Protein AF-A0ABD2AYF2-F1 (afdb_monomer)

Nearest PDB structures (foldseek):
  8u4e-assembly1_A  TM=7.410E-01  e=1.366E-64  Homo sapiens
  8cls-assembly1_A  TM=4.613E-01  e=4.935E-63  Drosophila melanogaster
  2hr7-assembly1_B  TM=6.188E-01  e=3.073E-35  Homo sapiens
  2hr7-assembly1_A  TM=5.538E-01  e=6.768E-36  Homo sapiens
  7tyj-assembly1_A  TM=7.821E-01  e=4.396E-28  Homo sapiens

Foldseek 3Di:
DAAAQFPPPLLQQADADDEAADAQHANYDQPVLADRCRHYVHCRPVHHHDNYHDPVPHDAEDPPADADPVDRVGGHARHNVGGRDDADCVLPNFAEAPVSHGADRQADSYFPDNAQQGHPAGPFEDEPNRGGDNADPPQWAQEPRGYTDGQVRLQPDADDPPDDPQQDRRQWHDEPRHTDNADDAQWHWDQDPNGTYIDGDPPQDADEDEEDEAADLVRLQVQASHAEYPEEHEYAYQDDALSLVSNLRRQCNHAEYAAAYHYENRAFAQEQQSVQRHAEQAHPYADVNAARYEYYQHARHAAYHDPVRHDQHEGHHPVPFHAAAAFQHQNHQPVRVVVNCVSRVGDDDDCRRHPNCRGNLQHAPAAAAWDKDWDDFAQFKTKIKIFQDDDPDPQQFQFKKKKKAFDPDPPDDPRPSGTPVDDSRIDIDTGGSPVQPPDPPDPDDDDDDDGDMDMDMDGRDHAQTKMWMKMWTDGGSNHNYTYIHDIDMDTHHAFAFAFWWLWFWAALALFKIKTFTHGGLGGSAAFFWKKKKKAFDADDPVVLQVDQCQVPPDPAPDDDDSNVRRVVSVVVSVVSRVVRVDHPPPDDDDDPDPPVVVVVVVVVVVVVVVVVVCCVVVVPDDDDDDDDDDDDPPPPPPPPDDDDDDDDDDDDDWDDDPQATRMDMDIGTPVDRMDMDGRHHGLTKMKMWMKIFHDDDPPDPHDRIYGIDIDIDTRHHDQQQQFFDPPFWDKDWDDPDPDFIKIKIATDGRPRHNRDWFKKKKWKDFPVDPPTDIDIDIDTPVVCVVVVRMDMDTDDDFGKMWMWMWIADPNGTHDIDDIDMDGDDDDDPVVVVVVVVVVVVVVVVVVVVVVVVVVVVVPPDDDDDDDDDDDDDDPPPDDPPDDDDPLADAPVQKAFDAWPDADPFGTKTWIWGAPNDPPDRIDIAIEGDGDPPDDPVSVVVVVVVVVVVVVVPPPDPDDDRRYHDDDDDDDDDDDDDDDDD

Solvent-accessible surface area (backbone atoms only — not comparable to full-atom values): 56521 Å² total; per-residue (Å²): 106,79,77,47,47,53,82,74,61,62,75,70,48,70,38,88,72,53,56,56,75,50,67,65,23,68,47,27,33,43,66,87,30,43,71,55,54,75,26,19,58,72,20,55,94,61,59,45,79,44,66,46,38,56,72,94,82,40,85,73,55,51,91,88,33,53,54,39,94,91,44,78,90,42,46,25,13,40,44,75,88,40,48,53,84,75,63,54,78,90,38,67,94,33,25,28,33,96,85,61,48,55,27,24,79,35,19,27,66,16,27,85,43,64,46,45,62,29,36,74,36,46,60,35,21,31,39,93,86,54,37,29,33,86,64,56,58,94,78,32,22,32,36,91,74,44,27,39,38,43,62,67,55,37,44,64,37,66,57,61,92,86,53,61,86,87,56,51,66,50,43,30,25,66,50,97,62,27,43,38,71,70,60,57,94,64,32,26,84,38,79,55,94,93,39,62,35,64,40,77,44,93,65,87,51,75,29,79,34,72,42,48,70,30,53,44,70,76,49,35,54,73,42,47,70,25,26,33,30,72,26,36,44,34,37,38,32,74,75,80,77,54,52,43,48,55,42,24,73,12,38,28,55,27,28,38,32,39,10,20,44,33,41,34,52,22,43,39,40,29,52,50,52,40,47,60,43,50,33,38,32,45,10,75,39,43,54,93,79,61,25,24,37,38,43,35,45,20,64,43,23,47,49,57,66,58,71,90,80,44,75,77,39,43,61,34,35,74,90,53,84,42,34,58,34,40,37,45,20,26,34,25,34,56,70,60,54,52,49,50,35,65,58,34,71,50,74,93,82,52,63,90,33,45,32,75,81,30,22,20,53,55,31,48,66,50,60,43,79,38,63,73,47,78,79,48,66,38,32,35,34,36,36,36,35,31,60,61,86,82,57,99,57,68,84,45,52,64,22,35,38,39,38,37,31,84,33,96,58,100,77,80,61,99,62,71,52,39,36,71,83,58,80,59,71,65,43,80,47,82,42,69,69,64,86,80,73,85,65,79,91,75,92,73,95,86,70,86,80,71,83,55,68,47,75,49,75,48,65,88,44,62,36,49,35,41,31,36,31,36,44,34,55,38,57,45,47,89,39,50,63,40,37,34,31,66,80,44,74,51,62,28,33,58,40,44,20,36,38,41,31,40,77,32,70,41,38,83,39,30,32,30,42,40,39,34,47,38,77,35,90,44,49,24,47,61,66,50,30,32,44,36,38,38,35,57,50,81,84,62,61,78,67,56,70,70,55,60,52,67,86,54,61,77,88,70,74,80,90,69,54,66,72,58,53,25,53,56,45,47,52,52,39,51,54,54,36,60,65,50,68,63,74,90,85,66,88,80,88,88,83,94,62,65,86,69,37,54,57,46,49,51,51,48,49,52,44,49,54,47,49,50,51,48,42,63,69,71,55,71,79,77,92,79,85,91,88,90,89,87,89,89,82,82,81,80,75,79,85,77,84,85,88,86,83,90,78,84,90,77,84,75,69,71,36,71,56,95,86,20,54,43,28,43,65,49,80,39,53,52,92,56,52,61,51,77,49,70,49,38,53,40,30,33,38,32,42,34,32,35,24,30,25,36,65,87,58,91,94,64,89,64,57,44,48,21,55,72,32,74,52,74,46,65,28,39,65,48,86,70,30,31,28,56,49,85,91,39,71,48,77,47,79,50,53,93,77,94,47,80,57,32,40,38,37,33,49,55,79,42,93,63,32,26,59,47,69,48,33,35,41,39,40,37,31,58,68,82,49,88,92,61,76,65,48,75,47,68,44,36,42,69,59,31,55,75,52,72,41,36,47,77,49,69,87,68,71,61,46,42,34,39,36,32,41,25,31,26,28,75,79,39,77,25,52,68,48,79,71,46,76,54,75,43,79,78,80,79,68,66,66,60,56,54,55,52,51,52,53,51,52,52,50,54,52,50,50,51,52,50,51,53,49,52,56,53,54,74,74,71,72,83,88,87,84,90,82,92,79,84,85,85,76,76,92,75,86,72,82,76,77,86,71,92,54,97,81,64,56,65,64,92,40,50,44,80,75,47,83,71,48,80,53,102,70,31,45,31,26,36,24,38,35,44,70,77,47,93,95,41,68,68,43,81,28,59,35,63,42,70,54,92,86,59,51,75,67,57,53,49,51,54,50,49,55,56,52,55,57,60,67,72,58,81,84,58,101,67,78,90,77,65,66,60,62,79,81,86,87,86,90,85,86,81,88,84,86,87,78,96,128

Organism: Vespula maculifrons (NCBI:txid7453)

pLDDT: mean 77.02, std 17.77, range [24.52, 96.31]

InterPro domains:
  IPR000494 Receptor L-domain [PF01030] (2-37)
  IPR000494 Receptor L-domain [PF01030] (225-340)
  IPR000719 Protein kinase domain [PS50011] (894-981)
  IPR001245 Serine-threonine/tyrosine-protein kinase, catalytic domain [PF07714] (894-956)
  IPR003961 Fibronectin type III [PF00041] (736-818)
  IPR003961 Fibronectin type III [PS50853] (366-495)
  IPR003961 Fibronectin type III [PS50853] (725-827)
  IPR003961 Fibronectin type III [SM00060] (366-480)
  IPR003961 Fibronectin type III [SM00060] (497-699)
  IPR003961 Fibronectin type III [SM00060] (725-814)
  IPR003961 Fibronectin type III [cd00063] (497-549)
  IPR003961 Fibronectin type III [cd00063] (733-822)
  IPR006211 Furin-like cysteine-rich domain [PF00757] (58-209)
  IPR006212 Furin-like repeat [SM00261] (99-142)
  IPR006212 Furin-like repeat [cd00064] (102-148)
  IPR009030 Growth factor receptor cysteine-rich domain superfamily [SSF57184] (58-206)
  IPR011009 Protein kinase-like domain superfamily [SSF56112] (867-955)
  IPR013783 Immunoglobulin-like fold [G3DSA:2.60.40.10] (376-492)
  IPR013783 Immunoglobulin-like fold [G3DSA:2.60.40.10] (500-715)
  IPR013783 Immunoglobulin-like fold [G3DSA:2.60.40.10] (720-830)

Mean predicted aligned error: 21.65 Å

Sequence (981 aa):
MMHLQEIGLHSLTDILRGSVRFEKNPALCYVDTIDWDIIAKAGKGEHVISGNKPKNGCPICEKNCTTRLTKPDETLCWNRQHCQRICRKKCGEDSCDETNACCHSSCLGGCTGPTENNCKVCKNVLVGGSHCQERCPNGTYEFMNRRCIGEDECRQMVKPREALSIVKDKPYKPFNGSCIIECPAGYMDEEVNNKTSCKKCKGPCLKECAGTSVDSIASAQKLRGCTHITGSLEIQIRGGKNIVNELEDSLNMIEVIDGYLKIVRSFPLISLNFLKSLRTINGKYLDNSKYTLAVLDNQNLQELWDWSTHGKIKILSKDGPAKVFFHFNPKLCFHKIETLIKKAELGDFSELEVAPNSNGDKVACNVTELKTIVTKTTSDAALIEWEQFTHHDPRSLLGYVVYFIEAPNENVTMYDGRDACGGDGWRVDDVSAIEGSTKPIATNYTEAEKPSYLSHILTQLKPFTQYAFYVKTYTIATERSGAQSKVTYFTTKPHAPSAPRGLSTYSNSSSELIVSWLPPLRKNGNLTHYRIVGRWVPDDSNFIDQRNYCDEPMSLPEKKSMSVMAEEERKRAEEEKELAKIPETTSCDCADREMDQSLREKEVSSSIAFEDALHNQVYVKRIDARRRRDTSEIFEIIKKRDHSYYSEKESTADKQVNSTYVVFEREVPSPNLSFVMKNLRHFAYYNIEVQACREVVKNDTNDTCSTKSMKTYRTLPLDSADNIPVNTFRLSISGENNSLTTVTLYWAEPPQPNGLIVTYQIEYKRVDIQNIKATVVCITRRDFTKAGNSYVLKDLPAGNYSIKVRATSLAGNGNYTEAQYFFIKEYSSLGLFWILFWSILCSLFAVMIFVAFYVCKRKFMRNVPSRRLIATVNPEYVSSVYVPDEWEVPRKKIHVLKELGNGSFGMVYEGLARDVVKGKPEVRCAVKTVNENATDRERIEFLNEASVMKQSFQHSSRGKIARCSVSRTTNLGSNGADGER

Structure (mmCIF, N/CA/C/O backbone):
data_AF-A0ABD2AYF2-F1
#
_entry.id   AF-A0ABD2AYF2-F1
#
loop_
_atom_site.group_PDB
_atom_site.id
_atom_site.type_symbol
_atom_site.label_atom_id
_atom_site.label_alt_id
_atom_site.label_comp_id
_atom_site.label_asym_id
_atom_site.label_entity_id
_atom_site.label_seq_id
_atom_site.pdbx_PDB_ins_code
_atom_site.Cartn_x
_atom_site.Cartn_y
_atom_site.Cartn_z
_atom_site.occupancy
_atom_site.B_iso_or_equiv
_atom_site.auth_seq_id
_atom_site.auth_comp_id
_atom_site.auth_asym_id
_atom_site.auth_atom_id
_atom_site.pdbx_PDB_model_num
ATOM 1 N N . MET A 1 1 ? -17.114 -22.055 -16.780 1.00 49.16 1 MET A N 1
ATOM 2 C CA . MET A 1 1 ? -17.834 -22.963 -17.708 1.00 49.16 1 MET A CA 1
ATOM 3 C C . MET A 1 1 ? -16.833 -23.484 -18.732 1.00 49.16 1 MET A C 1
ATOM 5 O O . MET A 1 1 ? -16.324 -22.690 -19.503 1.00 49.16 1 MET A O 1
ATOM 9 N N . MET A 1 2 ? -16.496 -24.778 -18.737 1.00 62.66 2 MET A N 1
ATOM 10 C CA . MET A 1 2 ? -15.343 -25.281 -19.517 1.00 62.66 2 MET A CA 1
ATOM 11 C C . MET A 1 2 ? -15.607 -25.462 -21.026 1.00 62.66 2 MET A C 1
ATOM 13 O O . MET A 1 2 ? -14.661 -25.640 -21.787 1.00 62.66 2 MET A O 1
ATOM 17 N N . HIS A 1 3 ? -16.870 -25.407 -21.467 1.00 75.44 3 HIS A N 1
ATOM 18 C CA . HIS A 1 3 ? -17.276 -25.705 -22.851 1.00 75.44 3 HIS A CA 1
ATOM 19 C C . HIS A 1 3 ? -17.737 -24.486 -23.663 1.00 75.44 3 HIS A C 1
ATOM 21 O O . HIS A 1 3 ? -18.126 -24.644 -24.817 1.00 75.44 3 HIS A O 1
ATOM 27 N N . LEU A 1 4 ? -17.735 -23.285 -23.080 1.00 83.56 4 LEU A N 1
ATOM 28 C CA . LEU A 1 4 ? -18.220 -22.088 -23.766 1.00 83.56 4 LEU A CA 1
ATOM 29 C C . LEU A 1 4 ? -17.229 -21.678 -24.868 1.00 83.56 4 LEU A C 1
ATOM 31 O O . LEU A 1 4 ? -16.086 -21.352 -24.557 1.00 83.56 4 LEU A O 1
ATOM 35 N N . GLN A 1 5 ? -17.659 -21.726 -26.134 1.00 83.31 5 GLN A N 1
ATOM 36 C CA . GLN A 1 5 ? -16.810 -21.444 -27.304 1.00 83.31 5 GLN A CA 1
ATOM 37 C C . GLN A 1 5 ? -16.916 -20.002 -27.808 1.00 83.31 5 GLN A C 1
ATOM 39 O O . GLN A 1 5 ? -15.936 -19.445 -28.291 1.00 83.31 5 GLN A O 1
ATOM 44 N N . GLU A 1 6 ? -18.085 -19.385 -27.672 1.00 87.12 6 GLU A N 1
ATOM 45 C CA . GLU A 1 6 ? -18.360 -17.994 -28.034 1.00 87.12 6 GLU A CA 1
ATOM 46 C C . GLU A 1 6 ? -19.442 -17.430 -27.103 1.00 87.12 6 GLU A C 1
ATOM 48 O O . GLU A 1 6 ? -20.213 -18.189 -26.514 1.00 87.12 6 GLU A O 1
ATOM 53 N N . ILE A 1 7 ? -19.492 -16.102 -26.945 1.00 87.25 7 ILE A N 1
ATOM 54 C CA . ILE A 1 7 ? -20.488 -15.431 -26.088 1.00 87.25 7 ILE A CA 1
ATOM 55 C C . ILE A 1 7 ? -21.887 -15.489 -26.728 1.00 87.25 7 ILE A C 1
ATOM 57 O O . ILE A 1 7 ? -22.888 -15.574 -26.023 1.00 87.25 7 ILE A O 1
ATOM 61 N N . GLY A 1 8 ? -21.971 -15.423 -28.063 1.00 81.19 8 GLY A N 1
ATOM 62 C CA . GLY A 1 8 ? -23.223 -15.560 -28.821 1.00 81.19 8 GLY A CA 1
ATOM 63 C C . GLY A 1 8 ? -24.222 -14.400 -28.683 1.00 81.19 8 GLY A C 1
ATOM 64 O O . GLY A 1 8 ? -25.258 -14.405 -29.349 1.00 81.19 8 GLY A O 1
ATOM 65 N N . LEU A 1 9 ? -23.919 -13.372 -27.879 1.00 90.50 9 LEU A N 1
ATOM 66 C CA . LEU A 1 9 ? -24.781 -12.208 -27.625 1.00 90.50 9 LEU A CA 1
ATOM 67 C C . LEU A 1 9 ? -24.719 -11.158 -28.748 1.00 90.50 9 LEU A C 1
ATOM 69 O O . LEU A 1 9 ? -24.587 -9.967 -28.496 1.00 90.50 9 LEU A O 1
ATOM 73 N N . HIS A 1 10 ? -24.877 -11.583 -29.999 1.00 87.31 10 HIS A N 1
ATOM 74 C CA . HIS A 1 10 ? -24.787 -10.724 -31.187 1.00 87.31 10 HIS A CA 1
ATOM 75 C C . HIS A 1 10 ? -25.817 -9.579 -31.246 1.00 87.31 10 HIS A C 1
ATOM 77 O O . HIS A 1 10 ? -25.654 -8.629 -32.011 1.00 87.31 10 HIS A O 1
ATOM 83 N N . SER A 1 11 ? -26.871 -9.655 -30.427 1.00 87.00 11 SER A N 1
ATOM 84 C CA . SER A 1 11 ? -27.879 -8.600 -30.268 1.00 87.00 11 SER A CA 1
ATOM 85 C C . SER A 1 11 ? -27.553 -7.579 -29.166 1.00 87.00 11 SER A C 1
ATOM 87 O O . SER A 1 11 ? -28.301 -6.616 -29.012 1.00 87.00 11 SER A O 1
ATOM 89 N N . LEU A 1 12 ? -26.482 -7.768 -28.387 1.00 90.25 12 LEU A N 1
ATOM 90 C CA . LEU A 1 12 ? -26.082 -6.835 -27.333 1.00 90.25 12 LEU A CA 1
ATOM 91 C C . LEU A 1 12 ? -25.415 -5.596 -27.941 1.00 90.25 12 LEU A C 1
ATOM 93 O O . LEU A 1 12 ? -24.437 -5.717 -28.676 1.00 90.25 12 LEU A O 1
ATOM 97 N N . THR A 1 13 ? -25.917 -4.409 -27.601 1.00 85.25 13 THR A N 1
ATOM 98 C CA . THR A 1 13 ? -25.349 -3.137 -28.082 1.00 85.25 13 THR A CA 1
ATOM 99 C C . THR A 1 13 ? -24.910 -2.205 -26.962 1.00 85.25 13 THR A C 1
ATOM 101 O O . THR A 1 13 ? -23.957 -1.467 -27.169 1.00 85.25 13 THR A O 1
ATOM 104 N N . ASP A 1 14 ? -25.555 -2.242 -25.788 1.00 85.31 14 ASP A N 1
ATOM 105 C CA . ASP A 1 14 ? -25.296 -1.297 -24.697 1.00 85.31 14 ASP A CA 1
ATOM 106 C C . ASP A 1 14 ? -25.333 -1.979 -23.315 1.00 85.31 14 ASP A C 1
ATOM 108 O O . ASP A 1 14 ? -26.231 -2.765 -23.002 1.00 85.31 14 ASP A O 1
ATOM 112 N N . ILE A 1 15 ? -24.374 -1.619 -22.459 1.00 86.62 15 ILE A N 1
ATOM 113 C CA . ILE A 1 15 ? -24.312 -1.912 -21.023 1.00 86.62 15 ILE A CA 1
ATOM 114 C C . ILE A 1 15 ? -24.273 -0.562 -20.298 1.00 86.62 15 ILE A C 1
ATOM 116 O O . ILE A 1 15 ? -23.277 0.158 -20.333 1.00 86.62 15 ILE A O 1
ATOM 120 N N . LEU A 1 16 ? -25.380 -0.208 -19.641 1.00 79.19 16 LEU A N 1
ATOM 121 C CA . LEU A 1 16 ? -25.581 1.129 -19.064 1.00 79.19 16 LEU A CA 1
ATOM 122 C C . LEU A 1 16 ? -24.749 1.405 -17.803 1.00 79.19 16 LEU A C 1
ATOM 124 O O . LEU A 1 16 ? -24.498 2.562 -17.475 1.00 79.19 16 LEU A O 1
ATOM 128 N N . ARG A 1 17 ? -24.351 0.363 -17.064 1.00 75.81 17 ARG A N 1
ATOM 129 C CA . ARG A 1 17 ? -23.610 0.497 -15.805 1.00 75.81 17 ARG A CA 1
ATOM 130 C C . ARG A 1 17 ? -22.654 -0.673 -15.604 1.00 75.81 17 ARG A C 1
ATOM 132 O O . ARG A 1 17 ? -23.053 -1.823 -15.769 1.00 75.81 17 ARG A O 1
ATOM 139 N N . GLY A 1 18 ? -21.445 -0.354 -15.146 1.00 76.75 18 GLY A N 1
ATOM 140 C CA . GLY A 1 18 ? -20.392 -1.324 -14.855 1.00 76.75 18 GLY A CA 1
ATOM 141 C C . GLY A 1 18 ? -19.546 -1.681 -16.077 1.00 76.75 18 GLY A C 1
ATOM 142 O O . GLY A 1 18 ? -19.719 -1.125 -17.161 1.00 76.75 18 GLY A O 1
ATOM 143 N N . SER A 1 19 ? -18.621 -2.613 -15.873 1.00 82.19 19 SER A N 1
ATOM 144 C CA . SER A 1 19 ? -17.711 -3.150 -16.882 1.00 82.19 19 SER A CA 1
ATOM 145 C C . SER A 1 19 ? -17.955 -4.648 -17.098 1.00 82.19 19 SER A C 1
ATOM 147 O O . SER A 1 19 ? -18.717 -5.285 -16.366 1.00 82.19 19 SER A O 1
ATOM 149 N N . VAL A 1 20 ? -17.330 -5.223 -18.128 1.00 84.88 20 VAL A N 1
ATOM 150 C CA . VAL A 1 20 ? -17.376 -6.668 -18.388 1.00 84.88 20 VAL A CA 1
ATOM 151 C C . VAL A 1 20 ? -16.131 -7.369 -17.848 1.00 84.88 20 VAL A C 1
ATOM 153 O O . VAL A 1 20 ? -15.024 -6.836 -17.936 1.00 84.88 20 VAL A O 1
ATOM 156 N N . ARG A 1 21 ? -16.315 -8.583 -17.315 1.00 85.00 21 ARG A N 1
ATOM 157 C CA . ARG A 1 21 ? -15.231 -9.454 -16.844 1.00 85.00 21 ARG A CA 1
ATOM 158 C C . ARG A 1 21 ? -15.386 -10.863 -17.416 1.00 85.00 21 ARG A C 1
ATOM 160 O O . ARG A 1 21 ? -16.301 -11.586 -17.029 1.00 85.00 21 ARG A O 1
ATOM 167 N N . PHE A 1 22 ? -14.489 -11.250 -18.320 1.00 87.69 22 PHE A N 1
ATOM 168 C CA . PHE A 1 22 ? -14.408 -12.592 -18.900 1.00 87.69 22 PHE A CA 1
ATOM 169 C C . PHE A 1 22 ? -13.092 -13.241 -18.488 1.00 87.69 22 PHE A C 1
ATOM 171 O O . PHE A 1 22 ? -12.036 -12.893 -19.016 1.00 87.69 22 PHE A O 1
ATOM 178 N N . GLU A 1 23 ? -13.163 -14.199 -17.565 1.00 82.81 23 GLU A N 1
ATOM 179 C CA . GLU A 1 23 ? -11.977 -14.820 -16.979 1.00 82.81 23 GLU A CA 1
ATOM 180 C C . GLU A 1 23 ? -12.061 -16.350 -16.950 1.00 82.81 23 GLU A C 1
ATOM 182 O O . GLU A 1 23 ? -13.132 -16.906 -16.698 1.00 82.81 23 GLU A O 1
ATOM 187 N N . LYS A 1 24 ? -10.929 -17.028 -17.184 1.00 80.19 24 LYS A N 1
ATOM 188 C CA . LYS A 1 24 ? -10.756 -18.489 -17.023 1.00 80.19 24 LYS A CA 1
ATOM 189 C C . LYS A 1 24 ? -11.688 -19.353 -17.901 1.00 80.19 24 LYS A C 1
ATOM 191 O O . LYS A 1 24 ? -12.205 -20.377 -17.448 1.00 80.19 24 LYS A O 1
ATOM 196 N N . ASN A 1 25 ? -11.882 -18.988 -19.177 1.00 84.56 25 ASN A N 1
ATOM 197 C CA . ASN A 1 25 ? -12.672 -19.773 -20.145 1.00 84.56 25 ASN A CA 1
ATOM 198 C C . ASN A 1 25 ? -11.784 -20.353 -21.271 1.00 84.56 25 ASN A C 1
ATOM 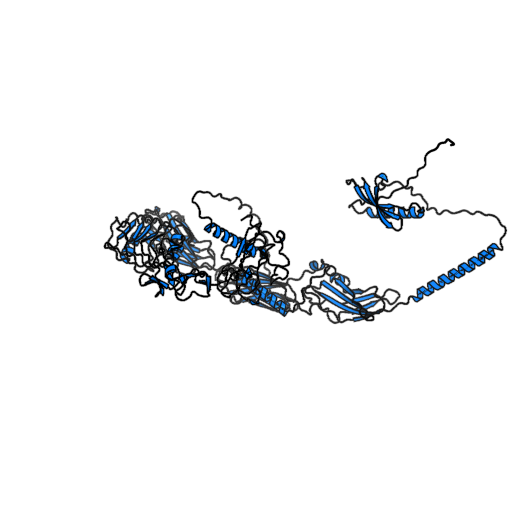200 O O . ASN A 1 25 ? -11.567 -19.697 -22.292 1.00 84.56 25 ASN A O 1
ATOM 204 N N . PRO A 1 26 ? -11.282 -21.598 -21.143 1.00 83.31 26 PRO A N 1
ATOM 205 C CA . PRO A 1 26 ? -10.245 -22.140 -22.034 1.00 83.31 26 PRO A CA 1
ATOM 206 C C . PRO A 1 26 ? -10.718 -22.425 -23.469 1.00 83.31 26 PRO A C 1
ATOM 208 O O . PRO A 1 26 ? -9.895 -22.526 -24.378 1.00 83.31 26 PRO A O 1
ATOM 211 N N . ALA A 1 27 ? -12.028 -22.567 -23.687 1.00 84.00 27 ALA A N 1
ATOM 212 C CA . ALA A 1 27 ? -12.617 -22.803 -25.005 1.00 84.00 27 ALA A CA 1
ATOM 213 C C . ALA A 1 27 ? -13.104 -21.515 -25.701 1.00 84.00 27 ALA A C 1
ATOM 215 O O . ALA A 1 27 ? -13.414 -21.567 -26.890 1.00 84.00 27 ALA A O 1
ATOM 216 N N . LEU A 1 28 ? -13.145 -20.383 -24.988 1.00 89.00 28 LEU A N 1
ATOM 217 C CA . LEU A 1 28 ? -13.849 -19.170 -25.406 1.00 89.00 28 LEU A CA 1
ATOM 218 C C . LEU A 1 28 ? -13.029 -18.326 -26.389 1.00 89.00 28 LEU A C 1
ATOM 220 O O . LEU A 1 28 ? -11.951 -17.846 -26.045 1.00 89.00 28 LEU A O 1
ATOM 224 N N . CYS A 1 29 ? -13.579 -18.114 -27.583 1.00 87.50 29 CYS A N 1
ATOM 225 C CA . CYS A 1 29 ? -13.086 -17.236 -28.642 1.00 87.50 29 CYS A CA 1
ATOM 226 C C . CYS A 1 29 ? -14.013 -16.022 -28.846 1.00 87.50 29 CYS A C 1
ATOM 228 O O . CYS A 1 29 ? -15.061 -15.913 -28.213 1.00 87.50 29 CYS A O 1
ATOM 230 N N . TYR A 1 30 ? -13.621 -15.109 -29.743 1.00 88.81 30 TYR A N 1
ATOM 231 C CA . TYR A 1 30 ? -14.380 -13.912 -30.148 1.00 88.81 30 TYR A CA 1
ATOM 232 C C . TYR A 1 30 ? -14.597 -12.828 -29.079 1.00 88.81 30 TYR A C 1
ATOM 234 O O . TYR A 1 30 ? -15.336 -11.877 -29.302 1.00 88.81 30 TYR A O 1
ATOM 242 N N . VAL A 1 31 ? -13.930 -12.912 -27.926 1.00 87.88 31 VAL A N 1
ATOM 243 C CA . VAL A 1 31 ? -14.033 -11.873 -26.880 1.00 87.88 31 VAL A CA 1
ATOM 244 C C . VAL A 1 31 ? -13.219 -10.630 -27.244 1.00 87.88 31 VAL A C 1
ATOM 246 O O . VAL A 1 31 ? -13.666 -9.508 -27.022 1.00 87.88 31 VAL A O 1
ATOM 249 N N . ASP A 1 32 ? -12.047 -10.836 -27.851 1.00 85.50 32 ASP A N 1
ATOM 250 C CA . ASP A 1 32 ? -11.131 -9.768 -28.270 1.00 85.50 32 ASP A CA 1
ATOM 251 C C . ASP A 1 32 ? -11.545 -9.085 -29.583 1.00 85.50 32 ASP A C 1
ATOM 253 O O . ASP A 1 32 ? -11.070 -7.989 -29.893 1.00 85.50 32 ASP A O 1
ATOM 257 N N . THR A 1 33 ? -12.406 -9.747 -30.365 1.00 87.56 33 THR A N 1
ATOM 258 C CA . THR A 1 33 ? -12.972 -9.239 -31.624 1.00 87.56 33 THR A CA 1
ATOM 259 C C . THR A 1 33 ? -14.200 -8.362 -31.393 1.00 87.56 33 THR A C 1
ATOM 261 O O . THR A 1 33 ? -14.815 -7.922 -32.355 1.00 87.56 33 THR A O 1
ATOM 264 N N . ILE A 1 34 ? -14.564 -8.099 -30.137 1.00 89.81 34 ILE A N 1
ATOM 265 C CA . ILE A 1 34 ? -15.643 -7.189 -29.760 1.00 89.81 34 ILE A CA 1
ATOM 266 C C . ILE A 1 34 ? -15.019 -5.935 -29.148 1.00 89.81 34 ILE A C 1
ATOM 268 O O . ILE A 1 34 ? -14.099 -5.990 -28.331 1.00 89.81 34 ILE A O 1
ATOM 272 N N . ASP A 1 35 ? -15.510 -4.778 -29.561 1.00 88.94 35 ASP A N 1
ATOM 273 C CA . ASP A 1 35 ? -15.196 -3.494 -28.961 1.00 88.94 35 ASP A CA 1
ATOM 274 C C . ASP A 1 35 ? -16.151 -3.218 -27.794 1.00 88.94 35 ASP A C 1
ATOM 276 O O . ASP A 1 35 ? -17.286 -2.768 -27.984 1.00 88.94 35 ASP A O 1
ATOM 280 N N . TRP A 1 36 ? -15.692 -3.552 -26.588 1.00 88.94 36 TRP A N 1
ATOM 281 C CA . TRP A 1 36 ? -16.456 -3.391 -25.353 1.00 88.94 36 TRP A CA 1
ATOM 282 C C . TRP A 1 36 ? -16.575 -1.936 -24.909 1.00 88.94 36 TRP A C 1
ATOM 284 O O . TRP A 1 36 ? -17.581 -1.607 -24.293 1.00 88.94 36 TRP A O 1
ATOM 294 N N . ASP A 1 37 ? -15.649 -1.052 -25.292 1.00 86.31 37 ASP A N 1
ATOM 295 C CA . ASP A 1 37 ? -15.707 0.369 -24.920 1.00 86.31 37 ASP A CA 1
ATOM 296 C C . ASP A 1 37 ? -16.918 1.073 -25.560 1.00 86.31 37 ASP A C 1
ATOM 298 O O . ASP A 1 37 ? -17.450 2.042 -25.013 1.00 86.31 37 ASP A O 1
ATOM 302 N N . ILE A 1 38 ? -17.370 0.583 -26.722 1.00 85.94 38 ILE A N 1
ATOM 303 C CA . ILE A 1 38 ? -18.569 1.084 -27.413 1.00 85.94 38 ILE A CA 1
ATOM 304 C C . ILE A 1 38 ? -19.847 0.568 -26.737 1.00 85.94 38 ILE A C 1
ATOM 306 O O . ILE A 1 38 ? -20.840 1.293 -26.676 1.00 85.94 38 ILE A O 1
ATOM 310 N N . ILE A 1 39 ? -19.817 -0.664 -26.219 1.00 87.12 39 ILE A N 1
ATOM 311 C CA . ILE A 1 39 ? -20.967 -1.319 -25.584 1.00 87.12 39 ILE A CA 1
ATOM 312 C C . ILE A 1 39 ? -21.126 -0.846 -24.130 1.00 87.12 39 ILE A C 1
ATOM 314 O O . ILE A 1 39 ? -22.205 -0.435 -23.719 1.00 87.12 39 ILE A O 1
ATOM 318 N N . ALA A 1 40 ? -20.058 -0.868 -23.336 1.00 85.50 40 ALA A N 1
ATOM 319 C CA . ALA A 1 40 ? -20.036 -0.566 -21.907 1.00 85.50 40 ALA A CA 1
ATOM 320 C C . ALA A 1 40 ? -19.373 0.792 -21.625 1.00 85.50 40 ALA A C 1
ATOM 322 O O . ALA A 1 40 ? -18.376 0.895 -20.910 1.00 85.50 40 ALA A O 1
ATOM 323 N N . LYS A 1 41 ? -19.974 1.857 -22.165 1.00 79.94 41 LYS A N 1
ATOM 324 C CA . LYS A 1 41 ? -19.445 3.235 -22.138 1.00 79.94 41 LYS A CA 1
ATOM 325 C C . LYS A 1 41 ? -19.074 3.735 -20.733 1.00 79.94 41 LYS A C 1
ATOM 327 O O . LYS A 1 41 ? -18.102 4.469 -20.582 1.00 79.94 41 LYS A O 1
ATOM 332 N N . ALA A 1 42 ? -19.837 3.340 -19.709 1.00 72.00 42 ALA A N 1
ATOM 333 C CA . ALA A 1 42 ? -19.634 3.761 -18.320 1.00 72.00 42 ALA A CA 1
ATOM 334 C C . ALA A 1 42 ? -18.433 3.090 -17.626 1.00 72.00 42 ALA A C 1
ATOM 336 O O . ALA A 1 42 ? -17.936 3.628 -16.644 1.00 72.00 42 ALA A O 1
ATOM 337 N N . GLY A 1 43 ? -17.987 1.928 -18.117 1.00 66.81 43 GLY A N 1
ATOM 338 C CA . GLY A 1 43 ? -16.851 1.166 -17.584 1.00 66.81 43 GLY A CA 1
ATOM 339 C C . GLY A 1 43 ? -15.643 1.167 -18.522 1.00 66.81 43 GLY A C 1
ATOM 340 O O . GLY A 1 43 ? -14.864 0.213 -18.510 1.00 66.81 43 GLY A O 1
ATOM 341 N N . LYS A 1 44 ? -15.532 2.184 -19.387 1.00 76.94 44 LYS A N 1
ATOM 342 C CA . LYS A 1 44 ? -14.485 2.299 -20.407 1.00 76.94 44 LYS A CA 1
ATOM 343 C C . LYS A 1 44 ? -13.096 2.226 -19.769 1.00 76.94 44 LYS A C 1
ATOM 345 O O . LYS A 1 44 ? -12.780 3.017 -18.885 1.00 76.94 44 LYS A O 1
ATOM 350 N N . GLY A 1 45 ? -12.262 1.307 -20.253 1.00 70.25 45 GLY A N 1
ATOM 351 C CA . GLY A 1 45 ? -10.920 1.066 -19.706 1.00 70.25 45 GLY A CA 1
ATOM 352 C C . GLY A 1 45 ? -10.870 0.211 -18.430 1.00 70.25 45 GLY A C 1
ATOM 353 O O . GLY A 1 45 ? -9.778 -0.095 -17.963 1.00 70.25 45 GLY A O 1
ATOM 354 N N . GLU A 1 46 ? -12.016 -0.228 -17.899 1.00 72.12 46 GLU A N 1
ATOM 355 C CA . GLU A 1 46 ? -12.122 -1.077 -16.697 1.00 72.12 46 GLU A CA 1
ATOM 356 C C . GLU A 1 46 ? -12.609 -2.506 -17.021 1.00 72.12 46 GLU A C 1
ATOM 358 O O . GLU A 1 46 ? -13.085 -3.239 -16.150 1.00 72.12 46 GLU A O 1
ATOM 363 N N . HIS A 1 47 ? -12.558 -2.905 -18.295 1.00 81.31 47 HIS A N 1
ATOM 364 C CA . HIS A 1 47 ? -12.928 -4.246 -18.755 1.00 81.31 47 HIS A CA 1
ATOM 365 C C . HIS A 1 47 ? -11.795 -5.246 -18.494 1.00 81.31 47 HIS A C 1
ATOM 367 O O . HIS A 1 47 ? -10.646 -4.984 -18.838 1.00 81.31 47 HIS A O 1
ATOM 373 N N . VAL A 1 48 ? -12.118 -6.417 -17.939 1.00 80.62 48 VAL A N 1
ATOM 374 C CA . VAL A 1 48 ? -11.131 -7.460 -17.609 1.00 80.62 48 VAL A CA 1
ATOM 375 C C . VAL A 1 48 ? -11.357 -8.677 -18.502 1.00 80.62 48 VAL A C 1
ATOM 377 O O . VAL A 1 48 ? -12.355 -9.383 -18.367 1.00 80.62 48 VAL A O 1
ATOM 380 N N . ILE A 1 49 ? -10.438 -8.933 -19.433 1.00 84.69 49 ILE A N 1
ATOM 381 C CA . ILE A 1 49 ? -10.493 -10.077 -20.355 1.00 84.69 49 ILE A CA 1
ATOM 382 C C . ILE A 1 49 ? -9.160 -10.816 -20.257 1.00 84.69 49 ILE A C 1
ATOM 384 O O . ILE A 1 49 ? -8.174 -10.416 -20.870 1.00 84.69 49 ILE A O 1
ATOM 388 N N . SER A 1 50 ? -9.110 -11.889 -19.469 1.00 80.56 50 SER A N 1
ATOM 389 C CA . SER A 1 50 ? -7.863 -12.617 -19.205 1.00 80.56 50 SER A CA 1
ATOM 390 C C . SER A 1 50 ? -8.105 -14.117 -18.998 1.00 80.56 50 SER A C 1
ATOM 392 O O . SER A 1 50 ? -9.214 -14.565 -18.728 1.00 80.56 50 SER A O 1
ATOM 394 N N . GLY A 1 51 ? -7.083 -14.952 -19.211 1.00 76.44 51 GLY A N 1
ATOM 395 C CA . GLY A 1 51 ? -7.202 -16.406 -19.007 1.00 76.44 51 GLY A CA 1
ATOM 396 C C . GLY A 1 51 ? -8.213 -17.128 -19.921 1.00 76.44 51 GLY A C 1
ATOM 397 O O . GLY A 1 51 ? -8.706 -18.195 -19.554 1.00 76.44 51 GLY A O 1
ATOM 398 N N . ASN A 1 52 ? -8.544 -16.558 -21.086 1.00 84.00 52 ASN A N 1
ATOM 399 C CA . ASN A 1 52 ? -9.390 -17.181 -22.115 1.00 84.00 52 ASN A CA 1
ATOM 400 C C . ASN A 1 52 ? -8.534 -17.826 -23.227 1.00 84.00 52 ASN A C 1
ATOM 402 O O . ASN A 1 52 ? -7.302 -17.799 -23.164 1.00 84.00 52 ASN A O 1
ATOM 406 N N . LYS A 1 53 ? -9.158 -18.428 -24.252 1.00 83.44 53 LYS A N 1
ATOM 407 C CA . LYS A 1 53 ? -8.422 -19.080 -25.347 1.00 83.44 53 LYS A CA 1
ATOM 408 C C . LYS A 1 53 ? -7.548 -18.058 -26.103 1.00 83.44 53 LYS A C 1
ATOM 410 O O . LYS A 1 53 ? -8.054 -17.007 -26.492 1.00 83.44 53 LYS A O 1
ATOM 415 N N . PRO A 1 54 ? -6.249 -18.333 -26.339 1.00 81.06 54 PRO A N 1
ATOM 416 C CA . PRO A 1 54 ? -5.350 -17.370 -26.974 1.00 81.06 54 PRO A CA 1
ATOM 417 C C . PRO A 1 54 ? -5.765 -17.072 -28.421 1.00 81.06 54 PRO A C 1
ATOM 419 O O . PRO A 1 54 ? -6.154 -17.985 -29.152 1.00 81.06 54 PRO A O 1
ATOM 422 N N . LYS A 1 55 ? -5.587 -15.815 -28.860 1.00 77.69 55 LYS A N 1
ATOM 423 C CA . LYS A 1 55 ? -5.958 -15.319 -30.205 1.00 77.69 55 LYS A CA 1
ATOM 424 C C . LYS A 1 55 ? -5.489 -16.225 -31.348 1.00 77.69 55 LYS A C 1
ATOM 426 O O . LYS A 1 55 ? -6.263 -16.512 -32.253 1.00 77.69 55 LYS A O 1
ATOM 431 N N . ASN A 1 56 ? -4.262 -16.745 -31.267 1.00 77.38 56 ASN A N 1
ATOM 432 C CA . ASN A 1 56 ? -3.676 -17.623 -32.292 1.00 77.38 56 ASN A CA 1
ATOM 433 C C . ASN A 1 56 ? -4.410 -18.970 -32.441 1.00 77.38 56 ASN A C 1
ATOM 435 O O . ASN A 1 56 ? -4.296 -19.620 -33.475 1.00 77.38 56 ASN A O 1
ATOM 439 N N . GLY A 1 57 ? -5.143 -19.406 -31.412 1.00 73.25 57 GLY A N 1
ATOM 440 C CA . GLY A 1 57 ? -5.959 -20.621 -31.429 1.00 73.25 57 GLY A CA 1
ATOM 441 C C . GLY A 1 57 ? -7.430 -20.375 -31.776 1.00 73.25 57 GLY A C 1
ATOM 442 O O . GLY A 1 57 ? -8.219 -21.327 -31.752 1.00 73.25 57 GLY A O 1
ATOM 443 N N . CYS A 1 58 ? -7.818 -19.127 -32.051 1.00 82.62 58 CYS A N 1
ATOM 444 C CA . CYS A 1 58 ? -9.191 -18.731 -32.336 1.00 82.62 58 CYS A CA 1
ATOM 445 C C . CYS A 1 58 ? -9.405 -18.421 -33.823 1.00 82.62 58 CYS A C 1
ATOM 447 O O . CYS A 1 58 ? -8.485 -17.967 -34.504 1.00 82.62 58 CYS A O 1
ATOM 449 N N . PRO A 1 59 ? -10.614 -18.660 -34.360 1.00 82.75 59 PRO A N 1
ATOM 450 C CA . PRO A 1 59 ? -10.918 -18.271 -35.725 1.00 82.75 59 PRO A CA 1
ATOM 451 C C . PRO A 1 59 ? -11.107 -16.750 -35.856 1.00 82.75 59 PRO A C 1
ATOM 453 O O . PRO A 1 59 ? -11.537 -16.081 -34.921 1.00 82.75 59 PRO A O 1
ATOM 456 N N . ILE A 1 60 ? -10.784 -16.217 -37.035 1.00 82.31 60 ILE A N 1
ATOM 457 C CA . ILE A 1 60 ? -10.816 -14.778 -37.344 1.00 82.31 60 ILE A CA 1
ATOM 458 C C . ILE A 1 60 ? -12.201 -14.397 -37.901 1.00 82.31 60 ILE A C 1
ATOM 460 O O . ILE A 1 60 ? -12.913 -15.256 -38.431 1.00 82.31 60 ILE A O 1
ATOM 464 N N . CYS A 1 61 ? -12.583 -13.126 -37.764 1.00 83.56 61 CYS A N 1
ATOM 465 C CA . CYS A 1 61 ? -13.781 -12.561 -38.388 1.00 83.56 61 CYS A CA 1
ATOM 466 C C . CYS A 1 61 ? -13.693 -12.557 -39.921 1.00 83.56 61 CYS A C 1
ATOM 468 O O . CYS A 1 61 ? -12.609 -12.582 -40.510 1.00 83.56 61 CYS A O 1
ATOM 470 N N . GLU A 1 62 ? -14.845 -12.471 -40.579 1.00 83.88 62 GLU A N 1
ATOM 471 C CA . GLU A 1 62 ? -14.903 -12.229 -42.016 1.00 83.88 62 GLU A CA 1
ATOM 472 C C . GLU A 1 62 ? -14.461 -10.797 -42.369 1.00 83.88 62 GLU A C 1
ATOM 474 O O . GLU A 1 62 ? -14.674 -9.845 -41.617 1.00 83.88 62 GLU A O 1
ATOM 479 N N . LYS A 1 63 ? -13.854 -10.624 -43.552 1.00 79.12 63 LYS A N 1
ATOM 480 C CA . LYS A 1 63 ? -13.350 -9.318 -44.029 1.00 79.12 63 LYS A CA 1
ATOM 481 C C . LYS A 1 63 ? -14.455 -8.293 -44.326 1.00 79.12 63 LYS A C 1
ATOM 483 O O . LYS A 1 63 ? -14.150 -7.126 -44.535 1.00 79.12 63 LYS A O 1
ATOM 488 N N . ASN A 1 64 ? -15.711 -8.730 -44.397 1.00 81.50 64 ASN A N 1
ATOM 489 C CA . ASN A 1 64 ? -16.887 -7.877 -44.595 1.00 81.50 64 ASN A CA 1
ATOM 490 C C . ASN A 1 64 ? -17.324 -7.156 -43.303 1.00 81.50 64 ASN A C 1
ATOM 492 O O . ASN A 1 64 ? -18.166 -6.260 -43.372 1.00 81.50 64 ASN A O 1
ATOM 496 N N . CYS A 1 65 ? -16.767 -7.525 -42.145 1.00 83.00 65 CYS A N 1
ATOM 497 C CA . CYS A 1 65 ? -17.091 -6.901 -40.872 1.00 83.00 65 CYS A CA 1
ATOM 498 C C . CYS A 1 65 ? -16.438 -5.523 -40.713 1.00 83.00 65 CYS A C 1
ATOM 500 O O . CYS A 1 65 ? -15.362 -5.239 -41.238 1.00 83.00 65 CYS A O 1
ATOM 502 N N . THR A 1 66 ? -17.089 -4.663 -39.932 1.00 81.00 66 THR A N 1
ATOM 503 C CA . THR A 1 66 ? -16.600 -3.321 -39.594 1.00 81.00 66 THR A CA 1
ATOM 504 C C . THR A 1 66 ? -15.270 -3.372 -38.846 1.00 81.00 66 THR A C 1
ATOM 506 O O . THR A 1 66 ? -15.089 -4.205 -37.958 1.00 81.00 66 THR A O 1
ATOM 509 N N . THR A 1 67 ? -14.352 -2.463 -39.173 1.00 80.88 67 THR A N 1
ATOM 510 C CA . THR A 1 67 ? -13.032 -2.366 -38.534 1.00 80.88 67 THR A CA 1
ATOM 511 C C . THR A 1 67 ? -13.035 -1.433 -37.325 1.00 80.88 67 THR A C 1
ATOM 513 O O . THR A 1 67 ? -13.849 -0.509 -37.219 1.00 80.88 67 THR A O 1
ATOM 516 N N . ARG A 1 68 ? -12.118 -1.682 -36.387 1.00 77.31 68 ARG A N 1
ATOM 517 C CA . ARG A 1 68 ? -11.954 -0.900 -35.159 1.00 77.31 68 ARG A CA 1
ATOM 518 C C . ARG A 1 68 ? -11.416 0.502 -35.474 1.00 77.31 68 ARG A C 1
ATOM 520 O O . ARG A 1 68 ? -10.421 0.664 -36.174 1.00 77.31 68 ARG A O 1
ATOM 527 N N . LEU A 1 69 ? -12.042 1.532 -34.899 1.00 68.81 69 LEU A N 1
ATOM 528 C CA . LEU A 1 69 ? -11.701 2.944 -35.149 1.00 68.81 69 LEU A CA 1
ATOM 529 C C . LEU A 1 69 ? -10.274 3.325 -34.716 1.00 68.81 69 LEU A C 1
ATOM 531 O O . LEU A 1 69 ? -9.691 4.243 -35.285 1.00 68.81 69 LEU A O 1
ATOM 535 N N . THR A 1 70 ? -9.720 2.641 -33.713 1.00 63.12 70 THR A N 1
ATOM 536 C CA . THR A 1 70 ? -8.372 2.886 -33.171 1.00 63.12 70 THR A CA 1
ATOM 537 C C . THR A 1 70 ? -7.278 2.070 -33.865 1.00 63.12 70 THR A C 1
ATOM 539 O O . THR A 1 70 ? -6.109 2.440 -33.782 1.00 63.12 70 THR A O 1
ATOM 542 N N . LYS A 1 71 ? -7.638 0.976 -34.553 1.00 70.12 71 LYS A N 1
ATOM 543 C CA . LYS A 1 71 ? -6.726 0.074 -35.273 1.00 70.12 71 LYS A CA 1
ATOM 544 C C . LYS A 1 71 ? -7.422 -0.476 -36.529 1.00 70.12 71 LYS A C 1
ATOM 546 O O . LYS A 1 71 ? -8.177 -1.442 -36.418 1.00 70.12 71 LYS A O 1
ATOM 551 N N . PRO A 1 72 ? -7.172 0.095 -37.718 1.00 66.62 72 PRO A N 1
ATOM 552 C CA . PRO A 1 72 ? -7.882 -0.284 -38.942 1.00 66.62 72 PRO A CA 1
ATOM 553 C C . PRO A 1 72 ? -7.609 -1.724 -39.416 1.00 66.62 72 PRO A C 1
ATOM 555 O O . PRO A 1 72 ? -8.371 -2.234 -40.234 1.00 66.62 72 PRO A O 1
ATOM 558 N N . ASP A 1 73 ? -6.585 -2.390 -38.874 1.00 68.88 73 ASP A N 1
ATOM 559 C CA . ASP A 1 73 ? -6.218 -3.776 -39.197 1.00 68.88 73 ASP A CA 1
ATOM 560 C C . ASP A 1 73 ? -7.050 -4.841 -38.443 1.00 68.88 73 ASP A C 1
ATOM 562 O O . ASP A 1 73 ? -6.926 -6.033 -38.724 1.00 68.88 73 ASP A O 1
ATOM 566 N N . GLU A 1 74 ? -7.910 -4.446 -37.491 1.00 78.44 74 GLU A N 1
ATOM 567 C CA . GLU A 1 74 ? -8.730 -5.362 -36.680 1.00 78.44 74 GLU A CA 1
ATOM 568 C C . GLU A 1 74 ? -10.229 -5.258 -37.035 1.00 78.44 74 GLU A C 1
ATOM 570 O O . GLU A 1 74 ? -10.855 -4.210 -36.872 1.00 78.44 74 GLU A O 1
ATOM 575 N N . THR A 1 75 ? -10.830 -6.360 -37.498 1.00 85.75 75 THR A N 1
ATOM 576 C CA . THR A 1 75 ? -12.275 -6.500 -37.785 1.00 85.75 75 THR A CA 1
ATOM 577 C C . THR A 1 75 ? -13.068 -6.941 -36.553 1.00 85.75 75 THR A C 1
ATOM 579 O O . THR A 1 75 ? -12.609 -7.818 -35.819 1.00 85.75 75 THR A O 1
ATOM 582 N N . LEU A 1 76 ? -14.275 -6.397 -36.368 1.00 89.31 76 LEU A N 1
ATOM 583 C CA . LEU A 1 76 ? -15.112 -6.627 -35.189 1.00 89.31 76 LEU A CA 1
ATOM 584 C C . LEU A 1 76 ? -16.260 -7.620 -35.448 1.00 89.31 76 LEU A C 1
ATOM 586 O O . LEU A 1 76 ? -17.115 -7.388 -36.308 1.00 89.31 76 LEU A O 1
ATOM 590 N N . CYS A 1 77 ? -16.325 -8.709 -34.680 1.00 89.38 77 CYS A N 1
ATOM 591 C CA . CYS A 1 77 ? -17.367 -9.731 -34.796 1.00 89.38 77 CYS A CA 1
ATOM 592 C C . CYS A 1 77 ? -17.663 -10.459 -33.480 1.00 89.38 77 CYS A C 1
ATOM 594 O O . CYS A 1 77 ? -16.789 -10.610 -32.627 1.00 89.38 77 CYS A O 1
ATOM 596 N N . TRP A 1 78 ? -18.902 -10.942 -33.353 1.00 88.81 78 TRP A N 1
ATOM 597 C CA . TRP A 1 78 ? -19.361 -11.808 -32.263 1.00 88.81 78 TRP A CA 1
ATOM 598 C C . TRP A 1 78 ? -19.031 -13.283 -32.512 1.00 88.81 78 TRP A C 1
ATOM 600 O O . TRP A 1 78 ? -18.806 -14.025 -31.559 1.00 88.81 78 TRP A O 1
ATOM 610 N N . ASN A 1 79 ? -19.029 -13.698 -33.783 1.00 87.38 79 ASN A N 1
ATOM 611 C CA . ASN A 1 79 ? -18.593 -15.007 -34.273 1.00 87.38 79 ASN A CA 1
ATOM 612 C C . ASN A 1 79 ? -18.318 -14.936 -35.792 1.00 87.38 79 ASN A C 1
ATOM 614 O O . ASN A 1 79 ? -18.302 -13.848 -36.367 1.00 87.38 79 ASN A O 1
ATOM 618 N N . ARG A 1 80 ? -18.112 -16.080 -36.470 1.00 83.62 80 ARG A N 1
ATOM 619 C CA . ARG A 1 80 ? -17.891 -16.105 -37.935 1.00 83.62 80 ARG A CA 1
ATOM 620 C C . ARG A 1 80 ? -19.049 -15.524 -38.751 1.00 83.62 80 ARG A C 1
ATOM 622 O O . ARG A 1 80 ? -18.798 -15.008 -39.828 1.00 83.62 80 ARG A O 1
ATOM 629 N N . GLN A 1 81 ? -20.284 -15.650 -38.269 1.00 84.38 81 GLN A N 1
ATOM 630 C CA . GLN A 1 81 ? -21.496 -15.316 -39.026 1.00 84.38 81 GLN A CA 1
ATOM 631 C C . GLN A 1 81 ? -22.031 -13.915 -38.709 1.00 84.38 81 GLN A C 1
ATOM 633 O O . GLN A 1 81 ? -22.707 -13.308 -39.536 1.00 84.38 81 GLN A O 1
ATOM 638 N N . HIS A 1 82 ? -21.744 -13.391 -37.517 1.00 88.06 82 HIS A N 1
ATOM 639 C CA . HIS A 1 82 ? -22.306 -12.143 -37.020 1.00 88.06 82 HIS A CA 1
ATOM 640 C C . HIS A 1 82 ? -21.209 -11.137 -36.669 1.00 88.06 82 HIS A C 1
ATOM 642 O O . HIS A 1 82 ? -20.469 -11.300 -35.694 1.00 88.06 82 HIS A O 1
ATOM 648 N N . CYS A 1 83 ? -21.146 -10.048 -37.436 1.00 88.44 83 CYS A N 1
ATOM 649 C CA . CYS A 1 83 ? -20.301 -8.896 -37.133 1.00 88.44 83 CYS A CA 1
ATOM 650 C C . CYS A 1 83 ? -20.841 -8.101 -35.929 1.00 88.44 83 CYS A C 1
ATOM 652 O O . CYS A 1 83 ? -22.034 -8.153 -35.615 1.00 88.44 83 CYS A O 1
ATOM 654 N N . GLN A 1 84 ? -19.980 -7.328 -35.263 1.00 88.88 84 GLN A N 1
ATOM 655 C CA . GLN A 1 84 ? -20.438 -6.388 -34.240 1.00 88.88 84 GLN A CA 1
ATOM 656 C C . GLN A 1 84 ? -21.202 -5.246 -34.916 1.00 88.88 84 GLN A C 1
ATOM 658 O O . GLN A 1 84 ? -20.687 -4.584 -35.815 1.00 88.88 84 GLN A O 1
ATOM 663 N N . ARG A 1 85 ? -22.443 -5.012 -34.487 1.00 82.88 85 ARG A N 1
ATOM 664 C CA . ARG A 1 85 ? -23.275 -3.936 -35.032 1.00 82.88 85 ARG A CA 1
ATOM 665 C C . ARG A 1 85 ? -22.757 -2.588 -34.530 1.00 82.88 85 ARG A C 1
ATOM 667 O O . ARG A 1 85 ? -22.718 -2.355 -33.326 1.00 82.88 85 ARG A O 1
ATOM 674 N N . ILE A 1 86 ? -22.384 -1.707 -35.457 1.00 82.31 86 ILE A N 1
ATOM 675 C CA . ILE A 1 86 ? -21.985 -0.325 -35.173 1.00 82.31 86 ILE A CA 1
ATOM 676 C C . ILE A 1 86 ? -22.857 0.605 -36.012 1.00 82.31 86 ILE A C 1
ATOM 678 O O . ILE A 1 86 ? -22.868 0.524 -37.242 1.00 82.31 86 ILE A O 1
ATOM 682 N N . CYS A 1 87 ? -23.576 1.501 -35.342 1.00 80.81 87 CYS A N 1
ATOM 683 C CA . CYS A 1 87 ? -24.426 2.480 -36.004 1.00 80.81 87 CYS A CA 1
ATOM 684 C C . CYS A 1 87 ? -23.594 3.562 -36.704 1.00 80.81 87 CYS A C 1
ATOM 686 O O . CYS A 1 87 ? -22.468 3.882 -36.315 1.00 80.81 87 CYS A O 1
ATOM 688 N N . ARG A 1 88 ? -24.149 4.155 -37.768 1.00 78.50 88 ARG A N 1
ATOM 689 C CA . ARG A 1 88 ? -23.486 5.249 -38.492 1.00 78.50 88 ARG A CA 1
ATOM 690 C C . ARG A 1 88 ? -23.246 6.430 -37.549 1.00 78.50 88 ARG A C 1
ATOM 692 O O . ARG A 1 88 ? -24.131 6.782 -36.779 1.00 78.50 88 ARG A O 1
ATOM 699 N N . LYS A 1 89 ? -22.121 7.143 -37.715 1.00 71.75 89 LYS A N 1
ATOM 700 C CA . LYS A 1 89 ? -21.800 8.370 -36.946 1.00 71.75 89 LYS A CA 1
ATOM 701 C C . LYS A 1 89 ? -22.929 9.415 -36.938 1.00 71.75 89 LYS A C 1
ATOM 703 O O . LYS A 1 89 ? -23.032 10.185 -35.995 1.00 71.75 89 LYS A O 1
ATOM 708 N N . LYS A 1 90 ? -23.785 9.430 -37.969 1.00 76.19 90 LYS A N 1
ATOM 709 C CA . LYS A 1 90 ? -24.954 10.320 -38.070 1.00 76.19 90 LYS A CA 1
ATOM 710 C C . LYS A 1 90 ? -26.004 10.076 -36.973 1.00 76.19 90 LYS A C 1
ATOM 712 O O . LYS A 1 90 ? -26.741 11.001 -36.664 1.00 76.19 90 LYS A O 1
ATOM 717 N N . CYS A 1 91 ? -26.057 8.877 -36.392 1.00 74.50 91 CYS A N 1
ATOM 718 C CA . CYS A 1 91 ? -26.957 8.553 -35.284 1.00 74.50 91 CYS A CA 1
ATOM 719 C C . CYS A 1 91 ? -26.413 9.009 -33.917 1.00 74.50 91 CYS A C 1
ATOM 721 O O . CYS A 1 91 ? -27.122 8.907 -32.927 1.00 74.50 91 CYS A O 1
ATOM 723 N N . GLY A 1 92 ? -25.175 9.519 -33.831 1.00 72.94 92 GLY A N 1
ATOM 724 C CA . GLY A 1 92 ? -24.601 9.982 -32.564 1.00 72.94 92 GLY A CA 1
ATOM 725 C C . GLY A 1 92 ? -24.582 8.885 -31.492 1.00 72.94 92 GLY A C 1
ATOM 726 O O . GLY A 1 92 ? -23.944 7.851 -31.681 1.00 72.94 92 GLY A O 1
ATOM 727 N N . GLU A 1 93 ? -25.271 9.130 -30.373 1.00 66.62 93 GLU A N 1
ATOM 728 C CA . GLU A 1 93 ? -25.442 8.174 -29.268 1.00 66.62 93 GLU A CA 1
ATOM 729 C C . GLU A 1 93 ? -26.670 7.259 -29.411 1.00 66.62 93 GLU A C 1
ATOM 731 O O . GLU A 1 93 ? -26.883 6.395 -28.556 1.00 66.62 93 GLU A O 1
ATOM 736 N N . ASP A 1 94 ? -27.478 7.447 -30.456 1.00 74.69 94 ASP A N 1
ATOM 737 C CA . ASP A 1 94 ? -28.731 6.725 -30.651 1.00 74.69 94 ASP A CA 1
ATOM 738 C C . ASP A 1 94 ? -28.513 5.364 -31.328 1.00 74.69 94 ASP A C 1
ATOM 740 O O . ASP A 1 94 ? -27.576 5.147 -32.106 1.00 74.69 94 ASP A O 1
ATOM 744 N N . SER A 1 95 ? -29.410 4.426 -31.022 1.00 82.50 95 SER A N 1
ATOM 745 C CA . SER A 1 95 ? -29.387 3.068 -31.575 1.00 82.50 95 SER A CA 1
ATOM 746 C C . SER A 1 95 ? -29.838 3.037 -33.044 1.00 82.50 95 SER A C 1
ATOM 748 O O . SER A 1 95 ? -30.367 4.014 -33.569 1.00 82.50 95 SER A O 1
ATOM 750 N N . CYS A 1 96 ? -29.617 1.921 -33.741 1.00 85.19 96 CYS A N 1
ATOM 751 C CA . CYS A 1 96 ? -30.027 1.740 -35.135 1.00 85.19 96 CYS A CA 1
ATOM 752 C C . CYS A 1 96 ? -30.698 0.381 -35.367 1.00 85.19 96 CYS A C 1
ATOM 754 O O . CYS A 1 96 ? -30.515 -0.577 -34.603 1.00 85.19 96 CYS A O 1
ATOM 756 N N . ASP A 1 97 ? -31.501 0.305 -36.425 1.00 84.06 97 ASP A N 1
ATOM 757 C CA . ASP A 1 97 ? -32.157 -0.922 -36.874 1.00 84.06 97 ASP A CA 1
ATOM 758 C C . ASP A 1 97 ? -31.187 -1.844 -37.653 1.00 84.06 97 ASP A C 1
ATOM 760 O O . ASP A 1 97 ? -29.966 -1.655 -37.655 1.00 84.06 97 ASP A O 1
ATOM 764 N N . GLU A 1 98 ? -31.703 -2.906 -38.274 1.00 79.19 98 GLU A N 1
ATOM 765 C CA . GLU A 1 98 ? -30.899 -3.846 -39.076 1.00 79.19 98 GLU A CA 1
ATOM 766 C C . GLU A 1 98 ? -30.453 -3.255 -40.428 1.00 79.19 98 GLU A C 1
ATOM 768 O O . GLU A 1 98 ? -29.476 -3.722 -41.010 1.00 79.19 98 GLU A O 1
ATOM 773 N N . THR A 1 99 ? -31.107 -2.188 -40.900 1.00 81.62 99 THR A N 1
ATOM 774 C CA . THR A 1 99 ? -30.785 -1.488 -42.155 1.00 81.62 99 THR A CA 1
ATOM 775 C C . THR A 1 99 ? -29.851 -0.287 -41.959 1.00 81.62 99 THR A C 1
ATOM 777 O O . THR A 1 99 ? -29.532 0.421 -42.919 1.00 81.62 99 THR A O 1
ATOM 780 N N . ASN A 1 100 ? -29.350 -0.083 -40.731 1.00 78.62 100 ASN A N 1
ATOM 781 C CA . ASN A 1 100 ? -28.563 1.077 -40.297 1.00 78.62 100 ASN A CA 1
ATOM 782 C C . ASN A 1 100 ? -29.324 2.421 -40.341 1.00 78.62 100 ASN A C 1
ATOM 784 O O . ASN A 1 100 ? -28.697 3.486 -40.408 1.00 78.62 100 ASN A O 1
ATOM 788 N N . ALA A 1 101 ? -30.654 2.399 -40.277 1.00 85.00 101 ALA A N 1
ATOM 789 C CA . ALA A 1 101 ? -31.461 3.578 -39.996 1.00 85.00 101 ALA A CA 1
ATOM 790 C C . ALA A 1 101 ? -31.428 3.887 -38.490 1.00 85.00 101 ALA A C 1
ATOM 792 O O . ALA A 1 101 ? -31.492 2.982 -37.658 1.00 85.00 101 ALA A O 1
ATOM 793 N N . CYS A 1 102 ? -31.296 5.167 -38.133 1.00 87.56 102 CYS A N 1
ATOM 794 C CA . CYS A 1 102 ? -31.272 5.581 -36.731 1.00 87.56 102 CYS A CA 1
ATOM 795 C C . CYS A 1 102 ? -32.654 5.367 -36.099 1.00 87.56 102 CYS A C 1
ATOM 797 O O . CYS A 1 102 ? -33.676 5.736 -36.682 1.00 87.56 102 CYS A O 1
ATOM 799 N N . CYS A 1 103 ? -32.667 4.782 -34.910 1.00 88.75 103 CYS A N 1
ATOM 800 C CA . CYS A 1 103 ? -33.852 4.630 -34.086 1.00 88.75 103 CYS A CA 1
ATOM 801 C C . CYS A 1 103 ? -34.247 5.961 -33.444 1.00 88.75 103 CYS A C 1
ATOM 803 O O . CYS A 1 103 ? -33.490 6.933 -33.460 1.00 88.75 103 CYS A O 1
ATOM 805 N N . HIS A 1 104 ? -35.435 5.986 -32.841 1.00 88.50 104 HIS A N 1
ATOM 806 C CA . HIS A 1 104 ? -35.836 7.097 -31.989 1.00 88.50 104 HIS A CA 1
ATOM 807 C C . HIS A 1 104 ? -34.838 7.277 -30.832 1.00 88.50 104 HIS A C 1
ATOM 809 O O . HIS A 1 104 ? -34.322 6.292 -30.301 1.00 88.50 104 HIS A O 1
ATOM 815 N N . SER A 1 105 ? -34.606 8.513 -30.389 1.00 86.75 105 SER A N 1
ATOM 816 C CA . SER A 1 105 ? -33.636 8.838 -29.325 1.00 86.75 105 SER A CA 1
ATOM 817 C C . SER A 1 105 ? -33.985 8.230 -27.958 1.00 86.75 105 SER A C 1
ATOM 819 O O . SER A 1 105 ? -33.130 8.060 -27.087 1.00 86.75 105 SER A O 1
ATOM 821 N N . SER A 1 106 ? -35.253 7.856 -27.768 1.00 87.06 106 SER A N 1
ATOM 822 C CA . SER A 1 106 ? -35.742 7.131 -26.588 1.00 87.06 106 SER A CA 1
ATOM 823 C C . SER A 1 106 ? -35.477 5.619 -26.645 1.00 87.06 106 SER A C 1
ATOM 825 O O . SER A 1 106 ? -35.712 4.932 -25.650 1.00 87.06 106 SER A O 1
ATOM 827 N N . CYS A 1 107 ? -34.993 5.091 -27.775 1.00 87.69 107 CYS A N 1
ATOM 828 C CA . CYS A 1 107 ? -34.670 3.677 -27.953 1.00 87.69 107 CYS A CA 1
ATOM 829 C C . CYS A 1 107 ? -33.217 3.360 -27.572 1.00 87.69 107 CYS A C 1
ATOM 831 O O . CYS A 1 107 ? -32.284 4.096 -27.891 1.00 87.69 107 CYS A O 1
ATOM 833 N N . LEU A 1 108 ? -33.019 2.181 -26.991 1.00 86.75 108 LEU A N 1
ATOM 834 C CA . LEU A 1 108 ? -31.727 1.578 -26.664 1.00 86.75 108 LEU A CA 1
ATOM 835 C C . LEU A 1 108 ? -31.691 0.153 -27.233 1.00 86.75 108 LEU A C 1
ATOM 837 O O . LEU A 1 108 ? -32.737 -0.489 -27.341 1.00 86.75 108 LEU A O 1
ATOM 841 N N . GLY A 1 109 ? -30.530 -0.378 -27.627 1.00 81.69 109 GLY A N 1
ATOM 842 C CA . GLY A 1 109 ? -30.474 -1.740 -28.193 1.00 81.69 109 GLY A CA 1
ATOM 843 C C . GLY A 1 109 ? -30.738 -1.818 -29.700 1.00 81.69 109 GLY A C 1
ATOM 844 O O . GLY A 1 109 ? -30.077 -2.538 -30.449 1.00 81.69 109 GLY A O 1
ATOM 845 N N . GLY A 1 110 ? -31.758 -1.092 -30.148 1.00 87.00 110 GLY A N 1
ATOM 846 C CA . GLY A 1 110 ? -32.251 -1.093 -31.520 1.00 87.00 110 GLY A CA 1
ATOM 847 C C . GLY A 1 110 ? -33.766 -0.937 -31.574 1.00 87.00 110 GLY A C 1
ATOM 848 O O . GLY A 1 110 ? -34.443 -0.803 -30.552 1.00 87.00 110 GLY A O 1
ATOM 849 N N . CYS A 1 111 ? -34.310 -0.984 -32.783 1.00 87.62 111 CYS A N 1
ATOM 850 C CA . CYS A 1 111 ? -35.725 -0.763 -33.039 1.00 87.62 111 CYS A CA 1
ATOM 851 C C . CYS A 1 111 ? -36.220 -1.616 -34.214 1.00 87.62 111 CYS A C 1
ATOM 853 O O . CYS A 1 111 ? -35.429 -2.115 -35.013 1.00 87.62 111 CYS A O 1
ATOM 855 N N . THR A 1 112 ? -37.535 -1.807 -34.289 1.00 87.50 112 THR A N 1
ATOM 856 C CA . THR A 1 112 ? -38.248 -2.410 -35.429 1.00 87.50 112 THR A CA 1
ATOM 857 C C . THR A 1 112 ? -38.765 -1.357 -36.416 1.00 87.50 112 THR A C 1
ATOM 859 O O . THR A 1 112 ? -39.301 -1.700 -37.463 1.00 87.50 112 THR A O 1
ATOM 862 N N . GLY A 1 113 ? -38.608 -0.075 -36.084 1.00 84.12 113 GLY A N 1
ATOM 863 C CA . GLY A 1 113 ? -39.114 1.076 -36.820 1.00 84.12 113 GLY A CA 1
ATOM 864 C C . GLY A 1 113 ? -38.665 2.388 -36.160 1.00 84.12 113 GLY A C 1
ATOM 865 O O . GLY A 1 113 ? -38.100 2.363 -35.068 1.00 84.12 113 GLY A O 1
ATOM 866 N N . PRO A 1 114 ? -38.906 3.544 -36.793 1.00 82.81 114 PRO A N 1
ATOM 867 C CA . PRO A 1 114 ? -38.320 4.821 -36.374 1.00 82.81 114 PRO A CA 1
ATOM 868 C C . PRO A 1 114 ? -39.039 5.500 -35.197 1.00 82.81 114 PRO A C 1
ATOM 870 O O . PRO A 1 114 ? -38.595 6.554 -34.749 1.00 82.81 114 PRO A O 1
ATOM 873 N N . THR A 1 115 ? -40.160 4.953 -34.715 1.00 85.50 115 THR A N 1
ATOM 874 C CA . THR A 1 115 ? -40.963 5.582 -33.654 1.00 85.50 115 THR A CA 1
ATOM 875 C C . THR A 1 115 ? -40.577 5.089 -32.259 1.00 85.50 115 THR A C 1
ATOM 877 O O . THR A 1 115 ? -40.014 4.008 -32.091 1.00 85.50 115 THR A O 1
ATOM 880 N N . GLU A 1 116 ? -40.943 5.864 -31.241 1.00 84.19 116 GLU A N 1
ATOM 881 C CA . GLU A 1 116 ? -40.778 5.552 -29.813 1.00 84.19 116 GLU A CA 1
ATOM 882 C C . GLU A 1 116 ? -41.489 4.270 -29.341 1.00 84.19 116 GLU A C 1
ATOM 884 O O . GLU A 1 116 ? -41.110 3.705 -28.316 1.00 84.19 116 GLU A O 1
ATOM 889 N N . ASN A 1 117 ? -42.469 3.770 -30.103 1.00 85.25 117 ASN A N 1
ATOM 890 C CA . ASN A 1 117 ? -43.164 2.507 -29.822 1.00 85.25 117 ASN A CA 1
ATOM 891 C C . ASN A 1 117 ? -42.486 1.291 -30.467 1.00 85.25 117 ASN A C 1
ATOM 893 O O . ASN A 1 117 ? -42.815 0.146 -30.169 1.00 85.25 117 ASN A O 1
ATOM 897 N N . ASN A 1 118 ? -41.558 1.529 -31.392 1.00 87.69 118 ASN A N 1
ATOM 898 C CA . ASN A 1 118 ? -40.845 0.477 -32.103 1.00 87.69 118 ASN A CA 1
ATOM 899 C C . ASN A 1 118 ? -39.498 0.136 -31.451 1.00 87.69 118 ASN A C 1
ATOM 901 O O . ASN A 1 118 ? -38.707 -0.609 -32.033 1.00 87.69 118 ASN A O 1
ATOM 905 N N . CYS A 1 119 ? -39.201 0.671 -30.268 1.00 87.81 119 CYS A N 1
ATOM 906 C CA . CYS A 1 119 ? -37.965 0.368 -29.558 1.00 87.81 119 CYS A CA 1
ATOM 907 C C . CYS A 1 119 ? -37.951 -1.090 -29.075 1.00 87.81 119 CYS A C 1
ATOM 909 O O . CYS A 1 119 ? -38.926 -1.573 -28.504 1.00 87.81 119 CYS A O 1
ATOM 911 N N . LYS A 1 120 ? -36.818 -1.786 -29.236 1.00 86.56 120 LYS A N 1
ATOM 912 C CA . LYS A 1 120 ? -36.624 -3.109 -28.616 1.00 86.56 120 LYS A CA 1
ATOM 913 C C . LYS A 1 120 ? -36.483 -2.988 -27.094 1.00 86.56 120 LYS A C 1
ATOM 915 O O . LYS A 1 120 ? -36.990 -3.834 -26.365 1.00 86.56 120 LYS A O 1
ATOM 920 N N . VAL A 1 121 ? -35.798 -1.942 -26.624 1.00 88.19 121 VAL A N 1
ATOM 921 C CA . VAL A 1 121 ? -35.650 -1.579 -25.207 1.00 88.19 121 VAL A CA 1
ATOM 922 C C . VAL A 1 121 ? -35.699 -0.053 -25.089 1.00 88.19 121 VAL A C 1
ATOM 924 O O . VAL A 1 121 ? -35.191 0.655 -25.959 1.00 88.19 121 VAL A O 1
ATOM 927 N N . CYS A 1 122 ? -36.300 0.473 -24.024 1.00 88.44 122 CYS A N 1
ATOM 928 C CA . CYS A 1 122 ? -36.287 1.910 -23.753 1.00 88.44 122 CYS A CA 1
ATOM 929 C C . CYS A 1 122 ? -34.955 2.343 -23.132 1.00 88.44 122 CYS A C 1
ATOM 931 O O . CYS A 1 122 ? -34.431 1.665 -22.251 1.00 88.44 122 CYS A O 1
ATOM 933 N N . LYS A 1 123 ? -34.434 3.496 -23.561 1.00 85.12 123 LYS A N 1
ATOM 934 C CA . LYS A 1 123 ? -33.219 4.115 -23.004 1.00 85.12 123 LYS A CA 1
ATOM 935 C C . LYS A 1 123 ? -33.387 4.507 -21.539 1.00 85.12 123 LYS A C 1
ATOM 937 O O . LYS A 1 123 ? -32.470 4.298 -20.755 1.00 85.12 123 LYS A O 1
ATOM 942 N N . ASN A 1 124 ? -34.563 5.032 -21.197 1.00 85.69 124 ASN A N 1
ATOM 943 C CA . ASN A 1 124 ? -34.913 5.455 -19.846 1.00 85.69 124 ASN A CA 1
ATOM 944 C C . ASN A 1 124 ? -36.079 4.610 -19.324 1.00 85.69 124 ASN A C 1
ATOM 946 O O . ASN A 1 124 ? -35.861 3.525 -18.787 1.00 85.69 124 ASN A O 1
ATOM 950 N N . VAL A 1 125 ? -37.322 5.055 -19.531 1.00 87.44 125 VAL A N 1
ATOM 951 C CA . VAL A 1 125 ? -38.495 4.411 -18.936 1.00 87.44 125 VAL A CA 1
ATOM 952 C C . VAL A 1 125 ? -39.492 3.912 -19.975 1.00 87.44 125 VAL A C 1
ATOM 954 O O . VAL A 1 125 ? -39.775 4.574 -20.973 1.00 87.44 125 VAL A O 1
ATOM 957 N N . LEU A 1 126 ? -40.041 2.728 -19.711 1.00 89.06 126 LEU A N 1
ATOM 958 C CA . LEU A 1 126 ? -41.180 2.161 -20.427 1.00 89.06 126 LEU A CA 1
ATOM 959 C C . LEU A 1 126 ? -42.499 2.610 -19.780 1.00 89.06 126 LEU A C 1
ATOM 961 O O . LEU A 1 126 ? -42.737 2.349 -18.597 1.00 89.06 126 LEU A O 1
ATOM 965 N N . VAL A 1 127 ? -43.367 3.237 -20.568 1.00 85.94 127 VAL A N 1
ATOM 966 C CA . VAL A 1 127 ? -44.692 3.744 -20.195 1.00 85.94 127 VAL A CA 1
ATOM 967 C C . VAL A 1 127 ? -45.765 2.894 -20.880 1.00 85.94 127 VAL A C 1
ATOM 969 O O . VAL A 1 127 ? -45.682 2.604 -22.073 1.00 85.94 127 VAL A O 1
ATOM 972 N N . GLY A 1 128 ? -46.777 2.448 -20.128 1.00 78.94 128 GLY A N 1
ATOM 973 C CA . GLY A 1 128 ? -47.933 1.725 -20.686 1.00 78.94 128 GLY A CA 1
ATOM 974 C C . GLY A 1 128 ? -47.613 0.382 -21.364 1.00 78.94 128 GLY A C 1
ATOM 975 O O . GLY A 1 128 ? -48.464 -0.167 -22.052 1.00 78.94 128 GLY A O 1
ATOM 976 N N . GLY A 1 129 ? -46.397 -0.146 -21.189 1.00 74.25 129 GLY A N 1
ATOM 977 C CA . GLY A 1 129 ? -45.958 -1.430 -21.742 1.00 74.25 129 GLY A CA 1
ATOM 978 C C . GLY A 1 129 ? -45.418 -1.390 -23.177 1.00 74.25 129 GLY A C 1
ATOM 979 O O . GLY A 1 129 ? -44.846 -2.387 -23.607 1.00 74.25 129 GLY A O 1
ATOM 980 N N . SER A 1 130 ? -45.534 -0.269 -23.898 1.00 78.19 130 SER A N 1
ATOM 981 C CA . SER A 1 130 ? -45.087 -0.172 -25.300 1.00 78.19 130 SER A CA 1
ATOM 982 C C . SER A 1 130 ? -44.410 1.143 -25.687 1.00 78.19 130 SER A C 1
ATOM 984 O O . SER A 1 130 ? -43.833 1.208 -26.764 1.00 78.19 130 SER A O 1
ATOM 986 N N . HIS A 1 131 ? -44.494 2.185 -24.859 1.00 86.75 131 HIS A N 1
ATOM 987 C CA . HIS A 1 131 ? -44.047 3.535 -25.207 1.00 86.75 131 HIS A CA 1
ATOM 988 C C . HIS A 1 131 ? -42.774 3.898 -24.438 1.00 86.75 131 HIS A C 1
ATOM 990 O O . HIS A 1 131 ? -42.737 3.763 -23.215 1.00 86.75 131 HIS A O 1
ATOM 996 N N . CYS A 1 132 ? -41.717 4.322 -25.131 1.00 89.50 132 CYS A N 1
ATOM 997 C CA . CYS A 1 132 ? -40.464 4.724 -24.493 1.00 89.50 132 CYS A CA 1
ATOM 998 C C . CYS A 1 132 ? -40.385 6.237 -24.308 1.00 89.50 132 CYS A C 1
ATOM 1000 O O . CYS A 1 132 ? -40.382 6.982 -25.284 1.00 89.50 132 CYS A O 1
ATOM 1002 N N . GLN A 1 133 ? -40.203 6.687 -23.067 1.00 88.00 133 GLN A N 1
ATOM 1003 C CA . GLN A 1 133 ? -40.128 8.108 -22.730 1.00 88.00 133 GLN A CA 1
ATOM 1004 C C . GLN A 1 133 ? -38.901 8.417 -21.864 1.00 88.00 133 GLN A C 1
ATOM 1006 O O . GLN A 1 133 ? -38.302 7.529 -21.258 1.00 88.00 133 GLN A O 1
ATOM 1011 N N . GLU A 1 134 ? -38.490 9.687 -21.820 1.00 84.56 134 GLU A N 1
ATOM 1012 C CA . GLU A 1 134 ? -37.367 10.131 -20.984 1.00 84.56 134 GLU A CA 1
ATOM 1013 C C . GLU A 1 134 ? -37.705 10.116 -19.490 1.00 84.56 134 GLU A C 1
ATOM 1015 O O . GLU A 1 134 ? -36.870 9.755 -18.668 1.00 84.56 134 GLU A O 1
ATOM 1020 N N . ARG A 1 135 ? -38.940 10.484 -19.143 1.00 85.19 135 ARG A N 1
ATOM 1021 C CA . ARG A 1 135 ? -39.444 10.522 -17.770 1.00 85.19 135 ARG A CA 1
ATOM 1022 C C . ARG A 1 135 ? -40.849 9.964 -17.724 1.00 85.19 135 ARG A C 1
ATOM 1024 O O . ARG A 1 135 ? -41.566 9.993 -18.721 1.00 85.19 135 ARG A O 1
ATOM 1031 N N . CYS A 1 136 ? -41.240 9.499 -16.547 1.00 88.44 136 CYS A N 1
ATOM 1032 C CA . CYS A 1 136 ? -42.592 9.029 -16.327 1.00 88.44 1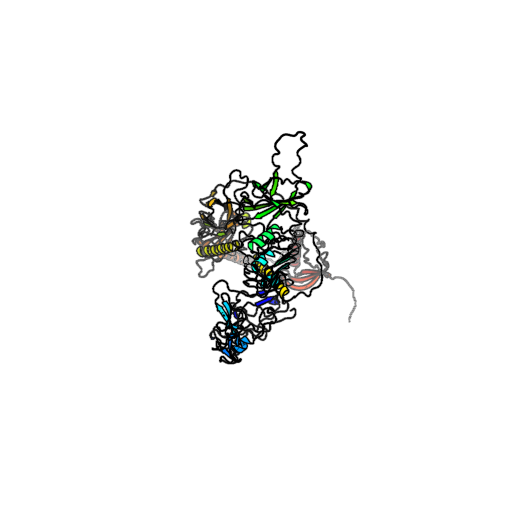36 CYS A CA 1
ATOM 1033 C C . CYS A 1 136 ? -43.604 10.181 -16.435 1.00 88.44 136 CYS A C 1
ATOM 1035 O O . CYS A 1 136 ? -43.351 11.261 -15.892 1.00 88.44 136 CYS A O 1
ATOM 1037 N N . PRO A 1 137 ? -44.739 9.982 -17.131 1.00 88.06 137 PRO A N 1
ATOM 1038 C CA . PRO A 1 137 ? -45.788 10.988 -17.218 1.00 88.06 137 PRO A CA 1
ATOM 1039 C C . PRO A 1 137 ? -46.389 11.287 -15.841 1.00 88.06 137 PRO A C 1
ATOM 1041 O O . PRO A 1 137 ? -46.381 10.445 -14.936 1.00 88.06 137 PRO A O 1
ATOM 1044 N N . ASN A 1 138 ? -46.946 12.490 -15.694 1.00 82.69 138 ASN A N 1
ATOM 1045 C CA . ASN A 1 138 ? -47.554 12.948 -14.445 1.00 82.69 138 ASN A CA 1
ATOM 1046 C C . ASN A 1 138 ? -48.596 11.939 -13.931 1.00 82.69 138 ASN A C 1
ATOM 1048 O O . ASN A 1 138 ? -49.521 11.576 -14.652 1.00 82.69 138 ASN A O 1
ATOM 1052 N N . GLY A 1 139 ? -48.437 11.503 -12.678 1.00 82.12 139 GLY A N 1
ATOM 1053 C CA . GLY A 1 139 ? -49.271 10.465 -12.054 1.00 82.12 139 GLY A CA 1
ATOM 1054 C C . GLY A 1 139 ? -48.679 9.050 -12.094 1.00 82.12 139 GLY A C 1
ATOM 1055 O O . GLY A 1 139 ? -49.265 8.134 -11.520 1.00 82.12 139 GLY A O 1
ATOM 1056 N N . THR A 1 140 ? -47.510 8.863 -12.713 1.00 90.00 140 THR A N 1
ATOM 1057 C CA . THR A 1 140 ? -46.744 7.606 -12.687 1.00 90.00 140 THR A CA 1
ATOM 1058 C C . THR A 1 140 ? -45.340 7.824 -12.119 1.00 90.00 140 THR A C 1
ATOM 1060 O O . THR A 1 140 ? -44.826 8.943 -12.129 1.00 90.00 140 THR A O 1
ATOM 1063 N N . TYR A 1 141 ? -44.727 6.760 -11.600 1.00 89.56 141 TYR A N 1
ATOM 1064 C CA . TYR A 1 141 ? -43.458 6.809 -10.876 1.00 89.56 141 TYR A CA 1
ATOM 1065 C C . TYR A 1 141 ? -42.437 5.854 -11.476 1.00 89.56 141 TYR A C 1
ATOM 1067 O O . TYR A 1 141 ? -42.758 4.724 -11.844 1.00 89.56 141 TYR A O 1
ATOM 1075 N N . GLU A 1 142 ? -41.189 6.301 -11.528 1.00 89.19 142 GLU A N 1
ATOM 1076 C CA . GLU A 1 142 ? -40.071 5.519 -12.037 1.00 89.19 142 GLU A CA 1
ATOM 1077 C C . GLU A 1 142 ? -39.706 4.387 -11.071 1.00 89.19 142 GLU A C 1
ATOM 1079 O O . GLU A 1 142 ? -39.425 4.611 -9.894 1.00 89.19 142 GLU A O 1
ATOM 1084 N N . PHE A 1 143 ? -39.691 3.155 -11.571 1.00 87.75 143 PHE A N 1
ATOM 1085 C CA . PHE A 1 143 ? -39.333 1.965 -10.809 1.00 87.75 143 PHE A CA 1
ATOM 1086 C C . PHE A 1 143 ? -38.114 1.274 -11.420 1.00 87.75 143 PHE A C 1
ATOM 1088 O O . PHE A 1 143 ? -38.093 0.968 -12.617 1.00 87.75 143 PHE A O 1
ATOM 1095 N N . MET A 1 144 ? -37.099 1.019 -10.581 1.00 78.69 144 MET A N 1
ATOM 1096 C CA . MET A 1 144 ? -35.805 0.431 -10.973 1.00 78.69 144 MET A CA 1
ATOM 1097 C C . MET A 1 144 ? -35.138 1.132 -12.171 1.00 78.69 144 MET A C 1
ATOM 1099 O O . MET A 1 144 ? -34.390 0.501 -12.916 1.00 78.69 144 MET A O 1
ATOM 1103 N N . ASN A 1 145 ? -35.437 2.417 -12.372 1.00 79.31 145 ASN A N 1
ATOM 1104 C CA . ASN A 1 145 ? -34.985 3.234 -13.498 1.00 79.31 145 ASN A CA 1
ATOM 1105 C C . ASN A 1 145 ? -35.216 2.597 -14.879 1.00 79.31 145 ASN A C 1
ATOM 1107 O O . ASN A 1 145 ? -34.365 2.683 -15.761 1.00 79.31 145 ASN A O 1
ATOM 1111 N N . ARG A 1 146 ? -36.324 1.859 -15.042 1.00 82.12 146 ARG A N 1
ATOM 1112 C CA . ARG A 1 146 ? -36.624 1.108 -16.278 1.00 82.12 146 ARG A CA 1
ATOM 1113 C C . ARG A 1 146 ? -38.057 1.228 -16.766 1.00 82.12 146 ARG A C 1
ATOM 1115 O O . ARG A 1 146 ? -38.317 1.090 -17.958 1.00 82.12 146 ARG A O 1
ATOM 1122 N N . ARG A 1 147 ? -39.014 1.415 -15.862 1.00 89.81 147 ARG A N 1
ATOM 1123 C CA . ARG A 1 147 ? -40.436 1.468 -16.210 1.00 89.81 147 ARG A CA 1
ATOM 1124 C C . ARG A 1 147 ? -41.192 2.409 -15.297 1.00 89.81 147 ARG A C 1
ATOM 1126 O O . ARG A 1 147 ? -40.775 2.640 -14.163 1.00 89.81 147 ARG A O 1
ATOM 1133 N N . CYS A 1 148 ? -42.317 2.889 -15.796 1.00 90.44 148 CYS A N 1
ATOM 1134 C CA . CYS A 1 148 ? -43.250 3.703 -15.045 1.00 90.44 148 CYS A CA 1
ATOM 1135 C C . CYS A 1 148 ? -44.370 2.829 -14.511 1.00 90.44 148 CYS A C 1
ATOM 1137 O O . CYS A 1 148 ? -44.985 2.072 -15.261 1.00 90.44 148 CYS A O 1
ATOM 1139 N N . ILE A 1 149 ? -44.624 2.950 -13.218 1.00 90.19 149 ILE A N 1
ATOM 1140 C CA . ILE A 1 149 ? -45.713 2.257 -12.539 1.00 90.19 149 ILE A CA 1
ATOM 1141 C C . ILE A 1 149 ? -46.665 3.279 -11.928 1.00 90.19 149 ILE A C 1
ATOM 1143 O O . ILE A 1 149 ? -46.270 4.403 -11.607 1.00 90.19 149 ILE A O 1
ATOM 1147 N N . GLY A 1 150 ? -47.934 2.907 -11.786 1.00 89.88 150 GLY A N 1
ATOM 1148 C CA . GLY A 1 150 ? -48.919 3.759 -11.118 1.00 89.88 150 GLY A CA 1
ATOM 1149 C C . GLY A 1 150 ? -48.633 3.906 -9.619 1.00 89.88 150 GLY A C 1
ATOM 1150 O O . GLY A 1 150 ? -47.900 3.103 -9.035 1.00 89.88 150 GLY A O 1
ATOM 1151 N N . GLU A 1 151 ? -49.241 4.906 -8.972 1.00 87.94 151 GLU A N 1
ATOM 1152 C CA . GLU A 1 151 ? -49.147 5.062 -7.509 1.00 87.94 151 GLU A CA 1
ATOM 1153 C C . GLU A 1 151 ? -49.627 3.801 -6.779 1.00 87.94 151 GLU A C 1
ATOM 1155 O O . GLU A 1 151 ? -48.960 3.309 -5.868 1.00 87.94 151 GLU A O 1
ATOM 1160 N N . ASP A 1 152 ? -50.769 3.261 -7.211 1.00 87.56 152 ASP A N 1
ATOM 1161 C CA . ASP A 1 152 ? -51.382 2.087 -6.595 1.00 87.56 152 ASP A CA 1
ATOM 1162 C C . ASP A 1 152 ? -50.532 0.836 -6.803 1.00 87.56 152 ASP A C 1
ATOM 1164 O O . ASP A 1 152 ? -50.347 0.058 -5.870 1.00 87.56 152 ASP A O 1
ATOM 1168 N N . GLU A 1 153 ? -49.951 0.674 -7.993 1.00 89.19 153 GLU A N 1
ATOM 1169 C CA . GLU A 1 153 ? -49.037 -0.429 -8.282 1.00 89.19 153 GLU A CA 1
ATOM 1170 C C . GLU A 1 153 ? -47.801 -0.344 -7.383 1.00 89.19 153 GLU A C 1
ATOM 1172 O O . GLU A 1 153 ? -47.518 -1.310 -6.681 1.00 89.19 153 GLU A O 1
ATOM 1177 N N . CYS A 1 154 ? -47.140 0.823 -7.312 1.00 89.06 154 CYS A N 1
ATOM 1178 C CA . CYS A 1 154 ? -45.992 1.070 -6.431 1.00 89.06 154 CYS A CA 1
ATOM 1179 C C . CYS A 1 154 ? -46.307 0.683 -4.984 1.00 89.06 154 CYS A C 1
ATOM 1181 O O . CYS A 1 154 ? -45.576 -0.090 -4.376 1.00 89.06 154 CYS A O 1
ATOM 1183 N N . ARG A 1 155 ? -47.439 1.143 -4.444 1.00 87.62 155 ARG A N 1
ATOM 1184 C CA . ARG A 1 155 ? -47.827 0.876 -3.051 1.00 87.62 155 ARG A CA 1
ATOM 1185 C C . ARG A 1 155 ? -48.266 -0.565 -2.795 1.00 87.62 155 ARG A C 1
ATOM 1187 O O . ARG A 1 155 ? -48.281 -0.992 -1.644 1.00 87.62 155 ARG A O 1
ATOM 1194 N N . GLN A 1 156 ? -48.655 -1.315 -3.825 1.00 87.88 156 GLN A N 1
ATOM 1195 C CA . GLN A 1 156 ? -49.081 -2.710 -3.691 1.00 87.88 156 GLN A CA 1
ATOM 1196 C C . GLN A 1 156 ? -47.941 -3.719 -3.869 1.00 87.88 156 GLN A C 1
ATOM 1198 O O . GLN A 1 156 ? -48.149 -4.900 -3.576 1.00 87.88 156 GLN A O 1
ATOM 1203 N N . MET A 1 157 ? -46.753 -3.274 -4.292 1.00 84.81 157 MET A N 1
ATOM 1204 C CA . MET A 1 157 ? -45.595 -4.141 -4.502 1.00 84.81 157 MET A CA 1
ATOM 1205 C C . MET A 1 157 ? -45.122 -4.786 -3.200 1.00 84.81 157 MET A C 1
ATOM 1207 O O . MET A 1 157 ? -44.882 -4.109 -2.200 1.00 84.81 157 MET A O 1
ATOM 1211 N N . VAL A 1 158 ? -44.953 -6.107 -3.244 1.00 84.38 158 VAL A N 1
ATOM 1212 C CA . VAL A 1 158 ? -44.457 -6.896 -2.115 1.00 84.38 158 VAL A CA 1
ATOM 1213 C C . VAL A 1 158 ? -42.937 -6.771 -2.020 1.00 84.38 158 VAL A C 1
ATOM 1215 O O . VAL A 1 158 ? -42.252 -6.637 -3.038 1.00 84.38 158 VAL A O 1
ATOM 1218 N N . LYS A 1 159 ? -42.396 -6.813 -0.802 1.00 79.06 159 LYS A N 1
ATOM 1219 C CA . LYS A 1 159 ? -40.950 -6.774 -0.562 1.00 79.06 159 LYS A CA 1
ATOM 1220 C C . LYS A 1 159 ? -40.180 -7.880 -1.320 1.00 79.06 159 LYS A C 1
ATOM 1222 O O . LYS A 1 159 ? -40.699 -8.989 -1.475 1.00 79.06 159 LYS A O 1
ATOM 1227 N N . PRO A 1 160 ? -38.928 -7.621 -1.749 1.00 78.00 160 PRO A N 1
ATOM 1228 C CA . PRO A 1 160 ? -38.044 -8.650 -2.304 1.00 78.00 160 PRO A CA 1
ATOM 1229 C C . PRO A 1 160 ? -37.827 -9.811 -1.326 1.00 78.00 160 PRO A C 1
ATOM 1231 O O . PRO A 1 160 ? -37.830 -9.607 -0.111 1.00 78.00 160 PRO A O 1
ATOM 1234 N N . ARG A 1 161 ? -37.588 -11.027 -1.835 1.00 67.62 161 ARG A N 1
ATOM 1235 C CA . ARG A 1 161 ? -37.352 -12.218 -0.990 1.00 67.62 161 ARG A CA 1
ATOM 1236 C C . ARG A 1 161 ? -36.094 -12.091 -0.127 1.00 67.62 161 ARG A C 1
ATOM 1238 O O . ARG A 1 161 ? -36.010 -12.712 0.926 1.00 67.62 161 ARG A O 1
ATOM 1245 N N . GLU A 1 162 ? -35.140 -11.287 -0.577 1.00 60.12 162 GLU A N 1
ATOM 1246 C CA . GLU A 1 162 ? -33.861 -10.995 0.066 1.00 60.12 162 GLU A CA 1
ATOM 1247 C C . GLU A 1 162 ? -33.974 -9.892 1.134 1.00 60.12 162 GLU A C 1
ATOM 1249 O O . GLU A 1 162 ? -33.039 -9.680 1.907 1.00 60.12 162 GLU A O 1
ATOM 1254 N N . ALA A 1 163 ? -35.102 -9.172 1.183 1.00 57.25 163 ALA A N 1
ATOM 1255 C CA . ALA A 1 163 ? -35.312 -8.095 2.139 1.00 57.25 163 ALA A CA 1
ATOM 1256 C C . ALA A 1 163 ? -35.532 -8.646 3.555 1.00 57.25 163 ALA A C 1
ATOM 1258 O O . ALA A 1 163 ? -36.238 -9.635 3.767 1.00 57.25 163 ALA A O 1
ATOM 1259 N N . LEU A 1 164 ? -34.944 -7.969 4.546 1.00 57.31 164 LEU A N 1
ATOM 1260 C CA . LEU A 1 164 ? -35.077 -8.324 5.958 1.00 57.31 164 LEU A CA 1
ATOM 1261 C C . LEU A 1 164 ? -36.559 -8.404 6.365 1.00 57.31 164 LEU A C 1
ATOM 1263 O O . LEU A 1 164 ? -37.400 -7.630 5.904 1.00 57.31 164 LEU A O 1
ATOM 1267 N N . SER A 1 165 ? -36.887 -9.312 7.286 1.00 55.84 165 SER A N 1
ATOM 1268 C CA . SER A 1 165 ? -38.252 -9.498 7.806 1.00 55.84 165 SER A CA 1
ATOM 1269 C C . SER A 1 165 ? -38.870 -8.220 8.394 1.00 55.84 165 SER A C 1
ATOM 1271 O O . SER A 1 165 ? -40.090 -8.096 8.387 1.00 55.84 165 SER A O 1
ATOM 1273 N N . ILE A 1 166 ? -38.025 -7.276 8.825 1.00 57.59 166 ILE A N 1
ATOM 1274 C CA . ILE A 1 166 ? -38.347 -5.958 9.401 1.00 57.59 166 ILE A CA 1
ATOM 1275 C C . ILE A 1 166 ? -39.012 -5.016 8.383 1.00 57.59 166 ILE A C 1
ATOM 1277 O O . ILE A 1 166 ? -39.762 -4.116 8.754 1.00 57.59 166 ILE A O 1
ATOM 1281 N N . VAL A 1 167 ? -38.764 -5.223 7.091 1.00 63.59 167 VAL A N 1
ATOM 1282 C CA . VAL A 1 167 ? -39.364 -4.420 6.026 1.00 63.59 167 VAL A CA 1
ATOM 1283 C C . VAL A 1 167 ? -40.849 -4.786 5.905 1.00 63.59 167 VAL A C 1
ATOM 1285 O O . VAL A 1 167 ? -41.189 -5.975 5.808 1.00 63.59 167 VAL A O 1
ATOM 1288 N N . LYS A 1 168 ? -41.728 -3.765 5.919 1.00 68.94 168 LYS A N 1
ATOM 1289 C CA . LYS A 1 168 ? -43.183 -3.916 5.715 1.00 68.94 168 LYS A CA 1
ATOM 1290 C C . LYS A 1 168 ? -43.448 -4.774 4.477 1.00 68.94 168 LYS A C 1
ATOM 1292 O O . LYS A 1 168 ? -42.688 -4.717 3.515 1.00 68.94 168 LYS A O 1
ATOM 1297 N N . ASP A 1 169 ? -44.532 -5.547 4.496 1.00 75.00 169 ASP A N 1
ATOM 1298 C CA . ASP A 1 169 ? -44.860 -6.457 3.391 1.00 75.00 169 ASP A CA 1
ATOM 1299 C C . ASP A 1 169 ? -45.011 -5.706 2.061 1.00 75.00 169 ASP A C 1
ATOM 1301 O O . ASP A 1 169 ? -44.539 -6.170 1.029 1.00 75.00 169 ASP A O 1
ATOM 1305 N N . LYS A 1 170 ? -45.547 -4.479 2.127 1.00 83.56 170 LYS A N 1
ATOM 1306 C CA . LYS A 1 170 ? -45.621 -3.514 1.025 1.00 83.56 170 LYS A CA 1
ATOM 1307 C C . LYS A 1 170 ? -44.826 -2.243 1.360 1.00 83.56 170 LYS A C 1
ATOM 1309 O O . LYS A 1 170 ? -45.399 -1.295 1.899 1.00 83.56 170 LYS A O 1
ATOM 1314 N N . PRO A 1 171 ? -43.497 -2.222 1.142 1.00 81.25 171 PRO A N 1
ATOM 1315 C CA . PRO A 1 171 ? -42.635 -1.149 1.649 1.00 81.25 171 PRO A CA 1
ATOM 1316 C C . PRO A 1 171 ? -42.446 0.021 0.677 1.00 81.25 171 PRO A C 1
ATOM 1318 O O . PRO A 1 171 ? -41.917 1.065 1.059 1.00 81.25 171 PRO A O 1
ATOM 1321 N N . TYR A 1 172 ? -42.847 -0.163 -0.577 1.00 87.12 172 TYR A N 1
ATOM 1322 C CA . TYR A 1 172 ? -42.619 0.780 -1.658 1.00 87.12 172 TYR A CA 1
ATOM 1323 C C . TYR A 1 172 ? -43.492 2.032 -1.515 1.00 87.12 172 TYR A C 1
ATOM 1325 O O . TYR A 1 172 ? -44.698 1.953 -1.264 1.00 87.12 172 TYR A O 1
ATOM 1333 N N . LYS A 1 173 ? -42.876 3.203 -1.693 1.00 89.25 173 LYS A N 1
ATOM 1334 C CA . LYS A 1 173 ? -43.548 4.506 -1.675 1.00 89.25 173 LYS A CA 1
ATOM 1335 C C . LYS A 1 173 ? -43.067 5.415 -2.804 1.00 89.25 173 LYS A C 1
ATOM 1337 O O . LYS A 1 173 ? -41.889 5.372 -3.168 1.00 89.25 173 LYS A O 1
ATOM 1342 N N . PRO A 1 174 ? -43.951 6.270 -3.336 1.00 89.06 174 PRO A N 1
ATOM 1343 C CA . PRO A 1 174 ? -43.550 7.295 -4.277 1.00 89.06 174 PRO A CA 1
ATOM 1344 C C . PRO A 1 174 ? -42.801 8.431 -3.574 1.00 89.06 174 PRO A C 1
ATOM 1346 O O . PRO A 1 174 ? -43.270 8.975 -2.575 1.00 89.06 174 PRO A O 1
ATOM 1349 N N . PHE A 1 175 ? -41.659 8.825 -4.123 1.00 87.50 175 PHE A N 1
ATOM 1350 C CA . PHE A 1 175 ? -40.867 9.957 -3.668 1.00 87.50 175 PHE A CA 1
ATOM 1351 C C . PHE A 1 175 ? -40.159 10.619 -4.849 1.00 87.50 175 PHE A C 1
ATOM 1353 O O . PHE A 1 175 ? -39.446 9.962 -5.602 1.00 87.50 175 PHE A O 1
ATOM 1360 N N . ASN A 1 176 ? -40.356 11.931 -4.997 1.00 85.19 176 ASN A N 1
ATOM 1361 C CA . ASN A 1 176 ? -39.693 12.767 -6.003 1.00 85.19 176 ASN A CA 1
ATOM 1362 C C . ASN A 1 176 ? -39.705 12.186 -7.439 1.00 85.19 176 ASN A C 1
ATOM 1364 O O . ASN A 1 176 ? -38.709 12.263 -8.150 1.00 85.19 176 ASN A O 1
ATOM 1368 N N . GLY A 1 177 ? -40.826 11.580 -7.851 1.00 84.69 177 GLY A N 1
ATOM 1369 C CA . GLY A 1 177 ? -40.991 10.977 -9.182 1.00 84.69 177 GLY A CA 1
ATOM 1370 C C . GLY A 1 177 ? -40.568 9.506 -9.305 1.00 84.69 177 GLY A C 1
ATOM 1371 O O . GLY A 1 177 ? -40.816 8.905 -10.346 1.00 84.69 177 GLY A O 1
ATOM 1372 N N . SER A 1 178 ? -40.023 8.890 -8.253 1.00 88.50 178 SER A N 1
ATOM 1373 C CA . SER A 1 178 ? -39.591 7.483 -8.247 1.00 88.50 178 SER A CA 1
ATOM 1374 C C . SER A 1 178 ? -40.329 6.655 -7.191 1.00 88.50 178 SER A C 1
ATOM 1376 O O . SER A 1 178 ? -40.786 7.178 -6.180 1.00 88.50 178 SER A O 1
ATOM 1378 N N . CYS A 1 179 ? -40.439 5.347 -7.404 1.00 90.12 179 CYS A N 1
ATOM 1379 C CA . CYS A 1 179 ? -40.976 4.395 -6.438 1.00 90.12 179 CYS A CA 1
ATOM 1380 C C . CYS A 1 179 ? -39.822 3.713 -5.687 1.00 90.12 179 CYS A C 1
ATOM 1382 O O . CYS A 1 179 ? -39.087 2.911 -6.268 1.00 90.12 179 CYS A O 1
ATOM 1384 N N . ILE A 1 180 ? -39.649 4.036 -4.403 1.00 87.94 180 ILE A N 1
ATOM 1385 C CA . ILE A 1 180 ? -38.487 3.637 -3.591 1.00 87.94 180 ILE A CA 1
ATOM 1386 C C . ILE A 1 180 ? -38.890 2.824 -2.354 1.00 87.94 180 ILE A C 1
ATOM 1388 O O . ILE A 1 180 ? -40.001 2.960 -1.845 1.00 87.94 180 ILE A O 1
ATOM 1392 N N . ILE A 1 181 ? -37.976 1.976 -1.864 1.00 83.06 181 ILE A N 1
ATOM 1393 C CA . ILE A 1 181 ? -38.165 1.163 -0.644 1.00 83.06 181 IL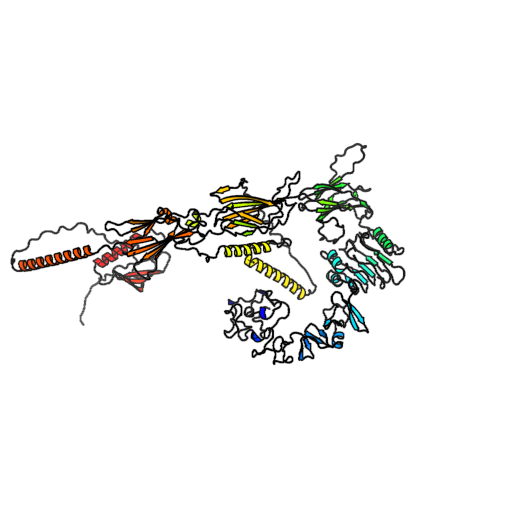E A CA 1
ATOM 1394 C C . ILE A 1 181 ? -37.760 1.950 0.614 1.00 83.06 181 ILE A C 1
ATOM 1396 O O . ILE A 1 181 ? -38.469 1.921 1.617 1.00 83.06 181 ILE A O 1
ATOM 1400 N N . GLU A 1 182 ? -36.646 2.684 0.562 1.00 80.31 182 GLU A N 1
ATOM 1401 C CA . GLU A 1 182 ? -36.090 3.458 1.682 1.00 80.31 182 GLU A CA 1
ATOM 1402 C C . GLU A 1 182 ? -35.944 4.930 1.292 1.00 80.31 182 GLU A C 1
ATOM 1404 O O . GLU A 1 182 ? -35.570 5.229 0.158 1.00 80.31 182 GLU A O 1
ATOM 1409 N N . CYS A 1 183 ? -36.232 5.848 2.221 1.00 83.50 183 CYS A N 1
ATOM 1410 C CA . CYS A 1 183 ? -36.025 7.275 1.990 1.00 83.50 183 CYS A CA 1
ATOM 1411 C C . CYS A 1 183 ? -34.527 7.609 1.863 1.00 83.50 183 CYS A C 1
ATOM 1413 O O . CYS A 1 183 ? -33.703 7.026 2.570 1.00 83.50 183 CYS A O 1
ATOM 1415 N N . PRO A 1 184 ? -34.149 8.553 0.985 1.00 82.06 184 PRO A N 1
ATOM 1416 C CA . PRO A 1 184 ? -32.754 8.945 0.803 1.00 82.06 184 PRO A CA 1
ATOM 1417 C C . PRO A 1 184 ? -32.196 9.704 2.017 1.00 82.06 184 PRO A C 1
ATOM 1419 O O . PRO A 1 184 ? -32.944 10.219 2.848 1.00 82.06 184 PRO A O 1
ATOM 1422 N N . ALA A 1 185 ? -30.866 9.823 2.098 1.00 72.19 185 ALA A N 1
ATOM 1423 C CA . ALA A 1 185 ? -30.178 10.508 3.195 1.00 72.19 185 ALA A CA 1
ATOM 1424 C C . ALA A 1 185 ? -30.732 11.927 3.439 1.00 72.19 185 ALA A C 1
ATOM 1426 O O . ALA A 1 185 ? -30.880 12.723 2.511 1.00 72.19 185 ALA A O 1
ATOM 1427 N N . GLY A 1 186 ? -31.039 12.248 4.700 1.00 73.81 186 GLY A N 1
ATOM 1428 C CA . GLY A 1 186 ? -31.677 13.514 5.080 1.00 73.81 186 GLY A CA 1
ATOM 1429 C C . GLY A 1 186 ? -33.212 13.505 5.027 1.00 73.81 186 GLY A C 1
ATOM 1430 O O . GLY A 1 186 ? -33.822 14.528 5.352 1.00 73.81 186 GLY A O 1
ATOM 1431 N N . TYR A 1 187 ? -33.835 12.379 4.659 1.00 81.12 187 TYR A N 1
ATOM 1432 C CA . TYR A 1 187 ? -35.282 12.163 4.685 1.00 81.12 187 TYR A CA 1
ATOM 1433 C C . TYR A 1 187 ? -35.652 10.915 5.509 1.00 81.12 187 TYR A C 1
ATOM 1435 O O . TYR A 1 187 ? -34.889 9.955 5.569 1.00 81.12 187 TYR A O 1
ATOM 1443 N N . MET A 1 188 ? -36.831 10.923 6.130 1.00 79.50 188 MET A N 1
ATOM 1444 C CA . MET A 1 188 ? -37.392 9.830 6.937 1.00 79.50 188 MET A CA 1
ATOM 1445 C C . MET A 1 188 ? -38.821 9.500 6.494 1.00 79.50 188 MET A C 1
ATOM 1447 O O . MET A 1 188 ? -39.480 10.346 5.888 1.00 79.50 188 MET A O 1
ATOM 1451 N N . ASP A 1 189 ? -39.304 8.297 6.804 1.00 80.75 189 ASP A N 1
ATOM 1452 C CA . ASP A 1 189 ? -40.684 7.898 6.510 1.00 80.75 189 ASP A CA 1
ATOM 1453 C C . ASP A 1 189 ? -41.691 8.761 7.301 1.00 80.75 189 ASP A C 1
ATOM 1455 O O . ASP A 1 189 ? -41.520 9.028 8.489 1.00 80.75 189 ASP A O 1
ATOM 1459 N N . GLU A 1 190 ? -42.760 9.189 6.635 1.00 83.44 190 GLU A N 1
ATOM 1460 C CA . GLU A 1 190 ? -43.911 9.889 7.203 1.00 83.44 190 GLU A CA 1
ATOM 1461 C C . GLU A 1 190 ? -45.195 9.222 6.697 1.00 83.44 190 GLU A C 1
ATOM 1463 O O . GLU A 1 190 ? -45.369 9.001 5.497 1.00 83.44 190 GLU A O 1
ATOM 1468 N N . GLU A 1 191 ? -46.102 8.883 7.612 1.00 78.62 191 GLU A N 1
ATOM 1469 C CA . GLU A 1 191 ? -47.424 8.355 7.275 1.00 78.62 191 GLU A CA 1
ATOM 1470 C C . GLU A 1 191 ? -48.437 9.501 7.216 1.00 78.62 191 GLU A C 1
ATOM 1472 O O . GLU A 1 191 ? -48.809 10.077 8.236 1.00 78.62 191 GLU A O 1
ATOM 1477 N N . VAL A 1 192 ? -48.902 9.831 6.009 1.00 73.62 192 VAL A N 1
ATOM 1478 C CA . VAL A 1 192 ? -49.943 10.842 5.776 1.00 73.62 192 VAL A CA 1
ATOM 1479 C C . VAL A 1 192 ? -51.154 10.141 5.168 1.00 73.62 192 VAL A C 1
ATOM 1481 O O . VAL A 1 192 ? -51.052 9.563 4.090 1.00 73.62 192 VAL A O 1
ATOM 1484 N N . ASN A 1 193 ? -52.311 10.168 5.839 1.00 68.56 193 ASN A N 1
ATOM 1485 C CA . ASN A 1 193 ? -53.559 9.539 5.367 1.00 68.56 193 ASN A CA 1
ATOM 1486 C C . ASN A 1 193 ? -53.401 8.049 4.964 1.00 68.56 193 ASN A C 1
ATOM 1488 O O . ASN A 1 193 ? -53.809 7.660 3.871 1.00 68.56 193 ASN A O 1
ATOM 1492 N N . ASN A 1 194 ? -52.775 7.217 5.813 1.00 69.75 194 ASN A N 1
ATOM 1493 C CA . ASN A 1 194 ? -52.430 5.805 5.531 1.00 69.75 194 ASN A CA 1
ATOM 1494 C C . ASN A 1 194 ? -51.505 5.579 4.314 1.00 69.75 194 ASN A C 1
ATOM 1496 O O . ASN A 1 194 ? -51.335 4.447 3.859 1.00 69.75 194 ASN A O 1
ATOM 1500 N N . LYS A 1 195 ? -50.873 6.635 3.790 1.00 77.19 195 LYS A N 1
ATOM 1501 C CA . LYS A 1 195 ? -49.876 6.564 2.721 1.00 77.19 195 LYS A CA 1
ATOM 1502 C C . LYS A 1 195 ? -48.503 6.951 3.273 1.00 77.19 195 LYS A C 1
ATOM 1504 O O . LYS A 1 195 ? -48.307 8.066 3.746 1.00 77.19 195 LYS A O 1
ATOM 1509 N N . THR A 1 196 ? -47.535 6.043 3.178 1.00 80.44 196 THR A N 1
ATOM 1510 C CA . THR A 1 196 ? -46.120 6.326 3.463 1.00 80.44 196 THR A CA 1
ATOM 1511 C C . THR A 1 196 ? -45.534 7.254 2.392 1.00 80.44 196 THR A C 1
ATOM 1513 O O . THR A 1 196 ? -45.749 7.038 1.194 1.00 80.44 196 THR A O 1
ATOM 1516 N N . SER A 1 197 ? -44.810 8.283 2.828 1.00 84.75 197 SER A N 1
ATOM 1517 C CA . SER A 1 197 ? -44.066 9.270 2.033 1.00 84.75 197 SER A CA 1
ATOM 1518 C C . SER A 1 197 ? -42.748 9.605 2.747 1.00 84.75 197 SER A C 1
ATOM 1520 O O . SER A 1 197 ? -42.562 9.192 3.886 1.00 84.75 197 SER A O 1
ATOM 1522 N N . CYS A 1 198 ? -41.829 10.342 2.120 1.00 86.62 198 CYS A N 1
ATOM 1523 C CA . CYS A 1 198 ? -40.574 10.749 2.760 1.00 86.62 198 CYS A CA 1
ATOM 1524 C C . CYS A 1 198 ? -40.573 12.240 3.121 1.00 86.62 198 CYS A C 1
ATOM 1526 O O . CYS A 1 198 ? -40.781 13.103 2.265 1.00 86.62 198 CYS A O 1
ATOM 1528 N N . LYS A 1 199 ? -40.250 12.548 4.377 1.00 86.75 199 LYS A N 1
ATOM 1529 C CA . LYS A 1 199 ? -40.160 13.897 4.947 1.00 86.75 199 LYS A CA 1
ATOM 1530 C C . LYS A 1 199 ? -38.716 14.276 5.244 1.00 86.75 199 LYS A C 1
ATOM 1532 O O . LYS A 1 199 ? -37.957 13.465 5.758 1.00 86.75 199 LYS A O 1
ATOM 1537 N N . LYS A 1 200 ? -38.338 15.531 4.995 1.00 84.00 200 LYS A N 1
ATOM 1538 C CA . LYS A 1 200 ? -37.004 16.053 5.334 1.00 84.00 200 LYS A CA 1
ATOM 1539 C C . LYS A 1 200 ? -36.787 16.105 6.855 1.00 84.00 200 LYS A C 1
ATOM 1541 O O . LYS A 1 200 ? -37.606 16.678 7.578 1.00 84.00 200 LYS A O 1
ATOM 1546 N N . CYS A 1 201 ? -35.671 15.556 7.329 1.00 82.81 201 CYS A N 1
ATOM 1547 C CA . CYS A 1 201 ? -35.308 15.519 8.747 1.00 82.81 201 CYS A CA 1
ATOM 1548 C C . CYS A 1 201 ? -34.921 16.915 9.274 1.00 82.81 201 CYS A C 1
ATOM 1550 O O . CYS A 1 201 ? -34.279 17.700 8.572 1.00 82.81 201 CYS A O 1
ATOM 1552 N N . LYS A 1 202 ? -35.271 17.226 10.530 1.00 76.62 202 LYS A N 1
ATOM 1553 C CA . LYS A 1 202 ? -34.797 18.420 11.258 1.00 76.62 202 LYS A CA 1
ATOM 1554 C C . LYS A 1 202 ? -33.656 18.023 12.212 1.00 76.62 202 LYS A C 1
ATOM 1556 O O . LYS A 1 202 ? -33.891 17.891 13.406 1.00 76.62 202 LYS A O 1
ATOM 1561 N N . GLY A 1 203 ? -32.450 17.796 11.682 1.00 72.06 203 GLY A N 1
ATOM 1562 C CA . GLY A 1 203 ? -31.297 17.253 12.430 1.00 72.06 203 GLY A CA 1
ATOM 1563 C C . GLY A 1 203 ? -30.894 15.845 11.953 1.00 72.06 203 GLY A C 1
ATOM 1564 O O . GLY A 1 203 ? -31.260 15.489 10.827 1.00 72.06 203 GLY A O 1
ATOM 1565 N N . PRO A 1 204 ? -30.143 15.049 12.749 1.00 65.81 204 PRO A N 1
ATOM 1566 C CA . PRO A 1 204 ? -29.888 13.645 12.423 1.00 65.81 204 PRO A CA 1
ATOM 1567 C C . PRO A 1 204 ? -31.221 12.905 12.257 1.00 65.81 204 PRO A C 1
ATOM 1569 O O . PRO A 1 204 ? -32.139 13.066 13.061 1.00 65.81 204 PRO A O 1
ATOM 1572 N N . CYS A 1 205 ? -31.362 12.159 11.160 1.00 73.56 205 CYS A N 1
ATOM 1573 C CA . CYS A 1 205 ? -32.619 11.494 10.837 1.00 73.56 205 CYS A CA 1
ATOM 1574 C C . CYS A 1 205 ? -32.951 10.430 11.879 1.00 73.56 205 CYS A C 1
ATOM 1576 O O . CYS A 1 205 ? -32.127 9.564 12.173 1.00 73.56 205 CYS A O 1
ATOM 1578 N N . LEU A 1 206 ? -34.180 10.475 12.396 1.00 77.88 206 LEU A N 1
ATOM 1579 C CA . LEU A 1 206 ? -34.709 9.390 13.204 1.00 77.88 206 LEU A CA 1
ATOM 1580 C C . LEU A 1 206 ? -34.817 8.150 12.312 1.00 77.88 206 LEU A C 1
ATOM 1582 O O . LEU A 1 206 ? -35.603 8.133 11.364 1.00 77.88 206 LEU A O 1
ATOM 1586 N N . LYS A 1 207 ? -34.007 7.134 12.598 1.00 80.31 207 LYS A N 1
ATOM 1587 C CA . LYS A 1 207 ? -34.095 5.830 11.951 1.00 80.31 207 LYS A CA 1
ATOM 1588 C C . LYS A 1 207 ? -34.574 4.843 12.999 1.00 80.31 207 LYS A C 1
ATOM 1590 O O . LYS A 1 207 ? -33.807 4.432 13.874 1.00 80.31 207 LYS A O 1
ATOM 1595 N N . GLU A 1 208 ? -35.856 4.517 12.901 1.00 83.69 208 GLU A N 1
ATOM 1596 C CA . GLU A 1 208 ? -36.489 3.501 13.726 1.00 83.69 208 GLU A CA 1
ATOM 1597 C C . GLU A 1 208 ? -36.111 2.112 13.217 1.00 83.69 208 GLU A C 1
ATOM 1599 O O . GLU A 1 208 ? -36.281 1.791 12.039 1.00 83.69 208 GLU A O 1
ATOM 1604 N N . CYS A 1 209 ? -35.596 1.281 14.112 1.00 86.12 209 CYS A N 1
ATOM 1605 C CA . CYS A 1 209 ? -35.200 -0.083 13.806 1.00 86.12 209 CYS A CA 1
ATOM 1606 C C . CYS A 1 209 ? -35.873 -1.041 14.783 1.00 86.12 209 CYS A C 1
ATOM 1608 O O . CYS A 1 209 ? -35.978 -0.757 15.974 1.00 86.12 209 CYS A O 1
ATOM 1610 N N . ALA A 1 210 ? -36.335 -2.187 14.286 1.00 85.00 210 ALA A N 1
ATOM 1611 C CA . ALA A 1 210 ? -36.943 -3.189 15.150 1.00 85.00 210 ALA A CA 1
ATOM 1612 C C . ALA A 1 210 ? -35.922 -3.739 16.159 1.00 85.00 210 ALA A C 1
ATOM 1614 O O . ALA A 1 210 ? -34.729 -3.851 15.862 1.00 85.00 210 ALA A O 1
ATOM 1615 N N . GLY A 1 211 ? -36.413 -4.123 17.338 1.00 85.38 211 GLY A N 1
ATOM 1616 C CA . GLY A 1 211 ? -35.615 -4.856 18.317 1.00 85.38 211 GLY A CA 1
ATOM 1617 C C . GLY A 1 211 ? -35.049 -6.149 17.726 1.00 85.38 211 GLY A C 1
ATOM 1618 O O . GLY A 1 211 ? -35.742 -6.868 17.006 1.00 85.38 211 GLY A O 1
ATOM 1619 N N . THR A 1 212 ? -33.784 -6.442 18.015 1.00 87.50 212 THR A N 1
ATOM 1620 C CA . THR A 1 212 ? -33.082 -7.626 17.506 1.00 87.50 212 THR A CA 1
ATOM 1621 C C . THR A 1 212 ? -32.132 -8.183 18.558 1.00 87.50 212 THR A C 1
ATOM 1623 O O . THR A 1 212 ? -31.705 -7.475 19.473 1.00 87.50 212 THR A O 1
ATOM 1626 N N . SER A 1 213 ? -31.777 -9.456 18.393 1.00 88.50 213 SER A N 1
ATOM 1627 C CA . SER A 1 213 ? -30.644 -10.064 19.085 1.00 88.50 213 SER A CA 1
ATOM 1628 C C . SER A 1 213 ? -29.381 -9.888 18.236 1.00 88.50 213 SER A C 1
ATOM 1630 O O . SER A 1 213 ? -29.393 -10.176 17.037 1.00 88.50 213 SER A O 1
ATOM 1632 N N . VAL A 1 214 ? -28.323 -9.359 18.842 1.00 87.56 214 VAL A N 1
ATOM 1633 C CA . VAL A 1 214 ? -27.010 -9.105 18.254 1.00 87.56 214 VAL A CA 1
ATOM 1634 C C . VAL A 1 214 ? -26.062 -10.206 18.715 1.00 87.56 214 VAL A C 1
ATOM 1636 O O . VAL A 1 214 ? -25.455 -10.120 19.783 1.00 87.56 214 VAL A O 1
ATOM 1639 N N . ASP A 1 215 ? -25.953 -11.267 17.922 1.00 83.75 215 ASP A N 1
ATOM 1640 C CA . ASP A 1 215 ? -25.114 -12.439 18.209 1.00 83.75 215 ASP A CA 1
ATOM 1641 C C . ASP A 1 215 ? -23.810 -12.490 17.389 1.00 83.75 215 ASP A C 1
ATOM 1643 O O . ASP A 1 215 ? -22.903 -13.281 17.663 1.00 83.75 215 ASP A O 1
ATOM 1647 N N . SER A 1 216 ? -23.717 -11.628 16.379 1.00 81.62 216 SER A N 1
ATOM 1648 C CA . SER A 1 216 ? -22.673 -11.602 15.355 1.00 81.62 216 SER A CA 1
ATOM 1649 C C . SER A 1 216 ? -22.464 -10.194 14.788 1.00 81.62 216 SER A C 1
ATOM 1651 O O . SER A 1 216 ? -23.371 -9.361 14.813 1.00 81.62 216 SER A O 1
ATOM 1653 N N . ILE A 1 217 ? -21.300 -9.932 14.185 1.00 79.06 217 ILE A N 1
ATOM 1654 C CA . ILE A 1 217 ? -21.010 -8.632 13.546 1.00 79.06 217 ILE A CA 1
ATOM 1655 C C . ILE A 1 217 ? -22.047 -8.308 12.454 1.00 79.06 217 ILE A C 1
ATOM 1657 O O . ILE A 1 217 ? -22.573 -7.202 12.405 1.00 79.06 217 ILE A O 1
ATOM 1661 N N . ALA A 1 218 ? -22.439 -9.296 11.644 1.00 76.00 218 ALA A N 1
ATOM 1662 C CA . ALA A 1 218 ? -23.462 -9.114 10.613 1.00 76.00 218 ALA A CA 1
ATOM 1663 C C . ALA A 1 218 ? -24.838 -8.726 11.189 1.00 76.00 218 ALA A C 1
ATOM 1665 O O . ALA A 1 218 ? -25.593 -8.000 10.546 1.00 76.00 218 ALA A O 1
ATOM 1666 N N . SER A 1 219 ? -25.187 -9.194 12.394 1.00 81.31 219 SER A N 1
ATOM 1667 C CA . SER A 1 219 ? -26.422 -8.777 13.071 1.00 81.31 219 SER A CA 1
ATOM 1668 C C . SER A 1 219 ? -26.332 -7.346 13.614 1.00 81.31 219 SER A C 1
ATOM 1670 O O . SER A 1 219 ? -27.307 -6.607 13.503 1.00 81.31 219 SER A O 1
ATOM 1672 N N . ALA A 1 220 ? -25.157 -6.928 14.102 1.00 83.44 220 ALA A N 1
ATOM 1673 C CA . ALA A 1 220 ? -24.906 -5.560 14.550 1.00 83.44 220 ALA A CA 1
ATOM 1674 C C . ALA A 1 220 ? -24.966 -4.563 13.385 1.00 83.44 220 ALA A C 1
ATOM 1676 O O . ALA A 1 220 ? -25.632 -3.539 13.488 1.00 83.44 220 ALA A O 1
ATOM 1677 N N . GLN A 1 221 ? -24.364 -4.898 12.240 1.00 82.50 221 GLN A N 1
ATOM 1678 C CA . GLN A 1 221 ? -24.330 -4.038 11.051 1.00 82.50 221 GLN A CA 1
ATOM 1679 C C . GLN A 1 221 ? -25.726 -3.702 10.497 1.00 82.50 221 GLN A C 1
ATOM 1681 O O . GLN A 1 221 ? -25.907 -2.652 9.880 1.00 82.50 221 GLN A O 1
ATOM 1686 N N . LYS A 1 222 ? -26.744 -4.534 10.762 1.00 81.56 222 LYS A N 1
ATOM 1687 C CA . LYS A 1 222 ? -28.147 -4.222 10.419 1.00 81.56 222 LYS A CA 1
ATOM 1688 C C . LYS A 1 222 ? -28.680 -3.004 11.173 1.00 81.56 222 LYS A C 1
ATOM 1690 O O . LYS A 1 222 ? -29.588 -2.340 10.683 1.00 81.56 222 LYS A O 1
ATOM 1695 N N . LEU A 1 223 ? -28.117 -2.719 12.345 1.00 85.69 223 LEU A N 1
ATOM 1696 C CA . LEU A 1 223 ? -28.484 -1.587 13.187 1.00 85.69 223 LEU A CA 1
ATOM 1697 C C . LEU A 1 223 ? -27.682 -0.315 12.871 1.00 85.69 223 LEU A C 1
ATOM 1699 O O . LEU A 1 223 ? -27.861 0.708 13.532 1.00 85.69 223 LEU A O 1
ATOM 1703 N N . ARG A 1 224 ? -26.831 -0.337 11.836 1.00 85.75 224 ARG A N 1
ATOM 1704 C CA . ARG A 1 224 ? -26.008 0.816 11.472 1.00 85.75 224 ARG A CA 1
ATOM 1705 C C . ARG A 1 224 ? -26.878 2.025 11.121 1.00 85.75 224 ARG A C 1
ATOM 1707 O O . ARG A 1 224 ? -27.770 1.966 10.261 1.00 85.75 224 ARG A O 1
ATOM 1714 N N . GLY A 1 225 ? -26.603 3.135 11.803 1.00 81.12 225 GLY A N 1
ATOM 1715 C CA . GLY A 1 225 ? -27.338 4.391 11.652 1.00 81.12 225 GLY A CA 1
ATOM 1716 C C . GLY A 1 225 ? -28.704 4.432 12.338 1.00 81.12 225 GLY A C 1
ATOM 1717 O O . GLY A 1 225 ? -29.430 5.397 12.127 1.00 81.12 225 GLY A O 1
ATOM 1718 N N . CYS A 1 226 ? -29.087 3.407 13.106 1.00 87.56 226 CYS A N 1
ATOM 1719 C CA . CYS A 1 226 ? -30.319 3.429 13.893 1.00 87.56 226 CYS A CA 1
ATOM 1720 C C . CYS A 1 226 ? -30.167 4.369 15.093 1.00 87.56 226 CYS A C 1
ATOM 1722 O O . CYS A 1 226 ? -29.168 4.304 15.806 1.00 87.56 226 CYS A O 1
ATOM 1724 N N . THR A 1 227 ? -31.178 5.204 15.334 1.00 89.12 227 THR A N 1
ATOM 1725 C CA . THR A 1 227 ? -31.217 6.124 16.484 1.00 89.12 227 THR A CA 1
ATOM 1726 C C . THR A 1 227 ? -32.263 5.713 17.517 1.00 89.12 227 THR A C 1
ATOM 1728 O O . THR A 1 227 ? -32.081 5.955 18.711 1.00 89.12 227 THR A O 1
ATOM 1731 N N . HIS A 1 228 ? -33.322 5.017 17.091 1.00 91.00 228 HIS A N 1
ATOM 1732 C CA . HIS A 1 228 ? -34.400 4.554 17.965 1.00 91.00 228 HIS A CA 1
ATOM 1733 C C . HIS A 1 228 ? -34.729 3.083 17.701 1.00 91.00 228 HIS A C 1
ATOM 1735 O O . HIS A 1 228 ? -34.993 2.687 16.568 1.00 91.00 228 HIS A O 1
ATOM 1741 N N . ILE A 1 229 ? -34.708 2.260 18.750 1.00 93.00 229 ILE A N 1
ATOM 1742 C CA . ILE A 1 229 ? -35.064 0.841 18.678 1.00 93.00 229 ILE A CA 1
ATOM 1743 C C . ILE A 1 229 ? -36.508 0.636 19.150 1.00 93.00 229 ILE A C 1
ATOM 1745 O O . ILE A 1 229 ? -36.802 0.785 20.337 1.00 93.00 229 ILE A O 1
ATOM 1749 N N . THR A 1 230 ? -37.399 0.231 18.241 1.00 89.38 230 THR A N 1
ATOM 1750 C CA . THR A 1 230 ? -38.835 -0.030 18.478 1.00 89.38 230 THR A CA 1
ATOM 1751 C C . THR A 1 230 ? -39.085 -1.457 18.987 1.00 89.38 230 THR A C 1
ATOM 1753 O O . THR A 1 230 ? -39.910 -2.215 18.480 1.00 89.38 230 THR A O 1
ATOM 1756 N N . GLY A 1 231 ? -38.329 -1.859 20.006 1.00 91.44 231 GLY A N 1
ATOM 1757 C CA . GLY A 1 231 ? -38.374 -3.186 20.615 1.00 91.44 231 GLY A CA 1
ATOM 1758 C C . GLY A 1 231 ? -37.291 -3.335 21.680 1.00 91.44 231 GLY A C 1
ATOM 1759 O O . GLY A 1 231 ? -36.760 -2.339 22.170 1.00 91.44 231 GLY A O 1
ATOM 1760 N N . SER A 1 232 ? -36.962 -4.572 22.037 1.00 93.62 232 SER A N 1
ATOM 1761 C CA . SER A 1 232 ? -35.847 -4.873 22.944 1.00 93.62 232 SER A CA 1
ATOM 1762 C C . SER A 1 232 ? -34.553 -5.133 22.176 1.00 93.62 232 SER A C 1
ATOM 1764 O O . SER A 1 232 ? -34.584 -5.660 21.063 1.00 93.62 232 SER A O 1
ATOM 1766 N N . LEU A 1 233 ? -33.419 -4.790 22.783 1.00 95.25 233 LEU A N 1
ATOM 1767 C CA . LEU A 1 233 ? -32.090 -5.063 22.243 1.00 95.25 233 LEU A CA 1
ATOM 1768 C C . LEU A 1 233 ? -31.408 -6.111 23.121 1.00 95.25 233 LEU A C 1
ATOM 1770 O O . LEU A 1 233 ? -31.215 -5.891 24.316 1.00 95.25 233 LEU A O 1
ATOM 1774 N N . GLU A 1 234 ? -31.042 -7.245 22.533 1.00 94.69 234 GLU A N 1
ATOM 1775 C CA . GLU A 1 234 ? -30.268 -8.284 23.214 1.00 94.69 234 GLU A CA 1
ATOM 1776 C C . GLU A 1 234 ? -28.893 -8.406 22.558 1.00 94.69 234 GLU A C 1
ATOM 1778 O O . GLU A 1 234 ? -28.809 -8.450 21.341 1.00 94.69 234 GLU A O 1
ATOM 1783 N N . ILE A 1 235 ? -27.812 -8.447 23.331 1.00 93.81 235 ILE A N 1
ATOM 1784 C CA . ILE A 1 235 ? -26.437 -8.558 22.839 1.00 93.81 235 ILE A CA 1
ATOM 1785 C C . ILE A 1 235 ? -25.830 -9.835 23.418 1.00 93.81 235 ILE A C 1
ATOM 1787 O O . ILE A 1 235 ? -25.738 -9.989 24.638 1.00 93.81 235 ILE A O 1
ATOM 1791 N N . GLN A 1 236 ? -25.436 -10.754 22.534 1.00 90.12 236 GLN A N 1
ATOM 1792 C CA . GLN A 1 236 ? -24.876 -12.056 22.886 1.00 90.12 236 GLN A CA 1
ATOM 1793 C C . GLN A 1 236 ? -23.745 -12.475 21.941 1.00 90.12 236 GLN A C 1
ATOM 1795 O O . GLN A 1 236 ? -23.891 -13.409 21.147 1.00 90.12 236 GLN A O 1
ATOM 1800 N N . ILE A 1 237 ? -22.584 -11.835 22.052 1.00 81.25 237 ILE A N 1
ATOM 1801 C CA . ILE A 1 237 ? -21.463 -12.103 21.142 1.00 81.25 237 ILE A CA 1
ATOM 1802 C C . ILE A 1 237 ? -20.474 -13.085 21.756 1.00 81.25 237 ILE A C 1
ATOM 1804 O O . ILE A 1 237 ? -19.893 -12.834 22.806 1.00 81.25 237 ILE A O 1
ATOM 1808 N N . ARG A 1 238 ? -20.237 -14.208 21.074 1.00 75.44 238 ARG A N 1
ATOM 1809 C CA . ARG A 1 238 ? -19.337 -15.261 21.575 1.00 75.44 238 ARG A CA 1
ATOM 1810 C C . ARG A 1 238 ? -17.912 -15.200 21.025 1.00 75.44 238 ARG A C 1
ATOM 1812 O O . ARG A 1 238 ? -17.036 -15.829 21.608 1.00 75.44 238 ARG A O 1
ATOM 1819 N N . GLY A 1 239 ? -17.672 -14.479 19.929 1.00 67.06 239 GLY A N 1
ATOM 1820 C CA . GLY A 1 239 ? -16.342 -14.345 19.330 1.00 67.06 239 GLY A CA 1
ATOM 1821 C C . GLY A 1 239 ? -16.343 -13.645 17.968 1.00 67.06 239 GLY A C 1
ATOM 1822 O O . GLY A 1 239 ? -17.393 -13.447 17.361 1.00 67.06 239 GLY A O 1
ATOM 1823 N N . GLY A 1 240 ? -15.150 -13.264 17.507 1.00 63.03 240 GLY A N 1
ATOM 1824 C CA . GLY A 1 240 ? -14.902 -12.416 16.335 1.00 63.03 240 GLY A CA 1
ATOM 1825 C C . GLY A 1 240 ? -13.561 -11.682 16.486 1.00 63.03 240 GLY A C 1
ATOM 1826 O O . GLY A 1 240 ? -12.933 -11.781 17.534 1.00 63.03 240 GLY A O 1
ATOM 1827 N N . LYS A 1 241 ? -13.093 -10.985 15.445 1.00 61.72 241 LYS A N 1
ATOM 1828 C CA . LYS A 1 241 ? -11.931 -10.079 15.534 1.00 61.72 241 LYS A CA 1
ATOM 1829 C C . LYS A 1 241 ? -12.432 -8.638 15.495 1.00 61.72 241 LYS A C 1
ATOM 1831 O O . LYS A 1 241 ? -13.344 -8.363 14.722 1.00 61.72 241 LYS A O 1
ATOM 1836 N N . ASN A 1 242 ? -11.828 -7.748 16.285 1.00 68.94 242 ASN A N 1
ATOM 1837 C CA . ASN A 1 242 ? -12.156 -6.313 16.344 1.00 68.94 242 ASN A CA 1
ATOM 1838 C C . ASN A 1 242 ? -13.649 -6.026 16.589 1.00 68.94 242 ASN A C 1
ATOM 1840 O O . ASN A 1 242 ? -14.217 -5.088 16.034 1.00 68.94 242 ASN A O 1
ATOM 1844 N N . ILE A 1 243 ? -14.295 -6.846 17.423 1.00 77.50 243 ILE A N 1
ATOM 1845 C CA . ILE A 1 243 ? -15.750 -6.811 17.617 1.00 77.50 243 ILE A CA 1
ATOM 1846 C C . ILE A 1 243 ? -16.198 -5.473 18.198 1.00 77.50 243 ILE A C 1
ATOM 1848 O O . ILE A 1 243 ? -17.209 -4.933 17.767 1.00 77.50 243 ILE A O 1
ATOM 1852 N N . VAL A 1 244 ? -15.460 -4.942 19.175 1.00 79.88 244 VAL A N 1
ATOM 1853 C CA . VAL A 1 244 ? -15.844 -3.709 19.875 1.00 79.88 244 VAL A CA 1
ATOM 1854 C C . VAL A 1 244 ? -15.845 -2.509 18.927 1.00 79.88 244 VAL A C 1
ATOM 1856 O O . VAL A 1 244 ? -16.805 -1.747 18.954 1.00 79.88 244 VAL A O 1
ATOM 1859 N N . ASN A 1 245 ? -14.860 -2.400 18.029 1.00 81.31 245 ASN A N 1
ATOM 1860 C CA . ASN A 1 245 ? -14.830 -1.348 17.004 1.00 81.31 245 ASN A CA 1
ATOM 1861 C C . ASN A 1 245 ? -16.016 -1.464 16.035 1.00 81.31 245 ASN A C 1
ATOM 1863 O O . ASN A 1 245 ? -16.702 -0.482 15.774 1.00 81.31 245 ASN A O 1
ATOM 1867 N N . GLU A 1 246 ? -16.315 -2.673 15.550 1.00 83.81 246 GLU A N 1
ATOM 1868 C CA . GLU A 1 246 ? -17.463 -2.901 14.659 1.00 83.81 246 GLU A CA 1
ATOM 1869 C C . GLU A 1 246 ? -18.809 -2.626 15.346 1.00 83.81 246 GLU A C 1
ATOM 1871 O O . GLU A 1 246 ? -19.747 -2.116 14.725 1.00 83.81 246 GLU A O 1
ATOM 1876 N N . LEU A 1 247 ? -18.926 -2.960 16.635 1.00 86.81 247 LEU A N 1
ATOM 1877 C CA . LEU A 1 247 ? -20.109 -2.639 17.427 1.00 86.81 247 LEU A CA 1
ATOM 1878 C C . LEU A 1 247 ? -20.246 -1.145 17.654 1.00 86.81 247 LEU A C 1
ATOM 1880 O O . LEU A 1 247 ? -21.363 -0.642 17.596 1.00 86.81 247 LEU A O 1
ATOM 1884 N N . GLU A 1 248 ? -19.148 -0.445 17.907 1.00 86.06 248 GLU A N 1
ATOM 1885 C CA . GLU A 1 248 ? -19.169 1.002 18.044 1.00 86.06 248 GLU A CA 1
ATOM 1886 C C . GLU A 1 248 ? -19.642 1.651 16.742 1.00 86.06 248 GLU A C 1
ATOM 1888 O O . GLU A 1 248 ? -20.621 2.391 16.753 1.00 86.06 248 GLU A O 1
ATOM 1893 N N . ASP A 1 249 ? -19.069 1.281 15.601 1.00 86.25 249 ASP A N 1
ATOM 1894 C CA . ASP A 1 249 ? -19.491 1.794 14.292 1.00 86.25 249 ASP A CA 1
ATOM 1895 C C . ASP A 1 249 ? -20.956 1.484 13.954 1.00 86.25 249 ASP A C 1
ATOM 1897 O O . ASP A 1 249 ? -21.614 2.232 13.221 1.00 86.25 249 ASP A O 1
ATOM 1901 N N . SER A 1 250 ? -21.472 0.366 14.466 1.00 88.56 250 SER A N 1
ATOM 1902 C CA . SER A 1 250 ? -22.834 -0.088 14.191 1.00 88.56 250 SER A CA 1
ATOM 1903 C C . SER A 1 250 ? -23.873 0.479 15.161 1.00 88.56 250 SER A C 1
ATOM 1905 O O . SER A 1 250 ? -25.004 0.724 14.747 1.00 88.56 250 SER A O 1
ATOM 1907 N N . LEU A 1 251 ? -23.523 0.674 16.435 1.00 91.75 251 LEU A N 1
ATOM 1908 C CA . LEU A 1 251 ? -24.468 0.932 17.530 1.00 91.75 251 LEU A CA 1
ATOM 1909 C C . LEU A 1 251 ? -24.254 2.286 18.226 1.00 91.75 251 LEU A C 1
ATOM 1911 O O . LEU A 1 251 ? -25.072 2.656 19.069 1.00 91.75 251 LEU A O 1
ATOM 1915 N N . ASN A 1 252 ? -23.205 3.047 17.884 1.00 89.25 252 ASN A N 1
ATOM 1916 C CA . ASN A 1 252 ? -22.880 4.316 18.549 1.00 89.25 252 ASN A CA 1
ATOM 1917 C C . ASN A 1 252 ? -24.002 5.363 18.505 1.00 89.25 252 ASN A C 1
ATOM 1919 O O . ASN A 1 252 ? -24.080 6.180 19.419 1.00 89.25 252 ASN A O 1
ATOM 1923 N N . MET A 1 253 ? -24.847 5.348 17.471 1.00 88.88 253 MET A N 1
ATOM 1924 C CA . MET A 1 253 ? -25.911 6.327 17.210 1.00 88.88 253 MET A CA 1
ATOM 1925 C C . MET A 1 253 ? -27.226 6.019 17.935 1.00 88.88 253 MET A C 1
ATOM 1927 O O . MET A 1 253 ? -28.132 6.847 17.904 1.00 88.88 253 MET A O 1
ATOM 1931 N N . ILE A 1 254 ? -27.357 4.857 18.582 1.00 92.25 254 ILE A N 1
ATOM 1932 C CA . ILE A 1 254 ? -28.598 4.471 19.260 1.00 92.25 254 ILE A CA 1
ATOM 1933 C C . ILE A 1 254 ? -28.792 5.355 20.495 1.00 92.25 254 ILE A C 1
ATOM 1935 O O . ILE A 1 254 ? -27.993 5.305 21.426 1.00 92.25 254 ILE A O 1
ATOM 1939 N N . GLU A 1 255 ? -29.877 6.129 20.526 1.00 91.31 255 GLU A N 1
ATOM 1940 C CA . GLU A 1 255 ? -30.213 7.046 21.621 1.00 91.31 255 GLU A CA 1
ATOM 1941 C C . GLU A 1 255 ? -31.327 6.506 22.525 1.00 91.31 255 GLU A C 1
ATOM 1943 O O . GLU A 1 255 ? -31.294 6.703 23.747 1.00 91.31 255 GLU A O 1
ATOM 1948 N N . VAL A 1 256 ? -32.312 5.820 21.935 1.00 93.12 256 VAL A N 1
ATOM 1949 C CA . VAL A 1 256 ? -33.527 5.366 22.628 1.00 93.12 256 VAL A CA 1
ATOM 1950 C C . VAL A 1 256 ? -33.811 3.893 22.337 1.00 93.12 256 VAL A C 1
ATOM 1952 O O . VAL A 1 256 ? -33.790 3.464 21.184 1.00 93.12 256 VAL A O 1
ATOM 1955 N N . ILE A 1 257 ? -34.139 3.128 23.380 1.00 95.69 257 ILE A N 1
ATOM 1956 C CA . ILE A 1 257 ? -34.623 1.743 23.290 1.00 95.69 257 ILE A CA 1
ATOM 1957 C C . ILE A 1 257 ? -36.007 1.665 23.940 1.00 95.69 257 ILE A C 1
ATOM 1959 O O . ILE A 1 257 ? -36.161 1.998 25.113 1.00 95.69 257 ILE A O 1
ATOM 1963 N N . ASP A 1 258 ? -37.023 1.221 23.199 1.00 93.75 258 ASP A N 1
ATOM 1964 C CA . ASP A 1 258 ? -38.395 1.157 23.713 1.00 93.75 258 ASP A CA 1
ATOM 1965 C C . ASP A 1 258 ? -38.641 -0.008 24.684 1.00 93.75 258 ASP A C 1
ATOM 1967 O O . ASP A 1 258 ? -39.430 0.125 25.621 1.00 93.75 258 ASP A O 1
ATOM 1971 N N . GLY A 1 259 ? -37.997 -1.152 24.455 1.00 93.94 259 GLY A N 1
ATOM 1972 C CA . GLY A 1 259 ? -38.099 -2.354 25.278 1.00 93.94 259 GLY A CA 1
ATOM 1973 C C . GLY A 1 259 ? -37.061 -2.419 26.398 1.00 93.94 259 GLY A C 1
ATOM 1974 O O . GLY A 1 259 ? -36.742 -1.409 27.027 1.00 93.94 259 GLY A O 1
ATOM 1975 N N . TYR A 1 260 ? -36.542 -3.623 26.638 1.00 95.19 260 TYR A N 1
ATOM 1976 C CA . TYR A 1 260 ? -35.446 -3.880 27.574 1.00 95.19 260 TYR A CA 1
ATOM 1977 C C . TYR A 1 260 ? -34.100 -3.956 26.840 1.00 95.19 260 TYR A C 1
ATOM 1979 O O . TYR A 1 260 ? -34.045 -4.269 25.646 1.00 95.19 260 TYR A O 1
ATOM 1987 N N . LEU A 1 261 ? -33.009 -3.712 27.567 1.00 96.31 261 LEU A N 1
ATOM 1988 C CA . LEU A 1 261 ? -31.643 -3.977 27.112 1.00 96.31 261 LEU A CA 1
ATOM 1989 C C . LEU A 1 261 ? -31.103 -5.201 27.851 1.00 96.31 261 LEU A C 1
ATOM 1991 O O . LEU A 1 261 ? -31.084 -5.231 29.081 1.00 96.31 261 LEU A O 1
ATOM 1995 N N . LYS A 1 262 ? -30.657 -6.209 27.106 1.00 96.12 262 LYS A N 1
ATOM 1996 C CA . LYS A 1 262 ? -30.095 -7.437 27.667 1.00 96.12 262 LYS A CA 1
ATOM 1997 C C . LYS A 1 262 ? -28.713 -7.702 27.102 1.00 96.12 262 LYS A C 1
ATOM 1999 O O . LYS A 1 262 ? -28.548 -7.766 25.894 1.00 96.12 262 LYS A O 1
ATOM 2004 N N . ILE A 1 263 ? -27.720 -7.876 27.960 1.00 96.19 263 ILE A N 1
ATOM 2005 C CA . ILE A 1 263 ? -26.349 -8.202 27.569 1.00 96.19 263 ILE A CA 1
ATOM 2006 C C . ILE A 1 263 ? -25.986 -9.497 28.270 1.00 96.19 263 ILE A C 1
ATOM 2008 O O . ILE A 1 263 ? -25.835 -9.542 29.493 1.00 96.19 263 ILE A O 1
ATOM 2012 N N . VAL A 1 264 ? -25.904 -10.569 27.493 1.00 94.69 264 VAL A N 1
ATOM 2013 C CA . VAL A 1 264 ? -25.766 -11.921 28.023 1.00 94.69 264 VAL A CA 1
ATOM 2014 C C . VAL A 1 264 ? -24.639 -12.664 27.330 1.00 94.69 264 VAL A C 1
ATOM 2016 O O . VAL A 1 264 ? -24.498 -12.550 26.117 1.00 94.69 264 VAL A O 1
ATOM 2019 N N . ARG A 1 265 ? -23.842 -13.449 28.067 1.00 90.94 265 ARG A N 1
ATOM 2020 C CA . ARG A 1 265 ? -22.811 -14.348 27.497 1.00 90.94 265 ARG A CA 1
ATOM 2021 C C . ARG A 1 265 ? -21.906 -13.682 26.455 1.00 90.94 265 ARG A C 1
ATOM 2023 O O . ARG A 1 265 ? -21.508 -14.317 25.474 1.00 90.94 265 ARG A O 1
ATOM 2030 N N . SER A 1 266 ? -21.608 -12.400 26.650 1.00 91.19 266 SER A N 1
ATOM 2031 C CA . SER A 1 266 ? -20.820 -11.607 25.714 1.00 91.19 266 SER A CA 1
ATOM 2032 C C . SER A 1 266 ? -19.359 -11.561 26.157 1.00 91.19 266 SER A C 1
ATOM 2034 O O . SER A 1 266 ? -18.893 -10.579 26.728 1.00 91.19 266 SER A O 1
ATOM 2036 N N . PHE A 1 267 ? -18.635 -12.660 25.919 1.00 84.94 267 PHE A N 1
ATOM 2037 C CA . PHE A 1 267 ? -17.237 -12.839 26.347 1.00 84.94 267 PHE A CA 1
ATOM 2038 C C . PHE A 1 267 ? -16.249 -11.771 25.837 1.00 84.94 267 PHE A C 1
ATOM 2040 O O . PHE A 1 267 ? -15.342 -11.437 26.596 1.00 84.94 267 PHE A O 1
ATOM 2047 N N . PRO A 1 268 ? -16.378 -11.234 24.609 1.00 85.38 268 PRO A N 1
ATOM 2048 C CA . PRO A 1 268 ? -15.472 -10.210 24.077 1.00 85.38 268 PRO A CA 1
ATOM 2049 C C . PRO A 1 268 ? -15.584 -8.836 24.751 1.00 85.38 268 PRO A C 1
ATOM 2051 O O . PRO A 1 268 ? -14.647 -8.043 24.704 1.00 85.38 268 PRO A O 1
ATOM 2054 N N . LEU A 1 269 ? -16.733 -8.530 25.366 1.00 88.44 269 LEU A N 1
ATOM 2055 C CA . LEU A 1 269 ? -17.030 -7.185 25.856 1.00 88.44 269 LEU A CA 1
ATOM 2056 C C . LEU A 1 269 ? -16.319 -6.907 27.181 1.00 88.44 269 LEU A C 1
ATOM 2058 O O . LEU A 1 269 ? -16.545 -7.594 28.177 1.00 88.44 269 LEU A O 1
ATOM 2062 N N . ILE A 1 270 ? -15.507 -5.851 27.192 1.00 88.69 270 ILE A N 1
ATOM 2063 C CA . ILE A 1 270 ? -14.863 -5.319 28.402 1.00 88.69 270 ILE A CA 1
ATOM 2064 C C . ILE A 1 270 ? -15.599 -4.077 28.921 1.00 88.69 270 ILE A C 1
ATOM 2066 O O . ILE A 1 270 ? -15.619 -3.834 30.128 1.00 88.69 270 ILE A O 1
ATOM 2070 N N . SER A 1 271 ? -16.244 -3.319 28.031 1.00 91.00 271 SER A N 1
ATOM 2071 C CA . SER A 1 271 ? -17.031 -2.130 28.359 1.00 91.00 271 SER A CA 1
ATOM 2072 C C . SER A 1 271 ? -18.297 -2.031 27.502 1.00 91.00 271 SER A C 1
ATOM 2074 O O . SER A 1 271 ? -18.329 -2.572 26.396 1.00 91.00 271 SER A O 1
ATOM 2076 N N . LEU A 1 272 ? -19.325 -1.319 27.983 1.00 91.75 272 LEU A N 1
ATOM 2077 C CA . LEU A 1 272 ? -20.514 -0.939 27.199 1.00 91.75 272 LEU A CA 1
ATOM 2078 C C . LEU A 1 272 ? -20.385 0.449 26.558 1.00 91.75 272 LEU A C 1
ATOM 2080 O O . LEU A 1 272 ? -21.347 0.961 25.982 1.00 91.75 272 LEU A O 1
ATOM 2084 N N . ASN A 1 273 ? -19.192 1.049 26.609 1.00 89.00 273 ASN A N 1
ATOM 2085 C CA . ASN A 1 273 ? -18.938 2.387 26.084 1.00 89.00 273 ASN A CA 1
ATOM 2086 C C . ASN A 1 273 ? -19.180 2.520 24.569 1.00 89.00 273 ASN A C 1
ATOM 2088 O O . ASN A 1 273 ? -19.338 3.633 24.087 1.00 89.00 273 ASN A O 1
ATOM 2092 N N . PHE A 1 274 ? -19.269 1.415 23.821 1.00 87.69 274 PHE A N 1
ATOM 2093 C CA . PHE A 1 274 ? -19.646 1.430 22.402 1.00 87.69 274 PHE A CA 1
ATOM 2094 C C . PHE A 1 274 ? -21.069 1.982 22.167 1.00 87.69 274 PHE A C 1
ATOM 2096 O O . PHE A 1 274 ? -21.356 2.519 21.099 1.00 87.69 274 PHE A O 1
ATOM 2103 N N . LEU A 1 275 ? -21.955 1.936 23.173 1.00 91.56 275 LEU A N 1
ATOM 2104 C CA . LEU A 1 275 ? -23.273 2.590 23.165 1.00 91.56 275 LEU A CA 1
ATOM 2105 C C . LEU A 1 275 ? -23.163 4.071 23.577 1.00 91.56 275 LEU A C 1
ATOM 2107 O O . LEU A 1 275 ? -23.802 4.506 24.535 1.00 91.56 275 LEU A O 1
ATOM 2111 N N . LYS A 1 276 ? -22.340 4.852 22.864 1.00 87.00 276 LYS A N 1
ATOM 2112 C CA . LYS A 1 276 ? -21.970 6.238 23.231 1.00 87.00 276 LYS A CA 1
ATOM 2113 C C . LYS A 1 276 ? -23.164 7.195 23.351 1.00 87.00 276 LYS A C 1
ATOM 2115 O O . LYS A 1 276 ? -23.182 8.076 24.221 1.00 87.00 276 LYS A O 1
ATOM 2120 N N . SER A 1 277 ? -24.164 7.041 22.483 1.00 90.44 277 SER A N 1
ATOM 2121 C CA . SER A 1 277 ? -25.306 7.965 22.403 1.00 90.44 277 SER A CA 1
ATOM 2122 C C . SER A 1 277 ? -26.524 7.507 23.194 1.00 90.44 277 SER A C 1
ATOM 2124 O O . SER A 1 277 ? -27.490 8.258 23.266 1.00 90.44 277 SER A O 1
ATOM 2126 N N . LEU A 1 278 ? -26.493 6.338 23.841 1.00 93.31 278 LEU A N 1
ATOM 2127 C CA . LEU A 1 278 ? -27.667 5.811 24.533 1.00 93.31 278 LEU A CA 1
ATOM 2128 C C . LEU A 1 278 ? -28.051 6.731 25.700 1.00 93.31 278 LEU A C 1
ATOM 2130 O O . LEU A 1 278 ? -27.235 7.047 26.566 1.00 93.31 278 LEU A O 1
ATOM 2134 N N . ARG A 1 279 ? -29.301 7.198 25.720 1.00 91.25 279 ARG A N 1
ATOM 2135 C CA . ARG A 1 279 ? -29.824 8.090 26.769 1.00 91.25 279 ARG A CA 1
ATOM 2136 C C . ARG A 1 279 ? -31.049 7.529 27.464 1.00 91.25 279 ARG A C 1
ATOM 2138 O O . ARG A 1 279 ? -31.209 7.791 28.652 1.00 91.25 279 ARG A O 1
ATOM 2145 N N . THR A 1 280 ? -31.907 6.783 26.768 1.00 93.25 280 THR A N 1
ATOM 2146 C CA . THR A 1 280 ? -33.198 6.356 27.333 1.00 93.25 280 THR A CA 1
ATOM 2147 C C . THR A 1 280 ? -33.514 4.893 27.034 1.00 93.25 280 THR A C 1
ATOM 2149 O O . THR A 1 280 ? -33.438 4.463 25.886 1.00 93.25 280 THR A O 1
ATOM 2152 N N . ILE A 1 281 ? -33.929 4.146 28.060 1.00 95.00 281 ILE A N 1
ATOM 2153 C CA . ILE A 1 281 ? -34.504 2.799 27.950 1.00 95.00 281 ILE A CA 1
ATOM 2154 C C . ILE A 1 281 ? -35.917 2.854 28.543 1.00 95.00 281 ILE A C 1
ATOM 2156 O O . ILE A 1 281 ? -36.063 3.067 29.745 1.00 95.00 281 ILE A O 1
ATOM 2160 N N . ASN A 1 282 ? -36.956 2.715 27.717 1.00 92.00 282 ASN A N 1
ATOM 2161 C CA . ASN A 1 282 ? -38.342 2.978 28.123 1.00 92.00 282 ASN A CA 1
ATOM 2162 C C . ASN A 1 282 ? -39.007 1.810 28.873 1.00 92.00 282 ASN A C 1
ATOM 2164 O O . ASN A 1 282 ? -39.953 2.045 29.623 1.00 92.00 282 ASN A O 1
ATOM 2168 N N . GLY A 1 283 ? -38.564 0.563 28.672 1.00 89.56 283 GLY A N 1
ATOM 2169 C CA . GLY A 1 283 ? -39.119 -0.596 29.378 1.00 89.56 283 GLY A CA 1
ATOM 2170 C C . GLY A 1 283 ? -40.594 -0.890 29.070 1.00 89.56 283 GLY A C 1
ATOM 2171 O O . GLY A 1 283 ? -41.314 -1.390 29.936 1.00 89.56 283 GLY A O 1
ATOM 2172 N N . LYS A 1 284 ? -41.066 -0.606 27.842 1.00 90.38 284 LYS A N 1
ATOM 2173 C CA . LYS A 1 284 ? -42.403 -1.030 27.360 1.00 90.38 284 LYS A CA 1
ATOM 2174 C C . LYS A 1 284 ? -42.539 -2.556 27.331 1.00 90.38 284 LYS A C 1
ATOM 2176 O O . LYS A 1 284 ? -43.628 -3.098 27.509 1.00 90.38 284 LYS A O 1
ATOM 2181 N N . TYR A 1 285 ? -41.421 -3.241 27.111 1.00 90.88 285 TYR A N 1
ATOM 2182 C CA . TYR A 1 285 ? -41.270 -4.688 27.208 1.00 90.88 285 TYR A CA 1
ATOM 2183 C C . TYR A 1 285 ? -40.206 -4.980 28.264 1.00 90.88 285 TYR A C 1
ATOM 2185 O O . TYR A 1 285 ? -39.192 -4.287 28.305 1.00 90.88 285 TYR A O 1
ATOM 2193 N N . LEU A 1 286 ? -40.427 -5.997 29.096 1.00 91.62 286 LEU A N 1
ATOM 2194 C CA . LEU A 1 286 ? -39.539 -6.357 30.203 1.00 91.62 286 LEU A CA 1
ATOM 2195 C C . LEU A 1 286 ? -39.011 -7.784 30.012 1.00 91.62 286 LEU A C 1
ATOM 2197 O O . LEU A 1 286 ? -39.770 -8.672 29.619 1.00 91.62 286 LEU A O 1
ATOM 2201 N N . ASP A 1 287 ? -37.736 -8.014 30.322 1.00 89.25 287 ASP A N 1
ATOM 2202 C CA . ASP A 1 287 ? -37.146 -9.356 30.365 1.00 89.25 287 ASP A CA 1
ATOM 2203 C C . ASP A 1 287 ? -37.737 -10.116 31.560 1.00 89.25 287 ASP A C 1
ATOM 2205 O O . ASP A 1 287 ? -37.844 -9.578 32.670 1.00 89.25 287 ASP A O 1
ATOM 2209 N N . ASN A 1 288 ? -38.200 -11.344 31.313 1.00 86.00 288 ASN A N 1
ATOM 2210 C CA . ASN A 1 288 ? -38.949 -12.162 32.277 1.00 86.00 288 ASN A CA 1
ATOM 2211 C C . ASN A 1 288 ? -40.116 -11.415 32.954 1.00 86.00 288 ASN A C 1
ATOM 2213 O O . ASN A 1 288 ? -40.419 -11.654 34.123 1.00 86.00 288 ASN A O 1
ATOM 2217 N N . SER A 1 289 ? -40.747 -10.478 32.233 1.00 85.56 289 SER A N 1
ATOM 2218 C CA . SER A 1 289 ? -41.832 -9.622 32.737 1.00 85.56 289 SER A CA 1
ATOM 2219 C C . SER A 1 289 ? -41.463 -8.772 33.962 1.00 85.56 289 SER A C 1
ATOM 2221 O O . SER A 1 289 ? -42.355 -8.313 34.670 1.00 85.56 289 SER A O 1
ATOM 2223 N N . LYS A 1 290 ? -40.167 -8.563 34.237 1.00 87.00 290 LYS A N 1
ATOM 2224 C CA . LYS A 1 290 ? -39.712 -7.883 35.459 1.00 87.00 290 LYS A CA 1
ATOM 2225 C C . LYS A 1 290 ? -38.598 -6.862 35.234 1.00 87.00 290 LYS A C 1
ATOM 2227 O O . LYS A 1 290 ? -38.612 -5.828 35.894 1.00 87.00 290 LYS A O 1
ATOM 2232 N N . TYR A 1 291 ? -37.640 -7.133 34.348 1.00 91.69 291 TYR A N 1
ATOM 2233 C CA . TYR A 1 291 ? -36.394 -6.363 34.262 1.00 91.69 291 TYR A CA 1
ATOM 2234 C C . TYR A 1 291 ? -36.320 -5.487 33.005 1.00 91.69 291 TYR A C 1
ATOM 2236 O O . TYR A 1 291 ? -36.605 -5.950 31.902 1.00 91.69 291 TYR A O 1
ATOM 2244 N N . THR A 1 292 ? -35.888 -4.233 33.163 1.00 93.31 292 THR A N 1
ATOM 2245 C CA . THR A 1 292 ? -35.647 -3.296 32.047 1.00 93.31 292 THR A CA 1
ATOM 2246 C C . THR A 1 292 ? -34.210 -3.395 31.521 1.00 93.31 292 THR A C 1
ATOM 2248 O O . THR A 1 292 ? -33.967 -3.226 30.327 1.00 93.31 292 THR A O 1
ATOM 2251 N N . LEU A 1 293 ? -33.245 -3.674 32.400 1.00 94.81 293 LEU A N 1
ATOM 2252 C CA . LEU A 1 293 ? -31.839 -3.873 32.045 1.00 94.81 293 LEU A CA 1
ATOM 2253 C C . LEU A 1 293 ? -31.344 -5.172 32.676 1.00 94.81 293 LEU A C 1
ATOM 2255 O O . LEU A 1 293 ? -31.396 -5.314 33.896 1.00 94.81 293 LEU A O 1
ATOM 2259 N N . ALA A 1 294 ? -30.850 -6.093 31.856 1.00 95.62 294 ALA A N 1
ATOM 2260 C CA . ALA A 1 294 ? -30.313 -7.370 32.308 1.00 95.62 294 ALA A CA 1
ATOM 2261 C C . ALA A 1 294 ? -28.883 -7.568 31.792 1.00 95.62 294 ALA A C 1
ATOM 2263 O O . ALA A 1 294 ? -28.649 -7.585 30.587 1.00 95.62 294 ALA A O 1
ATOM 2264 N N . VAL A 1 295 ? -27.923 -7.741 32.696 1.00 96.31 295 VAL A N 1
ATOM 2265 C CA . VAL A 1 295 ? -26.510 -7.978 32.387 1.00 96.31 295 VAL A CA 1
ATOM 2266 C C . VAL A 1 295 ? -26.075 -9.256 33.099 1.00 96.31 295 VAL A C 1
ATOM 2268 O O . VAL A 1 295 ? -25.955 -9.302 34.324 1.00 96.31 295 VAL A O 1
ATOM 2271 N N . LEU A 1 296 ? -25.893 -10.322 32.326 1.00 94.38 296 LEU A N 1
ATOM 2272 C CA . LEU A 1 296 ? -25.771 -11.690 32.828 1.00 94.38 296 LEU A CA 1
ATOM 2273 C C . LEU A 1 296 ? -24.604 -12.433 32.166 1.00 94.38 296 LEU A C 1
ATOM 2275 O O . LEU A 1 296 ? -24.531 -12.497 30.943 1.00 94.38 296 LEU A O 1
ATOM 2279 N N . ASP A 1 297 ? -23.769 -13.109 32.953 1.00 93.81 297 ASP A N 1
ATOM 2280 C CA . ASP A 1 297 ? -22.759 -14.057 32.443 1.00 93.81 297 ASP A CA 1
ATOM 2281 C C . ASP A 1 297 ? -21.762 -13.428 31.444 1.00 93.81 297 ASP A C 1
ATOM 2283 O O . ASP A 1 297 ? -21.403 -14.014 30.421 1.00 93.81 297 ASP A O 1
ATOM 2287 N N . ASN A 1 298 ? -21.316 -12.195 31.709 1.00 93.75 298 ASN A N 1
ATOM 2288 C CA . ASN A 1 298 ? -20.296 -11.524 30.899 1.00 93.75 298 ASN A CA 1
ATOM 2289 C C . ASN A 1 298 ? -18.936 -11.622 31.597 1.00 93.75 298 ASN A C 1
ATOM 2291 O O . ASN A 1 298 ? -18.587 -10.811 32.454 1.00 93.75 298 ASN A O 1
ATOM 2295 N N . GLN A 1 299 ? -18.149 -12.632 31.219 1.00 89.94 299 GLN A N 1
ATOM 2296 C CA . GLN A 1 299 ? -16.920 -13.012 31.932 1.00 89.94 299 GLN A CA 1
ATOM 2297 C C . GLN A 1 299 ? -15.818 -11.939 31.942 1.00 89.94 299 GLN A C 1
ATOM 2299 O O . GLN A 1 299 ? -14.970 -11.952 32.835 1.00 89.94 299 GLN A O 1
ATOM 2304 N N . ASN A 1 300 ? -15.796 -11.034 30.957 1.00 90.44 300 ASN A N 1
ATOM 2305 C CA . ASN A 1 300 ? -14.733 -10.033 30.806 1.00 90.44 300 ASN A CA 1
ATOM 2306 C C . ASN A 1 300 ? -15.178 -8.581 31.004 1.00 90.44 300 ASN A C 1
ATOM 2308 O O . ASN A 1 300 ? -14.319 -7.695 30.990 1.00 90.44 300 ASN A O 1
ATOM 2312 N N . LEU A 1 301 ? -16.473 -8.349 31.235 1.00 92.38 301 LEU A N 1
ATOM 2313 C CA . LEU A 1 301 ? -17.033 -7.014 31.407 1.00 92.38 301 LEU A CA 1
ATOM 2314 C C . LEU A 1 301 ? -16.487 -6.394 32.697 1.00 92.38 301 LEU A C 1
ATOM 2316 O O . LEU A 1 301 ? -16.650 -6.967 33.771 1.00 92.38 301 LEU A O 1
ATOM 2320 N N . GLN A 1 302 ? -15.818 -5.250 32.573 1.00 90.19 302 GLN A N 1
ATOM 2321 C CA . GLN A 1 302 ? -15.149 -4.537 33.666 1.00 90.19 302 GLN A CA 1
ATOM 2322 C C . GLN A 1 302 ? -15.783 -3.176 33.949 1.00 90.19 302 GLN A C 1
ATOM 2324 O O . GLN A 1 302 ? -15.850 -2.751 35.101 1.00 90.19 302 GLN A O 1
ATOM 2329 N N . GLU A 1 303 ? -16.272 -2.507 32.908 1.00 90.06 303 GLU A N 1
ATOM 2330 C CA . GLU A 1 303 ? -16.862 -1.173 32.990 1.00 90.06 303 GLU A CA 1
ATOM 2331 C C . GLU A 1 303 ? -18.222 -1.161 32.281 1.00 90.06 303 GLU A C 1
ATOM 2333 O O . GLU A 1 303 ? -18.437 -1.905 31.326 1.00 90.06 303 GLU A O 1
ATOM 2338 N N . LEU A 1 304 ? -19.152 -0.313 32.725 1.00 92.06 304 LEU A N 1
ATOM 2339 C CA . LEU A 1 304 ? -20.410 -0.092 32.003 1.00 92.06 304 LEU A CA 1
ATOM 2340 C C . LEU A 1 304 ? -20.230 1.059 31.013 1.00 92.06 304 LEU A C 1
ATOM 2342 O O . LEU A 1 304 ? -19.951 0.825 29.843 1.00 92.06 304 LEU A 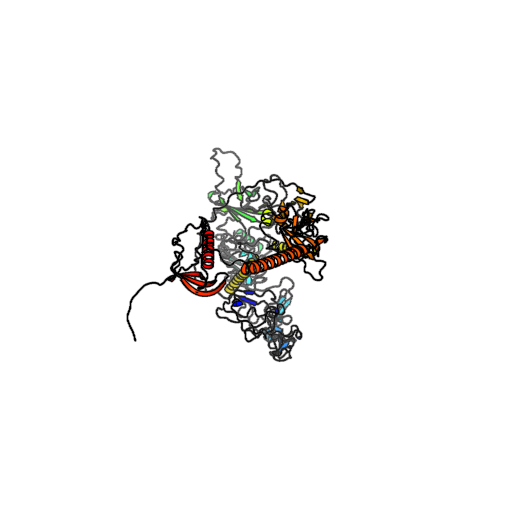O 1
ATOM 2346 N N . TRP A 1 305 ? -20.287 2.293 31.504 1.00 90.00 305 TRP A N 1
ATOM 2347 C CA . TRP A 1 305 ? -20.022 3.502 30.730 1.00 90.00 305 TRP A CA 1
ATOM 2348 C C . TRP A 1 305 ? -18.969 4.346 31.433 1.00 90.00 305 TRP A C 1
ATOM 2350 O O . TRP A 1 305 ? -18.880 4.344 32.663 1.00 90.00 305 TRP A O 1
ATOM 2360 N N . ASP A 1 306 ? -18.205 5.107 30.656 1.00 85.62 306 ASP A N 1
ATOM 2361 C CA . ASP A 1 306 ? -17.383 6.169 31.214 1.00 85.62 306 ASP A CA 1
ATOM 2362 C C . ASP A 1 306 ? -18.271 7.368 31.576 1.00 85.62 306 ASP A C 1
ATOM 2364 O O . ASP A 1 306 ? -18.645 8.182 30.736 1.00 85.62 306 ASP A O 1
ATOM 2368 N N . TRP A 1 307 ? -18.620 7.486 32.855 1.00 85.56 307 TRP A N 1
ATOM 2369 C CA . TRP A 1 307 ? -19.502 8.542 33.363 1.00 85.56 307 TRP A CA 1
ATOM 2370 C C . TRP A 1 307 ? -18.912 9.957 33.304 1.00 85.56 307 TRP A C 1
ATOM 2372 O O . TRP A 1 307 ? -19.624 10.907 33.635 1.00 85.56 307 TRP A O 1
ATOM 2382 N N . SER A 1 308 ? -17.632 10.108 32.945 1.00 82.06 308 SER A N 1
ATOM 2383 C CA . SER A 1 308 ? -17.025 11.423 32.718 1.00 82.06 308 SER A CA 1
ATOM 2384 C C . SER A 1 308 ? -17.415 12.005 31.355 1.00 82.06 308 SER A C 1
ATOM 2386 O O . SER A 1 308 ? -17.625 13.211 31.238 1.00 82.06 308 SER A O 1
ATOM 2388 N N . THR A 1 309 ? -17.582 11.141 30.351 1.00 80.62 309 THR A N 1
ATOM 2389 C CA . THR A 1 309 ? -17.940 11.501 28.973 1.00 80.62 309 THR A CA 1
ATOM 2390 C C . THR A 1 309 ? -19.408 11.216 28.660 1.00 80.62 309 THR A C 1
ATOM 2392 O O . THR A 1 309 ? -20.034 11.923 27.867 1.00 80.62 309 THR A O 1
ATOM 2395 N N . HIS A 1 310 ? -19.993 10.207 29.304 1.00 81.50 310 HIS A N 1
ATOM 2396 C CA . HIS A 1 310 ? -21.369 9.798 29.080 1.00 81.50 310 HIS A CA 1
ATOM 2397 C C . HIS A 1 310 ? -22.373 10.713 29.802 1.00 81.50 310 HIS A C 1
ATOM 2399 O O . HIS A 1 310 ? -22.264 10.984 31.000 1.00 81.50 310 HIS A O 1
ATOM 2405 N N . GLY A 1 311 ? -23.402 11.158 29.072 1.00 75.75 311 GLY A N 1
ATOM 2406 C CA . GLY A 1 311 ? -24.499 11.963 29.619 1.00 75.75 311 GLY A CA 1
ATOM 2407 C C . GLY A 1 311 ? -25.409 11.192 30.591 1.00 75.75 311 GLY A C 1
ATOM 2408 O O . GLY A 1 311 ? -25.246 9.992 30.819 1.00 75.75 311 GLY A O 1
ATOM 2409 N N . LYS A 1 312 ? -26.411 11.877 31.161 1.00 83.06 312 LYS A N 1
ATOM 2410 C CA . LYS A 1 312 ? -27.410 11.251 32.049 1.00 83.06 312 LYS A CA 1
ATOM 2411 C C . LYS A 1 312 ? -28.229 10.202 31.280 1.00 83.06 312 LYS A C 1
ATOM 2413 O O . LYS A 1 312 ? -28.769 10.511 30.219 1.00 83.06 312 LYS A O 1
ATOM 2418 N N . ILE A 1 313 ? -28.334 8.992 31.834 1.00 90.38 313 ILE A N 1
ATOM 2419 C CA . ILE A 1 313 ? -29.149 7.893 31.297 1.00 90.38 313 ILE A CA 1
ATOM 2420 C C . ILE A 1 313 ? -30.465 7.789 32.081 1.00 90.38 313 ILE A C 1
ATOM 2422 O O . ILE A 1 313 ? -30.475 7.981 33.293 1.00 90.38 313 ILE A O 1
ATOM 2426 N N . LYS A 1 314 ? -31.579 7.509 31.403 1.00 91.81 314 LYS A N 1
ATOM 2427 C CA . LYS A 1 314 ? -32.902 7.292 32.004 1.00 91.81 314 LYS A CA 1
ATOM 2428 C C . LYS A 1 314 ? -33.368 5.869 31.725 1.00 91.81 314 LYS A C 1
ATOM 2430 O O . LYS A 1 314 ? -33.434 5.462 30.568 1.00 91.81 314 LYS A O 1
ATOM 2435 N N . ILE A 1 315 ? -33.710 5.131 32.777 1.00 92.00 315 ILE A N 1
ATOM 2436 C CA . ILE A 1 315 ? -34.203 3.753 32.683 1.00 92.00 315 ILE A CA 1
ATOM 2437 C C . ILE A 1 315 ? -35.608 3.724 33.292 1.00 92.00 315 ILE A C 1
ATOM 2439 O O . ILE A 1 315 ? -35.781 4.011 34.473 1.00 92.00 315 ILE A O 1
ATOM 2443 N N . LEU A 1 316 ? -36.608 3.421 32.468 1.00 90.88 316 LEU A N 1
ATOM 2444 C CA . LEU A 1 316 ? -38.031 3.458 32.804 1.00 90.88 316 LEU A CA 1
ATOM 2445 C C . LEU A 1 316 ? -38.648 2.053 32.717 1.00 90.88 316 LEU A C 1
ATOM 2447 O O . LEU A 1 316 ? -38.047 1.111 32.202 1.00 90.88 316 LEU A O 1
ATOM 2451 N N . SER A 1 317 ? -39.846 1.886 33.266 1.00 88.56 317 SER A N 1
ATOM 2452 C CA . SER A 1 317 ? -40.602 0.636 33.189 1.00 88.56 317 SER A CA 1
ATOM 2453 C C . SER A 1 317 ? -42.089 0.935 33.100 1.00 88.56 317 SER A C 1
ATOM 2455 O O . SER A 1 317 ? -42.561 1.948 33.619 1.00 88.56 317 SER A O 1
ATOM 2457 N N . LYS A 1 318 ? -42.834 0.041 32.446 1.00 85.50 318 LYS A N 1
ATOM 2458 C CA . LYS A 1 318 ? -44.297 0.115 32.388 1.00 85.50 318 LYS A CA 1
ATOM 2459 C C . LYS A 1 318 ? -44.967 -0.247 33.726 1.00 85.50 318 LYS A C 1
ATOM 2461 O O . LYS A 1 318 ? -46.039 0.269 34.015 1.00 85.50 318 LYS A O 1
ATOM 2466 N N . ASP A 1 319 ? -44.338 -1.113 34.529 1.00 79.88 319 ASP A N 1
ATOM 2467 C CA . ASP A 1 319 ? -44.933 -1.753 35.719 1.00 79.88 319 ASP A CA 1
ATOM 2468 C C . ASP A 1 319 ? -44.437 -1.124 37.044 1.00 79.88 319 ASP A C 1
ATOM 2470 O O . ASP A 1 319 ? -44.297 -1.802 38.063 1.00 79.88 319 ASP A O 1
ATOM 2474 N N . GLY A 1 320 ? -44.143 0.183 37.044 1.00 79.25 320 GLY A N 1
ATOM 2475 C CA . GLY A 1 320 ? -43.659 0.925 38.218 1.00 79.25 320 GLY A CA 1
ATOM 2476 C C . GLY A 1 320 ? -42.163 1.273 38.143 1.00 79.25 320 GLY A C 1
ATOM 2477 O O . GLY A 1 320 ? -41.681 1.595 37.056 1.00 79.25 320 GLY A O 1
ATOM 2478 N N . PRO A 1 321 ? -41.410 1.277 39.267 1.00 83.25 321 PRO A N 1
ATOM 2479 C CA . PRO A 1 321 ? -39.988 1.613 39.240 1.00 83.25 321 PRO A CA 1
ATOM 2480 C C . PRO A 1 321 ? -39.212 0.581 38.414 1.00 83.25 321 PRO A C 1
ATOM 2482 O O . PRO A 1 321 ? -39.442 -0.626 38.525 1.00 83.25 321 PRO A O 1
ATOM 2485 N N . ALA A 1 322 ? -38.296 1.053 37.568 1.00 87.00 322 ALA A N 1
ATOM 2486 C CA . ALA A 1 322 ? -37.519 0.173 36.708 1.00 87.00 322 ALA A CA 1
ATOM 2487 C C . ALA A 1 322 ? -36.582 -0.723 37.524 1.00 87.00 322 ALA A C 1
ATOM 2489 O O . ALA A 1 322 ? -35.921 -0.269 38.457 1.00 87.00 322 ALA A O 1
ATOM 2490 N N . LYS A 1 323 ? -36.523 -2.003 37.150 1.00 89.56 323 LYS A N 1
ATOM 2491 C CA . LYS A 1 323 ? -35.702 -3.012 37.824 1.00 89.56 323 LYS A CA 1
ATOM 2492 C C . LYS A 1 323 ? -34.557 -3.457 36.935 1.00 89.56 323 LYS A C 1
ATOM 2494 O O . LYS A 1 323 ? -34.717 -3.595 35.718 1.00 89.56 323 LYS A O 1
ATOM 2499 N N . VAL A 1 324 ? -33.419 -3.724 37.562 1.00 93.12 324 VAL A N 1
ATOM 2500 C CA . VAL A 1 324 ? -32.196 -4.181 36.900 1.00 93.12 324 VAL A CA 1
ATOM 2501 C C . VAL A 1 324 ? -31.834 -5.590 37.354 1.00 93.12 324 VAL A C 1
ATOM 2503 O O . VAL A 1 324 ? -32.212 -6.004 38.447 1.00 93.12 324 VAL A O 1
ATOM 2506 N N . PHE A 1 325 ? -31.122 -6.332 36.512 1.00 94.88 325 PHE A N 1
ATOM 2507 C CA . PHE A 1 325 ? -30.652 -7.678 36.817 1.00 94.88 325 PHE A CA 1
ATOM 2508 C C . PHE A 1 325 ? -29.162 -7.798 36.509 1.00 94.88 325 PHE A C 1
ATOM 2510 O O . PHE A 1 325 ? -28.766 -7.651 35.355 1.00 94.88 325 PHE A O 1
ATOM 2517 N N . PHE A 1 326 ? -28.342 -8.069 37.523 1.00 95.94 326 PHE A N 1
ATOM 2518 C CA . PHE A 1 326 ? -26.889 -8.208 37.388 1.00 95.94 326 PHE A CA 1
ATOM 2519 C C . PHE A 1 326 ? -26.411 -9.469 38.097 1.00 95.94 326 PHE A C 1
ATOM 2521 O O . PHE A 1 326 ? -26.404 -9.532 39.328 1.00 95.94 326 PHE A O 1
ATOM 2528 N N . HIS A 1 327 ? -25.989 -10.468 37.327 1.00 94.69 327 HIS A N 1
ATOM 2529 C CA . HIS A 1 327 ? -25.519 -11.754 37.848 1.00 94.69 327 HIS A CA 1
ATOM 2530 C C . HIS A 1 327 ? -24.378 -12.307 36.998 1.00 94.69 327 HIS A C 1
ATOM 2532 O O . HIS A 1 327 ? -24.381 -12.165 35.776 1.00 94.69 327 HIS A O 1
ATOM 2538 N N . PHE A 1 328 ? -23.431 -12.997 37.632 1.00 93.94 328 PHE A N 1
ATOM 2539 C CA . PHE A 1 328 ? -22.321 -13.679 36.955 1.00 93.94 328 PHE A CA 1
ATOM 2540 C C . PHE A 1 328 ? -21.479 -12.755 36.052 1.00 93.94 328 PHE A C 1
ATOM 2542 O O . PHE A 1 328 ? -21.074 -13.145 34.959 1.00 93.94 328 PHE A O 1
ATOM 2549 N N . ASN A 1 329 ? -21.195 -11.528 36.496 1.00 95.25 329 ASN A N 1
ATOM 2550 C CA . ASN A 1 329 ? -20.256 -10.621 35.826 1.00 95.25 329 ASN A CA 1
ATOM 2551 C C . ASN A 1 329 ? -18.981 -10.508 36.675 1.00 95.25 329 ASN A C 1
ATOM 2553 O O . ASN A 1 329 ? -18.785 -9.525 37.397 1.00 95.25 329 ASN A O 1
ATOM 2557 N N . PRO A 1 330 ? -18.092 -11.512 36.627 1.00 91.69 330 PRO A N 1
ATOM 2558 C CA . PRO A 1 330 ? -17.062 -11.681 37.643 1.00 91.69 330 PRO A CA 1
ATOM 2559 C C . PRO A 1 330 ? -15.972 -10.608 37.641 1.00 91.69 330 PRO A C 1
ATOM 2561 O O . PRO A 1 330 ? -15.251 -10.470 38.625 1.00 91.69 330 PRO A O 1
ATOM 2564 N N . LYS A 1 331 ? -15.847 -9.828 36.561 1.00 90.88 331 LYS A N 1
ATOM 2565 C CA . LYS A 1 331 ? -14.916 -8.695 36.476 1.00 90.88 331 LYS A CA 1
ATOM 2566 C C . LYS A 1 331 ? -15.591 -7.324 36.609 1.00 90.88 331 LYS A C 1
ATOM 2568 O O . LYS A 1 331 ? -14.891 -6.315 36.594 1.00 90.88 331 LYS A O 1
ATOM 2573 N N . LEU A 1 332 ? -16.915 -7.270 36.772 1.00 93.94 332 LEU A N 1
ATOM 2574 C CA . LEU A 1 332 ? -17.658 -6.021 36.925 1.00 93.94 332 LEU A CA 1
ATOM 2575 C C . LEU A 1 332 ? -17.849 -5.718 38.408 1.00 93.94 332 LEU A C 1
ATOM 2577 O O . LEU A 1 332 ? -18.655 -6.349 39.088 1.00 93.94 332 LEU A O 1
ATOM 2581 N N . CYS A 1 333 ? -17.124 -4.727 38.909 1.00 91.81 333 CYS A N 1
ATOM 2582 C CA . CYS A 1 333 ? -17.181 -4.378 40.319 1.00 91.81 333 CYS A CA 1
ATOM 2583 C C . CYS A 1 333 ? -18.549 -3.855 40.765 1.00 91.81 333 CYS A C 1
ATOM 2585 O O . CYS A 1 333 ? -19.152 -3.004 40.113 1.00 91.81 333 CYS A O 1
ATOM 2587 N N . PHE A 1 334 ? -18.991 -4.293 41.945 1.00 90.56 334 PHE A N 1
ATOM 2588 C CA . PHE A 1 334 ? -20.310 -3.969 42.495 1.00 90.56 334 PHE A CA 1
ATOM 2589 C C . PHE A 1 334 ? -20.594 -2.455 42.586 1.00 90.56 334 PHE A C 1
ATOM 2591 O O . PHE A 1 334 ? -21.640 -1.993 42.139 1.00 90.56 334 PHE A O 1
ATOM 2598 N N . HIS A 1 335 ? -19.628 -1.650 43.044 1.00 90.38 335 HIS A N 1
ATOM 2599 C CA . HIS A 1 335 ? -19.770 -0.187 43.145 1.00 90.38 335 HIS A CA 1
ATOM 2600 C C . HIS A 1 335 ? -20.020 0.514 41.789 1.00 90.38 335 HIS A C 1
ATOM 2602 O O . HIS A 1 335 ? -20.579 1.615 41.736 1.00 90.38 335 HIS A O 1
ATOM 2608 N N . LYS A 1 336 ? -19.642 -0.108 40.662 1.00 91.88 336 LYS A N 1
ATOM 2609 C CA . LYS A 1 336 ? -19.939 0.411 39.314 1.00 91.88 336 LYS A CA 1
ATOM 2610 C C . LYS A 1 336 ? -21.426 0.292 38.984 1.00 91.88 336 LYS A C 1
ATOM 2612 O O . LYS A 1 336 ? -21.987 1.184 38.349 1.00 91.88 336 LYS A O 1
ATOM 2617 N N . ILE A 1 337 ? -22.069 -0.767 39.472 1.00 92.44 337 ILE A N 1
ATOM 2618 C CA . ILE A 1 337 ? -23.516 -0.977 39.365 1.00 92.44 337 ILE A CA 1
ATOM 2619 C C . ILE A 1 337 ? -24.244 0.040 40.254 1.00 92.44 337 ILE A C 1
ATOM 2621 O O . ILE A 1 337 ? -25.173 0.699 39.797 1.00 92.44 337 ILE A O 1
ATOM 2625 N N . GLU A 1 338 ? -23.767 0.277 41.479 1.00 90.75 338 GLU A N 1
ATOM 2626 C CA . GLU A 1 338 ? -24.316 1.334 42.347 1.00 90.75 338 GLU A CA 1
ATOM 2627 C C . GLU A 1 338 ? -24.206 2.728 41.710 1.00 90.75 338 GLU A C 1
ATOM 2629 O O . GLU A 1 338 ? -25.105 3.560 41.836 1.00 90.75 338 GLU A O 1
ATOM 2634 N N . THR A 1 339 ? -23.109 2.991 40.994 1.00 91.31 339 THR A N 1
ATOM 2635 C CA . THR A 1 339 ? -22.914 4.247 40.256 1.00 91.31 339 THR A CA 1
ATOM 2636 C C . THR A 1 339 ? -23.948 4.406 39.143 1.00 91.31 339 THR A C 1
ATOM 2638 O O . THR A 1 339 ? -24.534 5.482 39.019 1.00 91.31 339 THR A O 1
ATOM 2641 N N . LEU A 1 340 ? -24.222 3.343 38.375 1.00 91.50 340 LEU A N 1
ATOM 2642 C CA . LEU A 1 340 ? -25.297 3.334 37.378 1.00 91.50 340 LEU A CA 1
ATOM 2643 C C . LEU A 1 340 ? -26.645 3.673 38.026 1.00 91.50 340 LEU A C 1
ATOM 2645 O O . LEU A 1 340 ? -27.359 4.533 37.523 1.00 91.50 340 LEU A O 1
ATOM 2649 N N . ILE A 1 341 ? -26.975 3.028 39.144 1.00 89.75 341 ILE A N 1
ATOM 2650 C CA . ILE A 1 341 ? -28.254 3.198 39.848 1.00 89.75 341 ILE A CA 1
ATOM 2651 C C . ILE A 1 341 ? -28.433 4.646 40.310 1.00 89.75 341 ILE A C 1
ATOM 2653 O O . ILE A 1 341 ? -29.476 5.249 40.057 1.00 89.75 341 ILE A O 1
ATOM 2657 N N . LYS A 1 342 ? -27.380 5.250 40.875 1.00 89.62 342 LYS A N 1
ATOM 2658 C CA . LYS A 1 342 ? -27.363 6.673 41.252 1.00 89.62 342 LYS A CA 1
ATOM 2659 C C . LYS A 1 342 ? -27.520 7.598 40.042 1.00 89.62 342 LYS A C 1
ATOM 2661 O O . LYS A 1 342 ? -28.259 8.573 40.111 1.00 89.62 342 LYS A O 1
ATOM 2666 N N . LYS A 1 343 ? -26.833 7.314 38.928 1.00 88.38 343 LYS A N 1
ATOM 2667 C CA . LYS A 1 343 ? -26.887 8.132 37.699 1.00 88.38 343 LYS A CA 1
ATOM 2668 C C . LYS A 1 343 ? -28.225 8.021 36.964 1.00 88.38 343 LYS A C 1
ATOM 2670 O O . LYS A 1 343 ? -28.645 8.997 36.344 1.00 88.38 343 LYS A O 1
ATOM 2675 N N . ALA A 1 344 ? -28.862 6.856 37.037 1.00 87.75 344 ALA A N 1
ATOM 2676 C CA . ALA A 1 344 ? -30.152 6.558 36.427 1.00 87.75 344 ALA A CA 1
ATOM 2677 C C . ALA A 1 344 ? -31.355 6.893 37.329 1.00 87.75 344 ALA A C 1
ATOM 2679 O O . ALA A 1 344 ? -32.486 6.763 36.870 1.00 87.75 344 ALA A O 1
ATOM 2680 N N . GLU A 1 345 ? -31.117 7.334 38.573 1.00 86.94 345 GLU A N 1
ATOM 2681 C CA . GLU A 1 345 ? -32.150 7.657 39.574 1.00 86.94 345 GLU A CA 1
ATOM 2682 C C . GLU A 1 345 ? -33.106 6.478 39.841 1.00 86.94 345 GLU A C 1
ATOM 2684 O O . GLU A 1 345 ? -34.321 6.638 39.940 1.00 86.94 345 GLU A O 1
ATOM 2689 N N . LEU A 1 346 ? -32.539 5.272 39.938 1.00 86.50 346 LEU A N 1
ATOM 2690 C CA . LEU A 1 346 ? -33.273 4.041 40.228 1.00 86.50 346 LEU A CA 1
ATOM 2691 C C . LEU A 1 346 ? -33.462 3.841 41.741 1.00 86.50 346 LEU A C 1
ATOM 2693 O O . LEU A 1 346 ? -32.653 4.309 42.540 1.00 86.50 346 LEU A O 1
ATOM 2697 N N . GLY A 1 347 ? -34.535 3.139 42.124 1.00 79.88 347 GLY A N 1
ATOM 2698 C CA . GLY A 1 347 ? -34.801 2.770 43.520 1.00 79.88 347 GLY A CA 1
ATOM 2699 C C . GLY A 1 347 ? -33.880 1.659 44.042 1.00 79.88 347 GLY A C 1
ATOM 2700 O O . GLY A 1 347 ? -33.119 1.061 43.279 1.00 79.88 347 GLY A O 1
ATOM 2701 N N . ASP A 1 348 ? -33.979 1.370 45.342 1.00 79.31 348 ASP A N 1
ATOM 2702 C CA . ASP A 1 348 ? -33.205 0.306 45.990 1.00 79.31 348 ASP A CA 1
ATOM 2703 C C . ASP A 1 348 ? -33.510 -1.076 45.387 1.00 79.31 348 ASP A C 1
ATOM 2705 O O . ASP A 1 348 ? -34.634 -1.369 44.968 1.00 79.31 348 ASP A O 1
ATOM 2709 N N . PHE A 1 349 ? -32.496 -1.941 45.360 1.00 84.62 349 PHE A N 1
ATOM 2710 C CA . PHE A 1 349 ? -32.545 -3.273 44.756 1.00 84.62 349 PHE A CA 1
ATOM 2711 C C . PHE A 1 349 ? -32.286 -4.367 45.797 1.00 84.62 349 PHE A C 1
ATOM 2713 O O . PHE A 1 349 ? -31.654 -4.141 46.827 1.00 84.62 349 PHE A O 1
ATOM 2720 N N . SER A 1 350 ? -32.765 -5.579 45.514 1.00 87.06 350 SER A N 1
ATOM 2721 C CA . SER A 1 350 ? -32.525 -6.753 46.371 1.00 87.06 350 SER A CA 1
ATOM 2722 C C . SER A 1 350 ? -31.339 -7.594 45.889 1.00 87.06 350 SER A C 1
ATOM 2724 O O . SER A 1 350 ? -30.978 -7.552 44.712 1.00 87.06 350 SER A O 1
ATOM 2726 N N . GLU A 1 351 ? -30.792 -8.443 46.765 1.00 86.44 351 GLU A N 1
ATOM 2727 C CA . GLU A 1 351 ? -29.721 -9.397 46.411 1.00 86.44 351 GLU A CA 1
ATOM 2728 C C . GLU A 1 351 ? -30.133 -10.397 45.315 1.00 86.44 351 GLU A C 1
ATOM 2730 O O . GLU A 1 351 ? -29.295 -10.910 44.577 1.00 86.44 351 GLU A O 1
ATOM 2735 N N . LEU A 1 352 ? -31.438 -10.652 45.168 1.00 86.25 352 LEU A N 1
ATOM 2736 C CA . LEU A 1 352 ? -31.980 -11.479 44.086 1.00 86.25 352 LEU A CA 1
ATOM 2737 C C . LEU A 1 352 ? -31.862 -10.790 42.719 1.00 86.25 352 LEU A C 1
ATOM 2739 O O . LEU A 1 352 ? -31.827 -11.451 41.683 1.00 86.25 352 LEU A O 1
ATOM 2743 N N . GLU A 1 353 ? -31.831 -9.461 42.697 1.00 88.56 353 GLU A N 1
ATOM 2744 C CA . GLU A 1 353 ? -31.771 -8.654 41.477 1.00 88.56 353 GLU A CA 1
ATOM 2745 C C . GLU A 1 353 ? -30.324 -8.327 41.108 1.00 88.56 353 GLU A C 1
ATOM 2747 O O . GLU A 1 353 ? -29.934 -8.479 39.951 1.00 88.56 353 GLU A O 1
ATOM 2752 N N . VAL A 1 354 ? -29.504 -7.979 42.098 1.00 92.19 354 VAL A N 1
ATOM 2753 C CA . VAL A 1 354 ? -28.070 -7.735 41.925 1.00 92.19 354 VAL A CA 1
ATOM 2754 C C . VAL A 1 354 ? -27.315 -8.573 42.947 1.00 92.19 354 VAL A C 1
ATOM 2756 O O . VAL A 1 354 ? -27.299 -8.254 44.133 1.00 92.19 354 VAL A O 1
ATOM 2759 N N . ALA A 1 355 ? -26.674 -9.644 42.485 1.00 90.38 355 ALA A N 1
ATOM 2760 C CA . ALA A 1 355 ? -25.966 -10.566 43.364 1.00 90.38 355 ALA A CA 1
ATOM 2761 C C . ALA A 1 355 ? -24.557 -10.045 43.721 1.00 90.38 355 ALA A C 1
ATOM 2763 O O . ALA A 1 355 ? -23.680 -10.020 42.851 1.00 90.38 355 ALA A O 1
ATOM 2764 N N . PRO A 1 356 ? -24.266 -9.678 44.983 1.00 87.69 356 PRO A N 1
ATOM 2765 C CA . PRO A 1 356 ? -22.949 -9.156 45.366 1.00 87.69 356 PRO A CA 1
ATOM 2766 C C . PRO A 1 356 ? -21.833 -10.212 45.313 1.00 87.69 356 PRO A C 1
ATOM 2768 O O . PRO A 1 356 ? -20.653 -9.873 45.259 1.00 87.69 356 PRO A O 1
ATOM 2771 N N . ASN A 1 357 ? -22.191 -11.496 45.329 1.00 87.56 357 ASN A N 1
ATOM 2772 C CA . ASN A 1 357 ? -21.266 -12.630 45.318 1.00 87.56 357 ASN A CA 1
ATOM 2773 C C . ASN A 1 357 ? -20.908 -13.144 43.912 1.00 87.56 357 ASN A C 1
ATOM 2775 O O . ASN A 1 357 ? -20.061 -14.024 43.807 1.00 87.56 357 ASN A O 1
ATOM 2779 N N . SER A 1 358 ? -21.540 -12.626 42.854 1.00 90.06 358 SER A N 1
ATOM 2780 C CA . SER A 1 358 ? -21.278 -13.031 41.460 1.00 90.06 358 SER A CA 1
ATOM 2781 C C . SER A 1 358 ? -20.923 -11.862 40.533 1.00 90.06 358 SER A C 1
ATOM 2783 O O . SER A 1 358 ? -20.787 -12.044 39.322 1.00 90.06 358 SER A O 1
ATOM 2785 N N . ASN A 1 359 ? -20.819 -10.648 41.085 1.00 91.25 359 ASN A N 1
ATOM 2786 C CA . ASN A 1 359 ? -20.375 -9.458 40.369 1.00 91.25 359 ASN A CA 1
ATOM 2787 C C . ASN A 1 359 ? -19.082 -8.941 41.009 1.00 91.25 359 ASN A C 1
ATOM 2789 O O . ASN A 1 359 ? -19.076 -8.525 42.169 1.00 91.25 359 ASN A O 1
ATOM 2793 N N . GLY A 1 360 ? -17.991 -8.967 40.245 1.00 89.00 360 GLY A N 1
ATOM 2794 C CA . GLY A 1 360 ? -16.671 -8.538 40.711 1.00 89.00 360 GLY A CA 1
ATOM 2795 C C . GLY A 1 360 ? -15.950 -9.561 41.597 1.00 89.00 360 GLY A C 1
ATOM 2796 O O . GLY A 1 360 ? -15.035 -9.187 42.321 1.00 89.00 360 GLY A O 1
ATOM 2797 N N . ASP A 1 361 ? -16.352 -10.835 41.573 1.00 85.88 361 ASP A N 1
ATOM 2798 C CA . ASP A 1 361 ? -15.779 -11.919 42.387 1.00 85.88 361 ASP A CA 1
ATOM 2799 C C . ASP A 1 361 ? -14.458 -12.496 41.846 1.00 85.88 361 ASP A C 1
ATOM 2801 O O . ASP A 1 361 ? -13.813 -13.272 42.544 1.00 85.88 361 ASP A O 1
ATOM 2805 N N . LYS A 1 362 ? -14.032 -12.122 40.631 1.00 85.44 362 LYS A N 1
ATOM 2806 C CA . LYS A 1 362 ? -12.736 -12.519 40.040 1.00 85.44 362 LYS A CA 1
ATOM 2807 C C . LYS A 1 362 ? -11.853 -11.328 39.663 1.00 85.44 362 LYS A C 1
ATOM 2809 O O . LYS A 1 362 ? -10.985 -11.456 38.796 1.00 85.44 362 LYS A O 1
ATOM 2814 N N . VAL A 1 363 ? -12.087 -10.156 40.252 1.00 85.56 363 VAL A N 1
ATOM 2815 C CA . VAL A 1 363 ? -11.239 -8.976 40.054 1.00 85.56 363 VAL A CA 1
ATOM 2816 C C . VAL A 1 363 ? -11.092 -8.197 41.356 1.00 85.56 363 VAL A C 1
ATOM 2818 O O . VAL A 1 363 ? -12.034 -8.073 42.135 1.00 85.56 363 VAL A O 1
ATOM 2821 N N . ALA A 1 364 ? -9.917 -7.611 41.564 1.00 85.12 364 ALA A N 1
ATOM 2822 C CA . ALA A 1 364 ? -9.715 -6.661 42.643 1.00 85.12 364 ALA A CA 1
ATOM 2823 C C . ALA A 1 364 ? -10.484 -5.358 42.361 1.00 85.12 364 ALA A C 1
ATOM 2825 O O . ALA A 1 364 ? -10.170 -4.637 41.413 1.00 85.12 364 ALA A O 1
ATOM 2826 N N . CYS A 1 365 ? -11.483 -5.058 43.190 1.00 85.44 365 CYS A N 1
ATOM 2827 C CA . CYS A 1 365 ? -12.294 -3.844 43.078 1.00 85.44 365 CYS A CA 1
ATOM 2828 C C . CYS A 1 365 ? -11.761 -2.675 43.904 1.00 85.44 365 CYS A C 1
ATOM 2830 O O . CYS A 1 365 ? -12.029 -1.523 43.567 1.00 85.44 365 CYS A O 1
ATOM 2832 N N . ASN A 1 366 ? -10.993 -2.961 44.956 1.00 86.88 366 ASN A N 1
ATOM 2833 C CA . ASN A 1 366 ? -10.313 -1.949 45.752 1.00 86.88 366 ASN A CA 1
ATOM 2834 C C . ASN A 1 366 ? -8.938 -1.707 45.133 1.00 86.88 366 ASN A C 1
ATOM 2836 O O . ASN A 1 366 ? -7.960 -2.360 45.490 1.00 86.88 366 ASN A O 1
ATOM 2840 N N . VAL A 1 367 ? -8.899 -0.811 44.150 1.00 85.38 367 VAL A N 1
ATOM 2841 C CA . VAL A 1 367 ? -7.695 -0.522 43.370 1.00 85.38 367 VAL A CA 1
ATOM 2842 C C . VAL A 1 367 ? -6.996 0.712 43.936 1.00 85.38 367 VAL A C 1
ATOM 2844 O O . VAL A 1 367 ? -7.565 1.803 43.925 1.00 85.38 367 VAL A O 1
ATOM 2847 N N . THR A 1 368 ? -5.766 0.555 44.423 1.00 89.56 368 THR A N 1
ATOM 2848 C CA . THR A 1 368 ? -4.896 1.678 44.796 1.00 89.56 368 THR A CA 1
ATOM 2849 C C . THR A 1 368 ? -4.138 2.207 43.578 1.00 89.56 368 THR A C 1
ATOM 2851 O O . THR A 1 368 ? -3.891 1.485 42.610 1.00 89.56 368 THR A O 1
ATOM 2854 N N . GLU A 1 369 ? -3.776 3.489 43.591 1.00 90.00 369 GLU A N 1
ATOM 2855 C CA . GLU A 1 369 ? -3.027 4.086 42.484 1.00 90.00 369 GLU A CA 1
ATOM 2856 C C . GLU A 1 369 ? -1.541 3.705 42.564 1.00 90.00 369 GLU A C 1
ATOM 2858 O O . GLU A 1 369 ? -0.864 4.055 43.531 1.00 90.00 369 GLU A O 1
ATOM 2863 N N . LEU A 1 370 ? -1.022 3.030 41.532 1.00 90.31 370 LEU A N 1
ATOM 2864 C CA . LEU A 1 370 ? 0.419 2.808 41.373 1.00 90.31 370 LEU A CA 1
ATOM 2865 C C . LEU A 1 370 ? 1.076 4.035 40.746 1.00 90.31 370 LEU A C 1
ATOM 2867 O O . LEU A 1 370 ? 0.666 4.493 39.677 1.00 90.31 370 LEU A O 1
ATOM 2871 N N . LYS A 1 371 ? 2.142 4.530 41.374 1.00 90.38 371 LYS A N 1
ATOM 2872 C CA . LYS A 1 371 ? 2.973 5.592 40.803 1.00 90.38 371 LYS A CA 1
ATOM 2873 C C . LYS A 1 371 ? 4.033 4.981 39.895 1.00 90.38 371 LYS A C 1
ATOM 2875 O O . LYS A 1 371 ? 4.878 4.216 40.354 1.00 90.38 371 LYS A O 1
ATOM 2880 N N . THR A 1 372 ? 3.979 5.339 38.618 1.00 92.12 372 THR A N 1
ATOM 2881 C CA . THR A 1 372 ? 4.907 4.891 37.574 1.00 92.12 372 THR A CA 1
ATOM 2882 C C . THR A 1 372 ? 5.824 6.029 37.139 1.00 92.12 372 THR A C 1
ATOM 2884 O O . THR A 1 372 ? 5.380 7.168 36.993 1.00 92.12 372 THR A O 1
ATOM 2887 N N . ILE A 1 373 ? 7.098 5.725 36.900 1.00 92.38 373 ILE A N 1
ATOM 2888 C CA . ILE A 1 373 ? 8.132 6.665 36.457 1.00 92.38 373 ILE A CA 1
ATOM 2889 C C . ILE A 1 373 ? 8.862 6.052 35.260 1.00 92.38 373 ILE A C 1
ATOM 2891 O O . ILE A 1 373 ? 9.093 4.848 35.208 1.00 92.38 373 ILE A O 1
ATOM 2895 N N . VAL A 1 374 ? 9.241 6.881 34.289 1.00 92.69 374 VAL A N 1
ATOM 2896 C CA . VAL A 1 374 ? 10.114 6.472 33.181 1.00 92.69 374 VAL A CA 1
ATOM 2897 C C . VAL A 1 374 ? 11.517 6.976 33.481 1.00 92.69 374 VAL A C 1
ATOM 2899 O O . VAL A 1 374 ? 11.739 8.186 33.521 1.00 92.69 374 VAL A O 1
ATOM 2902 N N . THR A 1 375 ? 12.463 6.071 33.722 1.00 90.00 375 THR A N 1
ATOM 2903 C CA . THR A 1 375 ? 13.812 6.451 34.169 1.00 90.00 375 THR A CA 1
ATOM 2904 C C . THR A 1 375 ? 14.775 6.655 33.012 1.00 90.00 375 THR A C 1
ATOM 2906 O O . THR A 1 375 ? 15.543 7.619 33.001 1.00 90.00 375 THR A O 1
ATOM 2909 N N . LYS A 1 376 ? 14.732 5.781 32.001 1.00 89.75 376 LYS A N 1
ATOM 2910 C CA . LYS A 1 376 ? 15.628 5.862 30.843 1.00 89.75 376 LYS A CA 1
ATOM 2911 C C . LYS A 1 376 ? 14.906 5.495 29.558 1.00 89.75 376 LYS A C 1
ATOM 2913 O O . LYS A 1 376 ? 14.221 4.485 29.493 1.00 89.75 376 LYS A O 1
ATOM 2918 N N . THR A 1 377 ? 15.134 6.270 28.505 1.00 91.12 377 THR A N 1
ATOM 2919 C CA . THR A 1 377 ? 14.633 5.973 27.158 1.00 91.12 377 THR A CA 1
ATOM 2920 C C . THR A 1 377 ? 15.787 5.834 26.166 1.00 91.12 377 THR A C 1
ATOM 2922 O O . THR A 1 377 ? 16.785 6.567 26.226 1.00 91.12 377 THR A O 1
ATOM 2925 N N . THR A 1 378 ? 15.664 4.873 25.254 1.00 90.12 378 THR A N 1
ATOM 2926 C CA . THR A 1 378 ? 16.492 4.717 24.049 1.00 90.12 378 THR A CA 1
ATOM 2927 C C . THR A 1 378 ? 15.619 4.932 22.810 1.00 90.12 378 THR A C 1
ATOM 2929 O O . THR A 1 378 ? 14.467 5.362 22.917 1.00 90.12 378 THR A O 1
ATOM 2932 N N . SER A 1 379 ? 16.168 4.718 21.614 1.00 89.12 379 SER A N 1
ATOM 2933 C CA . SER A 1 379 ? 15.402 4.807 20.365 1.00 89.12 379 SER A CA 1
ATOM 2934 C C . SER A 1 379 ? 14.394 3.672 20.187 1.00 89.12 379 SER A C 1
ATOM 2936 O O . SER A 1 379 ? 13.437 3.812 19.440 1.00 89.12 379 SER A O 1
ATOM 2938 N N . ASP A 1 380 ? 14.601 2.552 20.864 1.00 90.31 380 ASP A N 1
ATOM 2939 C CA . ASP A 1 380 ? 13.898 1.289 20.649 1.00 90.31 380 ASP A CA 1
ATOM 2940 C C . ASP A 1 380 ? 13.415 0.630 21.949 1.00 90.31 380 ASP A C 1
ATOM 2942 O O . ASP A 1 380 ? 12.755 -0.410 21.906 1.00 90.31 380 ASP A O 1
ATOM 2946 N N . ALA A 1 381 ? 13.713 1.232 23.100 1.00 92.38 381 ALA A N 1
ATOM 2947 C CA . ALA A 1 381 ? 13.341 0.719 24.405 1.00 92.38 381 ALA A CA 1
ATOM 2948 C C . ALA A 1 381 ? 13.102 1.836 25.433 1.00 92.38 381 ALA A C 1
ATOM 2950 O O . ALA A 1 381 ? 13.544 2.980 25.278 1.00 92.38 381 ALA A O 1
ATOM 2951 N N . ALA A 1 382 ? 12.404 1.493 26.512 1.00 93.94 382 ALA A N 1
ATOM 2952 C CA . ALA A 1 382 ? 12.220 2.356 27.673 1.00 93.94 382 ALA A CA 1
ATOM 2953 C C . ALA A 1 382 ? 12.261 1.538 28.964 1.00 93.94 382 ALA A C 1
ATOM 2955 O O . ALA A 1 382 ? 11.647 0.480 29.055 1.00 93.94 382 ALA A O 1
ATOM 2956 N N . LEU A 1 383 ? 12.989 2.041 29.958 1.00 94.25 383 LEU A N 1
ATOM 2957 C CA . LEU A 1 383 ? 13.019 1.514 31.313 1.00 94.25 383 LEU A CA 1
ATOM 2958 C C . LEU A 1 383 ? 11.962 2.248 32.137 1.00 94.25 383 LEU A C 1
ATOM 2960 O O . LEU A 1 383 ? 12.023 3.474 32.291 1.00 94.25 383 LEU A O 1
ATOM 2964 N N . ILE A 1 384 ? 10.997 1.486 32.633 1.00 94.38 384 ILE A N 1
ATOM 2965 C CA . ILE A 1 384 ? 9.910 1.967 33.477 1.00 94.38 384 ILE A CA 1
ATOM 2966 C C . ILE A 1 384 ? 10.066 1.401 34.886 1.00 94.38 384 ILE A C 1
ATOM 2968 O O . ILE A 1 384 ? 10.537 0.279 35.062 1.00 94.38 384 ILE A O 1
ATOM 2972 N N . GLU A 1 385 ? 9.670 2.184 35.881 1.00 92.62 385 GLU A N 1
ATOM 2973 C CA . GLU A 1 385 ? 9.754 1.827 37.293 1.00 92.62 385 GLU A CA 1
ATOM 2974 C C . GLU A 1 385 ? 8.447 2.149 38.011 1.00 92.62 385 GLU A C 1
ATOM 2976 O O . GLU A 1 385 ? 7.790 3.149 37.714 1.00 92.62 385 GLU A O 1
ATOM 2981 N N . TRP A 1 386 ? 8.061 1.308 38.965 1.00 91.50 386 TRP A N 1
ATOM 2982 C CA . TRP A 1 386 ? 6.921 1.564 39.841 1.00 91.50 386 TRP A CA 1
ATOM 2983 C C . TRP A 1 386 ? 7.168 1.035 41.246 1.00 91.50 386 TRP A C 1
ATOM 2985 O O . TRP A 1 386 ? 7.980 0.138 41.470 1.00 91.50 386 TRP A O 1
ATOM 2995 N N . GLU A 1 387 ? 6.457 1.619 42.203 1.00 87.00 387 GLU A N 1
ATOM 2996 C CA . GLU A 1 387 ? 6.481 1.178 43.593 1.00 87.00 387 GLU A CA 1
ATOM 2997 C C . GLU A 1 387 ? 5.826 -0.203 43.732 1.00 87.00 387 GLU A C 1
ATOM 2999 O O . GLU A 1 387 ? 4.735 -0.449 43.207 1.00 87.00 387 GLU A O 1
ATOM 3004 N N . GLN A 1 388 ? 6.496 -1.115 44.436 1.00 84.06 388 GLN A N 1
ATOM 3005 C CA . GLN A 1 388 ? 5.984 -2.449 44.708 1.00 84.06 388 GLN A CA 1
ATOM 3006 C C . GLN A 1 388 ? 4.720 -2.358 45.570 1.00 84.06 388 GLN A C 1
ATOM 3008 O O . GLN A 1 388 ? 4.734 -1.831 46.680 1.00 84.06 388 GLN A O 1
ATOM 3013 N N . PHE A 1 389 ? 3.627 -2.925 45.066 1.00 85.81 389 PHE A N 1
ATOM 3014 C CA . PHE A 1 389 ? 2.382 -3.070 45.800 1.00 85.81 389 PHE A CA 1
ATOM 3015 C C . PHE A 1 389 ? 2.578 -4.006 46.993 1.00 85.81 389 PHE A C 1
ATOM 3017 O O . PHE A 1 389 ? 2.879 -5.192 46.829 1.00 85.81 389 PHE A O 1
ATOM 3024 N N . THR A 1 390 ? 2.399 -3.466 48.196 1.00 79.25 390 THR A N 1
ATOM 3025 C CA . THR A 1 390 ? 2.414 -4.232 49.440 1.00 79.25 390 THR A CA 1
ATOM 3026 C C . THR A 1 390 ? 0.994 -4.625 49.821 1.00 79.25 390 THR A C 1
ATOM 3028 O O . THR A 1 390 ? 0.051 -3.836 49.741 1.00 79.25 390 THR A O 1
ATOM 3031 N N . HIS A 1 391 ? 0.832 -5.883 50.219 1.00 76.81 391 HIS A N 1
ATOM 3032 C CA . HIS A 1 391 ? -0.458 -6.456 50.569 1.00 76.81 391 HIS A CA 1
ATOM 3033 C C . HIS A 1 391 ? -0.346 -7.282 51.856 1.00 76.81 391 HIS A C 1
ATOM 3035 O O . HIS A 1 391 ? 0.743 -7.741 52.198 1.00 76.81 391 HIS A O 1
ATOM 3041 N N . HIS A 1 392 ? -1.459 -7.455 52.582 1.00 79.94 392 HIS A N 1
ATOM 3042 C CA . HIS A 1 392 ? -1.460 -8.125 53.889 1.00 79.94 392 HIS A CA 1
ATOM 3043 C C . HIS A 1 392 ? -1.023 -9.598 53.807 1.00 79.94 392 HIS A C 1
ATOM 3045 O O . HIS A 1 392 ? -0.336 -10.079 54.704 1.00 79.94 392 HIS A O 1
ATOM 3051 N N . ASP A 1 393 ? -1.377 -10.293 52.721 1.00 79.56 393 ASP A N 1
ATOM 3052 C CA . ASP A 1 393 ? -0.779 -11.575 52.333 1.00 79.56 393 ASP A CA 1
ATOM 3053 C C . ASP A 1 393 ? 0.056 -11.366 51.056 1.00 79.56 393 ASP A C 1
ATOM 3055 O O . ASP A 1 393 ? -0.522 -11.081 50.005 1.00 79.56 393 ASP A O 1
ATOM 3059 N N . PRO A 1 394 ? 1.394 -11.499 51.100 1.00 73.19 394 PRO A N 1
ATOM 3060 C CA . PRO A 1 394 ? 2.243 -11.321 49.923 1.00 73.19 394 PRO A CA 1
ATOM 3061 C C . PRO A 1 394 ? 2.049 -12.425 48.873 1.00 73.19 394 PRO A C 1
ATOM 3063 O O . PRO A 1 394 ? 2.408 -12.233 47.715 1.00 73.19 394 PRO A O 1
ATOM 3066 N N . ARG A 1 395 ? 1.464 -13.574 49.241 1.00 79.19 395 ARG A N 1
ATOM 3067 C CA . ARG A 1 395 ? 1.210 -14.692 48.315 1.00 79.19 395 ARG A CA 1
ATOM 3068 C C . ARG A 1 395 ? 0.005 -14.448 47.412 1.00 79.19 395 ARG A C 1
ATOM 3070 O O . ARG A 1 395 ? -0.191 -15.195 46.455 1.00 79.19 395 ARG A O 1
ATOM 3077 N N . SER A 1 396 ? -0.818 -13.442 47.717 1.00 83.38 396 SER A N 1
ATOM 3078 C CA . SER A 1 396 ? -1.973 -13.102 46.887 1.00 83.38 396 SER A CA 1
ATOM 3079 C C . SER A 1 396 ? -1.586 -12.315 45.631 1.00 83.38 396 SER A C 1
ATOM 3081 O O . SER A 1 396 ? -2.357 -12.300 44.670 1.00 83.38 396 SER A O 1
ATOM 3083 N N . LEU A 1 397 ? -0.387 -11.720 45.599 1.00 86.38 397 LEU A N 1
ATOM 3084 C CA . LEU A 1 397 ? 0.171 -11.029 44.440 1.00 86.38 397 LEU A CA 1
ATOM 3085 C C . LEU A 1 397 ? 0.961 -12.010 43.561 1.00 86.38 397 LEU A C 1
ATOM 3087 O O . LEU A 1 397 ? 2.033 -12.476 43.935 1.00 86.38 397 LEU A O 1
ATOM 3091 N N . LEU A 1 398 ? 0.446 -12.295 42.366 1.00 86.19 398 LEU A N 1
ATOM 3092 C CA . LEU A 1 398 ? 1.103 -13.156 41.379 1.00 86.19 398 LEU A CA 1
ATOM 3093 C C . LEU A 1 398 ? 2.142 -12.381 40.554 1.00 86.19 398 LEU A C 1
ATOM 3095 O O . LEU A 1 398 ? 3.165 -12.937 40.160 1.00 86.19 398 LEU A O 1
ATOM 3099 N N . GLY A 1 399 ? 1.895 -11.093 40.302 1.00 89.81 399 GLY A N 1
ATOM 3100 C CA . GLY A 1 399 ? 2.777 -10.248 39.501 1.00 89.81 399 GLY A CA 1
ATOM 3101 C C . GLY A 1 399 ? 2.150 -8.914 39.118 1.00 89.81 399 GLY A C 1
ATOM 3102 O O . GLY A 1 399 ? 1.199 -8.444 39.744 1.00 89.81 399 GLY A O 1
ATOM 3103 N N . TYR A 1 400 ? 2.678 -8.325 38.057 1.00 91.56 400 TYR A N 1
ATOM 3104 C CA . TYR A 1 400 ? 2.196 -7.113 37.414 1.00 91.56 400 TYR A CA 1
ATOM 3105 C C . TYR A 1 400 ? 2.016 -7.382 35.928 1.00 91.56 400 TYR A C 1
ATOM 3107 O O . TYR A 1 400 ? 2.715 -8.201 35.346 1.00 91.56 400 TYR A O 1
ATOM 3115 N N . VAL A 1 401 ? 1.090 -6.663 35.316 1.00 91.75 401 VAL A N 1
ATOM 3116 C CA . VAL A 1 401 ? 0.862 -6.675 33.880 1.00 91.75 401 VAL A CA 1
ATOM 3117 C C . VAL A 1 401 ? 1.052 -5.257 33.380 1.00 91.75 401 VAL A C 1
ATOM 3119 O O . VAL A 1 401 ? 0.389 -4.326 33.855 1.00 91.75 401 VAL A O 1
ATOM 3122 N N . VAL A 1 402 ? 1.975 -5.094 32.442 1.00 93.06 402 VAL A N 1
ATOM 3123 C CA . VAL A 1 402 ? 2.309 -3.815 31.829 1.00 93.06 402 VAL A CA 1
ATOM 3124 C C . VAL A 1 402 ? 1.658 -3.745 30.460 1.00 93.06 402 VAL A C 1
ATOM 3126 O O . VAL A 1 402 ? 1.883 -4.598 29.607 1.00 93.06 402 VAL A O 1
ATOM 3129 N N . TYR A 1 403 ? 0.867 -2.703 30.245 1.00 91.19 403 TYR A N 1
ATOM 3130 C CA . TYR A 1 403 ? 0.189 -2.438 28.985 1.00 91.19 403 TYR A CA 1
ATOM 3131 C C . TYR A 1 403 ? 0.811 -1.223 28.324 1.00 91.19 403 TYR A C 1
ATOM 3133 O O . TYR A 1 403 ? 0.948 -0.192 28.978 1.00 91.19 403 TYR A O 1
ATOM 3141 N N . PHE A 1 404 ? 1.141 -1.309 27.037 1.00 92.06 404 PHE A N 1
ATOM 3142 C CA . PHE A 1 404 ? 1.689 -0.178 26.291 1.00 92.06 404 PHE A CA 1
ATOM 3143 C C . PHE A 1 404 ? 1.251 -0.153 24.822 1.00 92.06 404 PHE A C 1
ATOM 3145 O O . PHE A 1 404 ? 1.112 -1.195 24.184 1.00 92.06 404 PHE A O 1
ATOM 3152 N N . ILE A 1 405 ? 1.043 1.045 24.275 1.00 91.00 405 ILE A N 1
ATOM 3153 C CA . ILE A 1 405 ? 0.569 1.278 22.901 1.00 91.00 405 ILE A CA 1
ATOM 3154 C C . ILE A 1 405 ? 1.195 2.549 22.314 1.00 91.00 405 ILE A C 1
ATOM 3156 O O . ILE A 1 405 ? 1.597 3.452 23.047 1.00 91.00 405 ILE A O 1
ATOM 3160 N N . GLU A 1 406 ? 1.293 2.619 20.987 1.00 91.44 406 GLU A N 1
ATOM 3161 C CA . GLU A 1 406 ? 1.635 3.854 20.274 1.00 91.44 406 GLU A CA 1
ATOM 3162 C C . GLU A 1 406 ? 0.489 4.867 20.416 1.00 91.44 406 GLU A C 1
ATOM 3164 O O . GLU A 1 406 ? -0.650 4.576 20.057 1.00 91.44 406 GLU A O 1
ATOM 3169 N N . ALA A 1 407 ? 0.791 6.052 20.944 1.00 90.25 407 ALA A N 1
ATOM 3170 C CA . ALA A 1 407 ? -0.197 7.081 21.244 1.00 90.25 407 ALA A CA 1
ATOM 3171 C C . ALA A 1 407 ? 0.277 8.422 20.675 1.00 90.25 407 ALA A C 1
ATOM 3173 O O . ALA A 1 407 ? 1.075 9.101 21.312 1.00 90.25 407 ALA A O 1
ATOM 3174 N N . PRO A 1 408 ? -0.181 8.810 19.471 1.00 88.25 408 PRO A N 1
ATOM 3175 C CA . PRO A 1 408 ? 0.181 10.099 18.882 1.00 88.25 408 PRO A CA 1
ATOM 3176 C C . PRO A 1 408 ? -0.385 11.303 19.648 1.00 88.25 408 PRO A C 1
ATOM 3178 O O . PRO A 1 408 ? 0.154 12.399 19.538 1.00 88.25 408 PRO A O 1
ATOM 3181 N N . ASN A 1 409 ? -1.487 11.093 20.378 1.00 86.69 409 ASN A N 1
ATOM 3182 C CA . ASN A 1 409 ? -2.183 12.092 21.181 1.00 86.69 409 ASN A CA 1
ATOM 3183 C C . ASN A 1 409 ? -2.383 11.567 22.611 1.00 86.69 409 ASN A C 1
ATOM 3185 O O . ASN A 1 409 ? -2.554 10.366 22.822 1.00 86.69 409 ASN A O 1
ATOM 3189 N N . GLU A 1 410 ? -2.485 12.477 23.580 1.00 86.81 410 GLU A N 1
ATOM 3190 C CA . GLU A 1 410 ? -2.676 12.148 25.002 1.00 86.81 410 GLU A CA 1
ATOM 3191 C C . GLU A 1 410 ? -4.149 11.890 25.393 1.00 86.81 410 GLU A C 1
ATOM 3193 O O . GLU A 1 410 ? -4.593 12.248 26.482 1.00 86.81 410 GLU A O 1
ATOM 3198 N N . ASN A 1 411 ? -4.942 11.282 24.505 1.00 82.25 411 ASN A N 1
ATOM 3199 C CA . ASN A 1 411 ? -6.375 11.016 24.710 1.00 82.25 411 ASN A CA 1
ATOM 3200 C C . ASN A 1 411 ? -6.722 9.521 24.830 1.00 82.25 411 ASN A C 1
ATOM 3202 O O . ASN A 1 411 ? -7.892 9.149 24.737 1.00 82.25 411 ASN A O 1
ATOM 3206 N N . VAL A 1 412 ? -5.722 8.659 25.017 1.00 80.00 412 VAL A N 1
ATOM 3207 C CA . VAL A 1 412 ? -5.915 7.207 25.043 1.00 80.00 412 VAL A CA 1
ATOM 3208 C C . VAL A 1 412 ? -6.566 6.775 26.359 1.00 80.00 412 VAL A C 1
ATOM 3210 O O . VAL A 1 412 ? -6.056 7.061 27.444 1.00 80.00 412 VAL A O 1
ATOM 3213 N N . THR A 1 413 ? -7.676 6.036 26.267 1.00 78.75 413 THR A N 1
ATOM 3214 C CA . THR A 1 413 ? -8.320 5.398 27.427 1.00 78.75 413 THR A CA 1
ATOM 3215 C C . THR A 1 413 ? -8.026 3.896 27.464 1.00 78.75 413 THR A C 1
ATOM 3217 O O . THR A 1 413 ? -7.692 3.279 26.457 1.00 78.75 413 THR A O 1
ATOM 3220 N N . MET A 1 414 ? -8.153 3.280 28.642 1.00 77.50 414 MET A N 1
ATOM 3221 C CA . MET A 1 414 ? -7.790 1.870 28.875 1.00 77.50 414 MET A CA 1
ATOM 3222 C C . MET A 1 414 ? -8.755 0.857 28.228 1.00 77.50 414 MET A C 1
ATOM 3224 O O . MET A 1 414 ? -8.458 -0.342 28.200 1.00 77.50 414 MET A O 1
ATOM 3228 N N . TYR A 1 415 ? -9.919 1.328 27.766 1.00 70.81 415 TYR A N 1
ATOM 3229 C CA . TYR A 1 415 ? -11.042 0.501 27.317 1.00 70.81 415 TYR A CA 1
ATOM 3230 C C . TYR A 1 415 ? -11.465 0.767 25.865 1.00 70.81 415 TYR A C 1
ATOM 3232 O O . TYR A 1 415 ? -12.316 0.039 25.356 1.00 70.81 415 TYR A O 1
ATOM 3240 N N . ASP A 1 416 ? -10.908 1.789 25.206 1.00 63.97 416 ASP A N 1
ATOM 3241 C CA . ASP A 1 416 ? -11.329 2.179 23.856 1.00 63.97 416 ASP A CA 1
ATOM 3242 C C . ASP A 1 416 ? -10.966 1.093 22.835 1.00 63.97 416 ASP A C 1
ATOM 3244 O O . ASP A 1 416 ? -9.811 0.676 22.751 1.00 63.97 416 ASP A O 1
ATOM 3248 N N . GLY A 1 417 ? -11.967 0.591 22.105 1.00 61.44 417 GLY A N 1
ATOM 3249 C CA . GLY A 1 417 ? -11.796 -0.432 21.065 1.00 61.44 417 GLY A CA 1
ATOM 3250 C C . GLY A 1 417 ? -11.283 -1.805 21.525 1.00 61.44 417 GLY A C 1
ATOM 3251 O O . GLY A 1 417 ? -10.905 -2.632 20.691 1.00 61.44 417 GLY A O 1
ATOM 3252 N N . ARG A 1 418 ? -11.257 -2.071 22.839 1.00 70.19 418 ARG A N 1
ATOM 3253 C CA . ARG A 1 418 ? -10.584 -3.242 23.417 1.00 70.19 418 ARG A CA 1
ATOM 3254 C C . ARG A 1 418 ? -11.481 -4.472 23.541 1.00 70.19 418 ARG A C 1
ATOM 3256 O O . ARG A 1 418 ? -12.489 -4.450 24.243 1.00 70.19 418 ARG A O 1
ATOM 3263 N N . ASP A 1 419 ? -11.053 -5.568 22.920 1.00 69.62 419 ASP A N 1
ATOM 3264 C CA . ASP A 1 419 ? -11.660 -6.900 23.027 1.00 69.62 419 ASP A CA 1
ATOM 3265 C C . ASP A 1 419 ? -10.854 -7.779 24.005 1.00 69.62 419 ASP A C 1
ATOM 3267 O O . ASP A 1 419 ? -9.624 -7.707 24.064 1.00 69.62 419 ASP A O 1
ATOM 3271 N N . ALA A 1 420 ? -11.531 -8.645 24.759 1.00 64.50 420 ALA A N 1
ATOM 3272 C CA . ALA A 1 420 ? -10.904 -9.630 25.638 1.00 64.50 420 ALA A CA 1
ATOM 3273 C C . ALA A 1 420 ? -9.981 -10.627 24.910 1.00 64.50 420 ALA A C 1
ATOM 3275 O O . ALA A 1 420 ? -9.107 -11.215 25.547 1.00 64.50 420 ALA A O 1
ATOM 3276 N N . CYS A 1 421 ? -10.167 -10.830 23.602 1.00 61.03 421 CYS A N 1
ATOM 3277 C CA . CYS A 1 421 ? -9.364 -11.749 22.790 1.00 61.03 421 CYS A CA 1
ATOM 3278 C C . CYS A 1 421 ? -8.126 -11.111 22.118 1.00 61.03 421 CYS A C 1
ATOM 3280 O O . CYS A 1 421 ? -7.388 -11.828 21.439 1.00 61.03 421 CYS A O 1
ATOM 3282 N N . GLY A 1 422 ? -7.876 -9.808 22.317 1.00 60.44 422 GLY A N 1
ATOM 3283 C CA . GLY A 1 422 ? -6.768 -9.061 21.700 1.00 60.44 422 GLY A CA 1
ATOM 3284 C C . GLY A 1 422 ? -7.040 -8.601 20.256 1.00 60.44 422 GLY A C 1
ATOM 3285 O O . GLY A 1 422 ? -7.940 -9.108 19.587 1.00 60.44 422 GLY A O 1
ATOM 3286 N N . GLY A 1 423 ? -6.266 -7.618 19.772 1.00 61.75 423 GLY A N 1
ATOM 3287 C CA . GLY A 1 423 ? -6.422 -7.003 18.432 1.00 61.75 423 GLY A CA 1
ATOM 3288 C C . GLY A 1 423 ? -6.588 -5.474 18.435 1.00 61.75 423 GLY A C 1
ATOM 3289 O O . GLY A 1 423 ? -6.741 -4.856 17.388 1.00 61.75 423 GLY A O 1
ATOM 3290 N N . ASP A 1 424 ? -6.512 -4.881 19.619 1.00 64.50 424 ASP A N 1
ATOM 3291 C CA . ASP A 1 424 ? -6.657 -3.470 19.993 1.00 64.50 424 ASP A CA 1
ATOM 3292 C C . ASP A 1 424 ? -5.362 -2.644 19.865 1.00 64.50 424 ASP A C 1
ATOM 3294 O O . ASP A 1 424 ? -5.363 -1.439 20.099 1.00 64.50 424 ASP A O 1
ATOM 3298 N N . GLY A 1 425 ? -4.244 -3.284 19.510 1.00 70.62 425 GLY A N 1
ATOM 3299 C CA . GLY A 1 425 ? -2.935 -2.639 19.353 1.00 70.62 425 GLY A CA 1
ATOM 3300 C C . GLY A 1 425 ? -2.134 -2.482 20.650 1.00 70.62 425 GLY A C 1
ATOM 3301 O O . GLY A 1 425 ? -0.958 -2.117 20.585 1.00 70.62 425 GLY A O 1
ATOM 3302 N N . TRP A 1 426 ? -2.716 -2.802 21.811 1.00 82.38 426 TRP A N 1
ATOM 3303 C CA . TRP A 1 426 ? -1.998 -2.824 23.084 1.00 82.38 426 TRP A CA 1
ATOM 3304 C C . TRP A 1 426 ? -1.072 -4.036 23.162 1.00 82.38 426 TRP A C 1
ATOM 3306 O O . TRP A 1 426 ? -1.471 -5.176 22.923 1.00 82.38 426 TRP A O 1
ATOM 3316 N N . ARG A 1 427 ? 0.177 -3.788 23.545 1.00 87.56 427 ARG A N 1
ATOM 3317 C CA . ARG A 1 427 ? 1.140 -4.826 23.907 1.00 87.56 427 ARG A CA 1
ATOM 3318 C C . ARG A 1 427 ? 1.108 -5.052 25.409 1.00 87.56 427 ARG A C 1
ATOM 3320 O O . ARG A 1 427 ? 0.862 -4.114 26.169 1.00 87.56 427 ARG A O 1
ATOM 3327 N N . VAL A 1 428 ? 1.306 -6.306 25.803 1.00 89.00 428 VAL A N 1
ATOM 3328 C CA . VAL A 1 428 ? 1.125 -6.780 27.175 1.00 89.00 428 VAL A CA 1
ATOM 3329 C C . VAL A 1 428 ? 2.355 -7.570 27.591 1.00 89.00 428 VAL A C 1
ATOM 3331 O O . VAL A 1 428 ? 2.668 -8.567 26.943 1.00 89.00 428 VAL A O 1
ATOM 3334 N N . ASP A 1 429 ? 2.997 -7.138 28.673 1.00 89.88 429 ASP A N 1
ATOM 3335 C CA . ASP A 1 429 ? 4.120 -7.838 29.296 1.00 89.88 429 ASP A CA 1
ATOM 3336 C C . ASP A 1 429 ? 3.743 -8.250 30.726 1.00 89.88 429 ASP A C 1
ATOM 3338 O O . ASP A 1 429 ? 3.288 -7.419 31.518 1.00 89.88 429 ASP A O 1
ATOM 3342 N N . ASP A 1 430 ? 3.967 -9.518 31.069 1.00 89.75 430 ASP A N 1
ATOM 3343 C CA . ASP A 1 430 ? 3.787 -10.036 32.427 1.00 89.75 430 ASP A CA 1
ATOM 3344 C C . ASP A 1 430 ? 5.111 -9.946 33.203 1.00 89.75 430 ASP A C 1
ATOM 3346 O O . ASP A 1 430 ? 6.146 -10.438 32.754 1.00 89.75 430 ASP A O 1
ATOM 3350 N N . VAL A 1 431 ? 5.074 -9.330 34.385 1.00 88.25 431 VAL A N 1
ATOM 3351 C CA . VAL A 1 431 ? 6.236 -9.076 35.248 1.00 88.25 431 VAL A CA 1
ATOM 3352 C C . VAL A 1 431 ? 6.030 -9.763 36.591 1.00 88.25 431 VAL A C 1
ATOM 3354 O O . VAL A 1 431 ? 5.024 -9.550 37.270 1.00 88.25 431 VAL A O 1
ATOM 3357 N N . SER A 1 432 ? 6.978 -10.604 36.998 1.00 83.50 432 SER A N 1
ATOM 3358 C CA . SER A 1 432 ? 6.860 -11.366 38.241 1.00 83.50 432 SER A CA 1
ATOM 3359 C C . SER A 1 432 ? 6.984 -10.467 39.480 1.00 83.50 432 SER A C 1
ATOM 3361 O O . SER A 1 432 ? 7.710 -9.475 39.488 1.00 83.50 432 SER A O 1
ATOM 3363 N N . ALA A 1 433 ? 6.295 -10.818 40.571 1.00 73.69 433 ALA A N 1
ATOM 3364 C CA . ALA A 1 433 ? 6.409 -10.084 41.837 1.00 73.69 433 ALA A CA 1
ATOM 3365 C C . ALA A 1 433 ? 7.727 -10.359 42.600 1.00 73.69 433 ALA A C 1
ATOM 3367 O O . ALA A 1 433 ? 7.990 -9.709 43.611 1.00 73.69 433 ALA A O 1
ATOM 3368 N N . ILE A 1 434 ? 8.533 -11.336 42.155 1.00 64.44 434 ILE A N 1
ATOM 3369 C CA . ILE A 1 434 ? 9.613 -11.956 42.948 1.00 64.44 434 ILE A CA 1
ATOM 3370 C C . ILE A 1 434 ? 11.021 -11.564 42.453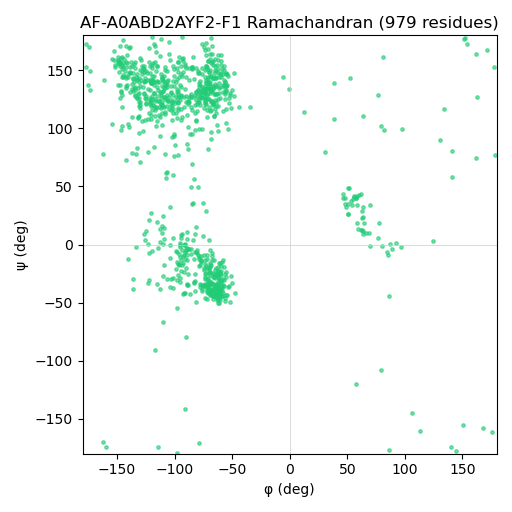 1.00 64.44 434 ILE A C 1
ATOM 3372 O O . ILE A 1 434 ? 11.983 -11.647 43.217 1.00 64.44 434 ILE A O 1
ATOM 3376 N N . GLU A 1 435 ? 11.174 -11.056 41.227 1.00 51.94 435 GLU A N 1
ATOM 3377 C CA . GLU A 1 435 ? 12.494 -10.802 40.611 1.00 51.94 435 GLU A CA 1
ATOM 3378 C C . GLU A 1 435 ? 13.316 -9.637 41.211 1.00 51.94 435 GLU A C 1
ATOM 3380 O O . GLU A 1 435 ? 14.428 -9.375 40.761 1.00 51.94 435 GLU A O 1
ATOM 3385 N N . GLY A 1 436 ? 12.850 -8.980 42.280 1.00 48.78 436 GLY A N 1
ATOM 3386 C CA . GLY A 1 436 ? 13.601 -7.934 42.998 1.00 48.78 436 GLY A CA 1
ATOM 3387 C C . GLY A 1 436 ? 14.336 -8.385 44.272 1.00 48.78 436 GLY A C 1
ATOM 3388 O O . GLY A 1 436 ? 15.066 -7.596 44.873 1.00 48.78 436 GLY A O 1
ATOM 3389 N N . SER A 1 437 ? 14.158 -9.633 44.721 1.00 42.44 437 SER A N 1
ATOM 3390 C CA . SER A 1 437 ? 14.654 -10.111 46.022 1.00 42.44 437 SER A CA 1
ATOM 3391 C C . SER A 1 437 ? 15.937 -10.949 45.915 1.00 42.44 437 SER A C 1
ATOM 3393 O O . SER A 1 437 ? 16.007 -12.081 46.391 1.00 42.44 437 SER A O 1
ATOM 3395 N N . THR A 1 438 ? 17.009 -10.375 45.376 1.00 37.06 438 THR A N 1
ATOM 3396 C CA . THR A 1 438 ? 18.368 -10.745 45.809 1.00 37.06 438 THR A CA 1
ATOM 3397 C C . THR A 1 438 ? 18.945 -9.612 46.647 1.00 37.06 438 THR A C 1
ATOM 3399 O O . THR A 1 438 ? 19.941 -8.991 46.286 1.00 37.06 438 THR A O 1
ATOM 3402 N N . LYS A 1 439 ? 18.306 -9.318 47.783 1.00 42.44 439 LYS A N 1
ATOM 3403 C CA . LYS A 1 439 ? 19.013 -8.706 48.910 1.00 42.44 439 LYS A CA 1
ATOM 3404 C C . LYS A 1 439 ? 19.430 -9.839 49.854 1.00 42.44 439 LYS A C 1
ATOM 3406 O O . LYS A 1 439 ? 18.572 -10.646 50.212 1.00 42.44 439 LYS A O 1
ATOM 3411 N N . PRO A 1 440 ? 20.714 -9.943 50.241 1.00 35.88 440 PRO A N 1
ATOM 3412 C CA . PRO A 1 440 ? 21.121 -10.853 51.303 1.00 35.88 440 PRO A CA 1
ATOM 3413 C C . PRO A 1 440 ? 20.334 -10.505 52.565 1.00 35.88 440 PRO A C 1
ATOM 3415 O O . PRO A 1 440 ? 20.103 -9.327 52.838 1.00 35.88 440 PRO A O 1
ATOM 3418 N N . ILE A 1 441 ? 19.932 -11.524 53.319 1.00 38.97 441 ILE A N 1
ATOM 3419 C CA . ILE A 1 441 ? 19.304 -11.395 54.635 1.00 38.97 441 ILE A CA 1
ATOM 3420 C C . ILE A 1 441 ? 20.218 -10.528 55.514 1.00 38.97 441 ILE A C 1
ATOM 3422 O O . ILE A 1 441 ? 21.228 -11.002 56.028 1.00 38.97 441 ILE A O 1
ATOM 3426 N N . ALA A 1 442 ? 19.889 -9.244 55.650 1.00 38.78 442 ALA A N 1
ATOM 3427 C CA . ALA A 1 442 ? 20.527 -8.350 56.599 1.00 38.78 442 ALA A CA 1
ATOM 3428 C C . ALA A 1 442 ? 19.756 -8.456 57.914 1.00 38.78 442 ALA A C 1
ATOM 3430 O O . ALA A 1 442 ? 18.668 -7.909 58.082 1.00 38.78 442 ALA A O 1
ATOM 3431 N N . THR A 1 443 ? 20.321 -9.213 58.846 1.00 42.09 443 THR A N 1
ATOM 3432 C CA . THR A 1 443 ? 19.957 -9.173 60.257 1.00 42.09 443 THR A CA 1
ATOM 3433 C C . THR A 1 443 ? 20.284 -7.786 60.810 1.00 42.09 443 THR A C 1
ATOM 3435 O O . THR A 1 443 ? 21.458 -7.484 61.011 1.00 42.09 443 THR A O 1
ATOM 3438 N N . ASN A 1 444 ? 19.269 -6.938 60.992 1.00 42.62 444 ASN A N 1
ATOM 3439 C CA . ASN A 1 444 ? 19.030 -6.098 62.177 1.00 42.62 444 ASN A CA 1
ATOM 3440 C C . ASN A 1 444 ? 18.045 -4.967 61.847 1.00 42.62 444 ASN A C 1
ATOM 3442 O O . ASN A 1 444 ? 18.222 -4.205 60.901 1.00 42.62 444 ASN A O 1
ATOM 3446 N N . TYR A 1 445 ? 17.000 -4.881 62.665 1.00 49.75 445 TYR A N 1
ATOM 3447 C CA . TYR A 1 445 ? 15.973 -3.848 62.639 1.00 49.75 445 TYR A CA 1
ATOM 3448 C C . TYR A 1 445 ? 16.555 -2.497 63.064 1.00 49.75 445 TYR A C 1
ATOM 3450 O O . TYR A 1 445 ? 17.084 -2.424 64.167 1.00 49.75 445 TYR A O 1
ATOM 3458 N N . THR A 1 446 ? 16.415 -1.476 62.208 1.00 47.25 446 THR A N 1
ATOM 3459 C CA . THR A 1 446 ? 15.961 -0.091 62.489 1.00 47.25 446 THR A CA 1
ATOM 3460 C C . THR A 1 446 ? 16.381 0.854 61.353 1.00 47.25 446 THR A C 1
ATOM 3462 O O . THR A 1 446 ? 17.260 1.690 61.506 1.00 47.25 446 THR A O 1
ATOM 3465 N N . GLU A 1 447 ? 15.712 0.783 60.204 1.00 46.22 447 GLU A N 1
ATOM 3466 C CA . GLU A 1 447 ? 15.714 1.871 59.218 1.00 46.22 447 GLU A CA 1
ATOM 3467 C C . GLU A 1 447 ? 14.342 1.887 58.544 1.00 46.22 447 GLU A C 1
ATOM 3469 O O . GLU A 1 447 ? 13.827 0.834 58.174 1.00 46.22 447 GLU A O 1
ATOM 3474 N N . ALA A 1 448 ? 13.718 3.065 58.450 1.00 42.25 448 ALA A N 1
ATOM 3475 C CA . ALA A 1 448 ? 12.426 3.239 57.794 1.00 42.25 448 ALA A CA 1
ATOM 3476 C C . ALA A 1 448 ? 12.478 2.612 56.391 1.00 42.25 448 ALA A C 1
ATOM 3478 O O . ALA A 1 448 ? 13.298 3.020 55.564 1.00 42.25 448 ALA A O 1
ATOM 3479 N N . GLU A 1 449 ? 11.644 1.595 56.160 1.00 53.72 449 GLU A N 1
ATOM 3480 C CA . GLU A 1 449 ? 11.614 0.815 54.925 1.00 53.72 449 GLU A CA 1
ATOM 3481 C C . GLU A 1 449 ? 11.410 1.752 53.731 1.00 53.72 449 GLU A C 1
ATOM 3483 O O . GLU A 1 449 ? 10.325 2.287 53.502 1.00 53.72 449 GLU A O 1
ATOM 3488 N N . LYS A 1 450 ? 12.483 1.997 52.970 1.00 53.56 450 LYS A N 1
ATOM 3489 C CA . LYS A 1 450 ? 12.371 2.684 51.683 1.00 53.56 450 LYS A CA 1
ATOM 3490 C C . LYS A 1 450 ? 11.479 1.832 50.773 1.00 53.56 450 LYS A C 1
ATOM 3492 O O . LYS A 1 450 ? 11.711 0.622 50.707 1.00 53.56 450 LYS A O 1
ATOM 3497 N N . PRO A 1 451 ? 10.519 2.435 50.051 1.00 62.72 451 PRO A N 1
ATOM 3498 C CA . PRO A 1 451 ? 9.667 1.690 49.137 1.00 62.72 451 PRO A CA 1
ATOM 3499 C C . PRO A 1 451 ? 10.524 0.941 48.112 1.00 62.72 451 PRO A C 1
ATOM 3501 O O . PRO A 1 451 ? 11.452 1.502 47.523 1.00 62.72 451 PRO A O 1
ATOM 3504 N N . SER A 1 452 ? 10.253 -0.355 47.963 1.00 73.62 452 SER A N 1
ATOM 3505 C CA . SER A 1 452 ? 10.901 -1.218 46.977 1.00 73.62 452 SER A CA 1
ATOM 3506 C C . SER A 1 452 ? 10.343 -0.873 45.598 1.00 73.62 452 SER A C 1
ATOM 3508 O O . SER A 1 452 ? 9.129 -0.902 45.411 1.00 73.62 452 SER A O 1
ATOM 3510 N N . TYR A 1 453 ? 11.203 -0.508 44.648 1.00 81.81 453 TYR A N 1
ATOM 3511 C CA . TYR A 1 453 ? 10.802 -0.215 43.270 1.00 81.81 453 TYR A CA 1
ATOM 3512 C C . TYR A 1 453 ? 11.108 -1.414 42.377 1.00 81.81 453 TYR A C 1
ATOM 3514 O O . TYR A 1 453 ? 12.189 -2.000 42.467 1.00 81.81 453 TYR A O 1
ATOM 3522 N N . LEU A 1 454 ? 10.163 -1.757 41.506 1.00 86.56 454 LEU A N 1
ATOM 3523 C CA . LEU A 1 454 ? 10.348 -2.735 40.440 1.00 86.56 454 LEU A CA 1
ATOM 3524 C C . LEU A 1 454 ? 10.642 -1.999 39.139 1.00 86.56 454 LEU A C 1
ATOM 3526 O O . LEU A 1 454 ? 10.028 -0.968 38.865 1.00 86.56 454 LEU A O 1
ATOM 3530 N N . SER A 1 455 ? 11.569 -2.534 38.348 1.00 88.56 455 SER A N 1
ATOM 3531 C CA . SER A 1 455 ? 11.936 -1.996 37.043 1.00 88.56 455 SER A CA 1
ATOM 3532 C C . SER A 1 455 ? 11.650 -3.015 35.943 1.00 88.56 455 SER A C 1
ATOM 3534 O O . SER A 1 455 ? 11.849 -4.215 36.123 1.00 88.56 455 SER A O 1
ATOM 3536 N N . HIS A 1 456 ? 11.167 -2.538 34.798 1.00 91.62 456 HIS A N 1
ATOM 3537 C CA . HIS A 1 456 ? 10.903 -3.364 33.619 1.00 91.62 456 HIS A CA 1
ATOM 3538 C C . HIS A 1 456 ? 11.307 -2.630 32.346 1.00 91.62 456 HIS A C 1
ATOM 3540 O O . HIS A 1 456 ? 11.152 -1.411 32.242 1.00 91.62 456 HIS A O 1
ATOM 3546 N N . ILE A 1 457 ? 11.830 -3.372 31.372 1.00 92.31 457 ILE A N 1
ATOM 3547 C CA . ILE A 1 457 ? 12.266 -2.820 30.091 1.00 92.31 457 ILE A CA 1
ATOM 3548 C C . ILE A 1 45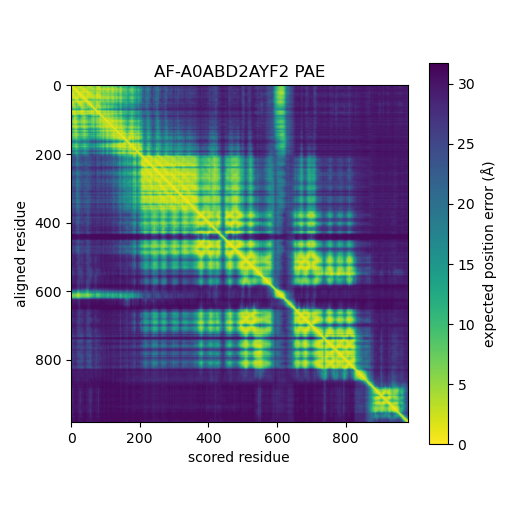7 ? 11.246 -3.125 28.994 1.00 92.31 457 ILE A C 1
ATOM 3550 O O . ILE A 1 457 ? 11.050 -4.266 28.590 1.00 92.31 457 ILE A O 1
ATOM 3554 N N . LEU A 1 458 ? 10.643 -2.069 28.458 1.00 93.19 458 LEU A N 1
ATOM 3555 C CA . LEU A 1 458 ? 9.838 -2.129 27.245 1.00 93.19 458 LEU A CA 1
ATOM 3556 C C . LEU A 1 458 ? 10.779 -2.170 26.044 1.00 93.19 458 LEU A C 1
ATOM 3558 O O . LEU A 1 458 ? 11.619 -1.283 25.906 1.00 93.19 458 LEU A O 1
ATOM 3562 N N . THR A 1 459 ? 10.645 -3.167 25.171 1.00 91.00 459 THR A N 1
ATOM 3563 C CA . THR A 1 459 ? 11.509 -3.349 23.989 1.00 91.00 459 THR A CA 1
ATOM 3564 C C . THR A 1 459 ? 10.717 -3.254 22.683 1.00 91.00 459 THR A C 1
ATOM 3566 O O . THR A 1 459 ? 9.487 -3.179 22.684 1.00 91.00 459 THR A O 1
ATOM 3569 N N . GLN A 1 460 ? 11.419 -3.244 21.543 1.00 88.75 460 GLN A N 1
ATOM 3570 C CA . GLN A 1 460 ? 10.817 -3.197 20.201 1.00 88.75 460 GLN A CA 1
ATOM 3571 C C . GLN A 1 460 ? 9.909 -1.970 19.998 1.00 88.75 460 GLN A C 1
ATOM 3573 O O . GLN A 1 460 ? 8.817 -2.051 19.421 1.00 88.75 460 GLN A O 1
ATOM 3578 N N . LEU A 1 461 ? 10.330 -0.822 20.520 1.00 92.00 461 LEU A N 1
ATOM 3579 C CA . LEU A 1 461 ? 9.660 0.455 20.320 1.00 92.00 461 LEU A CA 1
ATOM 3580 C C . LEU A 1 461 ? 10.136 1.104 19.012 1.00 92.00 461 LEU A C 1
ATOM 3582 O O . LEU A 1 461 ? 11.253 0.893 18.545 1.00 92.00 461 LEU A O 1
ATOM 3586 N N . LYS A 1 462 ? 9.272 1.916 18.407 1.00 90.06 462 LYS A N 1
ATOM 3587 C CA . LYS A 1 462 ? 9.635 2.752 17.257 1.00 90.06 462 LYS A CA 1
ATOM 3588 C C . LYS A 1 462 ? 10.420 3.986 17.731 1.00 90.06 462 LYS A C 1
ATOM 3590 O O . LYS A 1 462 ? 10.021 4.575 18.739 1.00 90.06 462 LYS A O 1
ATOM 3595 N N . PRO A 1 463 ? 11.465 4.426 17.006 1.00 90.12 463 PRO A N 1
ATOM 3596 C CA . PRO A 1 463 ? 12.183 5.660 17.320 1.00 90.12 463 PRO A CA 1
ATOM 3597 C C . PRO A 1 463 ? 11.329 6.909 17.167 1.00 90.12 463 PRO A C 1
ATOM 3599 O O . PRO A 1 463 ? 10.443 6.959 16.315 1.00 90.12 463 PRO A O 1
ATOM 3602 N N . PHE A 1 464 ? 11.634 7.933 17.965 1.00 91.19 464 PHE A N 1
ATOM 3603 C CA . PHE A 1 464 ? 10.949 9.229 17.954 1.00 91.19 464 PHE A CA 1
ATOM 3604 C C . PHE A 1 464 ? 9.416 9.113 17.922 1.00 91.19 464 PHE A C 1
ATOM 3606 O O . PHE A 1 464 ? 8.738 9.774 17.137 1.00 91.19 464 PHE A O 1
ATOM 3613 N N . THR A 1 465 ? 8.876 8.204 18.728 1.00 92.56 465 THR A N 1
ATOM 3614 C CA . THR A 1 465 ? 7.449 7.876 18.755 1.00 92.56 465 THR A CA 1
ATOM 3615 C C . THR A 1 465 ? 6.944 7.982 20.190 1.00 92.56 465 THR A C 1
ATOM 3617 O O . THR A 1 465 ? 7.620 7.532 21.119 1.00 92.56 465 THR A O 1
ATOM 3620 N N . GLN A 1 466 ? 5.776 8.603 20.372 1.00 94.25 466 GLN A N 1
ATOM 3621 C CA . GLN A 1 466 ? 5.120 8.714 21.672 1.00 94.25 466 GLN A CA 1
ATOM 3622 C C . GLN A 1 466 ? 4.351 7.421 21.980 1.00 94.25 466 GLN A C 1
ATOM 3624 O O . GLN A 1 466 ? 3.613 6.895 21.144 1.00 94.25 466 GLN A O 1
ATOM 3629 N N . TYR A 1 467 ? 4.557 6.900 23.184 1.00 94.12 467 TYR A N 1
ATOM 3630 C CA . TYR A 1 467 ? 3.896 5.717 23.717 1.00 94.12 467 TYR A CA 1
ATOM 3631 C C . TYR A 1 467 ? 3.125 6.079 24.980 1.00 94.12 467 TYR A C 1
ATOM 3633 O O . TYR A 1 467 ? 3.573 6.902 25.779 1.00 94.12 467 TYR A O 1
ATOM 3641 N N . ALA A 1 468 ? 1.990 5.416 25.166 1.00 93.44 468 ALA A N 1
ATOM 3642 C CA . ALA A 1 468 ? 1.223 5.413 26.400 1.00 93.44 468 ALA A CA 1
ATOM 3643 C C . ALA A 1 468 ? 1.400 4.059 27.086 1.00 93.44 468 ALA A C 1
ATOM 3645 O O . ALA A 1 468 ? 1.356 3.027 26.414 1.00 93.44 468 ALA A O 1
ATOM 3646 N N . PHE A 1 469 ? 1.570 4.044 28.406 1.00 94.00 469 PHE A N 1
ATOM 3647 C CA . PHE A 1 469 ? 1.609 2.804 29.175 1.00 94.00 469 PHE A CA 1
ATOM 3648 C C . PHE A 1 469 ? 0.918 2.930 30.532 1.00 94.00 469 PHE A C 1
ATOM 3650 O O . PHE A 1 469 ? 0.779 4.024 31.080 1.00 94.00 469 PHE A O 1
ATOM 3657 N N . TYR A 1 470 ? 0.493 1.796 31.081 1.00 93.19 470 TYR A N 1
ATOM 3658 C CA . TYR A 1 470 ? 0.037 1.684 32.464 1.00 93.19 470 TYR A CA 1
ATOM 3659 C C . TYR A 1 470 ? 0.340 0.291 33.020 1.00 93.19 470 TYR A C 1
ATOM 3661 O O . TYR A 1 470 ? 0.509 -0.675 32.275 1.00 93.19 470 TYR A O 1
ATOM 3669 N N . VAL A 1 471 ? 0.405 0.192 34.344 1.00 93.31 471 VAL A N 1
ATOM 3670 C CA . VAL A 1 471 ? 0.749 -1.032 35.070 1.00 93.31 471 VAL A CA 1
ATOM 3671 C C . VAL A 1 471 ? -0.417 -1.427 35.964 1.00 93.31 471 VAL A C 1
ATOM 3673 O O . VAL A 1 471 ? -1.039 -0.573 36.597 1.00 93.31 471 VAL A O 1
ATOM 3676 N N . LYS A 1 472 ? -0.721 -2.722 36.030 1.00 90.75 472 LYS A N 1
ATOM 3677 C CA . LYS A 1 472 ? -1.773 -3.277 36.887 1.00 90.75 472 LYS A CA 1
ATOM 3678 C C . LYS A 1 472 ? -1.258 -4.496 37.639 1.00 90.75 472 LYS A C 1
ATOM 3680 O O . LYS A 1 472 ? -0.539 -5.303 37.069 1.00 90.75 472 LYS A O 1
ATOM 3685 N N . THR A 1 473 ? -1.648 -4.673 38.895 1.00 90.62 473 THR A N 1
ATOM 3686 C CA . THR A 1 473 ? -1.334 -5.893 39.653 1.00 90.62 473 THR A CA 1
ATOM 3687 C C . THR A 1 473 ? -2.138 -7.087 39.146 1.00 90.62 473 THR A C 1
ATOM 3689 O O . THR A 1 473 ? -3.344 -6.975 38.907 1.00 90.62 473 THR A O 1
ATOM 3692 N N . TYR A 1 474 ? -1.497 -8.247 39.074 1.00 87.50 474 TYR A N 1
ATOM 3693 C CA . TYR A 1 474 ? -2.132 -9.538 38.860 1.00 87.50 474 TYR A CA 1
ATOM 3694 C C . TYR A 1 474 ? -2.210 -10.282 40.194 1.00 87.50 474 TYR A C 1
ATOM 3696 O O . TYR A 1 474 ? -1.191 -10.714 40.730 1.00 87.50 474 TYR A O 1
ATOM 3704 N N . THR A 1 475 ? -3.410 -10.383 40.761 1.00 86.12 475 THR A N 1
ATOM 3705 C CA . THR A 1 475 ? -3.667 -11.033 42.055 1.00 86.12 475 THR A CA 1
ATOM 3706 C C . THR A 1 475 ? -4.494 -12.307 41.881 1.00 86.12 475 THR A C 1
ATOM 3708 O O . THR A 1 475 ? -5.120 -12.527 40.841 1.00 86.12 475 THR A O 1
ATOM 3711 N N . ILE A 1 476 ? -4.496 -13.172 42.898 1.00 83.50 476 ILE A N 1
ATOM 3712 C CA . ILE A 1 476 ? -5.388 -14.338 42.943 1.00 83.50 476 ILE A CA 1
ATOM 3713 C C . ILE A 1 476 ? -6.859 -13.896 42.954 1.00 83.50 476 ILE A C 1
ATOM 3715 O O . ILE A 1 476 ? -7.209 -12.876 43.540 1.00 83.50 476 ILE A O 1
ATOM 3719 N N . ALA A 1 477 ? -7.741 -14.693 42.346 1.00 72.19 477 ALA A N 1
ATOM 3720 C CA . ALA A 1 477 ? -9.147 -14.324 42.156 1.00 72.19 477 ALA A CA 1
ATOM 3721 C C . ALA A 1 477 ? -9.919 -14.056 43.463 1.00 72.19 477 ALA A C 1
ATOM 3723 O O . ALA A 1 477 ? -10.883 -13.304 43.446 1.00 72.19 477 ALA A O 1
ATOM 3724 N N . THR A 1 478 ? -9.505 -14.647 44.590 1.00 76.50 478 THR A N 1
ATOM 3725 C CA . THR A 1 478 ? -10.138 -14.424 45.901 1.00 76.50 478 THR A CA 1
ATOM 3726 C C . THR A 1 478 ? -9.814 -13.059 46.507 1.00 76.50 478 THR A C 1
ATOM 3728 O O . THR A 1 478 ? -10.451 -12.668 47.484 1.00 76.50 478 THR A O 1
ATOM 3731 N N . GLU A 1 479 ? -8.819 -12.350 45.970 1.00 84.12 479 GLU A N 1
ATOM 3732 C CA . GLU A 1 479 ? -8.348 -11.088 46.522 1.00 84.12 479 GLU A CA 1
ATOM 3733 C C . GLU A 1 479 ? -9.172 -9.900 46.015 1.00 84.12 479 GLU A C 1
ATOM 3735 O O . GLU A 1 479 ? -9.363 -9.716 44.812 1.00 84.12 479 GLU A O 1
ATOM 3740 N N . ARG A 1 480 ? -9.638 -9.054 46.941 1.00 81.31 480 ARG A N 1
ATOM 3741 C CA . ARG A 1 480 ? -10.466 -7.880 46.609 1.00 81.31 480 ARG A CA 1
ATOM 3742 C C . ARG A 1 480 ? -9.647 -6.611 46.401 1.00 81.31 480 ARG A C 1
ATOM 3744 O O . ARG A 1 480 ? -10.177 -5.646 45.844 1.00 81.31 480 ARG A O 1
ATOM 3751 N N . SER A 1 481 ? -8.389 -6.612 46.837 1.00 85.31 481 SER A N 1
ATOM 3752 C CA . SER A 1 481 ? -7.482 -5.467 46.759 1.00 85.31 481 SER A CA 1
ATOM 3753 C C . SER A 1 481 ? -6.434 -5.658 45.667 1.00 85.31 481 SER A C 1
ATOM 3755 O O . SER A 1 481 ? -5.921 -6.751 45.446 1.00 85.31 481 SER A O 1
ATOM 3757 N N . GLY A 1 482 ? -6.111 -4.580 44.968 1.00 88.38 482 GLY A N 1
ATOM 3758 C CA . GLY A 1 482 ? -5.106 -4.564 43.913 1.00 88.38 482 GLY A CA 1
ATOM 3759 C C . GLY A 1 482 ? -4.636 -3.142 43.670 1.00 88.38 482 GLY A C 1
ATOM 3760 O O . GLY A 1 482 ? -5.037 -2.222 44.381 1.00 88.38 482 GLY A O 1
ATOM 3761 N N . ALA A 1 483 ? -3.809 -2.947 42.654 1.00 90.12 483 ALA A N 1
ATOM 3762 C CA . ALA A 1 483 ? -3.302 -1.633 42.310 1.00 90.12 483 ALA A CA 1
ATOM 3763 C C . ALA A 1 483 ? -3.177 -1.444 40.798 1.00 90.12 483 ALA A C 1
ATOM 3765 O O . ALA A 1 483 ? -2.959 -2.392 40.039 1.00 90.12 483 ALA A O 1
ATOM 3766 N N . GLN A 1 484 ? -3.351 -0.205 40.352 1.00 91.44 484 GLN A N 1
ATOM 3767 C CA . GLN A 1 484 ? -3.317 0.168 38.945 1.00 91.44 484 GLN A CA 1
ATOM 3768 C C . GLN A 1 484 ? -2.788 1.592 38.793 1.00 91.44 484 GLN A C 1
ATOM 3770 O O . GLN A 1 484 ? -3.173 2.484 39.545 1.00 91.44 484 GLN A O 1
ATOM 3775 N N . SER A 1 485 ? -1.913 1.824 37.821 1.00 93.19 485 SER A N 1
ATOM 3776 C CA . SER A 1 485 ? -1.412 3.163 37.522 1.00 93.19 485 SER A CA 1
ATOM 3777 C C . SER A 1 485 ? -2.363 3.934 36.609 1.00 93.19 485 SER A C 1
ATOM 3779 O O . SER A 1 485 ? -3.183 3.363 35.882 1.00 93.19 485 SER A O 1
ATOM 3781 N N . LYS A 1 486 ? -2.208 5.259 36.591 1.00 91.25 486 LYS A N 1
ATOM 3782 C CA . LYS A 1 486 ? -2.733 6.084 35.498 1.00 91.25 486 LYS A CA 1
ATOM 3783 C C . LYS A 1 486 ? -1.942 5.825 34.212 1.00 91.25 486 LYS A C 1
ATOM 3785 O O . LYS A 1 486 ? -0.811 5.331 34.253 1.00 91.25 486 LYS A O 1
ATOM 3790 N N . VAL A 1 487 ? -2.548 6.171 33.076 1.00 91.25 487 VAL A N 1
ATOM 3791 C CA . VAL A 1 487 ? -1.867 6.154 31.776 1.00 91.25 487 VAL A CA 1
ATOM 3792 C C . VAL A 1 487 ? -0.783 7.229 31.788 1.00 91.25 487 VAL A C 1
ATOM 3794 O O . VAL A 1 487 ? -1.073 8.404 31.997 1.00 91.25 487 VAL A O 1
ATOM 3797 N N . THR A 1 488 ? 0.462 6.808 31.597 1.00 92.94 488 THR A N 1
ATOM 3798 C CA . THR A 1 488 ? 1.640 7.675 31.534 1.00 92.94 488 THR A CA 1
ATOM 3799 C C . THR A 1 488 ? 2.177 7.677 30.109 1.00 92.94 488 THR A C 1
ATOM 3801 O O . THR A 1 488 ? 2.180 6.639 29.446 1.00 92.94 488 THR A O 1
ATOM 3804 N N . TYR A 1 489 ? 2.651 8.830 29.642 1.00 94.25 489 TYR A N 1
ATOM 3805 C CA . TYR A 1 489 ? 3.184 8.998 28.293 1.00 94.25 489 TYR A CA 1
ATOM 3806 C C . TYR A 1 489 ? 4.697 9.194 28.318 1.00 94.25 489 TYR A C 1
ATOM 3808 O O . TYR A 1 489 ? 5.243 9.832 29.219 1.00 94.25 489 TYR A O 1
ATOM 3816 N N . PHE A 1 490 ? 5.380 8.667 27.309 1.00 93.94 490 PHE A N 1
ATOM 3817 C CA . PHE A 1 490 ? 6.794 8.938 27.074 1.00 93.94 490 PHE A CA 1
ATOM 3818 C C . PHE A 1 490 ? 7.115 8.889 25.586 1.00 93.94 490 PHE A C 1
ATOM 3820 O O . PHE A 1 490 ? 6.412 8.253 24.805 1.00 93.94 490 PHE A O 1
ATOM 3827 N N . THR A 1 491 ? 8.214 9.529 25.197 1.00 93.00 491 THR A N 1
ATOM 3828 C CA . THR A 1 491 ? 8.685 9.536 23.809 1.00 93.00 491 THR A CA 1
ATOM 3829 C C . THR A 1 491 ? 10.056 8.880 23.736 1.00 93.00 491 THR A C 1
ATOM 3831 O O . THR A 1 491 ? 10.961 9.204 24.512 1.00 93.00 491 THR A O 1
ATOM 3834 N N . THR A 1 492 ? 10.212 7.937 22.810 1.00 92.69 492 THR A N 1
ATOM 3835 C CA . THR A 1 492 ? 11.504 7.299 22.529 1.00 92.69 492 THR A CA 1
ATOM 3836 C C . THR A 1 492 ? 12.484 8.291 21.908 1.00 92.69 492 THR A C 1
ATOM 3838 O O . THR A 1 492 ? 12.104 9.300 21.307 1.00 92.69 492 THR A O 1
ATOM 3841 N N . LYS A 1 493 ? 13.782 8.014 22.036 1.00 90.75 493 LYS A N 1
ATOM 3842 C CA . LYS A 1 493 ? 14.811 8.876 21.448 1.00 90.75 493 LYS A CA 1
ATOM 3843 C C . LYS A 1 493 ? 14.803 8.808 19.910 1.00 90.75 493 LYS A C 1
ATOM 3845 O O . LYS A 1 493 ? 14.354 7.813 19.334 1.00 90.75 493 LYS A O 1
ATOM 3850 N N . PRO A 1 494 ? 15.315 9.847 19.230 1.00 90.50 494 PRO A N 1
ATOM 3851 C CA . PRO A 1 494 ? 15.548 9.807 17.791 1.00 90.50 494 PRO A CA 1
ATOM 3852 C C . PRO A 1 494 ? 16.510 8.695 17.355 1.00 90.50 494 PRO A C 1
ATOM 3854 O O . PRO A 1 494 ? 17.348 8.221 18.122 1.00 90.50 494 PRO A O 1
ATOM 3857 N N . HIS A 1 495 ? 16.416 8.320 16.083 1.00 87.69 495 HIS A N 1
ATOM 3858 C CA . HIS A 1 495 ? 17.342 7.412 15.404 1.00 87.69 495 HIS A CA 1
ATOM 3859 C C . HIS A 1 495 ? 17.630 7.934 13.992 1.00 87.69 495 HIS A C 1
ATOM 3861 O O . HIS A 1 495 ? 16.983 8.877 13.539 1.00 87.69 495 HIS A O 1
ATOM 3867 N N . ALA A 1 496 ? 18.602 7.367 13.278 1.00 85.25 496 ALA A N 1
ATOM 3868 C CA . ALA A 1 496 ? 18.832 7.704 11.874 1.00 85.25 496 ALA A CA 1
ATOM 3869 C C . ALA A 1 496 ? 17.513 7.615 11.068 1.00 85.25 496 ALA A C 1
ATOM 3871 O O . ALA A 1 496 ? 16.784 6.619 11.219 1.00 85.25 496 ALA A O 1
ATOM 3872 N N . PRO A 1 497 ? 17.178 8.622 10.237 1.00 89.75 497 PRO A N 1
ATOM 3873 C CA . PRO A 1 497 ? 16.035 8.547 9.331 1.00 89.75 497 PRO A CA 1
ATOM 3874 C C . PRO A 1 497 ? 16.184 7.376 8.348 1.00 89.75 497 PRO A C 1
ATOM 3876 O O . PRO A 1 497 ? 17.282 6.863 8.131 1.00 89.75 497 PRO A O 1
ATOM 3879 N N . SER A 1 498 ? 15.098 6.964 7.696 1.00 87.19 498 SER A N 1
ATOM 3880 C CA . SER A 1 498 ? 15.200 6.081 6.527 1.00 87.19 498 SER A CA 1
ATOM 3881 C C . SER A 1 498 ? 15.787 6.828 5.319 1.00 87.19 498 SER A C 1
ATOM 3883 O O . SER A 1 498 ? 15.887 8.057 5.322 1.00 87.19 498 SER A O 1
ATOM 3885 N N . ALA A 1 499 ? 16.168 6.112 4.259 1.00 85.88 499 ALA A N 1
ATOM 3886 C CA . ALA A 1 499 ? 16.592 6.752 3.014 1.00 85.88 499 ALA A CA 1
ATOM 3887 C C . ALA A 1 499 ? 15.466 7.642 2.427 1.00 85.88 499 ALA A C 1
ATOM 3889 O O . ALA A 1 499 ? 14.281 7.320 2.604 1.00 85.88 499 ALA A O 1
ATOM 3890 N N . PRO A 1 500 ? 15.806 8.755 1.747 1.00 89.19 500 PRO A N 1
ATOM 3891 C CA . PRO A 1 500 ? 14.862 9.493 0.909 1.00 89.19 500 PRO A CA 1
ATOM 3892 C C . PRO A 1 500 ? 14.234 8.570 -0.139 1.00 89.19 500 PRO A C 1
ATOM 3894 O O . PRO A 1 500 ? 14.885 7.647 -0.625 1.00 89.19 500 PRO A O 1
ATOM 3897 N N . ARG A 1 501 ? 12.975 8.819 -0.498 1.00 88.12 501 ARG A N 1
ATOM 3898 C CA . ARG A 1 501 ? 12.236 7.987 -1.462 1.00 88.12 501 ARG A CA 1
ATOM 3899 C C . ARG A 1 501 ? 12.117 8.684 -2.809 1.00 88.12 501 ARG A C 1
ATOM 3901 O O . ARG A 1 501 ? 12.308 9.892 -2.888 1.00 88.12 501 ARG A O 1
ATOM 3908 N N . GLY A 1 502 ? 11.770 7.944 -3.861 1.00 81.62 502 GLY A N 1
ATOM 3909 C CA . GLY A 1 502 ? 11.434 8.531 -5.165 1.00 81.62 502 GLY A CA 1
ATOM 3910 C C . GLY A 1 502 ? 12.521 9.445 -5.733 1.00 81.62 502 GLY A C 1
ATOM 3911 O O . GLY A 1 502 ? 12.208 10.516 -6.253 1.00 81.62 502 GLY A O 1
ATOM 3912 N N . LEU A 1 503 ? 13.795 9.068 -5.565 1.00 86.81 503 LEU A N 1
ATOM 3913 C CA . LEU A 1 503 ? 14.911 9.820 -6.127 1.00 86.81 503 LEU A CA 1
ATOM 3914 C C . LEU A 1 503 ? 14.791 9.823 -7.656 1.00 86.81 503 LEU A C 1
ATOM 3916 O O . LEU A 1 503 ? 14.818 8.785 -8.317 1.00 86.81 503 LEU A O 1
ATOM 3920 N N . SER A 1 504 ? 14.662 11.016 -8.211 1.00 87.81 504 SER A N 1
ATOM 3921 C CA . SER A 1 504 ? 14.518 11.285 -9.632 1.00 87.81 504 SER A CA 1
ATOM 3922 C C . SER A 1 504 ? 15.588 12.278 -10.053 1.00 87.81 504 SER A C 1
ATOM 3924 O O . SER A 1 504 ? 15.936 13.209 -9.325 1.00 87.81 504 SER A O 1
ATOM 3926 N N . THR A 1 505 ? 16.142 12.046 -11.231 1.00 88.31 505 THR A N 1
ATOM 3927 C CA . THR A 1 505 ? 17.209 12.857 -11.803 1.00 88.31 505 THR A CA 1
ATOM 3928 C C . THR A 1 505 ? 16.915 13.026 -13.277 1.00 88.31 505 THR A C 1
ATOM 3930 O O . THR A 1 505 ? 16.632 12.028 -13.937 1.00 88.31 505 THR A O 1
ATOM 3933 N N . TYR A 1 506 ? 16.983 14.251 -13.776 1.00 88.50 506 TYR A N 1
ATOM 3934 C CA . TYR A 1 506 ? 16.854 14.551 -15.198 1.00 88.50 506 TYR A CA 1
ATOM 3935 C C . TYR A 1 506 ? 17.716 15.763 -15.557 1.00 88.50 506 TYR A C 1
ATOM 3937 O O . TYR A 1 506 ? 18.289 16.412 -14.677 1.00 88.50 506 TYR A O 1
ATOM 3945 N N . SER A 1 507 ? 17.851 16.059 -16.846 1.00 88.00 507 SER A N 1
ATOM 3946 C CA . SER A 1 507 ? 18.749 17.101 -17.337 1.00 88.00 507 SER A CA 1
ATOM 3947 C C . SER A 1 507 ? 18.019 18.025 -18.311 1.00 88.00 507 SER A C 1
ATOM 3949 O O . SER A 1 507 ? 17.371 17.567 -19.241 1.00 88.00 507 SER A O 1
ATOM 3951 N N . ASN A 1 508 ? 18.127 19.340 -18.107 1.00 85.81 508 ASN A N 1
ATOM 3952 C CA . ASN A 1 508 ? 17.576 20.339 -19.038 1.00 85.81 508 ASN A CA 1
ATOM 3953 C C . ASN A 1 508 ? 18.615 20.843 -20.056 1.00 85.81 508 ASN A C 1
ATOM 3955 O O . ASN A 1 508 ? 18.269 21.537 -21.008 1.00 85.81 508 ASN A O 1
ATOM 3959 N N . SER A 1 509 ? 19.895 20.561 -19.818 1.00 88.31 509 SER A N 1
ATOM 3960 C CA . SER A 1 509 ? 21.042 21.120 -20.536 1.00 88.31 509 SER A CA 1
ATOM 3961 C C . SER A 1 509 ? 22.189 20.120 -20.506 1.00 88.31 509 SER A C 1
ATOM 3963 O O . SER A 1 509 ? 22.315 19.350 -19.560 1.00 88.31 509 SER A O 1
ATOM 3965 N N . SER A 1 510 ? 23.096 20.181 -21.478 1.00 89.31 510 SER A N 1
ATOM 3966 C CA . SER A 1 510 ? 24.269 19.309 -21.523 1.00 89.31 510 SER A CA 1
ATOM 3967 C C . SER A 1 510 ? 25.188 19.418 -20.293 1.00 89.31 510 SER A C 1
ATOM 3969 O O . SER A 1 510 ? 26.031 18.556 -20.095 1.00 89.31 510 SER A O 1
ATOM 3971 N N . SER A 1 511 ? 25.057 20.446 -19.448 1.00 90.06 511 SER A N 1
ATOM 3972 C CA . SER A 1 511 ? 25.912 20.657 -18.265 1.00 90.06 511 SER A CA 1
ATOM 3973 C C . SER A 1 511 ? 25.160 20.798 -16.937 1.00 90.06 511 SER A C 1
ATOM 3975 O O . SER A 1 511 ? 25.767 21.182 -15.931 1.00 90.06 511 SER A O 1
ATOM 3977 N N . GLU A 1 512 ? 23.860 20.487 -16.904 1.00 91.56 512 GLU A N 1
ATOM 3978 C CA . GLU A 1 512 ? 23.025 20.626 -15.704 1.00 91.56 512 GLU A CA 1
ATOM 3979 C C . GLU A 1 512 ? 22.306 19.318 -15.340 1.00 91.56 512 GLU A C 1
ATOM 3981 O O . GLU A 1 512 ? 21.836 18.586 -16.211 1.00 91.56 512 GLU A O 1
ATOM 3986 N N . LEU A 1 513 ? 22.182 19.045 -14.038 1.00 91.56 513 LEU A N 1
ATOM 3987 C CA . LEU A 1 513 ? 21.377 17.950 -13.492 1.00 91.56 513 LEU A CA 1
ATOM 3988 C C . LEU A 1 513 ? 20.404 18.483 -12.451 1.00 91.56 513 LEU A C 1
ATOM 3990 O O . LEU A 1 513 ? 20.797 19.161 -11.503 1.00 91.56 513 LEU A O 1
ATOM 3994 N N . ILE A 1 514 ? 19.139 18.121 -12.606 1.00 92.44 514 ILE A N 1
ATOM 3995 C CA . ILE A 1 514 ? 18.076 18.405 -11.655 1.00 92.44 514 ILE A CA 1
ATOM 3996 C C . ILE A 1 514 ? 17.824 17.124 -10.874 1.00 92.44 514 ILE A C 1
ATOM 3998 O O . ILE A 1 514 ? 17.482 16.092 -11.445 1.00 92.44 514 ILE A O 1
ATOM 4002 N N . VAL A 1 515 ? 18.016 17.195 -9.563 1.00 93.12 515 VAL A N 1
ATOM 4003 C CA . VAL A 1 515 ? 17.857 16.087 -8.621 1.00 93.12 515 VAL A CA 1
ATOM 4004 C C . VAL A 1 515 ? 16.646 16.396 -7.753 1.00 93.12 515 VAL A C 1
ATOM 4006 O O . VAL A 1 515 ? 16.582 17.466 -7.154 1.00 93.12 515 VAL A O 1
ATOM 4009 N N . SER A 1 516 ? 15.678 15.489 -7.668 1.00 92.38 516 SER A N 1
ATOM 4010 C CA . SER A 1 516 ? 14.493 15.658 -6.823 1.00 92.38 516 SER A CA 1
ATOM 4011 C C . SER A 1 516 ? 14.130 14.362 -6.107 1.00 92.38 516 SER A C 1
ATOM 4013 O O . SER A 1 516 ? 14.358 13.274 -6.628 1.00 92.38 516 SER A O 1
ATOM 4015 N N . TRP A 1 517 ? 13.575 14.457 -4.904 1.00 92.38 517 TRP A N 1
ATOM 4016 C CA . TRP A 1 517 ? 13.238 13.291 -4.083 1.00 92.38 517 TRP A CA 1
ATOM 4017 C C . TRP A 1 517 ? 11.957 13.526 -3.278 1.00 92.38 517 TRP A C 1
ATOM 4019 O O . TRP A 1 517 ? 11.341 14.595 -3.321 1.00 92.38 517 TRP A O 1
ATOM 4029 N N . LEU A 1 518 ? 11.528 12.491 -2.565 1.00 89.75 518 LEU A N 1
ATOM 4030 C CA . LEU A 1 518 ? 10.483 12.514 -1.553 1.00 89.75 518 LEU A CA 1
ATOM 4031 C C . LEU A 1 518 ? 11.105 12.340 -0.159 1.00 89.75 518 LEU A C 1
ATOM 4033 O O . LEU A 1 518 ? 12.152 11.695 -0.019 1.00 89.75 518 LEU A O 1
ATOM 4037 N N . PRO A 1 519 ? 10.454 12.867 0.893 1.00 88.56 519 PRO A N 1
ATOM 4038 C CA . PRO A 1 519 ? 10.903 12.669 2.262 1.00 88.56 519 PRO A CA 1
ATOM 4039 C C . PRO A 1 519 ? 11.013 11.181 2.641 1.00 88.56 519 PRO A C 1
ATOM 4041 O O . PRO A 1 519 ? 10.285 10.338 2.097 1.00 88.56 519 PRO A O 1
ATOM 4044 N N . PRO A 1 520 ? 11.886 10.850 3.607 1.00 88.94 520 PRO A N 1
ATOM 4045 C CA . PRO A 1 520 ? 12.013 9.491 4.114 1.00 88.94 520 PRO A CA 1
ATOM 4046 C C . PRO A 1 520 ? 10.703 9.005 4.745 1.00 88.94 520 PRO A C 1
ATOM 4048 O O . PRO A 1 520 ? 9.990 9.781 5.383 1.00 88.94 520 PRO A O 1
ATOM 4051 N N . LEU A 1 521 ? 10.398 7.711 4.582 1.00 84.38 521 LEU A N 1
ATOM 4052 C CA . LEU A 1 521 ? 9.209 7.074 5.163 1.00 84.38 521 LEU A CA 1
ATOM 4053 C C . LEU A 1 521 ? 9.196 7.194 6.691 1.00 84.38 521 LEU A C 1
ATOM 4055 O O . LEU A 1 521 ? 8.176 7.520 7.289 1.00 84.38 521 LEU A O 1
ATOM 4059 N N . ARG A 1 522 ? 10.352 6.953 7.317 1.00 84.56 522 ARG A N 1
ATOM 4060 C CA . ARG A 1 522 ? 10.543 7.045 8.764 1.00 84.56 522 ARG A CA 1
ATOM 4061 C C . ARG A 1 522 ? 11.537 8.155 9.058 1.00 84.56 522 ARG A C 1
ATOM 4063 O O . ARG A 1 522 ? 12.738 7.982 8.875 1.00 84.56 522 ARG A O 1
ATOM 4070 N N . LYS A 1 523 ? 11.036 9.313 9.492 1.00 86.50 523 LYS A N 1
ATOM 4071 C CA . LYS A 1 523 ? 11.884 10.472 9.813 1.00 86.50 523 LYS A CA 1
ATOM 4072 C C . LYS A 1 523 ? 12.746 10.230 11.054 1.00 86.50 523 LYS A C 1
ATOM 4074 O O . LYS A 1 523 ? 13.866 10.716 11.100 1.00 86.50 523 LYS A O 1
ATOM 4079 N N . ASN A 1 524 ? 12.233 9.466 12.026 1.00 88.94 524 ASN A N 1
ATOM 4080 C CA . ASN A 1 524 ? 12.914 9.096 13.275 1.00 88.94 524 ASN A CA 1
ATOM 4081 C C . ASN A 1 524 ? 13.525 10.289 14.043 1.00 88.94 524 ASN A C 1
ATOM 4083 O O . ASN A 1 524 ? 14.494 10.124 14.779 1.00 88.94 524 ASN A O 1
ATOM 4087 N N . GLY A 1 525 ? 12.968 11.488 13.864 1.00 88.19 525 GLY A N 1
ATOM 4088 C CA . GLY A 1 525 ? 13.476 12.751 14.393 1.00 88.19 525 GLY A CA 1
ATOM 4089 C C . GLY A 1 525 ? 13.062 13.925 13.507 1.00 88.19 525 GLY A C 1
ATOM 4090 O O . GLY A 1 525 ? 12.431 13.740 12.460 1.00 88.19 525 GLY A O 1
ATOM 4091 N N . ASN A 1 526 ? 13.428 15.139 13.915 1.00 90.75 526 ASN A N 1
ATOM 4092 C CA . ASN A 1 526 ? 13.193 16.334 13.113 1.00 90.75 526 ASN A CA 1
ATOM 4093 C C . ASN A 1 526 ? 14.279 16.487 12.032 1.00 90.75 526 ASN A C 1
ATOM 4095 O O . ASN A 1 526 ? 15.471 16.493 12.341 1.00 90.75 526 ASN A O 1
ATOM 4099 N N . LEU A 1 527 ? 13.877 16.578 10.762 1.00 91.44 527 LEU A N 1
ATOM 4100 C CA . LEU A 1 527 ? 14.806 16.643 9.627 1.00 91.44 527 LEU A CA 1
ATOM 4101 C C . LEU A 1 527 ? 15.404 18.047 9.482 1.00 91.44 527 LEU A C 1
ATOM 4103 O O . LEU A 1 527 ? 14.664 19.027 9.399 1.00 91.44 527 LEU A O 1
ATOM 4107 N N . THR A 1 528 ? 16.729 18.141 9.358 1.00 91.81 528 THR A N 1
ATOM 4108 C CA . THR A 1 528 ? 17.453 19.415 9.199 1.00 91.81 528 THR A CA 1
ATOM 4109 C C . THR A 1 528 ? 17.784 19.703 7.739 1.00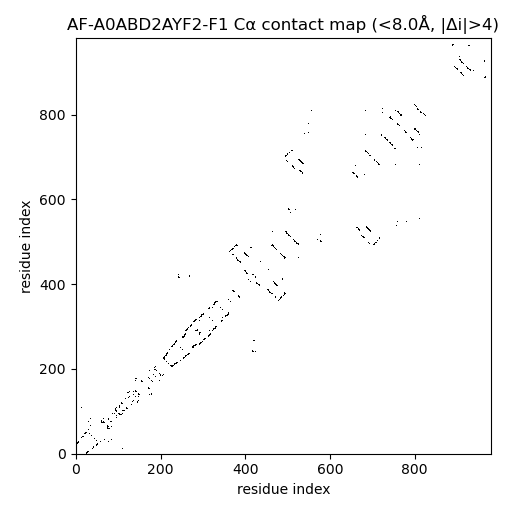 91.81 528 THR A C 1
ATOM 4111 O O . THR A 1 528 ? 17.401 20.746 7.211 1.00 91.81 528 THR A O 1
ATOM 4114 N N . HIS A 1 529 ? 18.453 18.770 7.063 1.00 93.75 529 HIS A N 1
ATOM 4115 C CA . HIS A 1 529 ? 18.896 18.918 5.678 1.00 93.75 529 HIS A CA 1
ATOM 4116 C C . HIS A 1 529 ? 19.019 17.561 4.970 1.00 93.75 529 HIS A C 1
ATOM 4118 O O . HIS A 1 529 ? 19.007 16.499 5.593 1.00 93.75 529 HIS A O 1
ATOM 4124 N N . TYR A 1 530 ? 19.138 17.606 3.648 1.00 94.88 530 TYR A N 1
ATOM 4125 C CA . TYR A 1 530 ? 19.522 16.501 2.789 1.00 94.88 530 TYR A CA 1
ATOM 4126 C C . TYR A 1 530 ? 20.948 16.717 2.298 1.00 94.88 530 TYR A C 1
ATOM 4128 O O . TYR A 1 530 ? 21.298 17.815 1.868 1.00 94.88 530 TYR A O 1
ATOM 4136 N N . ARG A 1 531 ? 21.762 15.668 2.336 1.00 94.25 531 ARG A N 1
ATOM 4137 C CA . ARG A 1 531 ? 23.136 15.676 1.833 1.00 94.25 531 ARG A CA 1
ATOM 4138 C C . ARG A 1 531 ? 23.170 14.980 0.481 1.00 94.25 531 ARG A C 1
ATOM 4140 O O . ARG A 1 531 ? 22.756 13.826 0.382 1.00 94.25 531 ARG A O 1
ATOM 4147 N N . ILE A 1 532 ? 23.641 15.676 -0.546 1.00 94.00 532 ILE A N 1
ATOM 4148 C CA . ILE A 1 532 ? 23.686 15.209 -1.934 1.00 94.00 532 ILE A CA 1
ATOM 4149 C C . ILE A 1 532 ? 25.142 15.088 -2.354 1.00 94.00 532 ILE A C 1
ATOM 4151 O O . ILE A 1 532 ? 25.884 16.058 -2.243 1.00 94.00 532 ILE A O 1
ATOM 4155 N N . VAL A 1 533 ? 25.538 13.934 -2.880 1.00 92.25 533 VAL A N 1
ATOM 4156 C CA . VAL A 1 533 ? 26.878 13.690 -3.419 1.00 92.25 533 VAL A CA 1
ATOM 4157 C C . VAL A 1 533 ? 26.749 13.198 -4.853 1.00 92.25 533 VAL A C 1
ATOM 4159 O O . VAL A 1 533 ? 26.030 12.241 -5.106 1.00 92.25 533 VAL A O 1
ATOM 4162 N N . GLY A 1 534 ? 27.441 13.820 -5.803 1.00 90.81 534 GLY A N 1
ATOM 4163 C CA . GLY A 1 534 ? 27.496 13.351 -7.187 1.00 90.81 534 GLY A CA 1
ATOM 4164 C C . GLY A 1 534 ? 28.912 12.983 -7.600 1.00 90.81 534 GLY A C 1
ATOM 4165 O O . GLY A 1 534 ? 29.849 13.714 -7.285 1.00 90.81 534 GLY A O 1
ATOM 4166 N N . ARG A 1 535 ? 29.079 11.859 -8.306 1.00 91.19 535 ARG A N 1
ATOM 4167 C CA . ARG A 1 535 ? 30.381 11.361 -8.783 1.00 91.19 535 ARG A CA 1
ATOM 4168 C C . ARG A 1 535 ? 30.315 10.992 -10.262 1.00 91.19 535 ARG A C 1
ATOM 4170 O O . ARG A 1 535 ? 29.460 10.203 -10.652 1.00 91.19 535 ARG A O 1
ATOM 4177 N N . TRP A 1 536 ? 31.211 11.545 -11.073 1.00 89.75 536 TRP A N 1
ATOM 4178 C CA . TRP A 1 536 ? 31.349 11.209 -12.489 1.00 89.75 536 TRP A CA 1
ATOM 4179 C C . TRP A 1 536 ? 31.865 9.777 -12.652 1.00 89.75 536 TRP A C 1
ATOM 4181 O O . TRP A 1 536 ? 32.847 9.387 -12.019 1.00 89.75 536 TRP A O 1
ATOM 4191 N N . VAL A 1 537 ? 31.209 9.017 -13.526 1.00 85.88 537 VAL A N 1
ATOM 4192 C CA . VAL A 1 537 ? 31.590 7.660 -13.915 1.00 85.88 537 VAL A CA 1
ATOM 4193 C C . VAL A 1 537 ? 32.129 7.714 -15.351 1.00 85.88 537 VAL A C 1
ATOM 4195 O O . VAL A 1 537 ? 31.364 8.036 -16.267 1.00 85.88 537 VAL A O 1
ATOM 4198 N N . PRO A 1 538 ? 33.433 7.465 -15.572 1.00 82.00 538 PRO A N 1
ATOM 4199 C CA . PRO A 1 538 ? 34.016 7.466 -16.912 1.00 82.00 538 PRO A CA 1
ATOM 4200 C C . PRO A 1 538 ? 33.515 6.280 -17.751 1.00 82.00 538 PRO A C 1
ATOM 4202 O O . PRO A 1 538 ? 33.324 5.186 -17.224 1.00 82.00 538 PRO A O 1
ATOM 4205 N N . ASP A 1 539 ? 33.340 6.487 -19.061 1.00 80.56 539 ASP A N 1
ATOM 4206 C CA . ASP A 1 539 ? 33.062 5.403 -20.012 1.00 80.56 539 ASP A CA 1
ATOM 4207 C C . ASP A 1 539 ? 34.317 4.519 -20.198 1.00 80.56 539 ASP A C 1
ATOM 4209 O O . ASP A 1 539 ? 35.426 5.033 -20.367 1.00 80.56 539 ASP A O 1
ATOM 4213 N N . ASP A 1 540 ? 34.156 3.191 -20.183 1.00 79.19 540 ASP A N 1
ATOM 4214 C CA . ASP A 1 540 ? 35.271 2.242 -20.322 1.00 79.19 540 ASP A CA 1
ATOM 4215 C C . ASP A 1 540 ? 35.665 2.037 -21.794 1.00 79.19 540 ASP A C 1
ATOM 4217 O O . ASP A 1 540 ? 34.989 1.340 -22.560 1.00 79.19 540 ASP A O 1
ATOM 4221 N N . SER A 1 541 ? 36.803 2.617 -22.185 1.00 77.38 541 SER A N 1
ATOM 4222 C CA . SER A 1 541 ? 37.351 2.484 -23.536 1.00 77.38 541 SER A CA 1
ATOM 4223 C C . SER A 1 541 ? 37.707 1.043 -23.905 1.00 77.38 541 SER A C 1
ATOM 4225 O O . SER A 1 541 ? 37.505 0.652 -25.051 1.00 77.38 541 SER A O 1
ATOM 4227 N N . ASN A 1 542 ? 38.198 0.234 -22.958 1.00 76.12 542 ASN A N 1
ATOM 4228 C CA . ASN A 1 542 ? 38.620 -1.142 -23.238 1.00 76.12 542 ASN A CA 1
ATOM 4229 C C . ASN A 1 542 ? 37.431 -2.043 -23.564 1.00 76.12 542 ASN A C 1
ATOM 4231 O O . ASN A 1 542 ? 37.570 -2.980 -24.347 1.00 76.12 542 ASN A O 1
ATOM 4235 N N . PHE A 1 543 ? 36.278 -1.775 -22.951 1.00 71.62 543 PHE A N 1
ATOM 4236 C CA . PHE A 1 543 ? 35.037 -2.484 -23.234 1.00 71.62 543 PHE A CA 1
ATOM 4237 C C . PHE A 1 543 ? 34.448 -2.062 -24.586 1.00 71.62 543 PHE A C 1
ATOM 4239 O O . PHE A 1 543 ? 34.088 -2.911 -25.399 1.00 71.62 543 PHE A O 1
ATOM 4246 N N . ILE A 1 544 ? 34.407 -0.755 -24.858 1.00 77.00 544 ILE A N 1
ATOM 4247 C CA . ILE A 1 544 ? 33.868 -0.195 -26.107 1.00 77.00 544 ILE A CA 1
ATOM 4248 C C . ILE A 1 544 ? 34.681 -0.669 -27.322 1.00 77.00 544 ILE A C 1
ATOM 4250 O O . ILE A 1 544 ? 34.108 -1.116 -28.314 1.00 77.00 544 ILE A O 1
ATOM 4254 N N . ASP A 1 545 ? 36.011 -0.680 -27.223 1.00 78.62 545 ASP A N 1
ATOM 4255 C CA . ASP A 1 545 ? 36.915 -1.069 -28.313 1.00 78.62 545 ASP A CA 1
ATOM 4256 C C . ASP A 1 545 ? 36.880 -2.575 -28.673 1.00 78.62 545 ASP A C 1
ATOM 4258 O O . ASP A 1 545 ? 37.546 -2.998 -29.629 1.00 78.62 545 ASP A O 1
ATOM 4262 N N . GLN A 1 546 ? 36.129 -3.407 -27.934 1.00 78.44 546 GLN A N 1
ATOM 4263 C CA . GLN A 1 546 ? 35.898 -4.819 -28.283 1.00 78.44 546 GLN A CA 1
ATOM 4264 C C . GLN A 1 546 ? 34.939 -4.972 -29.467 1.00 78.44 546 GLN A C 1
ATOM 4266 O O . GLN A 1 546 ? 35.047 -5.946 -30.214 1.00 78.44 546 GLN A O 1
ATOM 4271 N N . ARG A 1 547 ? 34.023 -4.015 -29.662 1.00 81.25 547 ARG A N 1
ATOM 4272 C CA . ARG A 1 547 ? 33.045 -4.033 -30.753 1.00 81.25 547 ARG A CA 1
ATOM 4273 C C . ARG A 1 547 ? 33.588 -3.313 -31.986 1.00 81.25 547 ARG A C 1
ATOM 4275 O O . ARG A 1 547 ? 34.078 -2.189 -31.896 1.00 81.25 547 ARG A O 1
ATOM 4282 N N . ASN A 1 548 ? 33.434 -3.920 -33.165 1.00 86.31 548 ASN A N 1
ATOM 4283 C CA . ASN A 1 548 ? 33.697 -3.226 -34.425 1.00 86.31 548 ASN A CA 1
ATOM 4284 C C . ASN A 1 548 ? 32.460 -2.435 -34.873 1.00 86.31 548 ASN A C 1
ATOM 4286 O O . ASN A 1 548 ? 31.573 -2.953 -35.548 1.00 86.31 548 ASN A O 1
ATOM 4290 N N . TYR A 1 549 ? 32.426 -1.153 -34.524 1.00 86.62 549 TYR A N 1
ATOM 4291 C CA . TYR A 1 549 ? 31.330 -0.244 -34.865 1.00 86.62 549 TYR A CA 1
ATOM 4292 C C . TYR A 1 549 ? 31.189 0.075 -36.364 1.00 86.62 549 TYR A C 1
ATOM 4294 O O . TYR A 1 549 ? 30.194 0.687 -36.752 1.00 86.62 549 TYR A O 1
ATOM 4302 N N . CYS A 1 550 ? 32.154 -0.311 -37.204 1.00 88.62 550 CYS A N 1
ATOM 4303 C CA . CYS A 1 550 ? 32.022 -0.199 -38.657 1.00 88.62 550 CYS A CA 1
ATOM 4304 C C . CYS A 1 550 ? 31.241 -1.368 -39.267 1.00 88.62 550 CYS A C 1
ATOM 4306 O O . CYS A 1 550 ? 30.423 -1.139 -40.155 1.00 88.62 550 CYS A O 1
ATOM 4308 N N . ASP A 1 551 ? 31.464 -2.589 -38.773 1.00 87.88 551 ASP A N 1
ATOM 4309 C CA . ASP A 1 551 ? 30.734 -3.784 -39.220 1.00 87.88 551 ASP A CA 1
ATOM 4310 C C . ASP A 1 551 ? 29.339 -3.841 -38.582 1.00 87.88 551 ASP A C 1
ATOM 4312 O O . ASP A 1 551 ? 28.357 -4.227 -39.214 1.00 87.88 551 ASP A O 1
ATOM 4316 N N . GLU A 1 552 ? 29.247 -3.400 -37.325 1.00 85.31 552 GLU A N 1
ATOM 4317 C CA . GLU A 1 552 ? 28.026 -3.394 -36.528 1.00 85.31 552 GLU A CA 1
ATOM 4318 C C . GLU A 1 552 ? 27.709 -1.971 -36.042 1.00 85.31 552 GLU A C 1
ATOM 4320 O O . GLU A 1 552 ? 27.985 -1.636 -34.881 1.00 85.31 552 GLU A O 1
ATOM 4325 N N . PRO A 1 553 ? 27.117 -1.110 -36.888 1.00 81.06 553 PRO A N 1
ATOM 4326 C CA . PRO A 1 553 ? 26.811 0.266 -36.515 1.00 81.06 553 PRO A CA 1
ATOM 4327 C C . PRO A 1 553 ? 25.814 0.343 -35.348 1.00 81.06 553 PRO A C 1
ATOM 4329 O O . PRO A 1 553 ? 24.966 -0.532 -35.152 1.00 81.06 553 PRO A O 1
ATOM 4332 N N . MET A 1 554 ? 25.906 1.410 -34.549 1.00 77.12 554 MET A N 1
ATOM 4333 C CA . MET A 1 554 ? 24.926 1.680 -33.490 1.00 77.12 554 MET A CA 1
ATOM 4334 C C . MET A 1 554 ? 23.581 2.076 -34.103 1.00 77.12 554 MET A C 1
ATOM 4336 O O . MET A 1 554 ? 23.536 2.849 -35.060 1.00 77.12 554 MET A O 1
ATOM 4340 N N . SER A 1 555 ? 22.480 1.590 -33.525 1.00 74.31 555 SER A N 1
ATOM 4341 C CA . SER A 1 555 ? 21.144 2.112 -33.812 1.00 74.31 555 SER A CA 1
ATOM 4342 C C . SER A 1 555 ? 21.052 3.528 -33.247 1.00 74.31 555 SER A C 1
ATOM 4344 O O . SER A 1 555 ? 20.850 3.712 -32.046 1.00 74.31 555 SER A O 1
ATOM 4346 N N . LEU A 1 556 ? 21.280 4.528 -34.094 1.00 67.19 556 LEU A N 1
ATOM 4347 C CA . LEU A 1 556 ? 21.223 5.921 -33.673 1.00 67.19 556 LEU A CA 1
ATOM 4348 C C . LEU A 1 556 ? 19.760 6.319 -33.421 1.00 67.19 556 LEU A C 1
ATOM 4350 O O . LEU A 1 556 ? 18.922 6.071 -34.294 1.00 67.19 556 LEU A O 1
ATOM 4354 N N . PRO A 1 557 ? 19.438 6.925 -32.262 1.00 59.94 557 PRO A N 1
ATOM 4355 C CA . PRO A 1 557 ? 18.118 7.498 -32.033 1.00 59.94 557 PRO A CA 1
ATOM 4356 C C . PRO A 1 557 ? 17.813 8.570 -33.089 1.00 59.94 557 PRO A C 1
ATOM 4358 O O . PRO A 1 557 ? 18.725 9.232 -33.594 1.00 59.94 557 PRO A O 1
ATOM 4361 N N . GLU A 1 558 ? 16.533 8.775 -33.413 1.00 60.00 558 GLU A N 1
ATOM 4362 C CA . GLU A 1 558 ? 16.128 9.925 -34.228 1.00 60.00 558 GLU A CA 1
ATOM 4363 C C . GLU A 1 558 ? 16.638 11.224 -33.587 1.00 60.00 558 GLU A C 1
ATOM 4365 O O . GLU A 1 558 ? 16.581 11.395 -32.367 1.00 60.00 558 GLU A O 1
ATOM 4370 N N . LYS A 1 559 ? 17.161 12.140 -34.410 1.00 58.28 559 LYS A N 1
ATOM 4371 C CA . LYS A 1 559 ? 17.792 13.385 -33.955 1.00 58.28 559 LYS A CA 1
ATOM 4372 C C . LYS A 1 559 ? 16.720 14.342 -33.407 1.00 58.28 559 LYS A C 1
ATOM 4374 O O . LYS A 1 559 ? 16.222 15.203 -34.127 1.00 58.28 559 LYS A O 1
ATOM 4379 N N . LYS A 1 560 ? 16.323 14.157 -32.146 1.00 65.31 560 LYS A N 1
ATOM 4380 C CA . LYS A 1 560 ? 15.403 15.046 -31.421 1.00 65.31 560 LYS A CA 1
ATOM 4381 C C . LYS A 1 560 ? 16.152 16.290 -30.935 1.00 65.31 560 LYS A C 1
ATOM 4383 O O . LYS A 1 560 ? 17.335 16.221 -30.614 1.00 65.31 560 LYS A O 1
ATOM 4388 N N . SER A 1 561 ? 15.474 17.437 -30.869 1.00 71.19 561 SER A N 1
ATOM 4389 C CA . SER A 1 561 ? 16.066 18.645 -30.284 1.00 71.19 561 SER A CA 1
ATOM 4390 C C . SER A 1 561 ? 16.248 18.485 -28.770 1.00 71.19 561 SER A C 1
ATOM 4392 O O . SER A 1 561 ? 15.444 17.821 -28.112 1.00 71.19 561 SER A O 1
ATOM 4394 N N . MET A 1 562 ? 17.263 19.143 -28.195 1.00 67.56 562 MET A N 1
ATOM 4395 C CA . MET A 1 562 ? 17.515 19.114 -26.743 1.00 67.56 562 MET A CA 1
ATOM 4396 C C . MET A 1 562 ? 16.286 19.514 -25.912 1.00 67.56 562 MET A C 1
ATOM 4398 O O . MET A 1 562 ? 16.029 18.917 -24.874 1.00 67.56 562 MET A O 1
ATOM 4402 N N . SER A 1 563 ? 15.488 20.473 -26.395 1.00 70.31 563 SER A N 1
ATOM 4403 C CA . SER A 1 563 ? 14.252 20.914 -25.735 1.00 70.31 563 SER A CA 1
ATOM 4404 C C . SER A 1 563 ? 13.182 19.823 -25.639 1.00 70.31 563 SER A C 1
ATOM 4406 O O . SER A 1 563 ? 12.472 19.751 -24.643 1.00 70.31 563 SER A O 1
ATOM 4408 N N . VAL A 1 564 ? 13.069 18.966 -26.657 1.00 75.88 564 VAL A N 1
ATOM 4409 C CA . VAL A 1 564 ? 12.095 17.865 -26.683 1.00 75.88 564 VAL A CA 1
ATOM 4410 C C . VAL A 1 564 ? 12.568 16.721 -25.790 1.00 75.88 564 VAL A C 1
ATOM 4412 O O . VAL A 1 564 ? 11.763 16.156 -25.055 1.00 75.88 564 VAL A O 1
ATOM 4415 N N . MET A 1 565 ? 13.872 16.421 -25.801 1.00 68.94 565 MET A N 1
ATOM 4416 C CA . MET A 1 565 ? 14.458 15.406 -24.918 1.00 68.94 565 MET A CA 1
ATOM 4417 C C . MET A 1 565 ? 14.305 15.789 -23.440 1.00 68.94 565 MET A C 1
ATOM 4419 O O . MET A 1 565 ? 13.844 14.971 -22.650 1.00 68.94 565 MET A O 1
ATOM 4423 N N . ALA A 1 566 ? 14.583 17.048 -23.084 1.00 72.94 566 ALA A N 1
ATOM 4424 C CA . ALA A 1 566 ? 14.417 17.545 -21.719 1.00 72.94 566 ALA A CA 1
ATOM 4425 C C . ALA A 1 566 ? 12.961 17.441 -21.216 1.00 72.94 566 ALA A C 1
ATOM 4427 O O . ALA A 1 566 ? 12.725 17.070 -20.067 1.00 72.94 566 ALA A O 1
ATOM 4428 N N . GLU A 1 567 ? 11.973 17.730 -22.070 1.00 79.88 567 GLU A N 1
ATOM 4429 C CA . GLU A 1 567 ? 10.552 17.650 -21.705 1.00 79.88 567 GLU A CA 1
ATOM 4430 C C . GLU A 1 567 ? 10.060 16.197 -21.552 1.00 79.88 567 GLU A C 1
ATOM 4432 O O . GLU A 1 567 ? 9.307 15.893 -20.626 1.00 79.88 567 GLU A O 1
ATOM 4437 N N . GLU A 1 568 ? 10.499 15.276 -22.419 1.00 77.25 568 GLU A N 1
ATOM 4438 C CA . GLU A 1 568 ? 10.203 13.839 -22.281 1.00 77.25 568 GLU A CA 1
ATOM 4439 C C . GLU A 1 568 ? 10.814 13.256 -20.993 1.00 77.25 568 GLU A C 1
ATOM 4441 O O . GLU A 1 568 ? 10.149 12.513 -20.266 1.00 77.25 568 GLU A O 1
ATOM 4446 N N . GLU A 1 569 ? 12.062 13.618 -20.682 1.00 76.81 569 GLU A N 1
ATOM 4447 C CA . GLU A 1 569 ? 12.761 13.176 -19.469 1.00 76.81 569 GLU A CA 1
ATOM 4448 C C . GLU A 1 569 ? 12.107 13.721 -18.199 1.00 76.81 569 GLU A C 1
ATOM 4450 O O . GLU A 1 569 ? 11.938 12.986 -17.222 1.00 76.81 569 GLU A O 1
ATOM 4455 N N . ARG A 1 570 ? 11.672 14.986 -18.226 1.00 78.25 570 ARG A N 1
ATOM 4456 C CA . ARG A 1 570 ? 10.933 15.599 -17.123 1.00 78.25 570 ARG A CA 1
ATOM 4457 C C . ARG A 1 570 ? 9.624 14.861 -16.840 1.00 78.25 570 ARG A C 1
ATOM 4459 O O . ARG A 1 570 ? 9.362 14.540 -15.683 1.00 78.25 570 ARG A O 1
ATOM 4466 N N . LYS A 1 571 ? 8.829 14.554 -17.870 1.00 80.62 571 LYS A N 1
ATOM 4467 C CA . LYS A 1 571 ? 7.565 13.811 -17.706 1.00 80.62 571 LYS A CA 1
ATOM 4468 C C . LYS A 1 571 ? 7.791 12.426 -17.109 1.00 80.62 571 LYS A C 1
ATOM 4470 O O . LYS A 1 571 ? 7.106 12.058 -16.160 1.00 80.62 571 LYS A O 1
ATOM 4475 N N . ARG A 1 572 ? 8.810 11.698 -17.582 1.00 76.19 572 ARG A N 1
ATOM 4476 C CA . ARG A 1 572 ? 9.185 10.391 -17.018 1.00 76.19 572 ARG A CA 1
ATOM 4477 C C . ARG A 1 572 ? 9.593 10.500 -15.543 1.00 76.19 572 ARG A C 1
ATOM 4479 O O . ARG A 1 572 ? 9.188 9.676 -14.729 1.00 76.19 572 ARG A O 1
ATOM 4486 N N . ALA A 1 573 ? 10.376 11.520 -15.188 1.00 72.62 573 ALA A N 1
ATOM 4487 C CA . ALA A 1 573 ? 10.788 11.759 -13.806 1.00 72.62 573 ALA A CA 1
ATOM 4488 C C . ALA A 1 573 ? 9.602 12.114 -12.887 1.00 72.62 573 ALA A C 1
ATOM 4490 O O . ALA A 1 573 ? 9.583 11.704 -11.725 1.00 72.62 573 ALA A O 1
ATOM 4491 N N . GLU A 1 574 ? 8.613 12.855 -13.395 1.00 77.62 574 GLU A N 1
ATOM 4492 C CA . GLU A 1 574 ? 7.374 13.170 -12.675 1.00 77.62 574 GLU A CA 1
ATOM 4493 C C . GLU A 1 574 ? 6.504 11.911 -12.474 1.00 77.62 574 GLU A C 1
ATOM 4495 O O . GLU A 1 574 ? 6.058 11.662 -11.354 1.00 77.62 574 GLU A O 1
ATOM 4500 N N . GLU A 1 575 ? 6.354 11.054 -13.490 1.00 74.31 575 GLU A N 1
ATOM 4501 C CA . GLU A 1 575 ? 5.633 9.771 -13.393 1.00 74.31 575 GLU A CA 1
ATOM 4502 C C . GLU A 1 575 ? 6.263 8.805 -12.370 1.00 74.31 575 GLU A C 1
ATOM 4504 O O . GLU A 1 575 ? 5.562 8.249 -11.520 1.00 74.31 575 GLU A O 1
ATOM 4509 N N . GLU A 1 576 ? 7.594 8.646 -12.383 1.00 68.50 576 GLU A N 1
ATOM 4510 C CA . GLU A 1 576 ? 8.321 7.830 -11.394 1.00 68.50 576 GLU A CA 1
ATOM 4511 C C . GLU A 1 576 ? 8.116 8.344 -9.958 1.00 68.50 576 GLU A C 1
ATOM 4513 O O . GLU A 1 576 ? 8.027 7.566 -9.001 1.00 68.50 576 GLU A O 1
ATOM 4518 N N . LYS A 1 577 ? 8.018 9.668 -9.792 1.00 66.44 577 LYS A N 1
ATOM 4519 C CA . LYS A 1 577 ? 7.795 10.303 -8.490 1.00 66.44 577 LYS A CA 1
ATOM 4520 C C . LYS A 1 577 ? 6.374 10.080 -7.980 1.00 66.44 577 LYS A C 1
ATOM 4522 O O . LYS A 1 577 ? 6.206 9.880 -6.776 1.00 66.44 577 LYS A O 1
ATOM 4527 N N . GLU A 1 578 ? 5.371 10.088 -8.857 1.00 69.31 578 GLU A N 1
ATOM 4528 C CA . GLU A 1 578 ? 3.994 9.739 -8.487 1.00 69.31 578 GLU A CA 1
ATOM 4529 C C . GLU A 1 578 ? 3.884 8.273 -8.045 1.00 69.31 578 GLU A C 1
ATOM 4531 O O . GLU A 1 578 ? 3.229 7.989 -7.041 1.00 69.31 578 GLU A O 1
ATOM 4536 N N . LEU A 1 579 ? 4.613 7.357 -8.693 1.00 62.31 579 LEU A N 1
ATOM 4537 C CA . LEU A 1 579 ? 4.685 5.954 -8.271 1.00 62.31 579 LEU A CA 1
ATOM 4538 C C . LEU A 1 579 ? 5.251 5.809 -6.843 1.00 62.31 579 LEU A C 1
ATOM 4540 O O . LEU A 1 579 ? 4.754 5.022 -6.039 1.00 62.31 579 LEU A O 1
ATOM 4544 N N . ALA A 1 580 ? 6.256 6.619 -6.494 1.00 56.44 580 ALA A N 1
ATOM 4545 C CA . ALA A 1 580 ? 6.922 6.586 -5.190 1.00 56.44 580 ALA A CA 1
ATOM 4546 C C . ALA A 1 580 ? 6.133 7.250 -4.039 1.00 56.44 580 ALA A C 1
ATOM 4548 O O . ALA A 1 580 ? 6.516 7.124 -2.869 1.00 56.44 580 ALA A O 1
ATOM 4549 N N . LYS A 1 581 ? 5.037 7.968 -4.324 1.00 57.41 581 LYS A N 1
ATOM 4550 C CA . LYS A 1 581 ? 4.169 8.571 -3.291 1.00 57.41 581 LYS A CA 1
ATOM 4551 C C . LYS A 1 581 ? 3.238 7.562 -2.615 1.00 57.41 581 LYS A C 1
ATOM 4553 O O . LYS A 1 581 ? 2.713 7.876 -1.548 1.00 57.41 581 LYS A O 1
ATOM 4558 N N . ILE A 1 582 ? 3.069 6.366 -3.178 1.00 56.00 582 ILE A N 1
ATOM 4559 C CA . ILE A 1 582 ? 2.227 5.309 -2.607 1.00 56.00 582 ILE A CA 1
ATOM 4560 C C . ILE A 1 582 ? 2.867 4.820 -1.281 1.00 56.00 582 ILE A C 1
ATOM 4562 O O . ILE A 1 582 ? 4.042 4.448 -1.282 1.00 56.00 582 ILE A O 1
ATOM 4566 N N . PRO A 1 583 ? 2.171 4.881 -0.126 1.00 40.78 583 PRO A N 1
ATOM 4567 C CA . PRO A 1 583 ? 2.736 4.484 1.167 1.00 40.78 583 PRO A CA 1
ATOM 4568 C C . PRO A 1 583 ? 2.887 2.958 1.301 1.00 40.78 583 PRO A C 1
ATOM 4570 O O . PRO A 1 583 ? 1.931 2.223 1.077 1.00 40.78 583 PRO A O 1
ATOM 4573 N N . GLU A 1 584 ? 4.048 2.490 1.773 1.00 40.81 584 GLU A N 1
ATOM 4574 C CA . GLU A 1 584 ? 4.365 1.076 2.086 1.00 40.81 584 GLU A CA 1
ATOM 4575 C C . GLU A 1 584 ? 3.669 0.533 3.359 1.00 40.81 584 GLU A C 1
ATOM 4577 O O . GLU A 1 584 ? 4.185 -0.346 4.045 1.00 40.81 584 GLU A O 1
ATOM 4582 N N . THR A 1 585 ? 2.492 1.039 3.728 1.00 34.81 585 THR A N 1
ATOM 4583 C CA . THR A 1 585 ? 1.705 0.492 4.849 1.00 34.81 585 THR A CA 1
ATOM 4584 C C . THR A 1 585 ? 0.482 -0.250 4.339 1.00 34.81 585 THR A C 1
ATOM 4586 O O . THR A 1 585 ? -0.644 0.060 4.702 1.00 34.81 585 THR A O 1
ATOM 4589 N N . THR A 1 586 ? 0.720 -1.245 3.493 1.00 37.25 586 THR A N 1
ATOM 4590 C CA . THR A 1 586 ? 0.004 -2.524 3.534 1.00 37.25 586 THR A CA 1
ATOM 4591 C C . THR A 1 586 ? 1.017 -3.586 3.121 1.00 37.25 586 THR A C 1
ATOM 4593 O O . THR A 1 586 ? 1.620 -3.485 2.061 1.00 37.25 586 THR A O 1
ATOM 4596 N N . SER A 1 587 ? 1.278 -4.512 4.044 1.00 34.47 587 SER A N 1
ATOM 4597 C CA . SER A 1 587 ? 2.267 -5.594 3.988 1.00 34.47 587 SER A CA 1
ATOM 4598 C C . SER A 1 587 ? 2.478 -6.181 2.586 1.00 34.47 587 SER A C 1
ATOM 4600 O O . SER A 1 587 ? 1.556 -6.769 2.026 1.00 34.47 587 SER A O 1
ATOM 4602 N N . CYS A 1 588 ? 3.703 -6.070 2.070 1.00 32.38 588 CYS A N 1
ATOM 4603 C CA . CYS A 1 588 ? 4.180 -6.815 0.906 1.00 32.38 588 CYS A CA 1
ATOM 4604 C C . CYS A 1 588 ? 4.617 -8.233 1.309 1.00 32.38 588 CYS A C 1
ATOM 4606 O O . CYS A 1 588 ? 5.132 -8.422 2.410 1.00 32.38 588 CYS A O 1
ATOM 4608 N N . ASP A 1 589 ? 4.516 -9.177 0.376 1.00 32.53 589 ASP A N 1
ATOM 4609 C CA . ASP A 1 589 ? 5.531 -10.218 0.184 1.00 32.53 589 ASP A CA 1
ATOM 4610 C C . ASP A 1 589 ? 6.089 -10.000 -1.238 1.00 32.53 589 ASP A C 1
ATOM 4612 O O . ASP A 1 589 ? 5.316 -9.907 -2.192 1.00 32.53 589 ASP A O 1
ATOM 4616 N N . CYS A 1 590 ? 7.406 -9.806 -1.373 1.00 33.31 590 CYS A N 1
ATOM 4617 C CA . CYS A 1 590 ? 8.100 -9.457 -2.629 1.00 33.31 590 CYS A CA 1
ATOM 4618 C C . CYS A 1 590 ? 8.695 -10.714 -3.295 1.00 33.31 590 CYS A C 1
ATOM 4620 O O . CYS A 1 590 ? 9.105 -11.621 -2.578 1.00 33.31 590 CYS A O 1
ATOM 4622 N N . ALA A 1 591 ? 8.990 -10.823 -4.593 1.00 44.06 591 ALA A N 1
ATOM 4623 C CA . ALA A 1 591 ? 8.578 -10.250 -5.888 1.00 44.06 591 ALA A CA 1
ATOM 4624 C C . ALA A 1 591 ? 9.520 -10.922 -6.922 1.00 44.06 591 ALA A C 1
ATOM 4626 O O . ALA A 1 591 ? 10.641 -11.252 -6.543 1.00 44.06 591 ALA A O 1
ATOM 4627 N N . ASP A 1 592 ? 9.147 -11.091 -8.202 1.00 32.06 592 ASP A N 1
ATOM 4628 C CA . ASP A 1 592 ? 10.161 -11.279 -9.268 1.00 32.06 592 ASP A CA 1
ATOM 4629 C C . ASP A 1 592 ? 9.628 -11.023 -10.702 1.00 32.06 592 ASP A C 1
ATOM 4631 O O . ASP A 1 592 ? 9.401 -11.990 -11.427 1.00 32.06 592 ASP A O 1
ATOM 4635 N N . ARG A 1 593 ? 9.482 -9.728 -11.103 1.00 36.78 593 ARG A N 1
ATOM 4636 C CA . ARG A 1 593 ? 9.694 -9.103 -12.463 1.00 36.78 593 ARG A CA 1
ATOM 4637 C C . ARG A 1 593 ? 8.687 -8.004 -12.896 1.00 36.78 593 ARG A C 1
ATOM 4639 O O . ARG A 1 593 ? 7.822 -8.183 -13.746 1.00 36.78 593 ARG A O 1
ATOM 4646 N N . GLU A 1 594 ? 8.893 -6.784 -12.410 1.00 47.28 594 GLU A N 1
ATOM 4647 C CA . GLU A 1 594 ? 7.853 -5.772 -12.140 1.00 47.28 594 GLU A CA 1
ATOM 4648 C C . GLU A 1 594 ? 7.061 -5.061 -13.264 1.00 47.28 594 GLU A C 1
ATOM 4650 O O . GLU A 1 594 ? 5.992 -4.546 -12.935 1.00 47.28 594 GLU A O 1
ATOM 4655 N N . MET A 1 595 ? 7.429 -5.003 -14.552 1.00 34.94 595 MET A N 1
ATOM 4656 C CA . MET A 1 595 ? 6.594 -4.209 -15.498 1.00 34.94 595 MET A CA 1
ATOM 4657 C C . MET A 1 595 ? 5.438 -4.995 -16.145 1.00 34.94 595 MET A C 1
ATOM 4659 O O . MET A 1 595 ? 4.407 -4.421 -16.475 1.00 34.94 595 MET A O 1
ATOM 4663 N N . ASP A 1 596 ? 5.568 -6.317 -16.249 1.00 43.56 596 ASP A N 1
ATOM 4664 C CA . ASP A 1 596 ? 4.480 -7.233 -16.645 1.00 43.56 596 ASP A CA 1
ATOM 4665 C C . ASP A 1 596 ? 3.803 -7.841 -15.393 1.00 43.56 596 ASP A C 1
ATOM 4667 O O . ASP A 1 596 ? 2.675 -8.329 -15.421 1.00 43.56 596 ASP A O 1
ATOM 4671 N N . GLN A 1 597 ? 4.494 -7.763 -14.252 1.00 38.97 597 GLN A N 1
ATOM 4672 C CA . GLN A 1 597 ? 4.132 -8.443 -13.019 1.00 38.97 597 GLN A CA 1
ATOM 4673 C C . GLN A 1 597 ? 3.379 -7.569 -12.026 1.00 38.97 597 GLN A C 1
ATOM 4675 O O . GLN A 1 597 ? 2.499 -8.096 -11.380 1.00 38.97 597 GLN A O 1
ATOM 4680 N N . SER A 1 598 ? 3.583 -6.249 -11.967 1.00 43.00 598 SER A N 1
ATOM 4681 C CA . SER A 1 598 ? 2.736 -5.379 -11.127 1.00 43.00 598 SER A CA 1
ATOM 4682 C C . SER A 1 598 ? 1.308 -5.229 -11.676 1.00 43.00 598 SER A C 1
ATOM 4684 O O . SER A 1 598 ? 0.352 -5.115 -10.907 1.00 43.00 598 SER A O 1
ATOM 4686 N N . LEU A 1 599 ? 1.145 -5.280 -13.005 1.00 43.97 599 LEU A N 1
ATOM 4687 C CA . LEU A 1 599 ? -0.159 -5.370 -13.669 1.00 43.97 599 LEU A CA 1
ATOM 4688 C C . LEU A 1 599 ? -0.770 -6.762 -13.478 1.00 43.97 599 LEU A C 1
ATOM 4690 O O . LEU A 1 599 ? -1.912 -6.843 -13.036 1.00 43.97 599 LEU A O 1
ATOM 4694 N N . ARG A 1 600 ? -0.004 -7.848 -13.680 1.00 42.09 600 ARG A N 1
ATOM 4695 C CA . ARG A 1 600 ? -0.480 -9.212 -13.384 1.00 42.09 600 ARG A CA 1
ATOM 4696 C C . ARG A 1 600 ? -0.780 -9.454 -11.916 1.00 42.09 600 ARG A C 1
ATOM 4698 O O . ARG A 1 600 ? -1.734 -10.147 -11.633 1.00 42.09 600 ARG A O 1
ATOM 4705 N N . GLU A 1 601 ? -0.016 -8.924 -10.974 1.00 43.62 601 GLU A N 1
ATOM 4706 C CA . GLU A 1 601 ? -0.223 -9.116 -9.533 1.00 43.62 601 GLU A CA 1
ATOM 4707 C C . GLU A 1 601 ? -1.425 -8.306 -9.048 1.00 43.62 601 GLU A C 1
ATOM 4709 O O . GLU A 1 601 ? -2.190 -8.797 -8.222 1.00 43.62 601 GLU A O 1
ATOM 4714 N N . LYS A 1 602 ? -1.678 -7.121 -9.622 1.00 48.75 602 LYS A N 1
ATOM 4715 C CA . LYS A 1 602 ? -2.942 -6.393 -9.422 1.00 48.75 602 LYS A CA 1
ATOM 4716 C C . LYS A 1 602 ? -4.129 -7.116 -10.059 1.00 48.75 602 LYS A C 1
ATOM 4718 O O . LYS A 1 602 ? -5.173 -7.214 -9.418 1.00 48.75 602 LYS A O 1
ATOM 4723 N N . GLU A 1 603 ? -3.984 -7.651 -11.272 1.00 50.09 603 GLU A N 1
ATOM 4724 C CA . GLU A 1 603 ? -5.016 -8.462 -11.935 1.00 50.09 603 GLU A CA 1
ATOM 4725 C C . GLU A 1 603 ? -5.295 -9.764 -11.175 1.00 50.09 603 GLU A C 1
ATOM 4727 O O . GLU A 1 603 ? -6.454 -10.120 -10.979 1.00 50.09 603 GLU A O 1
ATOM 4732 N N . VAL A 1 604 ? -4.257 -10.445 -10.685 1.00 53.94 604 VAL A N 1
ATOM 4733 C CA . VAL A 1 604 ? -4.336 -11.693 -9.915 1.00 53.94 604 VAL A CA 1
ATOM 4734 C C . VAL A 1 604 ? -4.881 -11.430 -8.514 1.00 53.94 604 VAL A C 1
ATOM 4736 O O . VAL A 1 604 ? -5.743 -12.175 -8.075 1.00 53.94 604 VAL A O 1
ATOM 4739 N N . SER A 1 605 ? -4.483 -10.354 -7.832 1.00 53.69 605 SER A N 1
ATOM 4740 C CA . SER A 1 605 ? -5.063 -9.951 -6.539 1.00 53.69 605 SER A CA 1
ATOM 4741 C C . SER A 1 605 ? -6.534 -9.545 -6.679 1.00 53.69 605 SER A C 1
ATOM 4743 O O . SER A 1 605 ? -7.380 -9.994 -5.909 1.00 53.69 605 SER A O 1
ATOM 4745 N N . SER A 1 606 ? -6.878 -8.785 -7.725 1.00 56.09 606 SER A N 1
ATOM 4746 C CA . SER A 1 606 ? -8.270 -8.476 -8.074 1.00 56.09 606 SER A CA 1
ATOM 4747 C C . SER A 1 606 ? -9.061 -9.729 -8.469 1.00 56.09 606 SER A C 1
ATOM 4749 O O . SER A 1 606 ? -10.251 -9.817 -8.182 1.00 56.09 606 SER A O 1
ATOM 4751 N N . SER A 1 607 ? -8.424 -10.711 -9.117 1.00 61.16 607 SER A N 1
ATOM 4752 C CA . SER A 1 607 ? -8.991 -12.035 -9.413 1.00 61.16 607 SER A CA 1
ATOM 4753 C C . SER A 1 607 ? -9.236 -12.849 -8.158 1.00 61.16 607 SER A C 1
ATOM 4755 O O . SER A 1 607 ? -10.354 -13.304 -7.975 1.00 61.16 607 SER A O 1
ATOM 4757 N N . ILE A 1 608 ? -8.281 -12.926 -7.235 1.00 65.19 608 ILE A N 1
ATOM 4758 C CA . ILE A 1 608 ? -8.443 -13.624 -5.956 1.00 65.19 608 ILE A CA 1
ATOM 4759 C C . ILE A 1 608 ? -9.536 -12.958 -5.115 1.00 65.19 608 ILE A C 1
ATOM 4761 O O . ILE A 1 608 ? -10.442 -13.638 -4.655 1.00 65.19 608 ILE A O 1
ATOM 4765 N N . ALA A 1 609 ? -9.518 -11.630 -4.968 1.00 66.69 609 ALA A N 1
ATOM 4766 C CA . ALA A 1 609 ? -10.540 -10.904 -4.215 1.00 66.69 609 ALA A CA 1
ATOM 4767 C C . ALA A 1 609 ? -11.938 -11.049 -4.841 1.00 66.69 609 ALA A C 1
ATOM 4769 O O . ALA A 1 609 ? -12.933 -11.171 -4.126 1.00 66.69 609 ALA A O 1
ATOM 4770 N N . PHE A 1 610 ? -12.023 -11.055 -6.175 1.00 70.50 610 PHE A N 1
ATOM 4771 C CA . PHE A 1 610 ? -13.271 -11.293 -6.894 1.00 70.50 610 PHE A CA 1
ATOM 4772 C C . PHE A 1 610 ? -13.735 -12.746 -6.782 1.00 70.50 610 PHE A C 1
ATOM 4774 O O . PHE A 1 610 ? -14.921 -12.972 -6.575 1.00 70.50 610 PHE A O 1
ATOM 4781 N N . GLU A 1 611 ? -12.836 -13.726 -6.881 1.00 69.00 611 GLU A N 1
ATOM 4782 C CA . GLU A 1 611 ? -13.142 -15.144 -6.684 1.00 69.00 611 GLU A CA 1
ATOM 4783 C C . GLU A 1 611 ? -13.575 -15.425 -5.249 1.00 69.00 611 GLU A C 1
ATOM 4785 O O . GLU A 1 611 ? -14.538 -16.157 -5.055 1.00 69.00 611 GLU A O 1
ATOM 4790 N N . ASP A 1 612 ? -12.957 -14.788 -4.256 1.00 64.69 612 ASP A N 1
ATOM 4791 C CA . ASP A 1 612 ? -13.372 -14.864 -2.857 1.00 64.69 612 ASP A CA 1
ATOM 4792 C C . ASP A 1 612 ? -14.738 -14.205 -2.644 1.00 64.69 612 ASP A C 1
ATOM 4794 O O . ASP A 1 612 ? -15.606 -14.786 -1.994 1.00 64.69 612 ASP A O 1
ATOM 4798 N N . ALA A 1 613 ? -14.984 -13.024 -3.220 1.00 68.38 613 ALA A N 1
ATOM 4799 C CA . ALA A 1 613 ? -16.293 -12.373 -3.167 1.00 68.38 613 ALA A CA 1
ATOM 4800 C C . ALA A 1 613 ? -17.380 -13.221 -3.852 1.00 68.38 613 ALA A C 1
ATOM 4802 O O . ALA A 1 613 ? -18.461 -13.417 -3.293 1.00 68.38 613 ALA A O 1
ATOM 4803 N N . LEU A 1 614 ? -17.075 -13.779 -5.026 1.00 73.31 614 LEU A N 1
ATOM 4804 C CA . LEU A 1 614 ? -17.957 -14.665 -5.780 1.00 73.31 614 LEU A CA 1
ATOM 4805 C C . LEU A 1 614 ? -18.205 -15.965 -5.015 1.00 73.31 614 LEU A C 1
ATOM 4807 O O . LEU A 1 614 ? -19.349 -16.393 -4.908 1.00 73.31 614 LEU A O 1
ATOM 4811 N N . HIS A 1 615 ? -17.175 -16.579 -4.436 1.00 64.50 615 HIS A N 1
ATOM 4812 C CA . HIS A 1 615 ? -17.319 -17.753 -3.582 1.00 64.50 615 HIS A CA 1
ATOM 4813 C C . HIS A 1 615 ? -18.173 -17.437 -2.356 1.00 64.50 615 HIS A C 1
ATOM 4815 O O . HIS A 1 615 ? -19.080 -18.201 -2.055 1.00 64.50 615 HIS A O 1
ATOM 4821 N N . ASN A 1 616 ? -17.978 -16.298 -1.696 1.00 65.31 616 ASN A N 1
ATOM 4822 C CA . ASN A 1 616 ? -18.794 -15.899 -0.549 1.00 65.31 616 ASN A CA 1
ATOM 4823 C C . ASN A 1 616 ? -20.267 -15.647 -0.920 1.00 65.31 616 ASN A C 1
ATOM 4825 O O . ASN A 1 616 ? -21.149 -15.845 -0.085 1.00 65.31 616 ASN A O 1
ATOM 4829 N N . GLN A 1 617 ? -20.544 -15.237 -2.162 1.00 68.88 617 GLN A N 1
ATOM 4830 C CA . GLN A 1 617 ? -21.899 -14.968 -2.647 1.00 68.88 617 GLN A CA 1
ATOM 4831 C C . GLN A 1 617 ? -22.594 -16.207 -3.242 1.00 68.88 617 GLN A C 1
ATOM 4833 O O . GLN A 1 617 ? -23.804 -16.365 -3.092 1.00 68.88 617 GLN A O 1
ATOM 4838 N N . VAL A 1 618 ? -21.845 -17.092 -3.907 1.00 68.88 618 VAL A N 1
ATOM 4839 C CA . VAL A 1 618 ? -22.360 -18.294 -4.590 1.00 68.88 618 VAL A CA 1
ATOM 4840 C C . VAL A 1 618 ? -22.341 -19.516 -3.667 1.00 68.88 618 VAL A C 1
ATOM 4842 O O . VAL A 1 618 ? -23.305 -20.283 -3.638 1.00 68.88 618 VAL A O 1
ATOM 4845 N N . TYR A 1 619 ? -21.276 -19.703 -2.882 1.00 49.69 619 TYR A N 1
ATOM 4846 C CA . TYR A 1 619 ? -21.170 -20.779 -1.898 1.00 49.69 619 TYR A CA 1
ATOM 4847 C C . TYR A 1 619 ? -21.739 -20.341 -0.551 1.00 49.69 619 TYR A C 1
ATOM 4849 O O . TYR A 1 619 ? -21.030 -20.015 0.400 1.00 49.69 619 TYR A O 1
ATOM 4857 N N . VAL A 1 620 ? -23.060 -20.441 -0.432 1.00 52.38 620 VAL A N 1
ATOM 4858 C CA . VAL A 1 620 ? -23.718 -20.438 0.876 1.00 52.38 620 VAL A CA 1
ATOM 4859 C C . VAL A 1 620 ? -23.417 -21.773 1.559 1.00 52.38 620 VAL A C 1
ATOM 4861 O O . VAL A 1 620 ? -23.883 -22.834 1.136 1.00 52.38 620 VAL A O 1
ATOM 4864 N N . LYS A 1 621 ? -22.586 -21.735 2.604 1.00 46.25 621 LYS A N 1
ATOM 4865 C CA . LYS A 1 621 ? -22.116 -22.927 3.321 1.00 46.25 621 LYS A CA 1
ATOM 4866 C C . LYS A 1 621 ? -23.304 -23.727 3.874 1.00 46.25 621 LYS A C 1
ATOM 4868 O O . LYS A 1 621 ? -23.990 -23.269 4.786 1.00 46.25 621 LYS A O 1
ATOM 4873 N N . ARG A 1 622 ? -23.509 -24.955 3.382 1.00 46.06 622 ARG A N 1
ATOM 4874 C CA . ARG A 1 622 ? -24.218 -25.980 4.162 1.00 46.06 622 ARG A CA 1
ATOM 4875 C C . ARG A 1 622 ? -23.269 -26.440 5.262 1.00 46.06 622 ARG A C 1
ATOM 4877 O O . ARG A 1 622 ? -22.137 -26.832 4.989 1.00 46.06 622 ARG A O 1
ATOM 4884 N N . ILE A 1 623 ? -23.707 -26.284 6.502 1.00 42.50 623 ILE A N 1
ATOM 4885 C CA . ILE A 1 623 ? -22.930 -26.600 7.698 1.00 42.50 623 ILE A CA 1
ATOM 4886 C C . ILE A 1 623 ? -22.712 -28.116 7.726 1.00 42.50 623 ILE A C 1
ATOM 4888 O O . ILE A 1 623 ? -23.693 -28.823 7.891 1.00 42.50 623 ILE A O 1
ATOM 4892 N N . ASP A 1 624 ? -21.469 -28.583 7.513 1.00 37.09 624 ASP A N 1
ATOM 4893 C CA . ASP A 1 624 ? -20.838 -29.674 8.282 1.00 37.09 624 ASP A CA 1
ATOM 4894 C C . ASP A 1 624 ? -19.335 -29.924 7.939 1.00 37.09 624 ASP A C 1
ATOM 4896 O O . ASP A 1 624 ? -18.938 -30.015 6.783 1.00 37.09 624 ASP A O 1
ATOM 4900 N N . ALA A 1 625 ? -18.528 -30.044 9.012 1.00 36.28 625 ALA A N 1
ATOM 4901 C CA . ALA A 1 625 ? -17.232 -30.741 9.233 1.00 36.28 625 ALA A CA 1
ATOM 4902 C C . ALA A 1 625 ? -15.872 -30.407 8.513 1.00 36.28 625 ALA A C 1
ATOM 4904 O O . ALA A 1 625 ? -15.646 -30.762 7.367 1.00 36.28 625 ALA A O 1
ATOM 4905 N N . ARG A 1 626 ? -14.919 -29.853 9.317 1.00 39.22 626 ARG A N 1
ATOM 4906 C CA . ARG A 1 626 ? -13.479 -30.209 9.638 1.00 39.22 626 ARG A CA 1
ATOM 4907 C C . ARG A 1 626 ? -12.535 -30.746 8.515 1.00 39.22 626 ARG A C 1
ATOM 4909 O O . ARG A 1 626 ? -12.923 -31.652 7.805 1.00 39.22 626 ARG A O 1
ATOM 4916 N N . ARG A 1 627 ? -11.232 -30.398 8.355 1.00 35.09 627 ARG A N 1
ATOM 4917 C CA . ARG A 1 627 ? -10.060 -30.289 9.285 1.00 35.09 627 ARG A CA 1
ATOM 4918 C C . ARG A 1 627 ? -8.804 -29.747 8.519 1.00 35.09 627 ARG A C 1
ATOM 4920 O O . ARG A 1 627 ? -8.687 -30.003 7.328 1.00 35.09 627 ARG A O 1
ATOM 4927 N N . ARG A 1 628 ? -7.862 -29.066 9.201 1.00 36.22 628 ARG A N 1
ATOM 4928 C CA . ARG A 1 628 ? -6.576 -28.485 8.699 1.00 36.22 628 ARG A CA 1
ATOM 4929 C C . ARG A 1 628 ? -5.362 -29.438 8.855 1.00 36.22 628 ARG A C 1
ATOM 4931 O O . ARG A 1 628 ? -5.384 -30.275 9.756 1.00 36.22 628 ARG A O 1
ATOM 4938 N N . ARG A 1 629 ? -4.293 -29.240 8.057 1.00 34.19 629 ARG A N 1
ATOM 4939 C CA . ARG A 1 629 ? -2.905 -29.728 8.279 1.00 34.19 629 ARG A CA 1
ATOM 4940 C C . ARG A 1 629 ? -1.889 -28.574 8.205 1.00 34.19 629 ARG A C 1
ATOM 4942 O O . ARG A 1 629 ? -2.166 -27.573 7.554 1.00 34.19 629 ARG A O 1
ATOM 4949 N N . ASP A 1 630 ? -0.775 -28.772 8.906 1.00 33.19 630 ASP A N 1
ATOM 4950 C CA . ASP A 1 630 ? 0.296 -27.843 9.298 1.00 33.19 630 ASP A CA 1
ATOM 4951 C C . ASP A 1 630 ? 1.593 -28.125 8.498 1.00 33.19 630 ASP A C 1
ATOM 4953 O O . ASP A 1 630 ? 1.813 -29.276 8.113 1.00 33.19 630 ASP A O 1
ATOM 4957 N N . THR A 1 631 ? 2.436 -27.117 8.238 1.00 32.12 631 THR A N 1
ATOM 4958 C CA . THR A 1 631 ? 3.696 -27.242 7.464 1.00 32.12 631 THR A CA 1
ATOM 4959 C C . THR A 1 631 ? 4.814 -26.410 8.093 1.00 32.12 631 THR A C 1
ATOM 4961 O O . THR A 1 631 ? 4.885 -25.199 7.892 1.00 32.12 631 THR A O 1
ATOM 4964 N N . SER A 1 632 ? 5.706 -27.073 8.826 1.00 36.19 632 SER A N 1
ATOM 4965 C CA . SER A 1 632 ? 6.770 -26.469 9.640 1.00 36.19 632 SER A CA 1
ATOM 4966 C C . SER A 1 632 ? 8.198 -26.896 9.241 1.00 36.19 632 SER A C 1
ATOM 4968 O O . SER A 1 632 ? 9.107 -26.828 10.057 1.00 36.19 632 SER A O 1
ATOM 4970 N N . GLU A 1 633 ? 8.449 -27.267 7.979 1.00 38.38 633 GLU A N 1
ATOM 4971 C CA . GLU A 1 633 ? 9.761 -27.808 7.543 1.00 38.38 633 GLU A CA 1
ATOM 4972 C C . GLU A 1 633 ? 10.610 -26.914 6.607 1.00 38.38 633 GLU A C 1
ATOM 4974 O O . GLU A 1 633 ? 11.634 -27.361 6.102 1.00 38.38 633 GLU A O 1
ATOM 4979 N N . ILE A 1 634 ? 10.264 -25.639 6.378 1.00 38.97 634 ILE A N 1
ATOM 4980 C CA . ILE A 1 634 ? 10.958 -24.801 5.362 1.00 38.97 634 ILE A CA 1
ATOM 4981 C C . ILE A 1 634 ? 11.844 -23.686 5.972 1.00 38.97 634 ILE A C 1
ATOM 4983 O O . ILE A 1 634 ? 12.464 -22.907 5.254 1.00 38.97 634 ILE A O 1
ATOM 4987 N N . PHE A 1 635 ? 11.993 -23.618 7.300 1.00 33.97 635 PHE A N 1
ATOM 4988 C CA . PHE A 1 635 ? 12.708 -22.510 7.968 1.00 33.97 635 PHE A CA 1
ATOM 4989 C C . PHE A 1 635 ? 14.196 -22.754 8.302 1.00 33.97 635 PHE A C 1
ATOM 4991 O O . PHE A 1 635 ? 14.864 -21.852 8.808 1.00 33.97 635 PHE A O 1
ATOM 4998 N N . GLU A 1 636 ? 14.757 -23.925 7.991 1.00 32.97 636 GLU A N 1
ATOM 4999 C CA . GLU A 1 636 ? 16.132 -24.285 8.399 1.00 32.97 636 GLU A CA 1
ATOM 5000 C C . GLU A 1 636 ? 17.224 -24.024 7.340 1.00 32.97 636 GLU A C 1
ATOM 5002 O O . GLU A 1 636 ? 18.412 -24.086 7.653 1.00 32.97 636 GLU A O 1
ATOM 5007 N N . ILE A 1 637 ? 16.878 -23.667 6.097 1.00 36.50 637 ILE A N 1
ATOM 5008 C CA . ILE A 1 637 ? 17.869 -23.593 4.998 1.00 36.50 637 ILE A CA 1
ATOM 5009 C C . ILE A 1 637 ? 18.398 -22.163 4.740 1.00 36.50 637 ILE A C 1
ATOM 5011 O O . ILE A 1 637 ? 19.457 -21.991 4.138 1.00 36.50 637 ILE A O 1
ATOM 5015 N N . ILE A 1 638 ? 17.749 -21.118 5.267 1.00 37.41 638 ILE A N 1
ATOM 5016 C CA . ILE A 1 638 ? 18.061 -19.710 4.924 1.00 37.41 638 ILE A CA 1
ATOM 5017 C C . ILE A 1 638 ? 19.124 -19.072 5.853 1.00 37.41 638 ILE A C 1
ATOM 5019 O O . ILE A 1 638 ? 19.617 -17.979 5.600 1.00 37.41 638 ILE A O 1
ATOM 5023 N N . LYS A 1 639 ? 19.590 -19.775 6.894 1.00 31.58 639 LYS A N 1
ATOM 5024 C CA . LYS A 1 639 ? 20.552 -19.242 7.887 1.00 31.58 639 LYS A CA 1
ATOM 5025 C C . LYS A 1 639 ? 22.040 -19.284 7.494 1.00 31.58 639 LYS A C 1
ATOM 5027 O O . LYS A 1 639 ? 22.895 -19.018 8.335 1.00 31.58 639 LYS A O 1
ATOM 5032 N N . LYS A 1 640 ? 22.396 -19.610 6.248 1.00 34.94 640 LYS A N 1
ATOM 5033 C CA . LYS A 1 640 ? 23.805 -19.706 5.818 1.00 34.94 640 LYS A CA 1
ATOM 5034 C C . LYS A 1 640 ? 24.057 -18.996 4.495 1.00 34.94 640 LYS A C 1
ATOM 5036 O O . LYS A 1 640 ? 24.203 -19.659 3.473 1.00 34.94 640 LYS A O 1
ATOM 5041 N N . ARG A 1 641 ? 24.155 -17.665 4.530 1.00 31.17 641 ARG A N 1
ATOM 5042 C CA . ARG A 1 641 ? 25.027 -16.847 3.661 1.00 31.17 641 ARG A CA 1
ATOM 5043 C C . ARG A 1 641 ? 24.806 -15.375 3.981 1.00 31.17 641 ARG A C 1
ATOM 5045 O O . ARG A 1 641 ? 24.136 -14.663 3.250 1.00 31.17 641 ARG A O 1
ATOM 5052 N N . ASP A 1 642 ? 25.393 -14.944 5.085 1.00 28.72 642 ASP A N 1
ATOM 5053 C CA . ASP A 1 642 ? 25.598 -13.526 5.332 1.00 28.72 642 ASP A CA 1
ATOM 5054 C C . ASP A 1 642 ? 26.972 -13.377 5.982 1.00 28.72 642 ASP A C 1
ATOM 5056 O O . ASP A 1 642 ? 27.163 -13.807 7.117 1.00 28.72 642 ASP A O 1
ATOM 5060 N N . HIS A 1 643 ? 27.964 -12.923 5.209 1.00 29.23 643 HIS A N 1
ATOM 5061 C CA . HIS A 1 643 ? 29.059 -12.095 5.712 1.00 29.23 643 HIS A CA 1
ATOM 5062 C C . HIS A 1 643 ? 30.009 -11.619 4.602 1.00 29.23 643 HIS A C 1
ATOM 5064 O O . HIS A 1 643 ? 30.494 -12.392 3.783 1.00 29.23 643 HIS A O 1
ATOM 5070 N N . SER A 1 644 ? 30.350 -10.337 4.752 1.00 27.94 644 SER A N 1
ATOM 5071 C CA . SER A 1 644 ? 31.590 -9.646 4.383 1.00 27.94 644 SER A CA 1
ATOM 5072 C C . SER A 1 644 ? 31.613 -8.874 3.062 1.00 27.94 644 SER A C 1
ATOM 5074 O O . SER A 1 644 ? 31.954 -9.418 2.017 1.00 27.94 644 SER A O 1
ATOM 5076 N N . TYR A 1 645 ? 31.425 -7.553 3.161 1.00 25.66 645 TYR A N 1
ATOM 5077 C CA . TYR A 1 645 ? 32.395 -6.612 2.593 1.00 25.66 645 TYR A CA 1
ATOM 5078 C C . TYR A 1 645 ? 32.339 -5.263 3.332 1.00 25.66 645 TYR A C 1
ATOM 5080 O O . TYR A 1 645 ? 31.415 -4.473 3.157 1.00 25.66 645 TYR A O 1
ATOM 5088 N N . TYR A 1 646 ? 33.325 -5.024 4.198 1.00 28.91 646 TYR A N 1
ATOM 5089 C CA . TYR A 1 646 ? 33.656 -3.696 4.720 1.00 28.91 646 TYR A CA 1
ATOM 5090 C C . TYR A 1 646 ? 34.410 -2.940 3.617 1.00 28.91 646 TYR A C 1
ATOM 5092 O O . TYR A 1 646 ? 35.354 -3.485 3.049 1.00 28.91 646 TYR A O 1
ATOM 5100 N N . SER A 1 647 ? 34.037 -1.693 3.329 1.00 28.84 647 SER A N 1
ATOM 5101 C CA . SER A 1 647 ? 34.875 -0.792 2.533 1.00 28.84 647 SER A CA 1
ATOM 5102 C C . SER A 1 647 ? 34.879 0.606 3.146 1.00 28.84 647 SER A C 1
ATOM 5104 O O . SER A 1 647 ? 33.856 1.119 3.604 1.00 28.84 647 SER A O 1
ATOM 5106 N N . GLU A 1 648 ? 36.089 1.142 3.227 1.00 28.31 648 GLU A N 1
ATOM 5107 C CA . GLU A 1 648 ? 36.532 2.315 3.966 1.00 28.31 648 GLU A CA 1
ATOM 5108 C C . GLU A 1 648 ? 35.889 3.623 3.475 1.00 28.31 648 GLU A C 1
ATOM 5110 O O . GLU A 1 648 ? 35.665 3.845 2.285 1.00 28.31 648 GLU A O 1
ATOM 5115 N N . LYS A 1 649 ? 35.596 4.524 4.421 1.00 31.25 649 LYS A N 1
ATOM 5116 C CA . LYS A 1 649 ? 35.107 5.883 4.154 1.00 31.25 649 LYS A CA 1
ATOM 5117 C C . LYS A 1 649 ? 36.280 6.785 3.747 1.00 31.25 649 LYS A C 1
ATOM 5119 O O . LYS A 1 649 ? 36.966 7.320 4.611 1.00 31.25 649 LYS A O 1
ATOM 5124 N N . GLU A 1 650 ? 36.452 7.020 2.450 1.00 37.09 650 GLU A N 1
ATOM 5125 C CA . GLU A 1 650 ? 37.204 8.174 1.937 1.00 37.09 650 GLU A CA 1
ATOM 5126 C C . GLU A 1 650 ? 36.327 9.439 1.972 1.00 37.09 650 GLU A C 1
ATOM 5128 O O . GLU A 1 650 ? 35.164 9.426 1.552 1.00 37.09 650 GLU A O 1
ATOM 5133 N N . SER A 1 651 ? 36.874 10.546 2.482 1.00 38.84 651 SER A N 1
ATOM 5134 C CA . SER A 1 651 ? 36.210 11.851 2.498 1.00 38.84 651 SER A CA 1
ATOM 5135 C C . SER A 1 651 ? 36.198 12.465 1.092 1.00 38.84 651 SER A C 1
ATOM 5137 O O . SER A 1 651 ? 37.233 12.660 0.454 1.00 38.84 651 SER A O 1
ATOM 5139 N N . THR A 1 652 ? 35.010 12.772 0.571 1.00 51.00 652 THR A N 1
ATOM 5140 C CA . THR A 1 652 ? 34.842 13.338 -0.774 1.00 51.00 652 THR A CA 1
ATOM 5141 C C . THR A 1 652 ? 34.643 14.846 -0.730 1.00 51.00 652 THR A C 1
ATOM 5143 O O . THR A 1 652 ? 33.515 15.318 -0.751 1.00 51.00 652 THR A O 1
ATOM 5146 N N . ALA A 1 653 ? 35.740 15.603 -0.702 1.00 62.97 653 ALA A N 1
ATOM 5147 C CA . ALA A 1 653 ? 35.711 17.020 -1.068 1.00 62.97 653 ALA A CA 1
ATOM 5148 C C . ALA A 1 653 ? 35.398 17.191 -2.572 1.00 62.97 653 ALA A C 1
ATOM 5150 O O . ALA A 1 653 ? 35.690 16.291 -3.368 1.00 62.97 653 ALA A O 1
ATOM 5151 N N . ASP A 1 654 ? 34.833 18.342 -2.958 1.00 77.94 654 ASP A N 1
ATOM 5152 C CA . ASP A 1 654 ? 34.581 18.702 -4.360 1.00 77.94 654 ASP A CA 1
ATOM 5153 C C . ASP A 1 654 ? 35.863 18.544 -5.203 1.00 77.94 654 ASP A C 1
ATOM 5155 O O . ASP A 1 654 ? 36.917 19.089 -4.869 1.00 77.94 654 ASP A O 1
ATOM 5159 N N . LYS A 1 655 ? 35.777 17.823 -6.326 1.00 83.88 655 LYS A N 1
ATOM 5160 C CA . LYS A 1 655 ? 36.880 17.649 -7.288 1.00 83.88 655 LYS A CA 1
ATOM 5161 C C . LYS A 1 655 ? 36.444 18.161 -8.654 1.00 83.88 655 LYS A C 1
ATOM 5163 O O . LYS A 1 655 ? 35.434 17.700 -9.189 1.00 83.88 655 LYS A O 1
ATOM 5168 N N . GLN A 1 656 ? 37.222 19.069 -9.241 1.00 83.19 656 GLN A N 1
ATOM 5169 C CA . GLN A 1 656 ? 36.944 19.678 -10.543 1.00 83.19 656 GLN A CA 1
ATOM 5170 C C . GLN A 1 656 ? 38.089 19.400 -11.523 1.00 83.19 656 GLN A C 1
ATOM 5172 O O . GLN A 1 656 ? 39.259 19.470 -11.156 1.00 83.19 656 GLN A O 1
ATOM 5177 N N . VAL A 1 657 ? 37.754 19.091 -12.777 1.00 80.81 657 VAL A N 1
ATOM 5178 C CA . VAL A 1 657 ? 38.717 18.890 -13.871 1.00 80.81 657 VAL A CA 1
ATOM 5179 C C . VAL A 1 657 ? 38.227 19.674 -15.087 1.00 80.81 657 VAL A C 1
ATOM 5181 O O . VAL A 1 657 ? 37.086 19.488 -15.513 1.00 80.81 657 VAL A O 1
ATOM 5184 N N . ASN A 1 658 ? 39.068 20.547 -15.653 1.00 73.88 658 ASN A N 1
ATOM 5185 C CA . ASN A 1 658 ? 38.740 21.418 -16.796 1.00 73.88 658 ASN A CA 1
ATOM 5186 C C . ASN A 1 658 ? 37.427 22.198 -16.598 1.00 73.88 658 ASN A C 1
ATOM 5188 O O . ASN A 1 658 ? 36.537 22.156 -17.443 1.00 73.88 658 ASN A O 1
ATOM 5192 N N . SER A 1 659 ? 37.273 22.845 -15.441 1.00 77.62 659 SER A N 1
ATOM 5193 C CA . SER A 1 659 ? 36.072 23.610 -15.069 1.00 77.62 659 SER A CA 1
ATOM 5194 C C . SER A 1 659 ? 34.769 22.797 -14.944 1.00 77.62 659 SER A C 1
ATOM 5196 O O . SER A 1 659 ? 33.714 23.383 -14.708 1.00 77.62 659 SER A O 1
ATOM 5198 N N . THR A 1 660 ? 34.825 21.459 -14.992 1.00 85.00 660 THR A N 1
ATOM 5199 C CA . THR A 1 660 ? 33.668 20.565 -14.783 1.00 85.00 660 THR A CA 1
ATOM 5200 C C . THR A 1 660 ? 33.802 19.739 -13.507 1.00 85.00 660 THR A C 1
ATOM 5202 O O . THR A 1 660 ? 34.896 19.261 -13.190 1.00 85.00 660 THR A O 1
ATOM 5205 N N . TYR A 1 661 ? 32.710 19.564 -12.759 1.00 86.75 661 TYR A N 1
ATOM 5206 C CA . TYR A 1 661 ? 32.734 18.770 -11.526 1.00 86.75 661 TYR A CA 1
ATOM 5207 C C . TYR A 1 661 ? 32.828 17.270 -11.827 1.00 86.75 661 TYR A C 1
ATOM 5209 O O . TYR A 1 661 ? 32.055 16.725 -12.616 1.00 86.75 661 TYR A O 1
ATOM 5217 N N . VAL A 1 662 ? 33.771 16.608 -11.160 1.00 87.00 662 VAL A N 1
ATOM 5218 C CA . VAL A 1 662 ? 33.957 15.149 -11.140 1.00 87.00 662 VAL A CA 1
ATOM 5219 C C . VAL A 1 662 ? 33.389 14.566 -9.851 1.00 87.00 662 VAL A C 1
ATOM 5221 O O . VAL A 1 662 ? 32.779 13.505 -9.881 1.00 87.00 662 VAL A O 1
ATOM 5224 N N . VAL A 1 663 ? 33.538 15.274 -8.732 1.00 89.38 663 VAL A N 1
ATOM 5225 C CA . VAL A 1 663 ? 32.854 14.969 -7.472 1.00 89.38 663 VAL A CA 1
ATOM 5226 C C . VAL A 1 663 ? 32.295 16.267 -6.909 1.00 89.38 663 VAL A C 1
ATOM 5228 O O . VAL A 1 663 ? 33.001 17.276 -6.925 1.00 89.38 663 VAL A O 1
ATOM 5231 N N . PHE A 1 664 ? 31.054 16.256 -6.433 1.00 91.38 664 PHE A N 1
ATOM 5232 C CA . PHE A 1 664 ? 30.452 17.395 -5.741 1.00 91.38 664 PHE A CA 1
ATOM 5233 C C . PHE A 1 664 ? 29.636 16.947 -4.531 1.00 91.38 664 PHE A C 1
ATOM 5235 O O . PHE A 1 664 ? 29.030 15.877 -4.566 1.00 91.38 664 PHE A O 1
ATOM 5242 N N . GLU A 1 665 ? 29.585 17.781 -3.494 1.00 91.88 665 GLU A N 1
ATOM 5243 C CA . GLU A 1 665 ? 28.782 17.551 -2.291 1.00 91.88 665 GLU A CA 1
ATOM 5244 C C . GLU A 1 665 ? 28.002 18.805 -1.867 1.00 91.88 665 GLU A C 1
ATOM 5246 O O . GLU A 1 665 ? 28.574 19.882 -1.721 1.00 91.88 665 GLU A O 1
ATOM 5251 N N . ARG A 1 666 ? 26.687 18.701 -1.657 1.00 93.00 666 ARG A N 1
ATOM 5252 C CA . ARG A 1 666 ? 25.830 19.840 -1.286 1.00 93.00 666 ARG A CA 1
ATOM 5253 C C . ARG A 1 666 ? 24.855 19.473 -0.177 1.00 93.00 666 ARG A C 1
ATOM 5255 O O . ARG A 1 666 ? 24.286 18.385 -0.181 1.00 93.00 666 ARG A O 1
ATOM 5262 N N . GLU A 1 667 ? 24.620 20.415 0.728 1.00 92.75 667 GLU A N 1
ATOM 5263 C CA . GLU A 1 667 ? 23.585 20.320 1.758 1.00 92.75 667 GLU A CA 1
ATOM 5264 C C . GLU A 1 667 ? 22.380 21.180 1.369 1.00 92.75 667 GLU A C 1
ATOM 5266 O O . GLU A 1 667 ? 22.514 22.349 1.003 1.00 92.75 667 GLU A O 1
ATOM 5271 N N . VAL A 1 668 ? 21.189 20.590 1.427 1.00 93.44 668 VAL A N 1
ATOM 5272 C CA . VAL A 1 668 ? 19.926 21.217 1.031 1.00 93.44 668 VAL A CA 1
ATOM 5273 C C . VAL A 1 668 ? 18.976 21.210 2.225 1.00 93.44 668 VAL A C 1
ATOM 5275 O O . VAL A 1 668 ? 18.711 20.135 2.753 1.00 93.44 668 VAL A O 1
ATOM 5278 N N . PRO A 1 669 ? 18.428 22.354 2.668 1.00 93.69 669 PRO A N 1
ATOM 5279 C CA . PRO A 1 669 ? 17.511 22.391 3.807 1.00 93.69 669 PRO A CA 1
ATOM 5280 C C . PRO A 1 669 ? 16.322 21.432 3.649 1.00 93.69 669 PRO A C 1
ATOM 5282 O O . PRO A 1 669 ? 15.793 21.279 2.550 1.00 93.69 669 PRO A O 1
ATOM 5285 N N . SER A 1 670 ? 15.850 20.836 4.749 1.00 88.62 670 SER A N 1
ATOM 5286 C CA . SER A 1 670 ? 14.766 19.842 4.744 1.00 88.62 670 SER A CA 1
ATOM 5287 C C . SER A 1 670 ? 13.430 20.247 4.087 1.00 88.62 670 SER A C 1
ATOM 5289 O O . SER A 1 670 ? 12.759 19.334 3.593 1.00 88.62 670 SER A O 1
ATOM 5291 N N . PRO A 1 671 ? 13.003 21.532 4.015 1.00 90.06 671 PRO A N 1
ATOM 5292 C CA . PRO A 1 671 ? 11.807 21.886 3.243 1.00 90.06 671 PRO A CA 1
ATOM 5293 C C . PRO A 1 671 ? 12.010 21.763 1.726 1.00 90.06 671 PRO A C 1
ATOM 5295 O O . PRO A 1 671 ? 11.042 21.564 0.994 1.00 90.06 671 PRO A O 1
ATOM 5298 N N . ASN A 1 672 ? 13.251 21.853 1.243 1.00 91.94 672 ASN A N 1
ATOM 5299 C CA . ASN A 1 672 ? 13.559 21.776 -0.178 1.00 91.94 672 ASN A CA 1
ATOM 5300 C C . ASN A 1 672 ? 13.774 20.313 -0.587 1.00 91.94 672 ASN A C 1
ATOM 5302 O O . ASN A 1 672 ? 14.641 19.617 -0.063 1.00 91.94 672 ASN A O 1
ATOM 5306 N N . LEU A 1 673 ? 12.991 19.854 -1.563 1.00 91.25 673 LEU A N 1
ATOM 5307 C CA . LEU A 1 673 ? 12.999 18.470 -2.0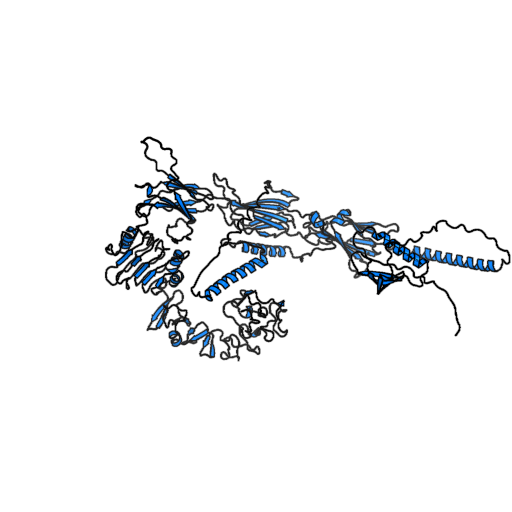63 1.00 91.25 673 LEU A CA 1
ATOM 5308 C C . LEU A 1 673 ? 13.593 18.346 -3.475 1.00 91.25 673 LEU A C 1
ATOM 5310 O O . LEU A 1 673 ? 13.387 17.345 -4.165 1.00 91.25 673 LEU A O 1
ATOM 5314 N N . SER A 1 674 ? 14.277 19.395 -3.929 1.00 91.94 674 SER A N 1
ATOM 5315 C CA . SER A 1 674 ? 14.916 19.464 -5.238 1.00 91.94 674 SER A CA 1
ATOM 5316 C C . SER A 1 674 ? 16.165 20.330 -5.203 1.00 91.94 674 SER A C 1
ATOM 5318 O O . SER A 1 674 ? 16.216 21.330 -4.485 1.00 91.94 674 SER A O 1
ATOM 5320 N N . PHE A 1 675 ? 17.139 19.982 -6.034 1.00 93.25 675 PHE A N 1
ATOM 5321 C CA . PHE A 1 675 ? 18.402 20.686 -6.183 1.00 93.25 675 PHE A CA 1
ATOM 5322 C C . PHE A 1 675 ? 18.871 20.647 -7.638 1.00 93.25 675 PHE A C 1
ATOM 5324 O O . PHE A 1 675 ? 18.689 19.641 -8.321 1.00 93.25 675 PHE A O 1
ATOM 5331 N N . VAL A 1 676 ? 19.492 21.731 -8.109 1.00 93.44 676 VAL A N 1
ATOM 5332 C CA . VAL A 1 676 ? 20.030 21.824 -9.471 1.00 93.44 676 VAL A CA 1
ATOM 5333 C C . VAL A 1 676 ? 21.542 21.975 -9.406 1.00 93.44 676 VAL A C 1
ATOM 5335 O O . VAL A 1 676 ? 22.050 22.967 -8.883 1.00 93.44 676 VAL A O 1
ATOM 5338 N N . MET A 1 677 ? 22.255 21.002 -9.966 1.00 92.81 677 MET A N 1
ATOM 5339 C CA . MET A 1 677 ? 23.702 21.039 -10.128 1.00 92.81 677 MET A CA 1
ATOM 5340 C C . MET A 1 677 ? 24.070 21.553 -11.521 1.00 92.81 677 MET A C 1
ATOM 5342 O O . MET A 1 677 ? 23.472 21.138 -12.512 1.00 92.81 677 MET A O 1
ATOM 5346 N N . LYS A 1 678 ? 25.078 22.428 -11.600 1.00 91.31 678 LYS A N 1
ATOM 5347 C CA . LYS A 1 678 ? 25.571 23.043 -12.844 1.00 91.31 678 LYS A CA 1
ATOM 5348 C C . LYS A 1 678 ? 27.057 22.754 -13.060 1.00 91.31 678 LYS A C 1
ATOM 5350 O O . LYS A 1 678 ? 27.742 22.317 -12.137 1.00 91.31 678 LYS A O 1
ATOM 5355 N N . ASN A 1 679 ? 27.565 23.064 -14.253 1.00 91.00 679 ASN A N 1
ATOM 5356 C CA . ASN A 1 679 ? 28.968 22.873 -14.653 1.00 91.00 679 ASN A CA 1
ATOM 5357 C C . ASN A 1 679 ? 29.400 21.397 -14.636 1.00 91.00 679 ASN A C 1
ATOM 5359 O O . ASN A 1 679 ? 30.480 21.039 -14.156 1.00 91.00 679 ASN A O 1
ATOM 5363 N N . LEU A 1 680 ? 28.532 20.528 -15.147 1.00 91.19 680 LEU A N 1
ATOM 5364 C CA . LEU A 1 680 ? 28.801 19.107 -15.337 1.00 91.19 680 LEU A CA 1
ATOM 5365 C C . LEU A 1 680 ? 29.316 18.833 -16.752 1.00 91.19 680 LEU A C 1
ATOM 5367 O O . LEU A 1 680 ? 29.125 19.637 -17.666 1.00 91.19 680 LEU A O 1
ATOM 5371 N N . ARG A 1 681 ? 29.989 17.696 -16.933 1.00 90.50 681 ARG A N 1
ATOM 5372 C CA . ARG A 1 681 ? 30.416 17.227 -18.255 1.00 90.50 681 ARG A CA 1
ATOM 5373 C C . ARG A 1 681 ? 29.198 16.865 -19.099 1.00 90.50 681 ARG A C 1
ATOM 5375 O O . ARG A 1 681 ? 28.240 16.306 -18.568 1.00 90.50 681 ARG A O 1
ATOM 5382 N N . HIS A 1 682 ? 29.263 17.148 -20.396 1.00 91.50 682 HIS A N 1
ATOM 5383 C CA . HIS A 1 682 ? 28.229 16.757 -21.351 1.00 91.50 682 HIS A CA 1
ATOM 5384 C C . HIS A 1 682 ? 28.320 15.275 -21.696 1.00 91.50 682 HIS A C 1
ATOM 5386 O O . HIS A 1 682 ? 29.402 14.689 -21.696 1.00 91.50 682 HIS A O 1
ATOM 5392 N N . PHE A 1 683 ? 27.162 14.668 -21.953 1.00 90.69 683 PHE A N 1
ATOM 5393 C CA . PHE A 1 683 ? 27.014 13.243 -22.241 1.00 90.69 683 PHE A CA 1
ATOM 5394 C C . PHE A 1 683 ? 27.786 12.301 -21.299 1.00 90.69 683 PHE A C 1
ATOM 5396 O O . PHE A 1 683 ? 28.351 11.290 -21.727 1.00 90.69 683 PHE A O 1
ATOM 5403 N N . ALA A 1 684 ? 27.805 12.610 -20.004 1.00 89.19 684 ALA A N 1
ATOM 5404 C CA . ALA A 1 684 ? 28.598 11.903 -19.005 1.00 89.19 684 ALA A CA 1
ATOM 5405 C C . ALA A 1 684 ? 27.714 11.315 -17.901 1.00 89.19 684 ALA A C 1
ATOM 5407 O O . ALA A 1 684 ? 26.746 11.945 -17.473 1.00 89.19 684 ALA A O 1
ATOM 5408 N N . TYR A 1 685 ? 28.054 10.111 -17.431 1.00 88.94 685 TYR A N 1
ATOM 5409 C CA . TYR A 1 685 ? 27.354 9.475 -16.318 1.00 88.94 685 TYR A CA 1
ATOM 5410 C C . TYR A 1 685 ? 27.759 10.093 -14.983 1.00 88.94 685 TYR A C 1
ATOM 5412 O O . TYR A 1 685 ? 28.942 10.250 -14.688 1.00 88.94 685 TYR A O 1
ATOM 5420 N N . TYR A 1 686 ? 26.770 10.379 -14.148 1.00 89.69 686 TYR A N 1
ATOM 5421 C CA . TYR A 1 686 ? 26.946 10.787 -12.764 1.00 89.69 686 TYR A CA 1
ATOM 5422 C C . TYR A 1 686 ? 26.144 9.862 -11.858 1.00 89.69 686 TYR A C 1
ATOM 5424 O O . TYR A 1 686 ? 24.937 9.706 -12.038 1.00 89.69 686 TYR A O 1
ATOM 5432 N N . ASN A 1 687 ? 26.811 9.266 -10.873 1.00 90.75 687 ASN A N 1
ATOM 5433 C CA . ASN A 1 687 ? 26.159 8.573 -9.772 1.00 90.75 687 ASN A CA 1
ATOM 5434 C C . ASN A 1 687 ? 25.808 9.597 -8.686 1.00 90.75 687 ASN A C 1
ATOM 5436 O O . ASN A 1 687 ? 26.706 10.231 -8.128 1.00 90.75 687 ASN A O 1
ATOM 5440 N N . ILE A 1 688 ? 24.516 9.785 -8.432 1.00 91.75 688 ILE A N 1
ATOM 5441 C CA . ILE A 1 688 ? 23.968 10.750 -7.478 1.00 91.75 688 ILE A CA 1
ATOM 5442 C C . ILE A 1 688 ? 23.486 10.007 -6.238 1.00 91.75 688 ILE A C 1
ATOM 5444 O O . ILE A 1 688 ? 22.623 9.141 -6.329 1.00 91.75 688 ILE A O 1
ATOM 5448 N N . GLU A 1 689 ? 24.004 10.384 -5.077 1.00 91.94 689 GLU A N 1
ATOM 5449 C CA . GLU A 1 689 ? 23.674 9.843 -3.764 1.00 91.94 689 GLU A CA 1
ATOM 5450 C C . GLU A 1 689 ? 22.959 10.927 -2.940 1.00 91.94 689 GLU A C 1
ATOM 5452 O O . GLU A 1 689 ? 23.447 12.050 -2.848 1.00 91.94 689 GLU A O 1
ATOM 5457 N N . VAL A 1 690 ? 21.822 10.611 -2.318 1.00 92.31 690 VAL A N 1
ATOM 5458 C CA . VAL A 1 690 ? 21.069 11.529 -1.445 1.00 92.31 690 VAL A CA 1
ATOM 5459 C C . VAL A 1 690 ? 20.813 10.873 -0.091 1.00 92.31 690 VAL A C 1
ATOM 5461 O O . VAL A 1 690 ? 20.328 9.743 -0.021 1.00 92.31 690 VAL A O 1
ATOM 5464 N N . GLN A 1 691 ? 21.110 11.588 0.992 1.00 92.56 691 GLN A N 1
ATOM 5465 C CA . GLN A 1 691 ? 20.858 11.184 2.379 1.00 92.56 691 GLN A CA 1
ATOM 5466 C C . GLN A 1 691 ? 19.953 12.206 3.065 1.00 92.56 691 GLN A C 1
ATOM 5468 O O . GLN A 1 691 ? 20.027 13.395 2.768 1.00 92.56 691 GLN A O 1
ATOM 5473 N N . ALA A 1 692 ? 19.118 11.755 3.997 1.00 93.00 692 ALA A N 1
ATOM 5474 C CA . ALA A 1 692 ? 18.325 12.620 4.868 1.00 93.00 692 ALA A CA 1
ATOM 5475 C C . ALA A 1 692 ? 18.991 12.700 6.242 1.00 93.00 692 ALA A C 1
ATOM 5477 O O . ALA A 1 692 ? 19.267 11.663 6.842 1.00 93.00 692 ALA A O 1
ATOM 5478 N N . CYS A 1 693 ? 19.213 13.906 6.751 1.00 92.31 693 CYS A N 1
ATOM 5479 C CA . CYS A 1 693 ? 19.833 14.138 8.048 1.00 92.31 693 CYS A CA 1
ATOM 5480 C C . CYS A 1 693 ? 18.845 14.802 9.011 1.00 92.31 693 CYS A C 1
ATOM 5482 O O . CYS A 1 693 ? 18.049 15.665 8.630 1.00 92.31 693 CYS A O 1
ATOM 5484 N N . ARG A 1 694 ? 18.884 14.375 10.272 1.00 91.00 694 ARG A N 1
ATOM 5485 C CA . ARG A 1 694 ? 18.092 14.945 11.368 1.00 91.00 694 ARG A CA 1
ATOM 5486 C C . ARG A 1 694 ? 18.940 15.814 12.288 1.00 91.00 694 ARG A C 1
ATOM 5488 O O . ARG A 1 694 ? 20.158 15.896 12.149 1.00 91.00 694 ARG A O 1
ATOM 5495 N N . GLU A 1 695 ? 18.280 16.465 13.234 1.00 89.12 695 GLU A N 1
ATOM 5496 C CA . GLU A 1 695 ? 18.943 17.230 14.287 1.00 89.12 695 GLU A CA 1
ATOM 5497 C C . GLU A 1 695 ? 19.752 16.331 15.234 1.00 89.12 695 GLU A C 1
ATOM 5499 O O . GLU A 1 695 ? 19.397 15.174 15.497 1.00 89.12 695 GLU A O 1
ATOM 5504 N N . VAL A 1 696 ? 20.855 16.881 15.746 1.00 84.62 696 VAL A N 1
ATOM 5505 C CA . VAL A 1 696 ? 21.719 16.217 16.725 1.00 84.62 696 VAL A CA 1
ATOM 5506 C C . VAL A 1 696 ? 21.195 16.523 18.123 1.00 84.62 696 VAL A C 1
ATOM 5508 O O . VAL A 1 696 ? 21.129 17.684 18.526 1.00 84.62 696 VAL A O 1
ATOM 5511 N N . VAL A 1 697 ? 20.838 15.484 18.876 1.00 83.69 697 VAL A N 1
ATOM 5512 C CA . VAL A 1 697 ? 20.393 15.613 20.270 1.00 83.69 697 VAL A CA 1
ATOM 5513 C C . VAL A 1 697 ? 21.588 15.407 21.210 1.00 83.69 697 VAL A C 1
ATOM 5515 O O . VAL A 1 697 ? 22.511 14.654 20.909 1.00 83.69 697 VAL A O 1
ATOM 5518 N N . LYS A 1 698 ? 21.613 16.094 22.360 1.00 74.00 698 LYS A N 1
ATOM 5519 C CA . LYS A 1 698 ? 22.694 15.945 23.354 1.00 74.00 698 LYS A CA 1
ATOM 5520 C C . LYS A 1 698 ? 22.769 14.491 23.860 1.00 74.00 698 LYS A C 1
ATOM 5522 O O . LYS A 1 698 ? 21.739 13.913 24.201 1.00 74.00 698 LYS A O 1
ATOM 5527 N N . ASN A 1 699 ? 23.983 13.938 23.963 1.00 68.19 699 ASN A N 1
ATOM 5528 C CA . ASN A 1 699 ? 24.275 12.536 24.327 1.00 68.19 699 ASN A CA 1
ATOM 5529 C C . ASN A 1 699 ? 23.730 11.481 23.343 1.00 68.19 699 ASN A C 1
ATOM 5531 O O . ASN A 1 699 ? 23.416 10.360 23.748 1.00 68.19 699 ASN A O 1
ATOM 5535 N N . ASP A 1 700 ? 23.597 11.837 22.066 1.00 70.88 700 ASP A N 1
ATOM 5536 C CA . ASP A 1 700 ? 23.209 10.912 21.006 1.00 70.88 700 ASP A CA 1
ATOM 5537 C C . ASP A 1 700 ? 24.434 10.195 20.421 1.00 70.88 700 ASP A C 1
ATOM 5539 O O . ASP A 1 700 ? 25.383 10.831 19.966 1.00 70.88 700 ASP A O 1
ATOM 5543 N N . THR A 1 701 ? 24.417 8.865 20.462 1.00 67.88 701 THR A N 1
ATOM 5544 C CA . THR A 1 701 ? 25.456 7.992 19.895 1.00 67.88 701 THR A CA 1
ATOM 5545 C C . THR A 1 701 ? 25.074 7.441 18.521 1.00 67.88 701 THR A C 1
ATOM 5547 O O . THR A 1 701 ? 25.878 6.741 17.911 1.00 67.88 701 THR A O 1
ATOM 5550 N N . ASN A 1 702 ? 23.850 7.702 18.051 1.00 72.38 702 ASN A N 1
ATOM 5551 C CA . ASN A 1 702 ? 23.324 7.142 16.811 1.00 72.38 702 ASN A CA 1
ATOM 5552 C C . ASN A 1 702 ? 23.683 8.014 15.605 1.00 72.38 702 ASN A C 1
ATOM 5554 O O . ASN A 1 702 ? 23.776 9.239 15.709 1.00 72.38 702 ASN A O 1
ATOM 5558 N N . ASP A 1 703 ? 23.788 7.385 14.433 1.00 77.00 703 ASP A N 1
ATOM 5559 C CA . ASP A 1 703 ? 23.949 8.110 13.175 1.00 77.00 703 ASP A CA 1
ATOM 5560 C C . ASP A 1 703 ? 22.804 9.124 12.981 1.00 77.00 703 ASP A C 1
ATOM 5562 O O . ASP A 1 703 ? 21.620 8.868 13.243 1.00 77.00 703 ASP A O 1
ATOM 5566 N N . THR A 1 704 ? 23.175 10.320 12.533 1.00 86.88 704 THR A N 1
ATOM 5567 C CA . THR A 1 704 ? 22.262 11.458 12.347 1.00 86.88 704 THR A CA 1
ATOM 5568 C C . THR A 1 704 ? 21.718 11.531 10.924 1.00 86.88 704 THR A C 1
ATOM 5570 O O . THR A 1 704 ? 20.697 12.174 10.685 1.00 86.88 704 THR A O 1
ATOM 5573 N N . CYS A 1 705 ? 22.364 10.846 9.981 1.00 89.19 705 CYS A N 1
ATOM 5574 C CA . CYS A 1 705 ? 21.974 10.783 8.580 1.00 89.19 705 CYS A CA 1
ATOM 5575 C C . CYS A 1 705 ? 21.584 9.361 8.182 1.00 89.19 705 CYS A C 1
ATOM 5577 O O . CYS A 1 705 ? 22.103 8.382 8.711 1.00 89.19 705 CYS A O 1
ATOM 5579 N N . SER A 1 706 ? 20.671 9.256 7.225 1.00 89.81 706 SER A N 1
ATOM 5580 C CA . SER A 1 706 ? 20.186 7.984 6.709 1.00 89.81 706 SER A CA 1
ATOM 5581 C C . SER A 1 706 ? 21.172 7.292 5.770 1.00 89.81 706 SER A C 1
ATOM 5583 O O . SER A 1 706 ? 22.187 7.855 5.343 1.00 89.81 706 SER A O 1
ATOM 5585 N N . THR A 1 707 ? 20.847 6.055 5.400 1.00 85.75 707 THR A N 1
ATOM 5586 C CA . THR A 1 707 ? 21.488 5.381 4.271 1.00 85.75 707 THR A CA 1
ATOM 5587 C C . THR A 1 707 ? 21.268 6.160 2.970 1.00 85.75 707 THR A C 1
ATOM 5589 O O . THR A 1 707 ? 20.311 6.920 2.811 1.00 85.75 707 THR A O 1
ATOM 5592 N N . LYS A 1 708 ? 22.185 5.976 2.022 1.00 84.81 708 LYS A N 1
ATOM 5593 C CA . LYS A 1 708 ? 22.195 6.695 0.746 1.00 84.81 708 LYS A CA 1
ATOM 5594 C C . LYS A 1 708 ? 21.145 6.127 -0.207 1.00 84.81 708 LYS A C 1
ATOM 5596 O O . LYS A 1 708 ? 21.146 4.929 -0.467 1.00 84.81 708 LYS A O 1
ATOM 5601 N N . SER A 1 709 ? 20.304 6.991 -0.767 1.00 85.88 709 SER A N 1
ATOM 5602 C CA . SER A 1 709 ? 19.533 6.697 -1.979 1.00 85.88 709 SER A CA 1
ATOM 5603 C C . SER A 1 709 ? 20.393 7.041 -3.189 1.00 85.88 709 SER A C 1
ATOM 5605 O O . SER A 1 709 ? 20.895 8.159 -3.252 1.00 85.88 709 SER A O 1
ATOM 5607 N N . MET A 1 710 ? 20.569 6.123 -4.139 1.00 84.62 710 MET A N 1
ATOM 5608 C CA . MET A 1 710 ? 21.469 6.317 -5.282 1.00 84.62 710 MET A CA 1
ATOM 5609 C C . MET A 1 710 ? 20.723 6.246 -6.615 1.00 84.62 710 MET A C 1
ATOM 5611 O O . MET A 1 710 ? 19.833 5.415 -6.779 1.00 84.62 710 MET A O 1
ATOM 5615 N N . LYS A 1 711 ? 21.098 7.088 -7.579 1.00 86.06 711 LYS A N 1
ATOM 5616 C CA . LYS A 1 711 ? 20.616 7.022 -8.963 1.00 86.06 711 LYS A CA 1
ATOM 5617 C C . LYS A 1 711 ? 21.716 7.470 -9.912 1.00 86.06 711 LYS A C 1
ATOM 5619 O O . LYS A 1 711 ? 22.343 8.502 -9.692 1.00 86.06 711 LYS A O 1
ATOM 5624 N N . THR A 1 712 ? 21.945 6.698 -10.969 1.00 87.25 712 THR A N 1
ATOM 5625 C CA . THR A 1 712 ? 22.898 7.070 -12.019 1.00 87.25 712 THR A CA 1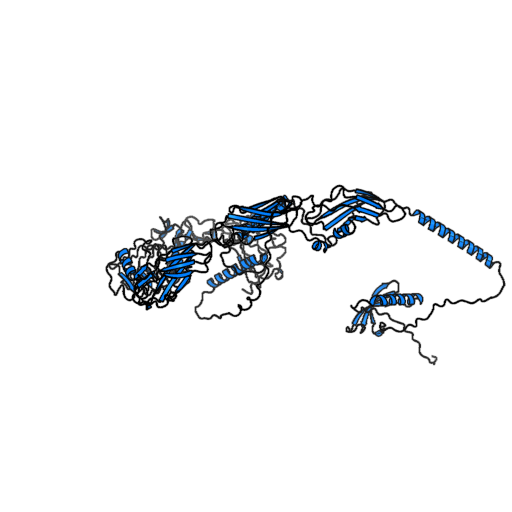
ATOM 5626 C C . THR A 1 712 ? 22.156 7.701 -13.186 1.00 87.25 712 THR A C 1
ATOM 5628 O O . THR A 1 712 ? 21.134 7.177 -13.625 1.00 87.25 712 THR A O 1
ATOM 5631 N N . TYR A 1 713 ? 22.672 8.819 -13.688 1.00 88.12 713 TYR A N 1
ATOM 5632 C CA . TYR A 1 713 ? 22.072 9.550 -14.798 1.00 88.12 713 TYR A CA 1
ATOM 5633 C C . TYR A 1 713 ? 23.128 10.075 -15.764 1.00 88.12 713 TYR A C 1
ATOM 5635 O O . TYR A 1 713 ? 24.228 10.421 -15.335 1.00 88.12 713 TYR A O 1
ATOM 5643 N N . ARG A 1 714 ? 22.796 10.156 -17.056 1.00 87.81 714 ARG A N 1
ATOM 5644 C CA . ARG A 1 714 ? 23.673 10.721 -18.088 1.00 87.81 714 ARG A CA 1
ATOM 5645 C C . ARG A 1 714 ? 23.186 12.108 -18.492 1.00 87.81 714 ARG A C 1
ATOM 5647 O O . ARG A 1 714 ? 22.025 12.258 -18.845 1.00 87.81 714 ARG A O 1
ATOM 5654 N N . THR A 1 715 ? 24.052 13.114 -18.445 1.00 91.12 715 THR A N 1
ATOM 5655 C CA . THR A 1 715 ? 23.728 14.462 -18.951 1.00 91.12 715 THR A CA 1
ATOM 5656 C C . THR A 1 715 ? 23.447 14.446 -20.457 1.00 91.12 715 THR A C 1
ATOM 5658 O O . THR A 1 715 ? 23.885 13.541 -21.172 1.00 91.12 715 THR A O 1
ATOM 5661 N N . LEU A 1 716 ? 22.733 15.457 -20.958 1.00 90.56 716 LEU A N 1
ATOM 5662 C CA . LEU A 1 716 ? 22.432 15.566 -22.389 1.00 90.56 716 LEU A CA 1
ATOM 5663 C C . LEU A 1 716 ? 23.704 15.787 -23.244 1.00 90.56 716 LEU A C 1
ATOM 5665 O O . LEU A 1 716 ? 24.711 16.307 -22.742 1.00 90.56 716 LEU A O 1
ATOM 5669 N N . PRO A 1 717 ? 23.693 15.385 -24.531 1.00 89.75 717 PRO A N 1
ATOM 5670 C CA . PRO A 1 717 ? 24.806 15.627 -25.443 1.00 89.75 717 PRO A CA 1
ATOM 5671 C C . PRO A 1 717 ? 24.910 17.099 -25.855 1.00 89.75 717 PRO A C 1
ATOM 5673 O O . PRO A 1 717 ? 23.921 17.826 -25.878 1.00 89.75 717 PRO A O 1
ATOM 5676 N N . LEU A 1 718 ? 26.123 17.523 -26.207 1.00 90.25 718 LEU A N 1
ATOM 5677 C CA . LEU A 1 718 ? 26.417 18.838 -26.769 1.00 90.25 718 LEU A CA 1
ATOM 5678 C C . LEU A 1 718 ? 26.647 18.714 -28.284 1.00 90.25 718 LEU A C 1
ATOM 5680 O O . LEU A 1 718 ? 27.581 18.040 -28.710 1.00 90.25 718 LEU A O 1
ATOM 5684 N N . ASP A 1 719 ? 25.841 19.388 -29.104 1.00 86.56 719 ASP A N 1
ATOM 5685 C CA . ASP A 1 719 ? 25.812 19.186 -30.567 1.00 86.56 719 ASP A CA 1
ATOM 5686 C C . ASP A 1 719 ? 27.158 19.402 -31.289 1.00 86.56 719 ASP A C 1
ATOM 5688 O O . ASP A 1 719 ? 27.421 18.784 -32.320 1.00 86.56 719 ASP A O 1
ATOM 5692 N N . SER A 1 720 ? 28.019 20.284 -30.775 1.00 88.50 720 SER A N 1
ATOM 5693 C CA . SER A 1 720 ? 29.314 20.613 -31.386 1.00 88.50 720 SER A CA 1
ATOM 5694 C C . SER A 1 720 ? 30.490 19.785 -30.866 1.00 88.50 720 SER A C 1
ATOM 5696 O O . SER A 1 720 ? 31.569 19.849 -31.455 1.00 88.50 720 SER A O 1
ATOM 5698 N N . ALA A 1 721 ? 30.300 19.011 -29.793 1.00 89.44 721 ALA A N 1
ATOM 5699 C CA . ALA A 1 721 ? 31.377 18.295 -29.105 1.00 89.44 721 ALA A CA 1
ATOM 5700 C C . ALA A 1 721 ? 32.017 17.184 -29.954 1.00 89.44 721 ALA A C 1
ATOM 5702 O O . ALA A 1 721 ? 33.196 16.878 -29.797 1.00 89.44 721 ALA A O 1
ATOM 5703 N N . ASP A 1 722 ? 31.253 16.613 -30.886 1.00 91.69 722 ASP A N 1
ATOM 5704 C CA . ASP A 1 722 ? 31.690 15.492 -31.727 1.00 91.69 722 ASP A CA 1
ATOM 5705 C C . ASP A 1 722 ? 32.316 15.939 -33.055 1.00 91.69 722 ASP A C 1
ATOM 5707 O O . ASP A 1 722 ? 32.713 15.112 -33.878 1.00 91.69 722 ASP A O 1
ATOM 5711 N N . ASN A 1 723 ? 32.394 17.249 -33.299 1.00 92.19 723 ASN A N 1
ATOM 5712 C CA . ASN A 1 723 ? 32.952 17.779 -34.534 1.00 92.19 723 ASN A CA 1
ATOM 5713 C C . ASN A 1 723 ? 34.478 17.691 -34.509 1.00 92.19 723 ASN A C 1
ATOM 5715 O O . ASN A 1 723 ? 35.126 18.064 -33.531 1.00 92.19 723 ASN A O 1
ATOM 5719 N N . ILE A 1 724 ? 35.057 17.243 -35.625 1.00 92.69 724 ILE A N 1
ATOM 5720 C CA . ILE A 1 724 ? 36.511 17.241 -35.807 1.00 92.69 724 ILE A CA 1
ATOM 5721 C C . ILE A 1 724 ? 37.025 18.684 -35.648 1.00 92.69 724 ILE A C 1
ATOM 5723 O O . ILE A 1 724 ? 36.460 19.588 -36.274 1.00 92.69 724 ILE A O 1
ATOM 5727 N N . PRO A 1 725 ? 38.076 18.926 -34.838 1.00 90.81 725 PRO A N 1
ATOM 5728 C CA . PRO A 1 725 ? 38.565 20.276 -34.593 1.00 90.81 725 PRO A CA 1
ATOM 5729 C C . PRO A 1 725 ? 38.954 20.994 -35.888 1.00 90.81 725 PRO A C 1
ATOM 5731 O O . PRO A 1 725 ? 39.627 20.431 -36.762 1.00 90.81 725 PRO A O 1
ATOM 5734 N N . VAL A 1 726 ? 38.544 22.259 -35.991 1.00 83.94 726 VAL A N 1
ATOM 5735 C CA . VAL A 1 726 ? 38.799 23.115 -37.157 1.00 83.94 726 VAL A CA 1
ATOM 5736 C C . VAL A 1 726 ? 40.311 23.193 -37.422 1.00 83.94 726 VAL A C 1
ATOM 5738 O O . VAL A 1 726 ? 41.105 23.259 -36.486 1.00 83.94 726 VAL A O 1
ATOM 5741 N N . ASN A 1 727 ? 40.714 23.164 -38.698 1.00 82.06 727 ASN A N 1
ATOM 5742 C CA . ASN A 1 727 ? 42.110 23.195 -39.175 1.00 82.06 727 ASN A CA 1
ATOM 5743 C C . ASN A 1 727 ? 42.977 21.956 -38.881 1.00 82.06 727 ASN A C 1
ATOM 5745 O O . ASN A 1 727 ? 44.184 21.995 -39.114 1.00 82.06 727 ASN A O 1
ATOM 5749 N N . THR A 1 728 ? 42.402 20.846 -38.408 1.00 88.94 728 THR A N 1
ATOM 5750 C CA . THR A 1 728 ? 43.183 19.613 -38.176 1.00 88.94 728 THR A CA 1
ATOM 5751 C C . THR A 1 728 ? 43.142 18.629 -39.343 1.00 88.94 728 THR A C 1
ATOM 5753 O O . THR A 1 728 ? 44.063 17.827 -39.488 1.00 88.94 728 THR A O 1
ATOM 5756 N N . PHE A 1 729 ? 42.114 18.704 -40.194 1.00 91.38 729 PHE A N 1
ATOM 5757 C CA . PHE A 1 729 ? 41.979 17.848 -41.370 1.00 91.38 729 PHE A CA 1
ATOM 5758 C C . PHE A 1 729 ? 42.948 18.282 -42.483 1.00 91.38 729 PHE A C 1
ATOM 5760 O O . PHE A 1 729 ? 42.850 19.398 -42.991 1.00 91.38 729 PHE A O 1
ATOM 5767 N N . ARG A 1 730 ? 43.884 17.409 -42.869 1.00 90.44 730 ARG A N 1
ATOM 5768 C CA . ARG A 1 730 ? 44.882 17.639 -43.932 1.00 90.44 730 ARG A CA 1
ATOM 5769 C C . ARG A 1 730 ? 45.072 16.388 -44.791 1.00 90.44 730 ARG A C 1
ATOM 5771 O O . ARG A 1 730 ? 44.914 15.272 -44.294 1.00 90.44 730 ARG A O 1
ATOM 5778 N N . LEU A 1 731 ? 45.474 16.566 -46.049 1.00 89.81 731 LEU A N 1
ATOM 5779 C CA . LEU A 1 731 ? 45.787 15.477 -46.981 1.00 89.81 731 LEU A CA 1
ATOM 5780 C C . LEU A 1 731 ? 47.210 15.600 -47.546 1.00 89.81 731 LEU A C 1
ATOM 5782 O O . LEU A 1 731 ? 47.710 16.708 -47.736 1.00 89.81 731 LEU A O 1
ATOM 5786 N N . SER A 1 732 ? 47.856 14.469 -47.826 1.00 86.44 732 SER A N 1
ATOM 5787 C CA . SER A 1 732 ? 49.126 14.374 -48.552 1.00 86.44 732 SER A CA 1
ATOM 5788 C C . SER A 1 732 ? 49.012 13.359 -49.691 1.00 86.44 732 SER A C 1
ATOM 5790 O O . SER A 1 732 ? 48.351 12.329 -49.562 1.00 86.44 732 SER A O 1
ATOM 5792 N N . ILE A 1 733 ? 49.638 13.656 -50.830 1.00 81.75 733 ILE A N 1
ATOM 5793 C CA . ILE A 1 733 ? 49.623 12.799 -52.021 1.00 81.75 733 ILE A CA 1
ATOM 5794 C C . ILE A 1 733 ? 51.046 12.292 -52.241 1.00 81.75 733 ILE A C 1
ATOM 5796 O O . ILE A 1 733 ? 51.970 13.093 -52.357 1.00 81.75 733 ILE A O 1
ATOM 5800 N N . SER A 1 734 ? 51.224 10.974 -52.294 1.00 73.81 734 SER A N 1
ATOM 5801 C CA . SER A 1 734 ? 52.514 10.329 -52.553 1.00 73.81 734 SER A CA 1
ATOM 5802 C C . SER A 1 734 ? 52.423 9.413 -53.775 1.00 73.81 734 SER A C 1
ATOM 5804 O O . SER A 1 734 ? 51.469 8.645 -53.900 1.00 73.81 734 SER A O 1
ATOM 5806 N N . GLY A 1 735 ? 53.410 9.496 -54.677 1.00 64.56 735 GLY A N 1
ATOM 5807 C CA . GLY A 1 735 ? 53.490 8.656 -55.883 1.00 64.56 735 GLY A CA 1
ATOM 5808 C C . GLY A 1 735 ? 53.976 9.394 -57.133 1.00 64.56 735 GLY A C 1
ATOM 5809 O O . GLY A 1 735 ? 53.262 9.439 -58.128 1.00 64.56 735 GLY A O 1
ATOM 5810 N N . GLU A 1 736 ? 55.174 9.989 -57.095 1.00 56.41 736 GLU A N 1
ATOM 5811 C CA . GLU A 1 736 ? 55.734 10.732 -58.242 1.00 56.41 736 GLU A CA 1
ATOM 5812 C C . GLU A 1 736 ? 56.563 9.875 -59.222 1.00 56.41 736 GLU A C 1
ATOM 5814 O O . GLU A 1 736 ? 56.857 10.343 -60.315 1.00 56.41 736 GLU A O 1
ATOM 5819 N N . ASN A 1 737 ? 56.872 8.607 -58.908 1.00 53.22 737 ASN A N 1
ATOM 5820 C CA . ASN A 1 737 ? 57.777 7.766 -59.715 1.00 53.22 737 ASN A CA 1
ATOM 5821 C C . ASN A 1 737 ? 57.192 6.381 -60.052 1.00 53.22 737 ASN A C 1
ATOM 5823 O O . ASN A 1 737 ? 57.657 5.360 -59.549 1.00 53.22 737 ASN A O 1
ATOM 5827 N N . ASN A 1 738 ? 56.191 6.336 -60.936 1.00 53.50 738 ASN A N 1
ATOM 5828 C CA . ASN A 1 738 ? 55.629 5.108 -61.535 1.00 53.50 738 ASN A CA 1
ATOM 5829 C C . ASN A 1 738 ? 54.987 4.100 -60.555 1.00 53.50 738 ASN A C 1
ATOM 5831 O O . ASN A 1 738 ? 54.688 2.974 -60.953 1.00 53.50 738 ASN A O 1
ATOM 5835 N N . SER A 1 739 ? 54.738 4.485 -59.302 1.00 57.91 739 SER A N 1
ATOM 5836 C CA . SER A 1 739 ? 53.908 3.731 -58.359 1.00 57.91 739 SER A CA 1
ATOM 5837 C C . SER A 1 739 ? 52.502 4.336 -58.261 1.00 57.91 739 SER A C 1
ATOM 5839 O O . SER A 1 739 ? 52.306 5.528 -58.495 1.00 57.91 739 SER A O 1
ATOM 5841 N N . LEU A 1 740 ? 51.514 3.490 -57.950 1.00 62.47 740 LEU A N 1
ATOM 5842 C CA . LEU A 1 740 ? 50.102 3.857 -57.778 1.00 62.47 740 LEU A CA 1
ATOM 5843 C C . LEU A 1 740 ? 49.965 5.086 -56.858 1.00 62.47 740 LEU A C 1
ATOM 5845 O O . LEU A 1 740 ? 50.516 5.092 -55.758 1.00 62.47 740 LEU A O 1
ATOM 5849 N N . THR A 1 741 ? 49.238 6.122 -57.295 1.00 71.31 741 THR A N 1
ATOM 5850 C CA . THR A 1 741 ? 49.017 7.341 -56.500 1.00 71.31 741 THR A CA 1
ATOM 5851 C C . THR A 1 741 ? 48.231 7.010 -55.229 1.00 71.31 741 THR A C 1
ATOM 5853 O O . THR A 1 741 ? 47.095 6.542 -55.299 1.00 71.31 741 THR A O 1
ATOM 5856 N N . THR A 1 742 ? 48.820 7.271 -54.061 1.00 81.81 742 THR A N 1
ATOM 5857 C CA . THR A 1 742 ? 48.181 7.067 -52.750 1.00 81.81 742 THR A CA 1
ATOM 5858 C C . THR A 1 742 ? 47.897 8.406 -52.081 1.00 81.81 742 THR A C 1
ATOM 5860 O O . THR A 1 742 ? 48.766 9.281 -52.061 1.00 81.81 742 THR A O 1
ATOM 5863 N N . VAL A 1 743 ? 46.708 8.558 -51.495 1.00 87.81 743 VAL A N 1
ATOM 5864 C CA . VAL A 1 743 ? 46.299 9.777 -50.780 1.00 87.81 743 VAL A CA 1
ATOM 5865 C C . VAL A 1 743 ? 46.189 9.463 -49.293 1.00 87.81 743 VAL A C 1
ATOM 5867 O O . VAL A 1 743 ? 45.375 8.631 -48.898 1.00 87.81 743 VAL A O 1
ATOM 5870 N N . THR A 1 744 ? 47.000 10.115 -48.463 1.00 90.25 744 THR A N 1
ATOM 5871 C CA . THR A 1 744 ? 46.986 9.939 -47.004 1.00 90.25 744 THR A CA 1
ATOM 5872 C C . THR A 1 744 ? 46.281 11.113 -46.339 1.00 90.25 744 THR A C 1
ATOM 5874 O O . THR A 1 744 ? 46.558 12.272 -46.632 1.00 90.25 744 THR A O 1
ATOM 5877 N N . LEU A 1 745 ? 45.359 10.813 -45.437 1.00 92.88 745 LEU A N 1
ATOM 5878 C CA . LEU A 1 745 ? 44.515 11.759 -44.721 1.00 92.88 745 LEU A CA 1
ATOM 5879 C C . LEU A 1 745 ? 44.918 11.795 -43.248 1.00 92.88 745 LEU A C 1
ATOM 5881 O O . LEU A 1 745 ? 45.207 10.745 -42.677 1.00 92.88 745 LEU A O 1
ATOM 5885 N N . TYR A 1 746 ? 44.871 12.970 -42.623 1.00 92.69 746 TYR A N 1
ATOM 5886 C CA . TYR A 1 746 ? 45.140 13.156 -41.194 1.00 92.69 746 TYR A CA 1
ATOM 5887 C C . TYR A 1 746 ? 44.106 14.095 -40.578 1.00 92.69 746 TYR A C 1
ATOM 5889 O O . TYR A 1 746 ? 43.725 15.077 -41.212 1.00 92.69 746 TYR A O 1
ATOM 5897 N N . TRP A 1 747 ? 43.692 13.831 -39.340 1.00 93.50 747 TRP A N 1
ATOM 5898 C CA . TRP A 1 747 ? 42.866 14.732 -38.527 1.00 93.50 747 TRP A CA 1
ATOM 5899 C C . TRP A 1 747 ? 43.080 14.462 -37.034 1.00 93.50 747 TRP A C 1
ATOM 5901 O O . TRP A 1 747 ? 43.562 13.393 -36.658 1.00 93.50 747 TRP A O 1
ATOM 5911 N N . ALA A 1 748 ? 42.740 15.433 -36.181 1.00 92.19 748 ALA A N 1
ATOM 5912 C CA . ALA A 1 748 ? 42.793 15.262 -34.730 1.00 92.19 748 ALA A CA 1
ATOM 5913 C C . ALA A 1 748 ? 41.459 14.735 -34.179 1.00 92.19 748 ALA A C 1
ATOM 5915 O O . ALA A 1 748 ? 40.391 15.007 -34.732 1.00 92.19 748 ALA A O 1
ATOM 5916 N N . GLU A 1 749 ? 41.517 14.005 -33.065 1.00 91.12 749 GLU A N 1
ATOM 5917 C CA . GLU A 1 749 ? 40.322 13.616 -32.313 1.00 91.12 749 GLU A CA 1
ATOM 5918 C C . GLU A 1 749 ? 39.736 14.838 -31.568 1.00 91.12 749 GLU A C 1
ATOM 5920 O O . GLU A 1 749 ? 40.506 15.665 -31.066 1.00 91.12 749 GLU A O 1
ATOM 5925 N N . PRO A 1 750 ? 38.397 14.988 -31.487 1.00 91.31 750 PRO A N 1
ATOM 5926 C CA . PRO A 1 750 ? 37.774 16.013 -30.652 1.00 91.31 750 PRO A CA 1
ATOM 5927 C C . PRO A 1 750 ? 38.243 15.914 -29.184 1.00 91.31 750 PRO A C 1
ATOM 5929 O O . PRO A 1 750 ? 38.304 14.811 -28.645 1.00 91.31 750 PRO A O 1
ATOM 5932 N N . PRO A 1 751 ? 38.567 17.034 -28.504 1.00 86.62 751 PRO A N 1
ATOM 5933 C CA . PRO A 1 751 ? 39.183 17.005 -27.171 1.00 86.62 751 PRO A CA 1
ATOM 5934 C C . PRO A 1 751 ? 38.218 16.605 -26.043 1.00 86.62 751 PRO A C 1
ATOM 5936 O O . PRO A 1 751 ? 38.645 16.047 -25.034 1.00 86.62 751 PRO A O 1
ATOM 5939 N N . GLN A 1 752 ? 36.928 16.911 -26.194 1.00 87.50 752 GLN A N 1
ATOM 5940 C CA . GLN A 1 752 ? 35.854 16.533 -25.272 1.00 87.50 752 GLN A CA 1
ATOM 5941 C C . GLN A 1 752 ? 34.656 16.058 -26.103 1.00 87.50 752 GLN A C 1
ATOM 5943 O O . GLN A 1 752 ? 33.750 16.848 -26.347 1.00 87.50 752 GLN A O 1
ATOM 5948 N N . PRO A 1 753 ? 34.668 14.814 -26.612 1.00 91.06 753 PRO A N 1
ATOM 5949 C CA . PRO A 1 753 ? 33.538 14.266 -27.354 1.00 91.06 753 PRO A CA 1
ATOM 5950 C C . PRO A 1 753 ? 32.374 13.934 -26.412 1.00 91.06 753 PRO A C 1
ATOM 5952 O O . PRO A 1 753 ? 32.545 13.824 -25.196 1.00 91.06 753 PRO A O 1
ATOM 5955 N N . ASN A 1 754 ? 31.173 13.752 -26.959 1.00 90.50 754 ASN A N 1
ATOM 5956 C CA . ASN A 1 754 ? 30.033 13.233 -26.211 1.00 90.50 754 ASN A CA 1
ATOM 5957 C C . ASN A 1 754 ? 30.276 11.759 -25.850 1.00 90.50 754 ASN A C 1
ATOM 5959 O O . ASN A 1 754 ? 29.939 10.838 -26.599 1.00 90.50 754 ASN A O 1
ATOM 5963 N N . GLY A 1 755 ? 30.880 11.537 -24.681 1.00 87.62 755 GLY A N 1
ATOM 5964 C CA . GLY A 1 755 ? 31.351 10.225 -24.246 1.00 87.62 755 GLY A CA 1
ATOM 5965 C C . GLY A 1 755 ? 32.687 9.889 -24.902 1.00 87.62 755 GLY A C 1
ATOM 5966 O O . GLY A 1 755 ? 33.713 10.474 -24.563 1.00 87.62 755 GLY A O 1
ATOM 5967 N N . LEU A 1 756 ? 32.681 8.950 -25.849 1.00 88.31 756 LEU A N 1
ATOM 5968 C CA . LEU A 1 756 ? 33.870 8.507 -26.579 1.00 88.31 756 LEU A CA 1
ATOM 5969 C C . LEU A 1 756 ? 33.592 8.460 -28.081 1.00 88.31 756 LEU A C 1
ATOM 5971 O O . LEU A 1 756 ? 32.478 8.139 -28.502 1.00 88.31 756 LEU A O 1
ATOM 5975 N N . ILE A 1 757 ? 34.611 8.753 -28.891 1.00 91.56 757 ILE A N 1
ATOM 5976 C CA . ILE A 1 757 ? 34.557 8.509 -30.335 1.00 91.56 757 ILE A CA 1
ATOM 5977 C C . ILE A 1 757 ? 34.677 7.005 -30.586 1.00 91.56 757 ILE A C 1
ATOM 5979 O O . ILE A 1 757 ? 35.507 6.331 -29.984 1.00 91.56 757 ILE A O 1
ATOM 5983 N N . VAL A 1 758 ? 33.854 6.470 -31.484 1.00 91.25 758 VAL A N 1
ATOM 5984 C CA . VAL A 1 758 ? 33.873 5.043 -31.837 1.00 91.25 758 VAL A CA 1
ATOM 5985 C C . VAL A 1 758 ? 34.347 4.805 -33.267 1.00 91.25 758 VAL A C 1
ATOM 5987 O O . VAL A 1 758 ? 35.102 3.866 -33.523 1.00 91.25 758 VAL A O 1
ATOM 5990 N N . THR A 1 759 ? 33.958 5.669 -34.208 1.00 93.00 759 THR A N 1
ATOM 5991 C CA . THR A 1 759 ? 34.335 5.549 -35.625 1.00 93.00 759 THR A CA 1
ATOM 5992 C C . THR A 1 759 ? 34.526 6.909 -36.281 1.00 93.00 759 THR A C 1
ATOM 5994 O O . THR A 1 759 ? 34.023 7.928 -35.806 1.00 93.00 759 THR A O 1
ATOM 5997 N N . TYR A 1 760 ? 35.231 6.903 -37.407 1.00 94.56 760 TYR A N 1
ATOM 5998 C CA . TYR A 1 760 ? 35.271 7.997 -38.362 1.00 94.56 760 TYR A CA 1
ATOM 5999 C C . TYR A 1 760 ? 34.709 7.518 -39.694 1.00 94.56 760 TYR A C 1
ATOM 6001 O O . TYR A 1 760 ? 34.985 6.401 -40.138 1.00 94.56 760 TYR A O 1
ATOM 6009 N N . GLN A 1 761 ? 33.938 8.381 -40.345 1.00 94.38 761 GLN A N 1
ATOM 6010 C CA . GLN A 1 761 ? 33.394 8.132 -41.672 1.00 94.38 761 GLN A CA 1
ATOM 6011 C C . GLN A 1 761 ? 33.997 9.117 -42.662 1.00 94.38 761 GLN A C 1
ATOM 6013 O O . GLN A 1 761 ? 33.899 10.333 -42.489 1.00 94.38 761 GLN A O 1
ATOM 6018 N N . ILE A 1 762 ? 34.619 8.574 -43.700 1.00 94.62 762 ILE A N 1
ATOM 6019 C CA . ILE A 1 762 ? 35.275 9.311 -44.773 1.00 94.62 762 ILE A CA 1
ATOM 6020 C C . ILE A 1 762 ? 34.391 9.189 -46.005 1.00 94.62 762 ILE A C 1
ATOM 6022 O O . ILE A 1 762 ? 34.144 8.088 -46.492 1.00 94.62 762 ILE A O 1
ATOM 6026 N N . GLU A 1 763 ? 33.914 10.313 -46.518 1.00 94.38 763 GLU A N 1
ATOM 6027 C CA . GLU A 1 763 ? 33.095 10.357 -47.722 1.00 94.38 763 GLU A CA 1
ATOM 6028 C C . GLU A 1 763 ? 33.871 11.074 -48.820 1.00 94.38 763 GLU A C 1
ATOM 6030 O O . GLU A 1 763 ? 34.210 12.253 -48.683 1.00 94.38 763 GLU A O 1
ATOM 6035 N N . TYR A 1 764 ? 34.138 10.366 -49.917 1.00 92.38 764 TYR A N 1
ATOM 6036 C CA . TYR A 1 764 ? 34.786 10.938 -51.090 1.00 92.38 764 TYR A CA 1
ATOM 6037 C C . TYR A 1 764 ? 34.000 10.643 -52.365 1.00 92.38 764 TYR A C 1
ATOM 6039 O O . TYR A 1 764 ? 33.352 9.604 -52.513 1.00 92.38 764 TYR A O 1
ATOM 6047 N N . LYS A 1 765 ? 34.042 11.583 -53.307 1.00 91.00 765 LYS A N 1
ATOM 6048 C CA . LYS A 1 765 ? 33.396 11.450 -54.616 1.00 91.00 765 LYS A CA 1
ATOM 6049 C C . LYS A 1 765 ? 34.192 12.170 -55.686 1.00 91.00 765 LYS A C 1
ATOM 6051 O O . LYS A 1 765 ? 34.867 13.157 -55.402 1.00 91.00 765 LYS A O 1
ATOM 6056 N N . ARG A 1 766 ? 34.054 11.698 -56.919 1.00 88.75 766 ARG A N 1
ATOM 6057 C CA . ARG A 1 766 ? 34.537 12.401 -58.104 1.00 88.75 766 ARG A CA 1
ATOM 6058 C C . ARG A 1 766 ? 33.626 13.581 -58.421 1.00 88.75 766 ARG A C 1
ATOM 6060 O O . ARG A 1 766 ? 32.408 13.455 -58.371 1.00 88.75 766 ARG A O 1
ATOM 6067 N N . VAL A 1 767 ? 34.218 14.734 -58.695 1.00 87.06 767 VAL A N 1
ATOM 6068 C CA . VAL A 1 767 ? 33.502 15.993 -58.963 1.00 87.06 767 VAL A CA 1
ATOM 6069 C C . VAL A 1 767 ? 33.393 16.251 -60.466 1.00 87.06 767 VAL A C 1
ATOM 6071 O O . VAL A 1 767 ? 32.510 16.974 -60.911 1.00 87.06 767 VAL A O 1
ATOM 6074 N N . ASP A 1 768 ? 34.263 15.624 -61.253 1.00 79.88 768 ASP A N 1
ATOM 6075 C CA . ASP A 1 768 ? 34.298 15.705 -62.712 1.00 79.88 768 ASP A CA 1
ATOM 6076 C C . ASP A 1 768 ? 33.164 14.926 -63.407 1.00 79.88 768 ASP A C 1
ATOM 6078 O O . ASP A 1 768 ? 32.862 15.198 -64.566 1.00 79.88 768 ASP A O 1
ATOM 6082 N N . ILE A 1 769 ? 32.492 14.005 -62.705 1.00 80.62 769 ILE A N 1
ATOM 6083 C CA . ILE A 1 769 ? 31.362 13.217 -63.219 1.00 80.62 769 ILE A CA 1
ATOM 6084 C C . ILE A 1 769 ? 30.067 13.641 -62.515 1.00 80.62 769 ILE A C 1
ATOM 6086 O O . ILE A 1 769 ? 29.947 13.542 -61.292 1.00 80.62 769 ILE A O 1
ATOM 6090 N N . GLN A 1 770 ? 29.058 14.064 -63.282 1.00 71.19 770 GLN A N 1
ATOM 6091 C CA . GLN A 1 770 ? 27.735 14.376 -62.733 1.00 71.19 770 GLN A CA 1
ATOM 6092 C C . GLN A 1 770 ? 26.995 13.099 -62.291 1.00 71.19 770 GLN A C 1
ATOM 6094 O O . GLN A 1 770 ? 27.071 12.064 -62.947 1.00 71.19 770 GLN A O 1
ATOM 6099 N N . ASN A 1 771 ? 26.253 13.182 -61.180 1.00 74.12 771 ASN A N 1
ATOM 6100 C CA . ASN A 1 771 ? 25.448 12.097 -60.590 1.00 74.12 771 ASN A CA 1
ATOM 6101 C C . ASN A 1 771 ? 26.215 10.866 -60.064 1.00 74.12 771 ASN A C 1
ATOM 6103 O O . ASN A 1 771 ? 25.605 9.820 -59.827 1.00 74.12 771 ASN A O 1
ATOM 6107 N N . ILE A 1 772 ? 27.525 10.967 -59.809 1.00 83.75 772 ILE A N 1
ATOM 6108 C CA . ILE A 1 772 ? 28.261 9.884 -59.144 1.00 83.75 772 ILE A CA 1
ATOM 6109 C C . ILE A 1 772 ? 27.936 9.826 -57.642 1.00 83.75 772 ILE A C 1
ATOM 6111 O O . ILE A 1 772 ? 27.968 10.836 -56.933 1.00 83.75 772 ILE A O 1
ATOM 6115 N N . LYS A 1 773 ? 27.610 8.627 -57.143 1.00 82.81 773 LYS A N 1
ATOM 6116 C CA . LYS A 1 773 ? 27.380 8.396 -55.710 1.00 82.81 773 LYS A CA 1
ATOM 6117 C C . LYS A 1 773 ? 28.700 8.504 -54.949 1.00 82.81 773 LYS A C 1
ATOM 6119 O O . LYS A 1 773 ? 29.725 8.000 -55.404 1.00 82.81 773 LYS A O 1
ATOM 6124 N N . ALA A 1 774 ? 28.664 9.149 -53.786 1.00 86.94 774 ALA A N 1
ATOM 6125 C CA . ALA A 1 774 ? 29.829 9.226 -52.919 1.00 86.94 774 ALA A CA 1
ATOM 6126 C C . ALA A 1 774 ? 30.142 7.859 -52.305 1.00 86.94 774 ALA A C 1
ATOM 6128 O O . ALA A 1 774 ? 29.237 7.129 -51.898 1.00 86.94 774 ALA A O 1
ATOM 6129 N N . THR A 1 775 ? 31.428 7.529 -52.241 1.00 89.62 775 THR A N 1
ATOM 6130 C CA . THR A 1 775 ? 31.912 6.336 -51.552 1.00 89.62 775 THR A CA 1
ATOM 6131 C C . THR A 1 775 ? 32.148 6.695 -50.094 1.00 89.62 775 THR A C 1
ATOM 6133 O O . THR A 1 775 ? 32.850 7.664 -49.800 1.00 89.62 775 THR A O 1
ATOM 6136 N N . VAL A 1 776 ? 31.542 5.928 -49.186 1.00 91.38 776 VAL A N 1
ATOM 6137 C CA . VAL A 1 776 ? 31.677 6.111 -47.738 1.00 91.38 776 VAL A CA 1
ATOM 6138 C C . VAL A 1 776 ? 32.517 4.973 -47.181 1.00 91.38 776 VAL A C 1
ATOM 6140 O O . VAL A 1 776 ? 32.197 3.804 -47.377 1.00 91.38 776 VAL A O 1
ATOM 6143 N N . VAL A 1 777 ? 33.584 5.329 -46.479 1.00 93.25 777 VAL A N 1
ATOM 6144 C CA . VAL A 1 777 ? 34.499 4.408 -45.812 1.00 93.25 777 VAL A CA 1
ATOM 6145 C C . VAL A 1 777 ? 34.405 4.629 -44.311 1.00 93.25 777 VAL A C 1
ATOM 6147 O O . VAL A 1 777 ? 34.412 5.770 -43.853 1.00 93.25 777 VAL A O 1
ATOM 6150 N N . CYS A 1 778 ? 34.333 3.545 -43.544 1.00 94.00 778 CYS A N 1
ATOM 6151 C CA . CYS A 1 778 ? 34.339 3.586 -42.087 1.00 94.00 778 CYS A CA 1
ATOM 6152 C C . CYS A 1 778 ? 35.679 3.082 -41.544 1.00 94.00 778 CYS A C 1
ATOM 6154 O O . CYS A 1 778 ? 36.196 2.071 -42.019 1.00 94.00 778 CYS A O 1
ATOM 6156 N N . ILE A 1 779 ? 36.220 3.768 -40.537 1.00 94.00 779 ILE A N 1
ATOM 6157 C CA . ILE A 1 779 ? 37.369 3.312 -39.750 1.00 94.00 779 ILE A CA 1
ATOM 6158 C C . ILE A 1 779 ? 37.064 3.430 -38.256 1.00 94.00 779 ILE A C 1
ATOM 6160 O O . ILE A 1 779 ? 36.515 4.434 -37.801 1.00 94.00 779 ILE A O 1
ATOM 6164 N N . THR A 1 780 ? 37.421 2.410 -37.475 1.00 92.81 780 THR A N 1
ATOM 6165 C CA . THR A 1 780 ? 37.258 2.453 -36.017 1.00 92.81 780 THR A CA 1
ATOM 6166 C C . THR A 1 780 ? 38.276 3.403 -35.386 1.00 92.81 780 THR A C 1
ATOM 6168 O O . THR A 1 780 ? 39.389 3.567 -35.893 1.00 92.81 780 THR A O 1
ATOM 6171 N N . ARG A 1 781 ? 37.934 4.013 -34.245 1.00 90.88 781 ARG A N 1
ATOM 6172 C CA . ARG A 1 781 ? 38.871 4.866 -33.491 1.00 90.88 781 ARG A CA 1
ATOM 6173 C C . ARG A 1 781 ? 40.168 4.127 -33.163 1.00 90.88 781 ARG A C 1
ATOM 6175 O O . ARG A 1 781 ? 41.257 4.674 -33.335 1.00 90.88 781 ARG A O 1
ATOM 6182 N N . ARG A 1 782 ? 40.056 2.872 -32.726 1.00 89.75 782 ARG A N 1
ATOM 6183 C CA . ARG A 1 782 ? 41.196 2.016 -32.387 1.00 89.75 782 ARG A CA 1
ATOM 6184 C C . ARG A 1 782 ? 42.139 1.814 -33.572 1.00 89.75 782 ARG A C 1
ATOM 6186 O O . ARG A 1 782 ? 43.352 1.886 -33.405 1.00 89.75 782 ARG A O 1
ATOM 6193 N N . ASP A 1 783 ? 41.606 1.564 -34.762 1.00 91.38 783 ASP A N 1
ATOM 6194 C CA . ASP A 1 783 ? 42.443 1.326 -35.940 1.00 91.38 783 ASP A CA 1
ATOM 6195 C C . ASP A 1 783 ? 43.051 2.635 -36.467 1.00 91.38 783 ASP A C 1
ATOM 6197 O O . ASP A 1 783 ? 44.217 2.656 -36.858 1.00 91.38 783 ASP A O 1
ATOM 6201 N N . PHE A 1 784 ? 42.311 3.746 -36.388 1.00 91.94 784 PHE A N 1
ATOM 6202 C CA . PHE A 1 784 ? 42.809 5.075 -36.753 1.00 91.94 784 PHE A CA 1
ATOM 6203 C C . PHE A 1 784 ? 43.967 5.536 -35.854 1.00 91.94 784 PHE A C 1
ATOM 6205 O O . PHE A 1 784 ? 45.001 5.998 -36.340 1.00 91.94 784 PHE A O 1
ATOM 6212 N N . THR A 1 785 ? 43.827 5.351 -34.540 1.00 89.19 785 THR A N 1
ATOM 6213 C CA . THR A 1 785 ? 44.870 5.678 -33.552 1.00 89.19 785 THR A CA 1
ATOM 6214 C C . THR A 1 785 ? 46.095 4.774 -33.688 1.00 89.19 785 THR A C 1
ATOM 6216 O O . THR A 1 785 ? 47.223 5.270 -33.684 1.00 89.19 785 THR A O 1
ATOM 6219 N N . LYS A 1 786 ? 45.905 3.464 -33.916 1.00 89.81 786 LYS A N 1
ATOM 6220 C CA . LYS A 1 786 ? 47.001 2.528 -34.239 1.00 89.81 786 LYS A CA 1
ATOM 6221 C C . LYS A 1 786 ? 47.759 2.912 -35.513 1.00 89.81 786 LYS A C 1
ATOM 6223 O O . LYS A 1 786 ? 48.966 2.706 -35.577 1.00 89.81 786 LYS A O 1
ATOM 6228 N N . ALA A 1 787 ? 47.076 3.489 -36.500 1.00 89.12 787 ALA A N 1
ATOM 6229 C CA . ALA A 1 787 ? 47.668 3.988 -37.742 1.00 89.12 787 ALA A CA 1
ATOM 6230 C C . ALA A 1 787 ? 48.309 5.389 -37.609 1.00 89.12 787 ALA A C 1
ATOM 6232 O O . ALA A 1 787 ? 48.570 6.053 -38.615 1.00 89.12 787 ALA A O 1
ATOM 6233 N N . GLY A 1 788 ? 48.552 5.868 -36.382 1.00 89.75 788 GLY A N 1
ATOM 6234 C CA . GLY A 1 788 ? 49.180 7.168 -36.136 1.00 89.75 788 GLY A CA 1
ATOM 6235 C C . GLY A 1 788 ? 48.291 8.356 -36.509 1.00 89.75 788 GLY A C 1
ATOM 6236 O O . GLY A 1 788 ? 48.800 9.370 -36.982 1.00 89.75 788 GLY A O 1
ATOM 6237 N N . ASN A 1 789 ? 46.972 8.226 -36.323 1.00 91.44 789 ASN A N 1
ATOM 6238 C CA . ASN A 1 789 ? 45.958 9.221 -36.693 1.00 91.44 789 ASN A CA 1
ATOM 6239 C C . ASN A 1 789 ? 45.983 9.558 -38.191 1.00 91.44 789 ASN A C 1
ATOM 6241 O O . ASN A 1 789 ? 45.893 10.724 -38.594 1.00 91.44 789 ASN A O 1
ATOM 6245 N N . SER A 1 790 ? 46.143 8.524 -39.020 1.00 92.31 790 SER A N 1
ATOM 6246 C CA . SER A 1 790 ? 46.162 8.655 -40.471 1.00 92.31 790 SER A CA 1
ATOM 6247 C C . SER A 1 790 ? 45.354 7.565 -41.167 1.00 92.31 790 SER A C 1
ATOM 6249 O O . SER A 1 790 ? 45.168 6.468 -40.640 1.00 92.31 790 SER A O 1
ATOM 6251 N N . TYR A 1 791 ? 44.857 7.874 -42.362 1.00 92.56 791 TYR A N 1
ATOM 6252 C CA . TYR A 1 791 ? 44.144 6.925 -43.212 1.00 92.56 791 TYR A CA 1
ATOM 6253 C C . TYR A 1 791 ? 44.619 7.023 -44.661 1.00 92.56 791 TYR A C 1
ATOM 6255 O O . TYR A 1 791 ? 44.729 8.124 -45.193 1.00 92.56 791 TYR A O 1
ATOM 6263 N N . VAL A 1 792 ? 44.876 5.887 -45.316 1.00 90.25 792 VAL A N 1
ATOM 6264 C CA . VAL A 1 792 ? 45.425 5.843 -46.683 1.00 90.25 792 VAL A CA 1
ATOM 6265 C C . VAL A 1 792 ? 44.368 5.354 -47.671 1.00 90.25 792 VAL A C 1
ATOM 6267 O O . VAL A 1 792 ? 43.930 4.207 -47.599 1.00 90.25 792 VAL A O 1
ATOM 6270 N N . LEU A 1 793 ? 44.013 6.201 -48.637 1.00 88.88 793 LEU A N 1
ATOM 6271 C CA . LEU A 1 793 ? 43.219 5.846 -49.812 1.00 88.88 793 LEU A CA 1
ATOM 6272 C C . LEU A 1 793 ? 44.140 5.311 -50.918 1.00 88.88 793 LEU A C 1
ATOM 6274 O O . LEU A 1 793 ? 45.116 5.965 -51.299 1.00 88.88 793 LEU A O 1
ATOM 6278 N N . LYS A 1 794 ? 43.817 4.122 -51.432 1.00 82.69 794 LYS A N 1
ATOM 6279 C CA . LYS A 1 794 ? 44.565 3.417 -52.484 1.00 82.69 794 LYS A CA 1
ATOM 6280 C C . LYS A 1 794 ? 43.704 3.255 -53.739 1.00 82.69 794 LYS A C 1
ATOM 6282 O O . LYS A 1 794 ? 42.480 3.283 -53.645 1.00 82.69 794 LYS A O 1
ATOM 6287 N N . ASP A 1 795 ? 44.363 3.081 -54.884 1.00 74.75 795 ASP A N 1
ATOM 6288 C CA . ASP A 1 795 ? 43.755 2.672 -56.162 1.00 74.75 795 ASP A CA 1
ATOM 6289 C C . ASP A 1 795 ? 42.644 3.600 -56.693 1.00 74.75 795 ASP A C 1
ATOM 6291 O O . ASP A 1 795 ? 41.684 3.166 -57.330 1.00 74.75 795 ASP A O 1
ATOM 6295 N N . LEU A 1 796 ? 42.774 4.906 -56.448 1.00 82.12 796 LEU A N 1
ATOM 6296 C CA . LEU A 1 796 ? 41.840 5.906 -56.963 1.00 82.12 796 LEU A CA 1
ATOM 6297 C C . LEU A 1 796 ? 42.129 6.205 -58.452 1.00 82.12 796 LEU A C 1
ATOM 6299 O O . LEU A 1 796 ? 43.266 6.549 -58.787 1.00 82.12 796 LEU A O 1
ATOM 6303 N N . PRO A 1 797 ? 41.134 6.125 -59.359 1.00 82.06 797 PRO A N 1
ATOM 6304 C CA . PRO A 1 797 ? 41.337 6.455 -60.769 1.00 82.06 797 PRO A CA 1
ATOM 6305 C C . PRO A 1 797 ? 41.627 7.947 -60.978 1.00 82.06 797 PRO A C 1
ATOM 6307 O O . PRO A 1 797 ? 41.234 8.782 -60.162 1.00 82.06 797 PRO A O 1
ATOM 6310 N N . ALA A 1 798 ? 42.260 8.289 -62.103 1.00 82.31 798 ALA A N 1
ATOM 6311 C CA . ALA A 1 798 ? 42.553 9.675 -62.464 1.00 82.31 798 ALA A CA 1
ATOM 6312 C C . ALA A 1 798 ? 41.273 10.528 -62.542 1.00 82.31 798 ALA A C 1
ATOM 6314 O O . ALA A 1 798 ? 40.244 10.082 -63.063 1.00 82.31 798 ALA A O 1
ATOM 6315 N N . GLY A 1 799 ? 41.334 11.744 -61.998 1.00 85.38 799 GLY A N 1
ATOM 6316 C CA . GLY A 1 799 ? 40.180 12.637 -61.880 1.00 85.38 799 GLY A CA 1
ATOM 6317 C C . GLY A 1 799 ? 40.266 13.604 -60.698 1.00 85.38 799 GLY A C 1
ATOM 6318 O O . GLY A 1 799 ? 41.214 13.571 -59.909 1.00 85.38 799 GLY A O 1
ATOM 6319 N N . ASN A 1 800 ? 39.260 14.477 -60.589 1.00 89.50 800 ASN A N 1
ATOM 6320 C CA . ASN A 1 800 ? 39.124 15.453 -59.503 1.00 89.50 800 ASN A CA 1
ATOM 6321 C C . ASN A 1 800 ? 38.175 14.927 -58.417 1.00 89.50 800 ASN A C 1
ATOM 6323 O O . ASN A 1 800 ? 37.036 14.562 -58.716 1.00 89.50 800 ASN A O 1
ATOM 6327 N N . TYR A 1 801 ? 38.619 14.919 -57.163 1.00 90.69 801 TYR A N 1
ATOM 6328 C CA . TYR A 1 801 ? 37.883 14.367 -56.028 1.00 90.69 801 TYR A CA 1
ATOM 6329 C C . TYR A 1 801 ? 37.572 15.433 -54.986 1.00 90.69 801 TYR A C 1
ATOM 6331 O O . TYR A 1 801 ? 38.392 16.304 -54.717 1.00 90.69 801 TYR A O 1
ATOM 6339 N N . SER A 1 802 ? 36.408 15.310 -54.350 1.00 92.75 802 SER A N 1
ATOM 6340 C CA . SER A 1 802 ? 36.070 15.996 -53.102 1.00 92.75 802 SER A CA 1
ATOM 6341 C C . SER A 1 802 ? 36.039 14.989 -51.962 1.00 92.75 802 SER A C 1
ATOM 6343 O O . SER A 1 802 ? 35.459 13.912 -52.137 1.00 92.75 802 SER A O 1
ATOM 6345 N N . ILE A 1 803 ? 36.576 15.355 -50.803 1.00 93.12 803 ILE A N 1
ATOM 6346 C CA . ILE A 1 803 ? 36.611 14.517 -49.607 1.00 93.12 803 ILE A CA 1
ATOM 6347 C C . ILE A 1 803 ? 36.215 15.294 -48.355 1.00 93.12 803 ILE A C 1
ATOM 6349 O O . ILE A 1 803 ? 36.612 16.441 -48.167 1.00 93.12 803 ILE A O 1
ATOM 6353 N N . LYS A 1 804 ? 35.443 14.651 -47.484 1.00 93.88 804 LYS A N 1
ATOM 6354 C CA . LYS A 1 804 ? 35.053 15.163 -46.166 1.00 93.88 804 LYS A CA 1
ATOM 6355 C C . LYS A 1 804 ? 35.034 14.018 -45.158 1.00 93.88 804 LYS A C 1
ATOM 6357 O O . LYS A 1 804 ? 34.802 12.865 -45.526 1.00 93.88 804 LYS A O 1
ATOM 6362 N N . VAL A 1 805 ? 35.261 14.334 -43.889 1.00 94.19 805 VAL A N 1
ATOM 6363 C CA . VAL A 1 805 ? 35.305 13.350 -42.801 1.00 94.19 805 VAL A CA 1
ATOM 6364 C C . VAL A 1 805 ? 34.340 13.780 -41.704 1.00 94.19 805 VAL A C 1
ATOM 6366 O O . VAL A 1 805 ? 34.121 14.970 -41.500 1.00 94.19 805 VAL A O 1
ATOM 6369 N N . ARG A 1 806 ? 33.742 12.826 -40.997 1.00 93.56 806 ARG A N 1
ATOM 6370 C CA . ARG A 1 806 ? 33.021 13.079 -39.744 1.00 93.56 806 ARG A CA 1
ATOM 6371 C C . ARG A 1 806 ? 33.411 12.056 -38.689 1.00 93.56 806 ARG A C 1
ATOM 6373 O O . ARG A 1 806 ? 33.755 10.925 -39.031 1.00 93.56 806 ARG A O 1
ATOM 6380 N N . ALA A 1 807 ? 33.335 12.449 -37.424 1.00 94.38 807 ALA A N 1
ATOM 6381 C CA . ALA A 1 807 ? 33.484 11.538 -36.297 1.00 94.38 807 ALA A CA 1
ATOM 6382 C C . ALA A 1 807 ? 32.105 11.096 -35.788 1.00 94.38 807 ALA A C 1
ATOM 6384 O O . ALA A 1 807 ? 31.135 11.852 -35.857 1.00 94.38 807 ALA A O 1
ATOM 6385 N N . THR A 1 808 ? 32.023 9.875 -35.273 1.00 92.06 808 THR A N 1
ATOM 6386 C CA . THR A 1 808 ? 30.825 9.328 -34.634 1.00 92.06 808 THR A CA 1
ATOM 6387 C C . THR A 1 808 ? 31.164 8.987 -33.187 1.00 92.06 808 THR A C 1
ATOM 6389 O O . THR A 1 808 ? 32.057 8.175 -32.933 1.00 92.06 808 THR A O 1
ATOM 6392 N N . SER A 1 809 ? 30.459 9.621 -32.252 1.00 91.88 809 SER A N 1
ATOM 6393 C CA . SER A 1 809 ? 30.544 9.391 -30.809 1.00 91.88 809 SER A CA 1
ATOM 6394 C C . SER A 1 809 ? 29.494 8.385 -30.332 1.00 91.88 809 SER A C 1
ATOM 6396 O O . SER A 1 809 ? 28.655 7.928 -31.113 1.00 91.88 809 SER A O 1
ATOM 6398 N N . LEU A 1 810 ? 29.501 8.069 -29.034 1.00 87.75 810 LEU A N 1
ATOM 6399 C CA . LEU A 1 810 ? 28.434 7.301 -28.378 1.00 87.75 810 LEU A CA 1
ATOM 6400 C C . LEU A 1 810 ? 27.062 7.999 -28.432 1.00 87.75 810 LEU A C 1
ATOM 6402 O O . LEU A 1 810 ? 26.042 7.317 -28.354 1.00 87.75 810 LEU A O 1
ATOM 6406 N N . ALA A 1 811 ? 27.025 9.331 -28.555 1.00 86.00 811 ALA A N 1
ATOM 6407 C CA . ALA A 1 811 ? 25.780 10.086 -28.715 1.00 86.00 811 ALA A CA 1
ATOM 6408 C C . ALA A 1 811 ? 25.284 10.095 -30.167 1.00 86.00 811 ALA A C 1
ATOM 6410 O O . ALA A 1 811 ? 24.078 10.117 -30.411 1.00 86.00 811 ALA A O 1
ATOM 6411 N N . GLY A 1 812 ? 26.202 10.059 -31.137 1.00 86.94 812 GLY A N 1
ATOM 6412 C CA . GLY A 1 812 ? 25.866 9.904 -32.544 1.00 86.94 812 GLY A CA 1
ATOM 6413 C C . GLY A 1 812 ? 26.850 10.560 -33.503 1.00 86.94 812 GLY A C 1
ATOM 6414 O O . GLY A 1 812 ? 28.034 10.719 -33.220 1.00 86.94 812 GLY A O 1
ATOM 6415 N N . ASN A 1 813 ? 26.360 10.890 -34.698 1.00 89.12 813 ASN A N 1
ATOM 6416 C CA . ASN A 1 813 ? 27.196 11.442 -35.761 1.00 89.12 813 ASN A CA 1
ATOM 6417 C C . ASN A 1 813 ? 27.451 12.938 -35.548 1.00 89.12 813 ASN A C 1
ATOM 6419 O O . ASN A 1 813 ? 26.506 13.735 -35.562 1.00 89.12 813 ASN A O 1
ATOM 6423 N N . GLY A 1 814 ? 28.729 13.308 -35.469 1.00 88.94 814 GLY A N 1
ATOM 6424 C CA . GLY A 1 814 ? 29.184 14.685 -35.597 1.00 88.94 814 GLY A CA 1
ATOM 6425 C C . GLY A 1 814 ? 28.972 15.228 -37.013 1.00 88.94 814 GLY A C 1
ATOM 6426 O O . GLY A 1 814 ? 28.618 14.504 -37.956 1.00 88.94 814 GLY A O 1
ATOM 6427 N N . ASN A 1 815 ? 29.175 16.532 -37.168 1.00 91.56 815 ASN A N 1
ATOM 6428 C CA . ASN A 1 815 ? 29.073 17.186 -38.462 1.00 91.56 815 ASN A CA 1
ATOM 6429 C C . ASN A 1 815 ? 30.268 16.833 -39.360 1.00 91.56 815 ASN A C 1
ATOM 6431 O O . ASN A 1 815 ? 31.364 16.527 -38.884 1.00 91.56 815 ASN A O 1
ATOM 6435 N N . TYR A 1 816 ? 30.054 16.891 -40.673 1.00 92.31 816 TYR A N 1
ATOM 6436 C CA . TYR A 1 816 ? 31.148 16.752 -41.626 1.00 92.31 816 TYR A CA 1
ATOM 6437 C C . TYR A 1 816 ? 32.085 17.957 -41.561 1.00 92.31 816 TYR A C 1
ATOM 6439 O O . TYR A 1 816 ? 31.643 19.092 -41.380 1.00 92.31 816 TYR A O 1
ATOM 6447 N N . THR A 1 817 ? 33.376 17.704 -41.768 1.00 93.56 817 THR A N 1
ATOM 6448 C CA . THR A 1 817 ? 34.363 18.745 -42.050 1.00 93.56 817 THR A CA 1
ATOM 6449 C C . THR A 1 817 ? 34.034 19.463 -43.355 1.00 93.56 817 THR A C 1
ATOM 6451 O O . THR A 1 817 ? 33.323 18.940 -44.221 1.00 93.56 817 THR A O 1
ATOM 6454 N N . GLU A 1 818 ? 34.632 20.636 -43.541 1.00 90.88 818 GLU A N 1
ATOM 6455 C CA . GLU A 1 818 ? 34.665 21.279 -44.851 1.00 90.88 818 GLU A CA 1
ATOM 6456 C C . GLU A 1 818 ? 35.297 20.341 -45.891 1.00 90.88 818 GLU A C 1
ATOM 6458 O O . GLU A 1 818 ? 36.251 19.607 -45.601 1.00 90.88 818 GLU A O 1
ATOM 6463 N N . ALA A 1 819 ? 34.719 20.322 -47.094 1.00 90.69 819 ALA A N 1
ATOM 6464 C CA . ALA A 1 819 ? 35.171 19.444 -48.162 1.00 90.69 819 ALA A CA 1
ATOM 6465 C C . ALA A 1 819 ? 36.491 19.955 -48.752 1.00 90.69 819 ALA A C 1
ATOM 6467 O O . ALA A 1 819 ? 36.570 21.096 -49.207 1.00 90.69 819 ALA A O 1
ATOM 6468 N N . GLN A 1 820 ? 37.506 19.094 -48.790 1.00 90.81 820 GLN A N 1
ATOM 6469 C CA . GLN A 1 820 ? 38.776 19.359 -49.467 1.00 90.81 820 GLN A CA 1
ATOM 6470 C C . GLN A 1 820 ? 38.782 18.722 -50.856 1.00 90.81 820 GLN A C 1
ATOM 6472 O O . GLN A 1 820 ? 38.116 17.710 -51.081 1.00 90.81 820 GLN A O 1
ATOM 6477 N N . TYR A 1 821 ? 39.541 19.305 -51.785 1.00 90.31 821 TYR A N 1
ATOM 6478 C CA . TYR A 1 821 ? 39.610 18.857 -53.175 1.00 90.31 821 TYR A CA 1
ATOM 6479 C C . TYR A 1 821 ? 41.036 18.465 -53.555 1.00 90.31 821 TYR A C 1
ATOM 6481 O O . TYR A 1 821 ? 41.988 19.134 -53.157 1.00 90.31 821 TYR A O 1
ATOM 6489 N N . PHE A 1 822 ? 41.188 17.393 -54.333 1.00 89.06 822 PHE A N 1
ATOM 6490 C CA . PHE A 1 822 ? 42.485 16.945 -54.841 1.00 89.06 822 PHE A CA 1
ATOM 6491 C C . PHE A 1 822 ? 42.358 16.277 -56.216 1.00 89.06 822 PHE A C 1
ATOM 6493 O O . PHE A 1 822 ? 41.305 15.749 -56.574 1.00 89.06 822 PHE A O 1
ATOM 6500 N N . PHE A 1 823 ? 43.447 16.283 -56.988 1.00 85.06 823 PHE A N 1
ATOM 6501 C CA . PHE A 1 823 ? 43.483 15.780 -58.363 1.00 85.06 823 PHE A CA 1
ATOM 6502 C C . PHE A 1 823 ? 44.514 14.657 -58.530 1.00 85.06 823 PHE A C 1
ATOM 6504 O O . PHE A 1 823 ? 45.660 14.800 -58.103 1.00 85.06 823 PHE A O 1
ATOM 6511 N N . ILE A 1 824 ? 44.116 13.564 -59.187 1.00 84.12 824 ILE A N 1
ATOM 6512 C CA . ILE A 1 824 ? 44.990 12.429 -59.522 1.00 84.12 824 ILE A CA 1
ATOM 6513 C C . ILE A 1 824 ? 45.308 12.459 -61.017 1.00 84.12 824 ILE A C 1
ATOM 6515 O O . ILE A 1 824 ? 44.397 12.446 -61.846 1.00 84.12 824 ILE A O 1
ATOM 6519 N N . LYS A 1 825 ? 46.605 12.483 -61.351 1.00 76.38 825 LYS A N 1
ATOM 6520 C CA . LYS A 1 825 ? 47.109 12.527 -62.732 1.00 76.38 825 LYS A CA 1
ATOM 6521 C C . LYS A 1 825 ? 46.946 11.171 -63.430 1.00 76.38 825 LYS A C 1
ATOM 6523 O O . LYS A 1 825 ? 47.137 10.123 -62.821 1.00 76.38 825 LYS A O 1
ATOM 6528 N N . GLU A 1 826 ? 46.640 11.202 -64.723 1.00 70.25 826 GLU A N 1
ATOM 6529 C CA . GLU A 1 826 ? 46.583 10.017 -65.584 1.00 70.25 826 GLU A CA 1
ATOM 6530 C C . GLU A 1 826 ? 47.995 9.622 -66.049 1.00 70.25 826 GLU A C 1
ATOM 6532 O O . GLU A 1 826 ? 48.759 10.472 -66.507 1.00 70.25 826 GLU A O 1
ATOM 6537 N N . TYR A 1 827 ? 48.358 8.341 -65.923 1.00 62.75 827 TYR A N 1
ATOM 6538 C CA . TYR A 1 827 ? 49.659 7.826 -66.363 1.00 62.75 827 TYR A CA 1
ATOM 6539 C C . TYR A 1 827 ? 49.503 7.097 -67.707 1.00 62.75 827 TYR A C 1
ATOM 6541 O O . TYR A 1 827 ? 48.783 6.104 -67.802 1.00 62.75 827 TYR A O 1
ATOM 6549 N N . SER A 1 828 ? 50.147 7.593 -68.769 1.00 55.91 828 SER A N 1
ATOM 6550 C CA . SER A 1 828 ? 49.920 7.103 -70.135 1.00 55.91 828 SER A CA 1
ATOM 6551 C C . SER A 1 828 ? 50.523 5.711 -70.380 1.00 55.91 828 SER A C 1
ATOM 6553 O O . SER A 1 828 ? 51.732 5.518 -70.250 1.00 55.91 828 SER A O 1
ATOM 6555 N N . SER A 1 829 ? 49.705 4.763 -70.843 1.00 57.03 829 SER A N 1
ATOM 6556 C CA . SER A 1 829 ? 50.082 3.387 -71.221 1.00 57.03 829 SER A CA 1
ATOM 6557 C C . SER A 1 829 ? 50.825 3.263 -72.566 1.00 57.03 829 SER A C 1
ATOM 6559 O O . SER A 1 829 ? 51.111 2.152 -73.020 1.00 57.03 829 SER A O 1
ATOM 6561 N N . LEU A 1 830 ? 51.189 4.386 -73.198 1.00 57.41 830 LEU A N 1
ATOM 6562 C CA . LEU A 1 830 ? 51.881 4.449 -74.495 1.00 57.41 830 LEU A CA 1
ATOM 6563 C C . LEU A 1 830 ? 53.211 3.670 -74.523 1.00 57.41 830 LEU A C 1
ATOM 6565 O O . LEU A 1 830 ? 53.603 3.182 -75.580 1.00 57.41 830 LEU A O 1
ATOM 6569 N N . GLY A 1 831 ? 53.874 3.478 -73.376 1.00 59.84 831 GLY A N 1
ATOM 6570 C CA . GLY A 1 831 ? 55.111 2.690 -73.285 1.00 59.84 831 GLY A CA 1
ATOM 6571 C C . GLY A 1 831 ? 54.933 1.197 -73.597 1.00 59.84 831 GLY A C 1
ATOM 6572 O O . GLY A 1 831 ? 55.778 0.609 -74.269 1.00 59.84 831 GLY A O 1
ATOM 6573 N N . LEU A 1 832 ? 53.818 0.581 -73.186 1.00 59.88 832 LEU A N 1
ATOM 6574 C CA . LEU A 1 832 ? 53.559 -0.849 -73.424 1.00 59.88 832 LEU A CA 1
ATOM 6575 C C . LEU A 1 832 ? 53.249 -1.141 -74.898 1.00 59.88 832 LEU A C 1
ATOM 6577 O O . LEU A 1 832 ? 53.650 -2.182 -75.419 1.00 59.88 832 LEU A O 1
ATOM 6581 N N . PHE A 1 833 ? 52.588 -0.205 -75.583 1.00 66.88 833 PHE A N 1
ATOM 6582 C CA . PHE A 1 833 ? 52.247 -0.344 -76.998 1.00 66.88 833 PHE A CA 1
ATOM 6583 C C . PHE A 1 833 ? 53.497 -0.361 -77.890 1.00 66.88 833 PHE A C 1
ATOM 6585 O O . PHE A 1 833 ? 53.619 -1.227 -78.753 1.00 66.88 833 PHE A O 1
ATOM 6592 N N . TRP A 1 834 ? 54.472 0.521 -77.636 1.00 71.31 834 TRP A N 1
ATOM 6593 C CA . TRP A 1 834 ? 55.737 0.524 -78.379 1.00 71.31 834 TRP A CA 1
ATOM 6594 C C . TRP A 1 834 ? 56.579 -0.731 -78.111 1.00 71.31 834 TRP A C 1
ATOM 6596 O O . TRP A 1 834 ? 57.141 -1.293 -79.048 1.00 71.31 834 TRP A O 1
ATOM 6606 N N . ILE A 1 835 ? 56.622 -1.232 -76.871 1.00 72.25 835 ILE A N 1
ATOM 6607 C CA . ILE A 1 835 ? 57.354 -2.468 -76.529 1.00 72.25 835 ILE A CA 1
ATOM 6608 C C . ILE A 1 835 ? 56.758 -3.687 -77.260 1.00 72.25 835 ILE A C 1
ATOM 6610 O O . ILE A 1 835 ? 57.489 -4.512 -77.820 1.00 72.25 835 ILE A O 1
ATOM 6614 N N . LEU A 1 836 ? 55.427 -3.791 -77.313 1.00 74.44 836 LEU A N 1
ATOM 6615 C CA . LEU A 1 836 ? 54.740 -4.860 -78.046 1.00 74.44 836 LEU A CA 1
ATOM 6616 C C . LEU A 1 836 ? 54.901 -4.714 -79.568 1.00 74.44 836 LEU A C 1
ATOM 6618 O O . LEU A 1 836 ? 55.150 -5.700 -80.256 1.00 74.44 836 LEU A O 1
ATOM 6622 N N . PHE A 1 837 ? 54.854 -3.491 -80.099 1.00 78.69 837 PHE A N 1
ATOM 6623 C CA . PHE A 1 837 ? 55.053 -3.230 -81.526 1.00 78.69 837 PHE A CA 1
ATOM 6624 C C . PHE A 1 837 ? 56.459 -3.634 -82.007 1.00 78.69 837 PHE A C 1
ATOM 6626 O O . PHE A 1 837 ? 56.592 -4.352 -83.000 1.00 78.69 837 PHE A O 1
ATOM 6633 N N . TRP A 1 838 ? 57.512 -3.257 -81.271 1.00 79.00 838 TRP A N 1
ATOM 6634 C CA . TRP A 1 838 ? 58.894 -3.601 -81.629 1.00 79.00 838 TRP A CA 1
ATOM 6635 C C . TRP A 1 838 ? 59.211 -5.094 -81.446 1.00 79.00 838 TRP A C 1
ATOM 6637 O O . TRP A 1 838 ? 59.948 -5.662 -82.253 1.00 79.00 838 TRP A O 1
ATOM 6647 N N . SER A 1 839 ? 58.629 -5.764 -80.446 1.00 77.75 839 SER A N 1
ATOM 6648 C CA . SER A 1 839 ? 58.822 -7.213 -80.248 1.00 77.75 839 SER A CA 1
ATOM 6649 C C . SER A 1 839 ? 58.153 -8.063 -81.339 1.00 77.75 839 SER A C 1
ATOM 6651 O O . SER A 1 839 ? 58.741 -9.048 -81.800 1.00 77.75 839 SER A O 1
ATOM 6653 N N . ILE A 1 840 ? 56.978 -7.652 -81.828 1.00 84.19 840 ILE A N 1
ATOM 6654 C CA . ILE A 1 840 ? 56.301 -8.295 -82.965 1.00 84.19 840 ILE A CA 1
ATOM 6655 C C . ILE A 1 840 ? 57.078 -8.046 -84.266 1.00 84.19 840 ILE A C 1
ATOM 6657 O O . ILE A 1 840 ? 57.285 -8.981 -85.045 1.00 84.19 840 ILE A O 1
ATOM 6661 N N . LEU A 1 841 ? 57.579 -6.824 -84.479 1.00 84.31 841 LEU A N 1
ATOM 6662 C CA . LEU A 1 841 ? 58.379 -6.483 -85.658 1.00 84.31 841 LEU A CA 1
ATOM 6663 C C . LEU A 1 841 ? 59.699 -7.275 -85.709 1.00 84.31 841 LEU A C 1
ATOM 6665 O O . LEU A 1 841 ? 60.038 -7.832 -86.754 1.00 84.31 841 LEU A O 1
ATOM 6669 N N . CYS A 1 842 ? 60.402 -7.409 -84.577 1.00 83.00 842 CYS A N 1
ATOM 6670 C CA . CYS A 1 842 ? 61.598 -8.253 -84.464 1.00 83.00 842 CYS A CA 1
ATOM 6671 C C . CYS A 1 842 ? 61.303 -9.734 -84.738 1.00 83.00 842 CYS A C 1
ATOM 6673 O O . CYS A 1 842 ? 62.083 -10.404 -85.416 1.00 83.00 842 CYS A O 1
ATOM 6675 N N . SER A 1 843 ? 60.167 -10.246 -84.256 1.00 80.50 843 SER A N 1
ATOM 6676 C CA . SER A 1 843 ? 59.769 -11.642 -84.479 1.00 80.50 843 SER A CA 1
ATOM 6677 C C . SER A 1 843 ? 59.470 -11.922 -85.956 1.00 80.50 843 SER A C 1
ATOM 6679 O O . SER A 1 843 ? 59.919 -12.933 -86.495 1.00 80.50 843 SER A O 1
ATOM 6681 N N . LEU A 1 844 ? 58.791 -11.001 -86.650 1.00 85.69 844 LEU A N 1
ATOM 6682 C CA . LEU A 1 844 ? 58.545 -11.103 -88.094 1.00 85.69 844 LEU A CA 1
ATOM 6683 C C . LEU A 1 844 ? 59.849 -11.064 -88.902 1.00 85.69 844 LEU A C 1
ATOM 6685 O O . LEU A 1 844 ? 60.019 -11.844 -89.841 1.00 85.69 844 LEU A O 1
ATOM 6689 N N . PHE A 1 845 ? 60.800 -10.214 -88.505 1.00 84.06 845 PHE A N 1
ATOM 6690 C CA . PHE A 1 845 ? 62.109 -10.137 -89.155 1.00 84.06 845 PHE A CA 1
ATOM 6691 C C . PHE A 1 845 ? 62.918 -11.431 -88.972 1.00 84.06 845 PHE A C 1
ATOM 6693 O O . PHE A 1 845 ? 63.507 -11.939 -89.928 1.00 84.06 845 PHE A O 1
ATOM 6700 N N . ALA A 1 846 ? 62.887 -12.020 -87.772 1.00 81.94 846 ALA A N 1
ATOM 6701 C CA . ALA A 1 846 ? 63.537 -13.298 -87.491 1.00 81.94 846 ALA A CA 1
ATOM 6702 C C . ALA A 1 846 ? 62.944 -14.450 -88.323 1.00 81.94 846 ALA A C 1
ATOM 6704 O O . ALA A 1 846 ? 63.694 -15.262 -88.867 1.00 81.94 846 ALA A O 1
ATOM 6705 N N . VAL A 1 847 ? 61.616 -14.497 -88.494 1.00 84.31 847 VAL A N 1
ATOM 6706 C CA . VAL A 1 847 ? 60.943 -15.506 -89.333 1.00 84.31 847 VAL A CA 1
ATOM 6707 C C . VAL A 1 847 ? 61.328 -15.349 -90.807 1.00 84.31 847 VAL A C 1
ATOM 6709 O O . VAL A 1 847 ? 61.630 -16.345 -91.463 1.00 84.31 847 VAL A O 1
ATOM 6712 N N . MET A 1 848 ? 61.408 -14.119 -91.323 1.00 80.94 848 MET A N 1
ATOM 6713 C CA . MET A 1 848 ? 61.840 -13.862 -92.704 1.00 80.94 848 MET A CA 1
ATOM 6714 C C . MET A 1 848 ? 63.288 -14.307 -92.957 1.00 80.94 848 MET A C 1
ATOM 6716 O O . MET A 1 848 ? 63.567 -14.943 -93.976 1.00 80.94 848 MET A O 1
ATOM 6720 N N . ILE A 1 849 ? 64.196 -14.057 -92.007 1.00 81.62 849 ILE A N 1
ATOM 6721 C CA . ILE A 1 849 ? 65.582 -14.548 -92.070 1.00 81.62 849 ILE A CA 1
ATOM 6722 C C . ILE A 1 849 ? 65.614 -16.083 -92.027 1.00 81.62 849 ILE A C 1
ATOM 6724 O O . ILE A 1 849 ? 66.357 -16.706 -92.786 1.00 81.62 849 ILE A O 1
ATOM 6728 N N . PHE A 1 850 ? 64.783 -16.713 -91.193 1.00 77.94 850 PHE A N 1
ATOM 6729 C CA . PHE A 1 850 ? 64.729 -18.170 -91.068 1.00 77.94 850 PHE A CA 1
ATOM 6730 C C . PHE A 1 850 ? 64.186 -18.848 -92.336 1.00 77.94 850 PHE A C 1
ATOM 6732 O O . PHE A 1 850 ? 64.720 -19.872 -92.761 1.00 77.94 850 PHE A O 1
ATOM 6739 N N . VAL A 1 851 ? 63.180 -18.259 -92.991 1.00 78.75 851 VAL A N 1
ATOM 6740 C CA . VAL A 1 851 ? 62.638 -18.745 -94.272 1.00 78.75 851 VAL A CA 1
ATOM 6741 C C . VAL A 1 851 ? 63.657 -18.567 -95.402 1.00 78.75 851 VAL A C 1
ATOM 6743 O O . VAL A 1 851 ? 63.876 -19.504 -96.172 1.00 78.75 851 VAL A O 1
ATOM 6746 N N . ALA A 1 852 ? 64.355 -17.428 -95.464 1.00 74.81 852 ALA A N 1
ATOM 6747 C CA . ALA A 1 852 ? 65.435 -17.208 -96.429 1.00 74.81 852 ALA A CA 1
ATOM 6748 C C . ALA A 1 852 ? 66.598 -18.201 -96.227 1.00 74.81 852 ALA A C 1
ATOM 6750 O O . ALA A 1 852 ? 67.083 -18.799 -97.191 1.00 74.81 852 ALA A O 1
ATOM 6751 N N . PHE A 1 853 ? 66.989 -18.458 -94.973 1.00 74.50 853 PHE A N 1
ATOM 6752 C CA . PHE A 1 853 ? 67.993 -19.466 -94.630 1.00 74.50 853 PHE A CA 1
ATOM 6753 C C . PHE A 1 853 ? 67.532 -20.882 -94.996 1.00 74.50 853 PHE A C 1
ATOM 6755 O O . PHE A 1 853 ? 68.310 -21.657 -95.551 1.00 74.50 853 PHE A O 1
ATOM 6762 N N . TYR A 1 854 ? 66.264 -21.225 -94.755 1.00 73.69 854 TYR A N 1
ATOM 6763 C CA . TYR A 1 854 ? 65.706 -22.537 -95.090 1.00 73.69 854 TYR A CA 1
ATOM 6764 C C . TYR A 1 854 ? 65.668 -22.776 -96.608 1.00 73.69 854 TYR A C 1
ATOM 6766 O O . TYR A 1 854 ? 66.035 -23.858 -97.066 1.00 73.69 854 TYR A O 1
ATOM 6774 N N . VAL A 1 855 ? 65.314 -21.762 -97.406 1.00 72.19 855 VAL A N 1
ATOM 6775 C CA . VAL A 1 855 ? 65.314 -21.839 -98.879 1.00 72.19 855 VAL A CA 1
ATOM 6776 C C . VAL A 1 855 ? 66.741 -21.915 -99.443 1.00 72.19 855 VAL A C 1
ATOM 6778 O O . VAL A 1 855 ? 66.995 -22.748 -100.317 1.00 72.19 855 VAL A O 1
ATOM 6781 N N . CYS A 1 856 ? 67.699 -21.150 -98.905 1.00 60.44 856 CYS A N 1
ATOM 6782 C CA . CYS A 1 856 ? 69.118 -21.258 -99.280 1.00 60.44 856 CYS A CA 1
ATOM 6783 C C . CYS A 1 856 ? 69.723 -22.620 -98.898 1.00 60.44 856 CYS A C 1
ATOM 6785 O O . CYS A 1 856 ? 70.407 -23.248 -99.707 1.00 60.44 856 CYS A O 1
ATOM 6787 N N . LYS A 1 857 ? 69.413 -23.137 -97.703 1.00 58.12 857 LYS A N 1
ATOM 6788 C CA . LYS A 1 857 ? 69.905 -24.435 -97.217 1.00 58.12 857 LYS A CA 1
ATOM 6789 C C . LYS A 1 857 ? 69.354 -25.609 -98.032 1.00 58.12 857 LYS A C 1
ATOM 6791 O O . LYS A 1 857 ? 70.073 -26.580 -98.261 1.00 58.12 857 LYS A O 1
ATOM 6796 N N . ARG A 1 858 ? 68.110 -25.516 -98.521 1.00 58.47 858 ARG A N 1
ATOM 6797 C CA . ARG A 1 858 ? 67.475 -26.564 -99.343 1.00 58.47 858 ARG A CA 1
ATOM 6798 C C . ARG A 1 858 ? 68.009 -26.617 -100.781 1.00 58.47 858 ARG A C 1
ATOM 6800 O O . ARG A 1 858 ? 67.868 -27.653 -101.424 1.00 58.47 858 ARG A O 1
ATOM 6807 N N . LYS A 1 859 ? 68.638 -25.541 -101.276 1.00 55.72 859 LYS A N 1
ATOM 6808 C CA . LYS A 1 859 ? 69.175 -25.455 -102.647 1.00 55.72 859 LYS A CA 1
ATOM 6809 C C . LYS A 1 859 ? 70.673 -25.780 -102.771 1.00 55.72 859 LYS A C 1
ATOM 6811 O O . LYS A 1 859 ? 71.106 -26.054 -103.883 1.00 55.72 859 LYS A O 1
ATOM 6816 N N . PHE A 1 860 ? 71.449 -25.777 -101.678 1.00 52.06 860 PHE A N 1
ATOM 6817 C CA . PHE A 1 860 ? 72.924 -25.790 -101.758 1.00 52.06 860 PHE A CA 1
ATOM 6818 C C . PHE A 1 860 ? 73.662 -26.935 -101.033 1.00 52.06 860 PHE A C 1
ATOM 6820 O O . PHE A 1 860 ? 74.882 -26.986 -101.106 1.00 52.06 860 PHE A O 1
ATOM 6827 N N . MET A 1 861 ? 72.983 -27.878 -100.365 1.00 44.12 861 MET A N 1
ATOM 6828 C CA . MET A 1 861 ? 73.663 -28.959 -99.620 1.00 44.12 861 MET A CA 1
ATOM 6829 C C . MET A 1 861 ? 73.067 -30.338 -99.928 1.00 44.12 861 MET A C 1
ATOM 6831 O O . MET A 1 861 ? 72.231 -30.863 -99.194 1.00 44.12 861 MET A O 1
ATOM 6835 N N . ARG A 1 862 ? 73.518 -30.927 -101.041 1.00 39.22 862 ARG A N 1
ATOM 6836 C CA . ARG A 1 862 ? 73.352 -32.345 -101.392 1.00 39.22 862 ARG A CA 1
ATOM 6837 C C . ARG A 1 862 ? 74.661 -33.052 -101.010 1.00 39.22 862 ARG A C 1
ATOM 6839 O O . ARG A 1 862 ? 75.708 -32.664 -101.510 1.00 39.22 862 ARG A O 1
ATOM 6846 N N . ASN A 1 863 ? 74.565 -34.083 -100.167 1.00 38.31 863 ASN A N 1
ATOM 6847 C CA . ASN A 1 863 ? 75.614 -35.046 -99.781 1.00 38.31 863 ASN A CA 1
ATOM 6848 C C . ASN A 1 863 ? 76.644 -34.593 -98.727 1.00 38.31 863 ASN A C 1
ATOM 6850 O O . ASN A 1 863 ? 77.613 -33.956 -99.099 1.00 38.31 863 ASN A O 1
ATOM 6854 N N . VAL A 1 864 ? 76.498 -35.041 -97.464 1.00 45.47 864 VAL A N 1
ATOM 6855 C CA . VAL A 1 864 ? 77.557 -35.644 -96.601 1.00 45.47 864 VAL A CA 1
ATOM 6856 C C . VAL A 1 864 ? 76.870 -36.434 -95.449 1.00 45.47 864 VAL A C 1
ATOM 6858 O O . VAL A 1 864 ? 75.841 -35.967 -94.954 1.00 45.47 864 VAL A O 1
ATOM 6861 N N . PRO A 1 865 ? 77.378 -37.613 -95.007 1.00 39.25 865 PRO A N 1
ATOM 6862 C CA . PRO A 1 865 ? 76.715 -38.518 -94.062 1.00 39.25 865 PRO A CA 1
ATOM 6863 C C . PRO A 1 865 ? 77.110 -38.344 -92.576 1.00 39.25 865 PRO A C 1
ATOM 6865 O O . PRO A 1 865 ? 78.221 -37.948 -92.239 1.00 39.25 865 PRO A O 1
ATOM 6868 N N . SER A 1 866 ? 76.156 -38.725 -91.712 1.00 31.83 866 SER A N 1
ATOM 6869 C CA . SER A 1 866 ? 76.214 -39.174 -90.304 1.00 31.83 866 SER A CA 1
ATOM 6870 C C . SER A 1 866 ? 77.510 -38.988 -89.488 1.00 31.83 866 SER A C 1
ATOM 6872 O O . SER A 1 866 ? 78.461 -39.759 -89.624 1.00 31.83 866 SER A O 1
ATOM 6874 N N . ARG A 1 867 ? 77.440 -38.138 -88.449 1.00 32.78 867 ARG A N 1
ATOM 6875 C CA . ARG A 1 867 ? 78.185 -38.321 -87.188 1.00 32.78 867 ARG A CA 1
ATOM 6876 C C . ARG A 1 867 ? 77.249 -38.177 -85.982 1.00 32.78 867 ARG A C 1
ATOM 6878 O O . ARG A 1 867 ? 76.622 -37.141 -85.792 1.00 32.78 867 ARG A O 1
ATOM 6885 N N . ARG A 1 868 ? 77.167 -39.251 -85.191 1.00 33.03 868 ARG A N 1
ATOM 6886 C CA . ARG A 1 868 ? 76.550 -39.319 -83.858 1.00 33.03 868 ARG A CA 1
ATOM 6887 C C . ARG A 1 868 ? 77.443 -38.598 -82.839 1.00 33.03 868 ARG A C 1
ATOM 6889 O O . ARG A 1 868 ? 78.649 -38.825 -82.850 1.00 33.03 868 ARG A O 1
ATOM 6896 N N . LEU A 1 869 ? 76.846 -37.837 -81.920 1.00 34.88 869 LEU A N 1
ATOM 6897 C CA . LEU A 1 869 ? 77.443 -37.467 -80.631 1.00 34.88 869 LEU A CA 1
ATOM 6898 C C . LEU A 1 869 ? 76.347 -37.387 -79.552 1.00 34.88 869 LEU A C 1
ATOM 6900 O O . LEU A 1 869 ? 75.527 -36.480 -79.540 1.00 34.88 869 LEU A O 1
ATOM 6904 N N . ILE A 1 870 ? 76.317 -38.452 -78.748 1.00 30.28 870 ILE A N 1
ATOM 6905 C CA . ILE A 1 870 ? 76.240 -38.516 -77.278 1.00 30.28 870 ILE A CA 1
ATOM 6906 C C . ILE A 1 870 ? 75.336 -37.475 -76.593 1.00 30.28 870 ILE A C 1
ATOM 6908 O O . ILE A 1 870 ? 75.689 -36.308 -76.454 1.00 30.28 870 ILE A O 1
ATOM 6912 N N . ALA A 1 871 ? 74.202 -37.959 -76.079 1.00 29.80 871 ALA A N 1
ATOM 6913 C CA . ALA A 1 871 ? 73.344 -37.247 -75.143 1.00 29.80 871 ALA A CA 1
ATOM 6914 C C . ALA A 1 871 ? 73.913 -37.352 -73.719 1.00 29.80 871 ALA A C 1
ATOM 6916 O O . ALA A 1 871 ? 74.051 -38.451 -73.182 1.00 29.80 871 ALA A O 1
ATOM 6917 N N . THR A 1 872 ? 74.212 -36.216 -73.096 1.00 37.53 872 THR A N 1
ATOM 6918 C CA . THR A 1 872 ? 74.318 -36.105 -71.640 1.00 37.53 872 THR A CA 1
ATOM 6919 C C . THR A 1 872 ? 72.909 -35.984 -71.067 1.00 37.53 872 THR A C 1
ATOM 6921 O O . THR A 1 872 ? 72.169 -35.044 -71.352 1.00 37.53 872 THR A O 1
ATOM 6924 N N . VAL A 1 873 ? 72.521 -36.995 -70.296 1.00 38.78 873 VAL A N 1
ATOM 6925 C CA . VAL A 1 873 ? 71.245 -37.069 -69.585 1.00 38.78 873 VAL A CA 1
ATOM 6926 C C . VAL A 1 873 ? 71.403 -36.317 -68.266 1.00 38.78 873 VAL A C 1
ATOM 6928 O O . VAL A 1 873 ? 72.334 -36.578 -67.508 1.00 38.78 873 VAL A O 1
ATOM 6931 N N . ASN A 1 874 ? 70.505 -35.369 -68.013 1.00 37.03 874 ASN A N 1
ATOM 6932 C CA . ASN A 1 874 ? 70.397 -34.667 -66.739 1.00 37.03 874 ASN A CA 1
ATOM 6933 C C . ASN A 1 874 ? 70.046 -35.684 -65.622 1.00 37.03 874 ASN A C 1
ATOM 6935 O O . ASN A 1 874 ? 69.053 -36.400 -65.777 1.00 37.03 874 ASN A O 1
ATOM 6939 N N . PRO A 1 875 ? 70.815 -35.784 -64.522 1.00 44.44 875 PRO A N 1
ATOM 6940 C CA . PRO A 1 875 ? 70.722 -36.891 -63.564 1.00 44.44 875 PRO A CA 1
ATOM 6941 C C . PRO A 1 875 ? 69.645 -36.720 -62.470 1.00 44.44 875 PRO A C 1
ATOM 6943 O O . PRO A 1 875 ? 69.828 -37.189 -61.354 1.00 44.44 875 PRO A O 1
ATOM 6946 N N . GLU A 1 876 ? 68.501 -36.100 -62.769 1.00 32.62 876 GLU A N 1
ATOM 6947 C CA . GLU A 1 876 ? 67.448 -35.822 -61.765 1.00 32.62 876 GLU A CA 1
ATOM 6948 C C . GLU A 1 876 ? 66.140 -36.612 -61.971 1.00 32.62 876 GLU A C 1
ATOM 6950 O O . GLU A 1 876 ? 65.210 -36.486 -61.181 1.00 32.62 876 GLU A O 1
ATOM 6955 N N . TYR A 1 877 ? 66.051 -37.503 -62.966 1.00 42.28 877 TYR A N 1
ATOM 6956 C CA . TYR A 1 877 ? 64.951 -38.480 -63.011 1.00 42.28 877 TYR A CA 1
ATOM 6957 C C . TYR A 1 877 ? 65.287 -39.707 -62.161 1.00 42.28 877 TYR A C 1
ATOM 6959 O O . TYR A 1 877 ? 65.494 -40.809 -62.668 1.00 42.28 877 TYR A O 1
ATOM 6967 N N . VAL A 1 878 ? 65.324 -39.511 -60.843 1.00 34.75 878 VAL A N 1
ATOM 6968 C CA . VAL A 1 878 ? 65.320 -40.609 -59.874 1.00 34.75 878 VAL A CA 1
ATOM 6969 C C . VAL A 1 878 ? 63.909 -40.759 -59.315 1.00 34.75 878 VAL A C 1
ATOM 6971 O O . VAL A 1 878 ? 63.503 -40.101 -58.366 1.00 34.75 878 VAL A O 1
ATOM 6974 N N . SER A 1 879 ? 63.165 -41.651 -59.968 1.00 42.22 879 SER A N 1
ATOM 6975 C CA . SER A 1 879 ? 62.436 -42.755 -59.335 1.00 42.22 879 SER A CA 1
ATOM 6976 C C . SER A 1 879 ? 61.922 -42.513 -57.907 1.00 42.22 879 SER A C 1
ATOM 6978 O O . SER A 1 879 ? 62.455 -43.074 -56.948 1.00 42.22 879 SER A O 1
ATOM 6980 N N . SER A 1 880 ? 60.798 -41.813 -57.760 1.00 37.88 880 SER A N 1
ATOM 6981 C CA . SER A 1 880 ? 59.876 -42.138 -56.672 1.00 37.88 880 SER A CA 1
ATOM 6982 C C . SER A 1 880 ? 59.009 -43.314 -57.125 1.00 37.88 880 SER A C 1
ATOM 6984 O O . SER A 1 880 ? 58.047 -43.176 -57.879 1.00 37.88 880 SER A O 1
ATOM 6986 N N . VAL A 1 881 ? 59.392 -44.516 -56.692 1.00 44.22 881 VAL A N 1
ATOM 6987 C CA . VAL A 1 881 ? 58.506 -45.683 -56.716 1.00 44.22 881 VAL A CA 1
ATOM 6988 C C . VAL A 1 881 ? 57.246 -45.291 -55.946 1.00 44.22 881 VAL A C 1
ATOM 6990 O O . VAL A 1 881 ? 57.317 -44.969 -54.762 1.00 44.22 881 VAL A O 1
ATOM 6993 N N . TYR A 1 882 ? 56.102 -45.262 -56.627 1.00 44.28 882 TYR A N 1
ATOM 6994 C CA . TYR A 1 882 ? 54.814 -45.023 -55.988 1.00 44.28 882 TYR A CA 1
ATOM 6995 C C . TYR A 1 882 ? 54.509 -46.192 -55.046 1.00 44.28 882 TYR A C 1
ATOM 6997 O O . TYR A 1 882 ? 54.280 -47.314 -55.499 1.00 44.28 882 TYR A O 1
ATOM 7005 N N . VAL A 1 883 ? 54.541 -45.935 -53.741 1.00 48.28 883 VAL A N 1
ATOM 7006 C CA . VAL A 1 883 ? 54.126 -46.891 -52.710 1.00 48.28 883 VAL A CA 1
ATOM 7007 C C . VAL A 1 883 ? 52.668 -46.583 -52.361 1.00 48.28 883 VAL A C 1
ATOM 7009 O O . VAL A 1 883 ? 52.393 -45.436 -52.000 1.00 48.28 883 VAL A O 1
ATOM 7012 N N . PRO A 1 884 ? 51.744 -47.556 -52.465 1.00 51.69 884 PRO A N 1
ATOM 7013 C CA . PRO A 1 884 ? 50.353 -47.355 -52.082 1.00 51.69 884 PRO A CA 1
ATOM 7014 C C . PRO A 1 884 ? 50.223 -46.856 -50.638 1.00 51.69 884 PRO A C 1
ATOM 7016 O O . PRO A 1 884 ? 50.844 -47.403 -49.727 1.00 51.69 884 PRO A O 1
ATOM 7019 N N . ASP A 1 885 ? 49.423 -45.814 -50.441 1.00 55.91 885 ASP A N 1
ATOM 7020 C CA . ASP A 1 885 ? 49.239 -45.107 -49.166 1.00 55.91 885 ASP A CA 1
ATOM 7021 C C . ASP A 1 885 ? 47.930 -45.526 -48.457 1.00 55.91 885 ASP A C 1
ATOM 7023 O O . ASP A 1 885 ? 46.946 -45.886 -49.099 1.00 55.91 885 ASP A O 1
ATOM 7027 N N . GLU A 1 886 ? 47.872 -45.417 -47.125 1.00 57.47 886 GLU A N 1
ATOM 7028 C CA . GLU A 1 886 ? 46.687 -45.650 -46.280 1.00 57.47 886 GLU A CA 1
ATOM 7029 C C . GLU A 1 886 ? 45.472 -44.760 -46.627 1.00 57.47 886 GLU A C 1
ATOM 7031 O O . GLU A 1 886 ? 44.357 -45.020 -46.166 1.00 57.47 886 GLU A O 1
ATOM 7036 N N . TRP A 1 887 ? 45.663 -43.706 -47.428 1.00 61.66 887 TRP A N 1
ATOM 7037 C CA . TRP A 1 887 ? 44.598 -42.829 -47.933 1.00 61.66 887 TRP A CA 1
ATOM 7038 C C . TRP A 1 887 ? 43.956 -43.311 -49.244 1.00 61.66 887 TRP A C 1
ATOM 7040 O O . TRP A 1 887 ? 42.981 -42.710 -49.708 1.00 61.66 887 TRP A O 1
ATOM 7050 N N . GLU A 1 888 ? 44.447 -44.400 -49.837 1.00 63.88 888 GLU A N 1
ATOM 7051 C CA . GLU A 1 888 ? 43.835 -45.014 -51.014 1.00 63.88 888 GLU A CA 1
ATOM 7052 C C . GLU A 1 888 ? 42.637 -45.889 -50.635 1.00 63.88 888 GLU A C 1
ATOM 7054 O O . GLU A 1 888 ? 42.713 -46.791 -49.800 1.00 63.88 888 GLU A O 1
ATOM 7059 N N . VAL A 1 889 ? 41.496 -45.642 -51.281 1.00 66.62 889 VAL A N 1
ATOM 7060 C CA . VAL A 1 889 ? 40.250 -46.369 -51.020 1.00 66.62 889 VAL A CA 1
ATOM 7061 C C . VAL A 1 889 ? 39.906 -47.236 -52.236 1.00 66.62 889 VAL A C 1
ATOM 7063 O O . VAL A 1 889 ? 39.849 -46.717 -53.352 1.00 66.62 889 VAL A O 1
ATOM 7066 N N . PRO A 1 890 ? 39.600 -48.538 -52.061 1.00 69.31 890 PRO A N 1
ATOM 7067 C CA . PRO A 1 890 ? 39.163 -49.391 -53.163 1.00 69.31 890 PRO A CA 1
ATOM 7068 C C . PRO A 1 890 ? 37.938 -48.809 -53.882 1.00 69.31 890 PRO A C 1
ATOM 7070 O O . PRO A 1 890 ? 36.944 -48.481 -53.232 1.00 69.31 890 PRO A O 1
ATOM 7073 N N . ARG A 1 891 ? 37.948 -48.771 -55.223 1.00 66.81 891 ARG A N 1
ATOM 7074 C CA . ARG A 1 891 ? 36.855 -48.210 -56.051 1.00 66.81 891 ARG A CA 1
ATOM 7075 C C . ARG A 1 891 ? 35.459 -48.734 -55.690 1.00 66.81 891 ARG A C 1
ATOM 7077 O O . ARG A 1 891 ? 34.488 -47.985 -55.770 1.00 66.81 891 ARG A O 1
ATOM 7084 N N . LYS A 1 892 ? 35.366 -49.997 -55.261 1.00 70.81 892 LYS A N 1
ATOM 7085 C CA . LYS A 1 892 ? 34.124 -50.658 -54.817 1.00 70.81 892 LYS A CA 1
ATOM 7086 C C . LYS A 1 892 ? 33.471 -50.026 -53.579 1.00 70.81 892 LYS A C 1
ATOM 7088 O O . LYS A 1 892 ? 32.295 -50.255 -53.338 1.00 70.81 892 LYS A O 1
ATOM 7093 N N . LYS A 1 893 ? 34.218 -49.241 -52.796 1.00 73.88 893 LYS A N 1
ATOM 7094 C CA . LYS A 1 893 ? 33.719 -48.529 -51.609 1.00 73.88 893 LYS A CA 1
ATOM 7095 C C . LYS A 1 893 ? 33.206 -47.117 -51.917 1.00 73.88 893 LYS A C 1
ATOM 7097 O O . LYS A 1 893 ? 32.773 -46.424 -51.002 1.00 73.88 893 LYS A O 1
ATOM 7102 N N . ILE A 1 894 ? 33.260 -46.685 -53.178 1.00 74.31 894 ILE A N 1
ATOM 7103 C CA . ILE A 1 894 ? 32.846 -45.348 -53.613 1.00 74.31 894 ILE A CA 1
ATOM 7104 C C . ILE A 1 894 ? 31.682 -45.502 -54.584 1.00 74.31 894 ILE A C 1
ATOM 7106 O O . ILE A 1 894 ? 31.830 -46.101 -55.650 1.00 74.31 894 ILE A O 1
ATOM 7110 N N . HIS A 1 895 ? 30.533 -44.938 -54.235 1.00 79.06 895 HIS A N 1
ATOM 7111 C CA . HIS A 1 895 ? 29.369 -44.895 -55.106 1.00 79.06 895 HIS A CA 1
ATOM 7112 C C . HIS A 1 895 ? 29.215 -43.488 -55.672 1.00 79.06 895 HIS A C 1
ATOM 7114 O O . HIS A 1 895 ? 29.015 -42.542 -54.919 1.00 79.06 895 HIS A O 1
ATOM 7120 N N . VAL A 1 896 ? 29.328 -43.334 -56.987 1.00 78.50 896 VAL A N 1
ATOM 7121 C CA . VAL A 1 896 ? 29.075 -42.047 -57.650 1.00 78.50 896 VAL A CA 1
ATOM 7122 C C . VAL A 1 896 ? 27.559 -41.875 -57.777 1.00 78.50 896 VAL A C 1
ATOM 7124 O O . VAL A 1 896 ? 26.866 -42.848 -58.070 1.00 78.50 896 VAL A O 1
ATOM 7127 N N . LEU A 1 897 ? 27.042 -40.683 -57.478 1.00 80.25 897 LEU A N 1
ATOM 7128 C CA . LEU A 1 897 ? 25.607 -40.389 -57.453 1.00 80.25 897 LEU A CA 1
ATOM 7129 C C . LEU A 1 897 ? 25.198 -39.468 -58.604 1.00 80.25 897 LEU A C 1
ATOM 7131 O O . LEU A 1 897 ? 24.453 -39.894 -59.478 1.00 80.25 897 LEU A O 1
ATOM 7135 N N . LYS A 1 898 ? 25.664 -38.213 -58.608 1.00 74.38 898 LYS A N 1
ATOM 7136 C CA . LYS A 1 898 ? 25.278 -37.218 -59.623 1.00 74.38 898 LYS A CA 1
ATOM 7137 C C . LYS A 1 898 ? 26.429 -36.286 -59.972 1.00 74.38 898 LYS A C 1
ATOM 7139 O O . LYS A 1 898 ? 27.284 -36.033 -59.132 1.00 74.38 898 LYS A O 1
ATOM 7144 N N . GLU A 1 899 ? 26.429 -35.740 -61.178 1.00 81.06 899 GLU A N 1
ATOM 7145 C CA . GLU A 1 899 ? 27.379 -34.699 -61.581 1.00 81.06 899 GLU A CA 1
ATOM 7146 C C . GLU A 1 899 ? 27.122 -33.403 -60.801 1.00 81.06 899 GLU A C 1
ATOM 7148 O O . GLU A 1 899 ? 25.978 -32.979 -60.631 1.00 81.06 899 GLU A O 1
ATOM 7153 N N . LEU A 1 900 ? 28.190 -32.793 -60.288 1.00 76.94 900 LEU A N 1
ATOM 7154 C CA . LEU A 1 900 ? 28.142 -31.514 -59.574 1.00 76.94 900 LEU A CA 1
ATOM 7155 C C . LEU A 1 900 ? 28.707 -30.363 -60.411 1.00 76.94 900 LEU A C 1
ATOM 7157 O O . LEU A 1 900 ? 28.269 -29.230 -60.234 1.00 76.94 900 LEU A O 1
ATOM 7161 N N . GLY A 1 901 ? 29.658 -30.630 -61.312 1.00 72.44 901 GLY A N 1
ATOM 7162 C CA . GLY A 1 901 ? 30.189 -29.629 -62.239 1.00 72.44 901 GLY A CA 1
ATOM 7163 C C . GLY A 1 901 ? 31.538 -30.008 -62.855 1.00 72.44 901 GLY A C 1
ATOM 7164 O O . GLY A 1 901 ? 32.237 -30.889 -62.353 1.00 72.44 901 GLY A O 1
ATOM 7165 N N . ASN A 1 902 ? 31.914 -29.323 -63.937 1.00 73.75 902 ASN A N 1
ATOM 7166 C CA . ASN A 1 902 ? 33.178 -29.527 -64.649 1.00 73.75 902 ASN A CA 1
ATOM 7167 C C . ASN A 1 902 ? 34.230 -28.493 -64.208 1.00 73.75 902 ASN A C 1
ATOM 7169 O O . ASN A 1 902 ? 33.934 -27.299 -64.168 1.00 73.75 902 ASN A O 1
ATOM 7173 N N . GLY A 1 903 ? 35.443 -28.940 -63.876 1.00 61.75 903 GLY A N 1
ATOM 7174 C CA . GLY A 1 903 ? 36.575 -28.082 -63.509 1.00 61.75 903 GLY A CA 1
ATOM 7175 C C . GLY A 1 903 ? 37.766 -28.250 -64.457 1.00 61.75 903 GLY A C 1
ATOM 7176 O O . GLY A 1 903 ? 37.750 -29.091 -65.349 1.00 61.75 903 GLY A O 1
ATOM 7177 N N . SER A 1 904 ? 38.841 -27.489 -64.236 1.00 57.06 904 SER A N 1
ATOM 7178 C CA . SER A 1 904 ? 39.997 -27.367 -65.148 1.00 57.06 904 SER A CA 1
ATOM 7179 C C . SER A 1 904 ? 40.712 -28.679 -65.511 1.00 57.06 904 SER A C 1
ATOM 7181 O O . SER A 1 904 ? 41.427 -28.720 -66.503 1.00 57.06 904 SER A O 1
ATOM 7183 N N . PHE A 1 905 ? 40.526 -29.741 -64.720 1.00 59.50 905 PHE A N 1
ATOM 7184 C CA . PHE A 1 905 ? 41.220 -31.029 -64.873 1.00 59.50 905 PHE A CA 1
ATOM 7185 C C . PHE A 1 905 ? 40.263 -32.233 -64.965 1.00 59.50 905 PHE A C 1
ATOM 7187 O O . PHE A 1 905 ? 40.707 -33.379 -64.909 1.00 59.50 905 PHE A O 1
ATOM 7194 N N . GLY A 1 906 ? 38.950 -31.993 -65.077 1.00 68.19 906 GLY A N 1
ATOM 7195 C CA . GLY A 1 906 ? 37.941 -33.045 -65.225 1.00 68.19 906 GLY A CA 1
ATOM 7196 C C . GLY A 1 906 ? 36.648 -32.809 -64.440 1.00 68.19 906 GLY A C 1
ATOM 7197 O O . GLY A 1 906 ? 36.441 -31.763 -63.819 1.00 68.19 906 GLY A O 1
ATOM 7198 N N . MET A 1 907 ? 35.773 -33.815 -64.470 1.00 74.38 907 MET A N 1
ATOM 7199 C CA . MET A 1 907 ? 34.422 -33.754 -63.908 1.00 74.38 907 MET A CA 1
ATOM 7200 C C . MET A 1 907 ? 34.409 -34.036 -62.400 1.00 74.38 907 MET A C 1
ATOM 7202 O O . MET A 1 907 ? 35.143 -34.896 -61.901 1.00 74.38 907 MET A O 1
ATOM 7206 N N . VAL A 1 908 ? 33.551 -33.324 -61.669 1.00 79.56 908 VAL A N 1
ATOM 7207 C CA . VAL A 1 908 ? 33.294 -33.541 -60.242 1.00 79.56 908 VAL A CA 1
ATOM 7208 C C . VAL A 1 908 ? 31.883 -34.083 -60.060 1.00 79.56 908 VAL A C 1
ATOM 7210 O O . VAL A 1 908 ? 30.909 -33.490 -60.520 1.00 79.56 908 VAL A O 1
ATOM 7213 N N . TYR A 1 909 ? 31.774 -35.179 -59.321 1.00 77.94 909 TYR A N 1
ATOM 7214 C CA . TYR A 1 909 ? 30.523 -35.827 -58.961 1.00 77.94 909 TYR A CA 1
ATOM 7215 C C . TYR A 1 909 ? 30.292 -35.770 -57.449 1.00 77.94 909 TYR A C 1
ATOM 7217 O O . TYR A 1 909 ? 31.230 -35.749 -56.652 1.00 77.94 909 TYR A O 1
ATOM 7225 N N . GLU A 1 910 ? 29.034 -35.806 -57.036 1.00 79.56 910 GLU A N 1
ATOM 7226 C CA . GLU A 1 910 ? 28.633 -36.177 -55.686 1.00 79.56 910 GLU A CA 1
ATOM 7227 C C . GLU A 1 910 ? 28.761 -37.694 -55.560 1.00 79.56 910 GLU A C 1
ATOM 7229 O O . GLU A 1 910 ? 28.290 -38.431 -56.427 1.00 79.56 910 GLU A O 1
ATOM 7234 N N . GLY A 1 911 ? 29.382 -38.172 -54.488 1.00 81.50 911 GLY A N 1
ATOM 7235 C CA . GLY A 1 911 ? 29.532 -39.592 -54.214 1.00 81.50 911 GLY A CA 1
ATOM 7236 C C . GLY A 1 911 ? 29.326 -39.943 -52.746 1.00 81.50 911 GLY A C 1
ATOM 7237 O O . GLY A 1 911 ? 29.239 -39.081 -51.870 1.00 81.50 911 GLY A O 1
ATOM 7238 N N . LEU A 1 912 ? 29.234 -41.240 -52.481 1.00 81.31 912 LEU A N 1
ATOM 7239 C CA . LEU A 1 912 ? 29.093 -41.824 -51.157 1.00 81.31 912 LEU A CA 1
ATOM 7240 C C . LEU A 1 912 ? 30.258 -42.785 -50.909 1.00 81.31 912 LEU A C 1
ATOM 7242 O O . LEU A 1 912 ? 30.453 -43.743 -51.657 1.00 81.31 912 LEU A O 1
ATOM 7246 N N . ALA A 1 913 ? 31.035 -42.527 -49.863 1.00 77.56 913 ALA A N 1
ATOM 7247 C CA . ALA A 1 913 ? 32.155 -43.351 -49.437 1.00 77.56 913 ALA A CA 1
ATOM 7248 C C . ALA A 1 913 ? 31.732 -44.248 -48.264 1.00 77.56 913 ALA A C 1
ATOM 7250 O O . ALA A 1 913 ? 31.300 -43.748 -47.222 1.00 77.56 913 ALA A O 1
ATOM 7251 N N . ARG A 1 914 ? 31.862 -45.568 -48.428 1.00 76.31 914 ARG A N 1
ATOM 7252 C CA . ARG A 1 914 ? 31.507 -46.578 -47.419 1.00 76.31 914 ARG A CA 1
ATOM 7253 C C . ARG A 1 914 ? 32.728 -47.033 -46.629 1.00 76.31 914 ARG A C 1
ATOM 7255 O O . ARG A 1 914 ? 33.760 -47.346 -47.222 1.00 76.31 914 ARG A O 1
ATOM 7262 N N . ASP A 1 915 ? 32.613 -47.076 -45.304 1.00 69.50 915 ASP A N 1
ATOM 7263 C CA . ASP A 1 915 ? 33.657 -47.551 -44.379 1.00 69.50 915 ASP A CA 1
ATOM 7264 C C . ASP A 1 915 ? 35.029 -46.860 -44.534 1.00 69.50 915 ASP A C 1
ATOM 7266 O O . ASP A 1 915 ? 36.078 -47.488 -44.367 1.00 69.50 915 ASP A O 1
ATOM 7270 N N . VAL A 1 916 ? 35.035 -45.569 -44.890 1.00 68.06 916 VAL A N 1
ATOM 7271 C CA . VAL A 1 916 ? 36.264 -44.761 -45.057 1.00 68.06 916 VAL A CA 1
ATOM 7272 C C . VAL A 1 916 ? 36.610 -43.966 -43.789 1.00 68.06 916 VAL A C 1
ATOM 7274 O O . VAL A 1 916 ? 37.781 -43.719 -43.503 1.00 68.06 916 VAL A O 1
ATOM 7277 N N . VAL A 1 917 ? 35.614 -43.596 -42.976 1.00 67.62 917 VAL A N 1
ATOM 7278 C CA . VAL A 1 917 ? 35.812 -42.873 -41.708 1.00 67.62 917 VAL A CA 1
ATOM 7279 C C . VAL A 1 917 ? 35.446 -43.790 -40.539 1.00 67.62 917 VAL A C 1
ATOM 7281 O O . VAL A 1 917 ? 34.308 -44.243 -40.443 1.00 67.62 917 VAL A O 1
ATOM 7284 N N . LYS A 1 918 ? 36.396 -44.054 -39.625 1.00 55.81 918 LYS A N 1
ATOM 7285 C CA . LYS A 1 918 ? 36.149 -44.864 -38.414 1.00 55.81 918 LYS A CA 1
ATOM 7286 C C . LYS A 1 918 ? 34.932 -44.318 -37.650 1.00 55.81 918 LYS A C 1
ATOM 7288 O O . LYS A 1 918 ? 34.937 -43.159 -37.245 1.00 55.81 918 LYS A O 1
ATOM 7293 N N . GLY A 1 919 ? 33.913 -45.158 -37.455 1.00 63.88 919 GLY A N 1
ATOM 7294 C CA . GLY A 1 919 ? 32.690 -44.826 -36.712 1.00 63.88 919 GLY A CA 1
ATOM 7295 C C . GLY A 1 919 ? 31.518 -44.291 -37.547 1.00 63.88 919 GLY A C 1
ATOM 7296 O O . GLY A 1 919 ? 30.474 -44.001 -36.969 1.00 63.88 919 GLY A O 1
ATOM 7297 N N . LYS A 1 920 ? 31.644 -44.170 -38.879 1.00 64.50 920 LYS A N 1
ATOM 7298 C CA . LYS A 1 920 ? 30.520 -43.835 -39.774 1.00 64.50 920 LYS A CA 1
ATOM 7299 C C . LYS A 1 920 ? 30.461 -44.810 -40.961 1.00 64.50 920 LYS A C 1
ATOM 7301 O O . LYS A 1 920 ? 31.424 -44.845 -41.726 1.00 64.50 920 LYS A O 1
ATOM 7306 N N . PRO A 1 921 ? 29.360 -45.567 -41.140 1.00 71.69 921 PRO A N 1
ATOM 7307 C CA . PRO A 1 921 ? 29.265 -46.577 -42.199 1.00 71.69 921 PRO A CA 1
ATOM 7308 C C . PRO A 1 921 ? 29.211 -45.958 -43.606 1.00 71.69 921 PRO A C 1
ATOM 7310 O O . PRO A 1 921 ? 29.776 -46.515 -44.543 1.00 71.69 921 PRO A O 1
ATOM 7313 N N . GLU A 1 922 ? 28.613 -44.769 -43.760 1.00 76.94 922 GLU A N 1
ATOM 7314 C CA . GLU A 1 922 ? 28.546 -44.043 -45.036 1.00 76.94 922 GLU A CA 1
ATOM 7315 C C . GLU A 1 922 ? 28.818 -42.541 -44.845 1.00 76.94 922 GLU A C 1
ATOM 7317 O O . GLU A 1 922 ? 28.326 -41.919 -43.899 1.00 76.94 922 GLU A O 1
ATOM 7322 N N . VAL A 1 923 ? 29.602 -41.941 -45.746 1.00 76.31 923 VAL A N 1
ATOM 7323 C CA . VAL A 1 923 ? 29.960 -40.512 -45.731 1.00 76.31 923 VAL A CA 1
ATOM 7324 C C . VAL A 1 923 ? 29.807 -39.924 -47.134 1.00 76.31 923 VAL A C 1
ATOM 7326 O O . VAL A 1 923 ? 30.351 -40.466 -48.093 1.00 76.31 923 VAL A O 1
ATOM 7329 N N . ARG A 1 924 ? 29.091 -38.799 -47.273 1.00 78.38 924 ARG A N 1
ATOM 7330 C CA . ARG A 1 924 ? 29.006 -38.063 -48.547 1.00 78.38 924 ARG A CA 1
ATOM 7331 C C . ARG A 1 924 ? 30.330 -37.368 -48.863 1.00 78.38 924 ARG A C 1
ATOM 7333 O O . ARG A 1 924 ? 30.923 -36.740 -47.987 1.00 78.38 924 ARG A O 1
ATOM 7340 N N . CYS A 1 925 ? 30.768 -37.456 -50.112 1.00 74.25 925 CYS A N 1
ATOM 7341 C CA . CYS A 1 925 ? 32.011 -36.874 -50.597 1.00 74.25 925 CYS A CA 1
ATOM 7342 C C . CYS A 1 925 ? 31.861 -36.295 -52.009 1.00 74.25 925 CYS A C 1
ATOM 7344 O O . CYS A 1 925 ? 30.925 -36.615 -52.738 1.00 74.25 925 CYS A O 1
ATOM 7346 N N . ALA A 1 926 ? 32.806 -35.442 -52.400 1.00 77.44 926 ALA A N 1
ATOM 7347 C CA . ALA A 1 926 ? 32.976 -35.036 -53.791 1.00 77.44 926 ALA A CA 1
ATOM 7348 C C . ALA A 1 926 ? 34.031 -35.938 -54.450 1.00 77.44 926 ALA A C 1
ATOM 7350 O O . ALA A 1 926 ? 35.131 -36.093 -53.913 1.00 77.44 926 ALA A O 1
ATOM 7351 N N . VAL A 1 927 ? 33.701 -36.516 -55.603 1.00 76.94 927 VAL A N 1
ATOM 7352 C CA . VAL A 1 927 ? 34.561 -37.410 -56.388 1.00 76.94 927 VAL A CA 1
ATOM 7353 C C . VAL A 1 927 ? 35.008 -36.664 -57.640 1.00 76.94 927 VAL A C 1
ATOM 7355 O O . VAL A 1 927 ? 34.184 -36.339 -58.488 1.00 76.94 927 VAL A O 1
ATOM 7358 N N . LYS A 1 928 ? 36.307 -36.376 -57.755 1.00 79.25 928 LYS A N 1
ATOM 7359 C CA . LYS A 1 928 ? 36.901 -35.731 -58.937 1.00 79.25 928 LYS A CA 1
ATOM 7360 C C . LYS A 1 928 ? 37.530 -36.812 -59.813 1.00 79.25 928 LYS A C 1
ATOM 7362 O O . LYS A 1 928 ? 38.332 -37.600 -59.316 1.00 79.25 928 LYS A O 1
ATOM 7367 N N . THR A 1 929 ? 37.168 -36.858 -61.089 1.00 74.81 929 THR A N 1
ATOM 7368 C CA . THR A 1 929 ? 37.687 -37.837 -62.057 1.00 74.81 929 THR A CA 1
ATOM 7369 C C . THR A 1 929 ? 38.486 -37.137 -63.145 1.00 74.81 929 THR A C 1
ATOM 7371 O O . THR A 1 929 ? 38.057 -36.092 -63.636 1.00 74.81 929 THR A O 1
ATOM 7374 N N . VAL A 1 930 ? 39.606 -37.730 -63.559 1.00 72.50 930 VAL A N 1
ATOM 7375 C CA . VAL A 1 930 ? 40.356 -37.275 -64.738 1.00 72.50 930 VAL A CA 1
ATOM 7376 C C . VAL A 1 930 ? 39.681 -37.792 -66.014 1.00 72.50 930 VAL A C 1
ATOM 7378 O O . VAL A 1 930 ? 39.059 -38.854 -65.995 1.00 72.50 930 VAL A O 1
ATOM 7381 N N . ASN A 1 931 ? 39.780 -37.047 -67.115 1.00 68.62 931 ASN A N 1
ATOM 7382 C CA . ASN A 1 931 ? 39.199 -37.450 -68.399 1.00 68.62 931 ASN A CA 1
ATOM 7383 C C . ASN A 1 931 ? 39.912 -38.696 -68.971 1.00 68.62 931 ASN A C 1
ATOM 7385 O O . ASN A 1 931 ? 41.132 -38.825 -68.846 1.00 68.62 931 ASN A O 1
ATOM 7389 N N . GLU A 1 932 ? 39.179 -39.601 -69.625 1.00 66.94 932 GLU A N 1
ATOM 7390 C CA . GLU A 1 932 ? 39.721 -40.870 -70.143 1.00 66.94 932 GLU A CA 1
ATOM 7391 C C . GLU A 1 932 ? 40.809 -40.644 -71.210 1.00 66.94 932 GLU A C 1
ATOM 7393 O O . GLU A 1 932 ? 41.825 -41.344 -71.222 1.00 66.94 932 GLU A O 1
ATOM 7398 N N . ASN A 1 933 ? 40.668 -39.581 -72.008 1.00 66.12 933 ASN A N 1
ATOM 7399 C CA . ASN A 1 933 ? 41.609 -39.198 -73.068 1.00 66.12 933 ASN A CA 1
ATOM 7400 C C . ASN A 1 933 ? 42.748 -38.264 -72.605 1.00 66.12 933 ASN A C 1
ATOM 7402 O O . ASN A 1 933 ? 43.454 -37.711 -73.447 1.00 66.12 933 ASN A O 1
ATOM 7406 N N . ALA A 1 934 ? 42.930 -38.053 -71.296 1.00 66.88 934 ALA A N 1
ATOM 7407 C CA . ALA A 1 934 ? 43.967 -37.158 -70.774 1.00 66.88 934 ALA A CA 1
ATOM 7408 C C . ALA A 1 934 ? 45.392 -37.662 -71.080 1.00 66.88 934 ALA A C 1
ATOM 7410 O O . ALA A 1 934 ? 45.673 -38.864 -71.021 1.00 66.88 934 ALA A O 1
ATOM 7411 N N . THR A 1 935 ? 46.307 -36.736 -71.367 1.00 71.31 935 THR A N 1
ATOM 7412 C CA . THR A 1 935 ? 47.732 -37.022 -71.590 1.00 71.31 935 THR A CA 1
ATOM 7413 C C . THR A 1 935 ? 48.436 -37.410 -70.287 1.00 71.31 935 THR A C 1
ATOM 7415 O O . THR A 1 935 ? 47.998 -37.063 -69.189 1.00 71.31 935 THR A O 1
ATOM 7418 N N . ASP A 1 936 ? 49.571 -38.109 -70.376 1.00 66.50 936 ASP A N 1
ATOM 7419 C CA . ASP A 1 936 ? 50.309 -38.535 -69.178 1.00 66.50 936 ASP A CA 1
ATOM 7420 C C . ASP A 1 936 ? 50.800 -37.350 -68.331 1.00 66.50 936 ASP A C 1
ATOM 7422 O O . ASP A 1 936 ? 50.854 -37.449 -67.108 1.00 66.50 936 ASP A O 1
ATOM 7426 N N . ARG A 1 937 ? 51.057 -36.193 -68.955 1.00 66.31 937 ARG A N 1
ATOM 7427 C CA . ARG A 1 937 ? 51.380 -34.949 -68.244 1.00 66.31 937 ARG A CA 1
ATOM 7428 C C . ARG A 1 937 ? 50.194 -34.420 -67.431 1.00 66.31 937 ARG A C 1
ATOM 7430 O O . ARG A 1 937 ? 50.379 -34.082 -66.268 1.00 66.31 937 ARG A O 1
ATOM 7437 N N . GLU A 1 938 ? 48.987 -34.411 -67.994 1.00 63.31 938 GLU A N 1
ATOM 7438 C CA . GLU A 1 938 ? 47.768 -33.982 -67.285 1.00 63.31 938 GLU A CA 1
ATOM 7439 C C . GLU A 1 938 ? 47.408 -34.940 -66.141 1.00 63.31 938 GLU A C 1
ATOM 7441 O O . GLU A 1 938 ? 46.956 -34.512 -65.080 1.00 63.31 938 GLU A O 1
ATOM 7446 N N . ARG A 1 939 ? 47.670 -36.243 -66.310 1.00 67.06 939 ARG A N 1
ATOM 7447 C CA . ARG A 1 939 ? 47.517 -37.234 -65.232 1.00 67.06 939 ARG A CA 1
ATOM 7448 C C . ARG A 1 939 ? 48.513 -37.001 -64.091 1.00 67.06 939 ARG A C 1
ATOM 7450 O O . ARG A 1 939 ? 48.142 -37.150 -62.930 1.00 67.06 939 ARG A O 1
ATOM 7457 N N . ILE A 1 940 ? 49.752 -36.614 -64.400 1.00 67.38 940 ILE A N 1
ATOM 7458 C CA . ILE A 1 940 ? 50.775 -36.279 -63.395 1.00 67.38 940 ILE A CA 1
ATOM 7459 C C . ILE A 1 940 ? 50.437 -34.962 -62.684 1.00 67.38 940 ILE A C 1
ATOM 7461 O O . ILE A 1 940 ? 50.557 -34.886 -61.464 1.00 67.38 940 ILE A O 1
ATOM 7465 N N . GLU A 1 941 ? 49.954 -33.947 -63.402 1.00 66.38 941 GLU A N 1
ATOM 7466 C CA . GLU A 1 941 ? 49.494 -32.689 -62.800 1.00 66.38 941 GLU A CA 1
ATOM 7467 C C . GLU A 1 941 ? 48.272 -32.908 -61.884 1.00 66.38 941 GLU A C 1
ATOM 7469 O O . GLU A 1 941 ? 48.243 -32.370 -60.778 1.00 66.38 941 GLU A O 1
ATOM 7474 N N . PHE A 1 942 ? 47.331 -33.787 -62.260 1.00 72.25 942 PHE A N 1
ATOM 7475 C CA . PHE A 1 942 ? 46.218 -34.213 -61.396 1.00 72.25 942 PHE A CA 1
ATOM 7476 C C . PHE A 1 942 ? 46.697 -34.910 -60.109 1.00 72.25 942 PHE A C 1
ATOM 7478 O O . PHE A 1 942 ? 46.190 -34.632 -59.019 1.00 72.25 942 PHE A O 1
ATOM 7485 N N . LEU A 1 943 ? 47.694 -35.798 -60.209 1.00 69.56 943 LEU A N 1
ATOM 7486 C CA . LEU A 1 943 ? 48.288 -36.472 -59.047 1.00 69.56 943 LEU A CA 1
ATOM 7487 C C . LEU A 1 943 ? 49.095 -35.508 -58.161 1.00 69.56 943 LEU A C 1
ATOM 7489 O O . LEU A 1 943 ? 49.071 -35.646 -56.938 1.00 69.56 943 LEU A O 1
ATOM 7493 N N . ASN A 1 944 ? 49.745 -34.501 -58.751 1.00 67.31 944 ASN A N 1
ATOM 7494 C CA . ASN A 1 944 ? 50.439 -33.443 -58.017 1.00 67.31 944 ASN A CA 1
ATOM 7495 C C . ASN A 1 944 ? 49.463 -32.507 -57.285 1.00 67.31 944 ASN A C 1
ATOM 7497 O O . ASN A 1 944 ? 49.703 -32.150 -56.136 1.00 67.31 944 ASN A O 1
ATOM 7501 N N . GLU A 1 945 ? 48.326 -32.147 -57.889 1.00 65.94 945 GLU A N 1
ATOM 7502 C CA . GLU A 1 945 ? 47.274 -31.382 -57.199 1.00 65.94 945 GLU A CA 1
ATOM 7503 C C . GLU A 1 945 ? 46.731 -32.177 -55.994 1.00 65.94 945 GLU A C 1
ATOM 7505 O O . GLU A 1 945 ? 46.584 -31.640 -54.892 1.00 65.94 945 GLU A O 1
ATOM 7510 N N . ALA A 1 946 ? 46.502 -33.484 -56.170 1.00 65.56 946 ALA A N 1
ATOM 7511 C CA . ALA A 1 946 ? 46.061 -34.373 -55.097 1.00 65.56 946 ALA A CA 1
ATOM 7512 C C . ALA A 1 946 ? 47.104 -34.523 -53.968 1.00 65.56 946 ALA A C 1
ATOM 7514 O O . ALA A 1 946 ? 46.726 -34.590 -52.794 1.00 65.56 946 ALA A O 1
ATOM 7515 N N . SER A 1 947 ? 48.405 -34.530 -54.286 1.00 64.56 947 SER A N 1
ATOM 7516 C CA . SER A 1 947 ? 49.482 -34.624 -53.289 1.00 64.56 947 SER A CA 1
ATOM 7517 C C . SER A 1 947 ? 49.689 -33.320 -52.505 1.00 64.56 947 SER A C 1
ATOM 7519 O O . SER A 1 947 ? 49.911 -33.375 -51.294 1.00 64.56 947 SER A O 1
ATOM 7521 N N . VAL A 1 948 ? 49.503 -32.151 -53.132 1.00 63.94 948 VAL A N 1
ATOM 7522 C CA . VAL A 1 948 ? 49.503 -30.846 -52.441 1.00 63.94 948 VAL A CA 1
ATOM 7523 C C . VAL A 1 948 ? 48.356 -30.766 -51.434 1.00 63.94 948 VAL A C 1
ATOM 7525 O O . VAL A 1 948 ? 48.563 -30.368 -50.287 1.00 63.94 948 VAL A O 1
ATOM 7528 N N . MET A 1 949 ? 47.154 -31.219 -51.816 1.00 58.94 949 MET A N 1
ATOM 7529 C CA . MET A 1 949 ? 46.023 -31.257 -50.885 1.00 58.94 949 MET A CA 1
ATOM 7530 C C . MET A 1 949 ? 46.292 -32.179 -49.692 1.00 58.94 949 MET A C 1
ATOM 7532 O O . MET A 1 949 ? 45.925 -31.832 -48.573 1.00 58.94 949 MET A O 1
ATOM 7536 N N . LYS A 1 950 ? 46.975 -33.314 -49.889 1.00 60.22 950 LYS A N 1
ATOM 7537 C CA . LYS A 1 950 ? 47.369 -34.224 -48.798 1.00 60.22 950 LYS A CA 1
ATOM 7538 C C . LYS A 1 950 ? 48.248 -33.528 -47.746 1.00 60.22 950 LYS A C 1
ATOM 7540 O O . LYS A 1 950 ? 48.054 -33.756 -46.553 1.00 60.22 950 LYS A O 1
ATOM 7545 N N . GLN A 1 951 ? 49.175 -32.663 -48.161 1.00 53.28 951 GLN A N 1
ATOM 7546 C CA . GLN A 1 951 ? 50.103 -31.967 -47.257 1.00 53.28 951 GLN A CA 1
ATOM 7547 C C . GLN A 1 951 ? 49.427 -30.895 -46.384 1.00 53.28 951 GLN A C 1
ATOM 7549 O O . GLN A 1 951 ? 49.859 -30.662 -45.257 1.00 53.28 951 GLN A O 1
ATOM 7554 N N . SER A 1 952 ? 48.335 -30.277 -46.845 1.00 47.97 952 SER A N 1
ATOM 7555 C CA . SER A 1 952 ? 47.653 -29.203 -46.102 1.00 47.97 952 SER A CA 1
ATOM 7556 C C . SER A 1 952 ? 46.787 -29.685 -44.923 1.00 47.97 952 SER A C 1
ATOM 7558 O O . SER A 1 952 ? 46.422 -28.875 -44.073 1.00 47.97 952 SER A O 1
ATOM 7560 N N . PHE A 1 953 ? 46.461 -30.983 -44.827 1.00 52.28 953 PHE A N 1
ATOM 7561 C CA . PHE A 1 953 ? 45.539 -31.520 -43.806 1.00 52.28 953 PHE A CA 1
ATOM 7562 C C . PHE A 1 953 ? 46.211 -32.223 -42.612 1.00 52.28 953 PHE A C 1
ATOM 7564 O O . PHE A 1 953 ? 45.509 -32.726 -41.735 1.00 52.28 953 PHE A O 1
ATOM 7571 N N . GLN A 1 954 ? 47.546 -32.217 -42.502 1.00 46.12 954 GLN A N 1
ATOM 7572 C CA . GLN A 1 954 ? 48.247 -32.794 -41.340 1.00 46.12 954 GLN A CA 1
ATOM 7573 C C . GLN A 1 954 ? 48.121 -31.970 -40.038 1.00 46.12 954 GLN A C 1
ATOM 7575 O O . GLN A 1 954 ? 48.462 -32.480 -38.975 1.00 46.12 954 GLN A O 1
ATOM 7580 N N . HIS A 1 955 ? 47.573 -30.745 -40.076 1.00 43.75 955 HIS A N 1
ATOM 7581 C CA . HIS A 1 955 ? 47.517 -29.835 -38.917 1.00 43.75 955 HIS A CA 1
ATOM 7582 C C . HIS A 1 955 ? 46.117 -29.492 -38.370 1.00 43.75 955 HIS A C 1
ATOM 7584 O O . HIS A 1 955 ? 45.976 -28.535 -37.612 1.00 43.75 955 HIS A O 1
ATOM 7590 N N . SER A 1 956 ? 45.075 -30.281 -38.659 1.00 37.06 956 SER A N 1
ATOM 7591 C CA . SER A 1 956 ? 43.765 -30.093 -38.009 1.00 37.06 956 SER A CA 1
ATOM 7592 C C . SER A 1 956 ? 43.185 -31.405 -37.485 1.00 37.06 956 SER A C 1
ATOM 7594 O O . SER A 1 956 ? 42.718 -32.260 -38.234 1.00 37.06 956 SER A O 1
ATOM 7596 N N . SER A 1 957 ? 43.168 -31.549 -36.161 1.00 39.62 957 SER A N 1
ATOM 7597 C CA . SER A 1 957 ? 42.563 -32.647 -35.396 1.00 39.62 957 SER A CA 1
ATOM 7598 C C . SER A 1 957 ? 41.026 -32.561 -35.317 1.00 39.62 957 SER A C 1
ATOM 7600 O O . SER A 1 957 ? 40.412 -32.952 -34.324 1.00 39.62 957 SER A O 1
ATOM 7602 N N . ARG A 1 958 ? 40.364 -32.101 -36.387 1.00 34.06 958 ARG A N 1
ATOM 7603 C CA . ARG A 1 958 ? 38.903 -32.149 -36.539 1.00 34.06 958 ARG A CA 1
ATOM 7604 C C . ARG A 1 958 ? 38.510 -32.576 -37.954 1.00 34.06 958 ARG A C 1
ATOM 7606 O O . ARG A 1 958 ? 38.612 -31.804 -38.894 1.00 34.06 958 ARG A O 1
ATOM 7613 N N . GLY A 1 959 ? 37.972 -33.794 -38.053 1.00 38.19 959 GLY A N 1
ATOM 7614 C CA . GLY A 1 959 ? 37.109 -34.240 -39.152 1.00 38.19 959 GLY A CA 1
ATOM 7615 C C . GLY A 1 959 ? 37.828 -34.694 -40.424 1.00 38.19 959 GLY A C 1
ATOM 7616 O O . GLY A 1 959 ? 38.133 -33.891 -41.296 1.00 38.19 959 GLY A O 1
ATOM 7617 N N . LYS A 1 960 ? 37.996 -36.014 -40.586 1.00 36.47 960 LYS A N 1
ATOM 7618 C CA . LYS A 1 960 ? 38.343 -36.639 -41.872 1.00 36.47 960 LYS A CA 1
ATOM 7619 C C . LYS A 1 960 ? 37.222 -36.373 -42.890 1.00 36.47 960 LYS A C 1
ATOM 7621 O O . LYS A 1 960 ? 36.215 -37.077 -42.890 1.00 36.47 960 LYS A O 1
ATOM 7626 N N . ILE A 1 961 ? 37.380 -35.360 -43.739 1.00 35.97 961 ILE A N 1
ATOM 7627 C CA . ILE A 1 961 ? 36.565 -35.181 -44.946 1.00 35.97 961 ILE A CA 1
ATOM 7628 C C . ILE A 1 961 ? 37.163 -36.103 -46.013 1.00 35.97 961 ILE A C 1
ATOM 7630 O O . ILE A 1 961 ? 38.262 -35.866 -46.507 1.00 35.97 961 ILE A O 1
ATOM 7634 N N . ALA A 1 962 ? 36.470 -37.199 -46.320 1.00 36.97 962 ALA A N 1
ATOM 7635 C CA . ALA A 1 962 ? 36.897 -38.157 -47.332 1.00 36.97 962 ALA A CA 1
ATOM 7636 C C . ALA A 1 962 ? 36.805 -37.520 -48.730 1.00 36.97 962 ALA A C 1
ATOM 7638 O O . ALA A 1 962 ? 35.713 -37.190 -49.188 1.00 36.97 962 ALA A O 1
ATOM 7639 N N . ARG A 1 963 ? 37.937 -37.356 -49.420 1.00 40.09 963 ARG A N 1
ATOM 7640 C CA . ARG A 1 963 ? 38.009 -37.081 -50.863 1.00 40.09 963 ARG A CA 1
ATOM 7641 C C . ARG A 1 963 ? 38.723 -38.275 -51.485 1.00 40.09 963 ARG A C 1
ATOM 7643 O O . ARG A 1 963 ? 39.890 -38.505 -51.190 1.00 40.09 963 ARG A O 1
ATOM 7650 N N . CYS A 1 964 ? 38.007 -39.092 -52.249 1.00 37.47 964 CYS A N 1
ATOM 7651 C CA . CYS A 1 964 ? 38.556 -40.332 -52.792 1.00 37.47 964 CYS A CA 1
ATOM 7652 C C . CYS A 1 964 ? 39.094 -40.117 -54.213 1.00 37.47 964 CYS A C 1
ATOM 7654 O O . CYS A 1 964 ? 38.356 -39.637 -55.073 1.00 37.47 964 CYS A O 1
ATOM 7656 N N . SER A 1 965 ? 40.346 -40.514 -54.456 1.00 34.38 965 SER A N 1
ATOM 7657 C CA . SER A 1 965 ? 40.956 -40.607 -55.789 1.00 34.38 965 SER A CA 1
ATOM 7658 C C . SER A 1 965 ? 41.007 -42.082 -56.210 1.00 34.38 965 SER A C 1
ATOM 7660 O O . SER A 1 965 ? 41.300 -42.941 -55.380 1.00 34.38 965 SER A O 1
ATOM 7662 N N . VAL A 1 966 ? 40.664 -42.403 -57.460 1.00 32.78 966 VAL A N 1
ATOM 7663 C CA . VAL A 1 966 ? 40.586 -43.787 -57.970 1.00 32.78 966 VAL A CA 1
ATOM 7664 C C . VAL A 1 966 ? 41.728 -44.034 -58.954 1.00 32.78 966 VAL A C 1
ATOM 7666 O O . VAL A 1 966 ? 41.865 -43.305 -59.933 1.00 32.78 966 VAL A O 1
ATOM 7669 N N . SER A 1 967 ? 42.502 -45.095 -58.711 1.00 28.89 967 SER A N 1
ATOM 7670 C CA . SER A 1 967 ? 43.591 -45.587 -59.565 1.00 28.89 967 SER A CA 1
ATOM 7671 C C . SER A 1 967 ? 43.144 -46.734 -60.498 1.00 28.89 967 SER A C 1
ATOM 7673 O O . SER A 1 967 ? 42.303 -47.554 -60.130 1.00 28.89 967 SER A O 1
ATOM 7675 N N . ARG A 1 968 ? 43.724 -46.717 -61.711 1.00 28.53 968 ARG A N 1
ATOM 7676 C CA . ARG A 1 968 ? 43.819 -47.691 -62.828 1.00 28.53 968 ARG A CA 1
ATOM 7677 C C . ARG A 1 968 ? 43.161 -49.080 -62.685 1.00 28.53 968 ARG A C 1
ATOM 7679 O O . ARG A 1 968 ? 43.466 -49.838 -61.774 1.00 28.53 968 ARG A O 1
ATOM 7686 N N . THR A 1 969 ? 42.434 -49.495 -63.729 1.00 28.00 969 THR A N 1
ATOM 7687 C CA . THR A 1 969 ? 42.250 -50.916 -64.093 1.00 28.00 969 THR A CA 1
ATOM 7688 C C . THR A 1 969 ? 42.937 -51.199 -65.431 1.00 28.00 969 THR A C 1
ATOM 7690 O O . THR A 1 969 ? 42.533 -50.707 -66.478 1.00 28.00 969 THR A O 1
ATOM 7693 N N . THR A 1 970 ? 44.008 -51.987 -65.380 1.00 27.62 970 THR A N 1
ATOM 7694 C CA . THR A 1 970 ? 44.585 -52.729 -66.507 1.00 27.62 970 THR A CA 1
ATOM 7695 C C . THR A 1 970 ? 43.995 -54.138 -66.483 1.00 27.62 970 THR A C 1
ATOM 7697 O O . THR A 1 970 ? 44.245 -54.869 -65.527 1.00 27.62 970 THR A O 1
ATOM 7700 N N . ASN A 1 971 ? 43.242 -54.523 -67.514 1.00 27.19 971 ASN A N 1
ATOM 7701 C CA . ASN A 1 971 ? 42.908 -55.922 -67.783 1.00 27.19 971 ASN A CA 1
ATOM 7702 C C . ASN A 1 971 ? 43.889 -56.467 -68.828 1.00 27.19 971 ASN A C 1
ATOM 7704 O O . ASN A 1 971 ? 43.901 -56.007 -69.967 1.00 27.19 971 ASN A O 1
ATOM 7708 N N . LEU A 1 972 ? 44.698 -57.448 -68.428 1.00 24.52 972 LEU A N 1
ATOM 7709 C CA . LEU A 1 972 ? 45.433 -58.358 -69.304 1.00 24.52 972 LEU A CA 1
ATOM 7710 C C . LEU A 1 972 ? 45.501 -59.725 -68.610 1.00 24.52 972 LEU A C 1
ATOM 7712 O O . LEU A 1 972 ? 45.909 -59.817 -67.455 1.00 24.52 972 LEU A O 1
ATOM 7716 N N . GLY A 1 973 ? 45.105 -60.761 -69.348 1.00 26.45 973 GLY A N 1
ATOM 7717 C CA . GLY A 1 973 ? 45.136 -62.178 -68.976 1.00 26.45 973 GLY A CA 1
ATOM 7718 C C . GLY A 1 973 ? 43.796 -62.824 -69.343 1.00 26.45 973 GLY A C 1
ATOM 7719 O O . GLY A 1 973 ? 42.778 -62.408 -68.812 1.00 26.45 973 GLY A O 1
ATOM 7720 N N . SER A 1 974 ? 43.688 -63.797 -70.251 1.00 26.83 974 SER A N 1
ATOM 7721 C CA . SER A 1 974 ? 44.688 -64.763 -70.718 1.00 26.83 974 SER A CA 1
ATOM 7722 C C . SER A 1 974 ? 44.150 -65.598 -71.898 1.00 26.83 974 SER A C 1
ATOM 7724 O O . SER A 1 974 ? 42.957 -65.861 -71.971 1.00 26.83 974 SER A O 1
ATOM 7726 N N . ASN A 1 975 ? 45.090 -65.985 -72.765 1.00 28.20 975 ASN A N 1
ATOM 7727 C CA . ASN A 1 975 ? 45.156 -66.974 -73.857 1.00 28.20 975 ASN A CA 1
ATOM 7728 C C . ASN A 1 975 ? 43.999 -67.962 -74.142 1.00 28.20 975 ASN A C 1
ATOM 7730 O O . ASN A 1 975 ? 43.524 -68.635 -73.234 1.00 28.20 975 ASN A O 1
ATOM 7734 N N . GLY A 1 976 ? 43.802 -68.236 -75.447 1.00 27.94 976 GLY A N 1
ATOM 7735 C CA . GLY A 1 976 ? 43.820 -69.619 -75.969 1.00 27.94 976 GLY A CA 1
ATOM 7736 C C . GLY A 1 976 ? 42.665 -70.099 -76.867 1.00 27.94 976 GLY A C 1
ATOM 7737 O O . GLY A 1 976 ? 41.736 -70.690 -76.347 1.00 27.94 976 GLY A O 1
ATOM 7738 N N . ALA A 1 977 ? 42.827 -69.901 -78.186 1.00 29.05 977 ALA A N 1
ATOM 7739 C CA . ALA A 1 977 ? 42.588 -70.801 -79.342 1.00 29.05 977 ALA A CA 1
ATOM 7740 C C . ALA A 1 977 ? 41.250 -71.559 -79.614 1.00 29.05 977 ALA A C 1
ATOM 7742 O O . ALA A 1 977 ? 40.638 -72.142 -78.729 1.00 29.05 977 ALA A O 1
ATOM 7743 N N . ASP A 1 978 ? 40.967 -71.631 -80.932 1.00 30.53 978 ASP A N 1
ATOM 7744 C CA . ASP A 1 978 ? 40.076 -72.500 -81.743 1.00 30.53 978 ASP A CA 1
ATOM 7745 C C . ASP A 1 978 ? 38.553 -72.229 -81.722 1.00 30.53 978 ASP A C 1
ATOM 7747 O O . ASP A 1 978 ? 37.938 -72.145 -80.670 1.00 30.53 978 ASP A O 1
ATOM 7751 N N . GLY A 1 979 ? 37.823 -72.098 -82.839 1.00 29.03 979 GLY A N 1
ATOM 7752 C CA . GLY A 1 979 ? 38.122 -72.237 -84.266 1.00 29.03 979 GLY A CA 1
ATOM 7753 C C . GLY A 1 979 ? 36.900 -71.833 -85.119 1.00 29.03 979 GLY A C 1
ATOM 7754 O O . GLY A 1 979 ? 35.813 -71.587 -84.602 1.00 29.03 979 GLY A O 1
ATOM 7755 N N . GLU A 1 980 ? 37.123 -71.730 -86.426 1.00 34.41 980 GLU A N 1
ATOM 7756 C CA . GLU A 1 980 ? 36.198 -71.347 -87.502 1.00 34.41 980 GLU A CA 1
ATOM 7757 C C . GLU A 1 980 ? 34.785 -71.975 -87.443 1.00 34.41 980 GLU A C 1
ATOM 7759 O O . GLU A 1 980 ? 34.635 -73.183 -87.623 1.00 34.41 980 GLU A O 1
ATOM 7764 N N . ARG A 1 981 ? 33.740 -71.148 -87.308 1.00 30.27 981 ARG A N 1
ATOM 7765 C CA . ARG A 1 981 ? 32.628 -70.946 -88.269 1.00 30.27 981 ARG A CA 1
ATOM 7766 C C . ARG A 1 981 ? 31.563 -70.016 -87.706 1.00 30.27 981 ARG A C 1
ATOM 7768 O O . ARG A 1 981 ? 31.203 -70.186 -86.522 1.00 30.27 981 ARG A O 1
#

Radius of gyration: 51.54 Å; Cα contacts (8 Å, |Δi|>4): 1821; chains: 1; bounding box: 132×96×165 Å

Secondary structure (DSSP, 8-state):
-TT------TT-----SS--EEES-TT--SSTTS-HHHH-GGGTT--EEESS--GGGSPPPPTTSPEETTEEEEE-BSSSS-BPP---GGGTTS-B-TTSPBPPTTEEEEESSSSTTSEEEESSEEETTTEEESSPPTTEEEETTTEEEEHHHHHHPPPPTTS-TTS-SS--EEETTEEESSPPTTEEEEEETTEEEEEE-SSS---EE---EE-SHHHHHTTTT--EESS-EEE-----SSHHHHHHHHHTT--EESS-EEEES-TTBSBSTT-TT--EE--SS-BTTTBSEEEE--TT--BS--TTTS---EE--TTSS--EEEESBTTS-HHHHHHHHHHHTPPP--TTTB-TTTBSTTS--EEEEEPEEEEEE-SS-EEEEEEPPP-SSGGGEEEEEEEEEE-SSS---TTTT-BTTS-SS-EEEEEESSTT----------S--PPPEEEEEE-SPPTT-EEEEEEEEEE-TT--EEEEEPPEEEEPPP-PPPPPEEEEEEEEETTEEEEEEE--S---S-EEEEEEEEEEE---HHHHTTS-TTTS---PPP---HHHHHHHHHHHHHHHHHHHTS-S-S-----S-HHHHHHHHHHHHHHHHHHHHHHHHH---------------SSSSTTS--------------EEETTEEEEEEEEEETT--EEEE-SPPTT-EEEEEEEEEEPPPTT--S-SBPPPEEEEEEPPPPTTTTSPPTT--EEEEE--SSSPPEEEEE-PPPSS-SS-EEEEEEEEEESSSTTPPPEEEEEEHHHHHHTTSEEEE--PPSEEEEEEEEEEESS-BPPPPPPEEEEEPPPPTHHHHHHHHHHHHHHHHHHHHHHHHHHHHHHH--------------TT------PPPTT---GGGEEEEEEEEEETTEEEEEEEEEEEETTEEEEEEEEEE--TT--HHHHHHHHHHHHHHHHHTTT--S-----------------------